Protein AF-0000000080868405 (afdb_homodimer)

Structure (mmCIF, N/CA/C/O backbone):
data_AF-0000000080868405-model_v1
#
loop_
_entity.id
_entity.type
_entity.pdbx_description
1 polymer 'CehA/McbA family metallohydrolase'
#
loop_
_atom_site.group_PDB
_atom_site.id
_atom_site.type_symbol
_atom_site.label_atom_id
_atom_site.label_alt_id
_atom_site.label_comp_id
_atom_site.label_asym_id
_atom_site.label_entity_id
_atom_site.label_seq_id
_atom_site.pdbx_PDB_ins_code
_atom_site.Cartn_x
_atom_site.Cartn_y
_atom_site.Cartn_z
_atom_site.occupancy
_atom_site.B_iso_or_equiv
_atom_site.auth_seq_id
_atom_site.auth_comp_id
_atom_site.auth_asym_id
_atom_site.auth_atom_id
_atom_site.pdbx_PDB_model_num
ATOM 1 N N . MET A 1 1 ? -60.688 90.5 -8.789 1 19.88 1 MET A N 1
ATOM 2 C CA . MET A 1 1 ? -59.844 91.188 -7.82 1 19.88 1 MET A CA 1
ATOM 3 C C . MET A 1 1 ? -59.438 90.188 -6.699 1 19.88 1 MET A C 1
ATOM 5 O O . MET A 1 1 ? -58.531 90.5 -5.922 1 19.88 1 MET A O 1
ATOM 9 N N . THR A 1 2 ? -60.312 89.25 -6.379 1 15.91 2 THR A N 1
ATOM 10 C CA . THR A 1 2 ? -60.531 88.812 -5.004 1 15.91 2 THR A CA 1
ATOM 11 C C . THR A 1 2 ? -59.312 88.125 -4.434 1 15.91 2 THR A C 1
ATOM 13 O O . THR A 1 2 ? -58.844 88.438 -3.346 1 15.91 2 THR A O 1
ATOM 16 N N . LYS A 1 3 ? -59.625 86.812 -4.316 1 20.58 3 LYS A N 1
ATOM 17 C CA . LYS A 1 3 ? -59.625 86.125 -3.02 1 20.58 3 LYS A CA 1
ATOM 18 C C . LYS A 1 3 ? -58.188 85.688 -2.633 1 20.58 3 LYS A C 1
ATOM 20 O O . LYS A 1 3 ? -58 84.75 -1.882 1 20.58 3 LYS A O 1
ATOM 25 N N . ARG A 1 4 ? -57.125 86.312 -3.338 1 18.97 4 ARG A N 1
ATOM 26 C CA . ARG A 1 4 ? -55.875 85.562 -3.484 1 18.97 4 ARG A CA 1
ATOM 27 C C . ARG A 1 4 ? -55.125 85.5 -2.162 1 18.97 4 ARG A C 1
ATOM 29 O O . ARG A 1 4 ? -54.344 86.375 -1.849 1 18.97 4 ARG A O 1
ATOM 36 N N . LEU A 1 5 ? -55.938 85.188 -1.021 1 21.73 5 LEU A N 1
ATOM 37 C CA . LEU A 1 5 ? -55.344 85.312 0.305 1 21.73 5 LEU A CA 1
ATOM 38 C C . LEU A 1 5 ? -54.125 84.375 0.433 1 21.73 5 LEU A C 1
ATOM 40 O O . LEU A 1 5 ? -54.219 83.188 0.125 1 21.73 5 LEU A O 1
ATOM 44 N N . GLU A 1 6 ? -52.938 84.875 0.392 1 20.7 6 GLU A N 1
ATOM 45 C CA . GLU A 1 6 ? -51.562 84.438 0.454 1 20.7 6 GLU A CA 1
ATOM 46 C C . GLU A 1 6 ? -51.312 83.625 1.739 1 20.7 6 GLU A C 1
ATOM 48 O O . GLU A 1 6 ? -51.594 84.125 2.836 1 20.7 6 GLU A O 1
ATOM 53 N N . ARG A 1 7 ? -51.438 82.188 1.65 1 25.42 7 ARG A N 1
ATOM 54 C CA . ARG A 1 7 ? -51.219 81.188 2.65 1 25.42 7 ARG A CA 1
ATOM 55 C C . ARG A 1 7 ? -49.844 81.375 3.32 1 25.42 7 ARG A C 1
ATOM 57 O O . ARG A 1 7 ? -48.812 81.375 2.646 1 25.42 7 ARG A O 1
ATOM 64 N N . LEU A 1 8 ? -49.75 82.25 4.312 1 23.91 8 LEU A N 1
ATOM 65 C CA . LEU A 1 8 ? -48.562 82.375 5.145 1 23.91 8 LEU A CA 1
ATOM 66 C C . LEU A 1 8 ? -48.156 81 5.676 1 23.91 8 LEU A C 1
ATOM 68 O O . LEU A 1 8 ? -48.938 80.312 6.324 1 23.91 8 LEU A O 1
ATOM 72 N N . LEU A 1 9 ? -47.25 80.25 4.965 1 22.64 9 LEU A N 1
ATOM 73 C CA . LEU A 1 9 ? -46.594 79 5.203 1 22.64 9 LEU A CA 1
ATOM 74 C C . LEU A 1 9 ? -45.812 79 6.508 1 22.64 9 LEU A C 1
ATOM 76 O O . LEU A 1 9 ? -44.812 79.75 6.625 1 22.64 9 LEU A O 1
ATOM 80 N N . LEU A 1 10 ? -46.438 79.188 7.711 1 22.33 10 LEU A N 1
ATOM 81 C CA . LEU A 1 10 ? -45.688 79.125 8.961 1 22.33 10 LEU A CA 1
ATOM 82 C C . LEU A 1 10 ? -44.969 77.812 9.094 1 22.33 10 LEU A C 1
ATOM 84 O O . LEU A 1 10 ? -45.594 76.75 9.102 1 22.33 10 LEU A O 1
ATOM 88 N N . ALA A 1 11 ? -43.656 77.625 8.617 1 24.23 11 ALA A N 1
ATOM 89 C CA . ALA A 1 11 ? -42.688 76.5 8.719 1 24.23 11 ALA A CA 1
ATOM 90 C C . ALA A 1 11 ? -42.406 76.188 10.172 1 24.23 11 ALA A C 1
ATOM 92 O O . ALA A 1 11 ? -41.875 77 10.906 1 24.23 11 ALA A O 1
ATOM 93 N N . GLY A 1 12 ? -43.312 75.625 10.945 1 22.95 12 GLY A N 1
ATOM 94 C CA . GLY A 1 12 ? -43.031 75.125 12.297 1 22.95 12 GLY A CA 1
ATOM 95 C C . GLY A 1 12 ? -41.781 74.312 12.398 1 22.95 12 GLY A C 1
ATOM 96 O O . GLY A 1 12 ? -41.562 73.375 11.617 1 22.95 12 GLY A O 1
ATOM 97 N N . LEU A 1 13 ? -40.594 74.875 12.812 1 23.67 13 LEU A N 1
ATOM 98 C CA . LEU A 1 13 ? -39.312 74.25 13.133 1 23.67 13 LEU A CA 1
ATOM 99 C C . LEU A 1 13 ? -39.438 73.188 14.18 1 23.67 13 LEU A C 1
ATOM 101 O O . LEU A 1 13 ? -39.812 73.438 15.328 1 23.67 13 LEU A O 1
ATOM 105 N N . LEU A 1 14 ? -40.031 72.062 13.859 1 24.55 14 LEU A N 1
ATOM 106 C CA . LEU A 1 14 ? -40.031 70.938 14.812 1 24.55 14 LEU A CA 1
ATOM 107 C C . LEU A 1 14 ? -38.625 70.562 15.266 1 24.55 14 LEU A C 1
ATOM 109 O O . LEU A 1 14 ? -37.75 70.25 14.438 1 24.55 14 LEU A O 1
ATOM 113 N N . ALA A 1 15 ? -38.062 71.188 16.344 1 28.94 15 ALA A N 1
ATOM 114 C CA . ALA A 1 15 ? -36.844 70.812 17.094 1 28.94 15 ALA A CA 1
ATOM 115 C C . ALA A 1 15 ? -36.844 69.312 17.438 1 28.94 15 ALA A C 1
ATOM 117 O O . ALA A 1 15 ? -37.688 68.812 18.203 1 28.94 15 ALA A O 1
ATOM 118 N N . GLY A 1 16 ? -36.594 68.438 16.5 1 27.28 16 GLY A N 1
ATOM 119 C CA . GLY A 1 16 ? -36.375 67.062 16.781 1 27.28 16 GLY A CA 1
ATOM 120 C C . GLY A 1 16 ? -35.469 66.812 17.969 1 27.28 16 GLY A C 1
ATOM 121 O O . GLY A 1 16 ? -34.312 67.25 17.969 1 27.28 16 GLY A O 1
ATOM 122 N N . ALA A 1 17 ? -36 66.812 19.234 1 32.34 17 ALA A N 1
ATOM 123 C CA . ALA A 1 17 ? -35.281 66.375 20.438 1 32.34 17 ALA A CA 1
ATOM 124 C C . ALA A 1 17 ? -34.469 65.125 20.156 1 32.34 17 ALA A C 1
ATOM 126 O O . ALA A 1 17 ? -35.031 64.062 19.734 1 32.34 17 ALA A O 1
ATOM 127 N N . SER A 1 18 ? -33.281 65.25 19.828 1 30.64 18 SER A N 1
ATOM 128 C CA . SER A 1 18 ? -32.312 64.188 19.812 1 30.64 18 SER A CA 1
ATOM 129 C C . SER A 1 18 ? -32.438 63.344 21.062 1 30.64 18 SER A C 1
ATOM 131 O O . SER A 1 18 ? -32.25 63.844 22.188 1 30.64 18 SER A O 1
ATOM 133 N N . ALA A 1 19 ? -33.375 62.406 21.234 1 38.78 19 ALA A N 1
ATOM 134 C CA . ALA A 1 19 ? -33.312 61.375 22.266 1 38.78 19 ALA A CA 1
ATOM 135 C C . ALA A 1 19 ? -31.875 61.031 22.609 1 38.78 19 ALA A C 1
ATOM 137 O O . ALA A 1 19 ? -31.141 60.5 21.766 1 38.78 19 ALA A O 1
ATOM 138 N N . ALA A 1 20 ? -31.25 61.625 23.516 1 40.72 20 ALA A N 1
ATOM 139 C CA . ALA A 1 20 ? -30.016 61.125 24.094 1 40.72 20 ALA A CA 1
ATOM 140 C C . ALA A 1 20 ? -30.109 59.625 24.359 1 40.72 20 ALA A C 1
ATOM 142 O O . ALA A 1 20 ? -30.844 59.188 25.25 1 40.72 20 ALA A O 1
ATOM 143 N N . SER A 1 21 ? -30.172 58.688 23.438 1 46.09 21 SER A N 1
ATOM 144 C CA . SER A 1 21 ? -30.078 57.219 23.594 1 46.09 21 SER A CA 1
ATOM 145 C C . SER A 1 21 ? -29.203 56.875 24.781 1 46.09 21 SER A C 1
ATOM 147 O O . SER A 1 21 ? -28 57.188 24.797 1 46.09 21 SER A O 1
ATOM 149 N N . HIS A 1 22 ? -29.688 56.875 26.047 1 55.56 22 HIS A N 1
ATOM 150 C CA . HIS A 1 22 ? -29 56.531 27.266 1 55.56 22 HIS A CA 1
ATOM 151 C C . HIS A 1 22 ? -28.188 55.25 27.094 1 55.56 22 HIS A C 1
ATOM 153 O O . HIS A 1 22 ? -28.703 54.219 26.625 1 55.56 22 HIS A O 1
ATOM 159 N N . ALA A 1 23 ? -26.859 55.312 27.141 1 74.38 23 ALA A N 1
ATOM 160 C CA . ALA A 1 23 ? -25.922 54.156 27.156 1 74.38 23 ALA A CA 1
ATOM 161 C C . ALA A 1 23 ? -26.234 53.219 28.297 1 74.38 23 ALA A C 1
ATOM 163 O O . ALA A 1 23 ? -26.438 53.656 29.438 1 74.38 23 ALA A O 1
ATOM 164 N N . GLU A 1 24 ? -26.625 52.062 27.984 1 89.5 24 GLU A N 1
ATOM 165 C CA . GLU A 1 24 ? -26.859 51.031 28.984 1 89.5 24 GLU A CA 1
ATOM 166 C C . GLU A 1 24 ? -26.016 49.781 28.719 1 89.5 24 GLU A C 1
ATOM 168 O O . GLU A 1 24 ? -25.578 49.562 27.594 1 89.5 24 GLU A O 1
ATOM 173 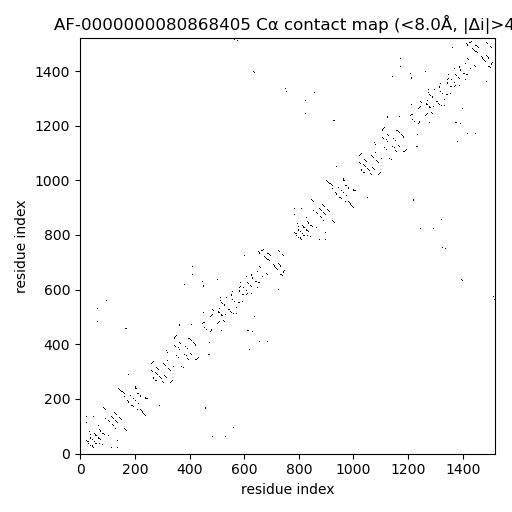N N . VAL A 1 25 ? -25.562 49.188 29.812 1 96.19 25 VAL A N 1
ATOM 174 C CA . VAL A 1 25 ? -24.922 47.875 29.703 1 96.19 25 VAL A CA 1
ATOM 175 C C . VAL A 1 25 ? -25.922 46.781 30.125 1 96.19 25 VAL A C 1
ATOM 177 O O . VAL A 1 25 ? -26.797 47.031 30.953 1 96.19 25 VAL A O 1
ATOM 180 N N . SER A 1 26 ? -25.906 45.688 29.438 1 96.44 26 SER A N 1
ATOM 181 C CA . SER A 1 26 ? -26.812 44.594 29.734 1 96.44 26 SER A CA 1
ATOM 182 C C . SER A 1 26 ? -26.062 43.281 29.844 1 96.44 26 SER A C 1
ATOM 184 O O . SER A 1 26 ? -24.953 43.156 29.328 1 96.44 26 SER A O 1
ATOM 186 N N . ILE A 1 27 ? -26.578 42.344 30.547 1 97.75 27 ILE A N 1
ATOM 187 C CA . ILE A 1 27 ? -26.078 41 30.656 1 97.75 27 ILE A CA 1
ATOM 188 C C . ILE A 1 27 ? -27.203 40 30.344 1 97.75 27 ILE A C 1
ATOM 190 O O . ILE A 1 27 ? -28.344 40.188 30.812 1 97.75 27 ILE A O 1
ATOM 194 N N . THR A 1 28 ? -26.969 39.062 29.469 1 97.31 28 THR A N 1
ATOM 195 C CA . THR A 1 28 ? -27.922 38.031 29.109 1 97.31 28 THR A CA 1
ATOM 196 C C . THR A 1 28 ? -27.328 36.625 29.312 1 97.31 28 THR A C 1
ATOM 198 O O . THR A 1 28 ? -26.156 36.406 29.062 1 97.31 28 THR A O 1
ATOM 201 N N . ARG A 1 29 ? -28.156 35.688 29.766 1 97 29 ARG A N 1
ATOM 202 C CA . ARG A 1 29 ? -27.781 34.281 29.922 1 97 29 ARG A CA 1
ATOM 203 C C . ARG A 1 29 ? -28.344 33.438 28.781 1 97 29 ARG A C 1
ATOM 205 O O . ARG A 1 29 ? -29.516 33.594 28.422 1 97 29 ARG A O 1
ATOM 212 N N . GLY A 1 30 ? -27.5 32.625 28.172 1 96.75 30 GLY A N 1
ATOM 213 C CA . GLY A 1 30 ? -27.859 31.781 27.031 1 96.75 30 GLY A CA 1
ATOM 214 C C . GLY A 1 30 ? -26.844 31.828 25.906 1 96.75 30 GLY A C 1
ATOM 215 O O . GLY A 1 30 ? -25.75 32.375 26.094 1 96.75 30 GLY A O 1
ATOM 216 N N . ALA A 1 31 ? -27.234 31.203 24.812 1 96.94 31 ALA A N 1
ATOM 217 C CA . ALA A 1 31 ? -26.375 31.25 23.641 1 96.94 31 ALA A CA 1
ATOM 218 C C . ALA A 1 31 ? -26.078 32.688 23.234 1 96.94 31 ALA A C 1
ATOM 220 O O . ALA A 1 31 ? -26.969 33.562 23.281 1 96.94 31 ALA A O 1
ATOM 221 N N . THR A 1 32 ? -24.875 32.969 22.984 1 97.5 32 THR A N 1
ATOM 222 C CA . THR A 1 32 ? -24.438 34.312 22.688 1 97.5 32 THR A CA 1
ATOM 223 C C . THR A 1 32 ? -25.203 34.875 21.5 1 97.5 32 THR A C 1
ATOM 225 O O . THR A 1 32 ? -25.562 34.156 20.578 1 97.5 32 THR A O 1
ATOM 228 N N . VAL A 1 33 ? -25.438 36.125 21.516 1 96.25 33 VAL A N 1
ATOM 229 C CA . VAL A 1 33 ? -26.109 36.812 20.422 1 96.25 33 VAL A CA 1
ATOM 230 C C . VAL A 1 33 ? -25.062 37.344 19.438 1 96.25 33 VAL A C 1
ATOM 232 O O . VAL A 1 33 ? -25.422 37.875 18.375 1 96.25 33 VAL A O 1
ATOM 235 N N . ILE A 1 34 ? -23.859 37.25 19.828 1 97.19 34 ILE A N 1
ATOM 236 C CA . ILE A 1 34 ? -22.797 37.688 18.922 1 97.19 34 ILE A CA 1
ATOM 237 C C . ILE A 1 34 ? -22.719 36.75 17.719 1 97.19 34 ILE A C 1
ATOM 239 O O . ILE A 1 34 ? -22.531 35.531 17.891 1 97.19 34 ILE A O 1
ATOM 243 N N . PRO A 1 35 ? -22.906 37.312 16.531 1 95.44 35 PRO A N 1
ATOM 244 C CA . PRO A 1 35 ? -22.844 36.438 15.359 1 95.44 35 PRO A CA 1
ATOM 245 C C . PRO A 1 35 ? -21.5 35.688 15.242 1 95.44 35 PRO A C 1
ATOM 247 O O . PRO A 1 35 ? -20.453 36.281 15.484 1 95.44 35 PRO A O 1
ATOM 250 N N . ASP A 1 36 ? -21.578 34.344 14.992 1 90 36 ASP A N 1
ATOM 251 C CA . ASP A 1 36 ? -20.438 33.469 14.805 1 90 36 ASP A CA 1
ATOM 252 C C . ASP A 1 36 ? -19.703 33.219 16.125 1 90 36 ASP A C 1
ATOM 254 O O . ASP A 1 36 ? -18.5 32.938 16.125 1 90 36 ASP A O 1
ATOM 258 N N . GLY A 1 37 ? -20.344 33.5 17.219 1 93.12 37 GLY A N 1
ATOM 259 C CA . GLY A 1 37 ? -19.734 33.281 18.531 1 93.12 37 GLY A CA 1
ATOM 260 C C . GLY A 1 37 ? -19.719 31.828 18.953 1 93.12 37 GLY A C 1
ATOM 261 O O . GLY A 1 37 ? -20.531 31.031 18.5 1 93.12 37 GLY A O 1
ATOM 262 N N . GLU A 1 38 ? -18.844 31.453 19.875 1 91.5 38 GLU A N 1
ATOM 263 C CA . GLU A 1 38 ? -18.625 30.078 20.312 1 91.5 38 GLU A CA 1
ATOM 264 C C . GLU A 1 38 ? -19.422 29.766 21.578 1 91.5 38 GLU A C 1
ATOM 266 O O . GLU A 1 38 ? -19.656 28.609 21.906 1 91.5 38 GLU A O 1
ATOM 271 N N . ALA A 1 39 ? -19.812 30.781 22.328 1 95.88 39 ALA A N 1
ATOM 272 C CA . ALA A 1 39 ? -20.547 30.594 23.578 1 95.88 39 ALA A CA 1
ATOM 273 C C . ALA A 1 39 ? -22.016 30.25 23.297 1 95.88 39 ALA A C 1
ATOM 275 O O . ALA A 1 39 ? -22.891 31.109 23.375 1 95.88 39 ALA A O 1
ATOM 276 N N . GLN A 1 40 ? -22.328 28.984 23.172 1 94.56 40 GLN A N 1
ATOM 277 C CA . GLN A 1 40 ? -23.641 28.594 22.656 1 94.56 40 GLN A CA 1
ATOM 278 C C . GLN A 1 40 ? -24.453 27.859 23.719 1 94.56 40 GLN A C 1
ATOM 280 O O . GLN A 1 40 ? -25.609 27.484 23.484 1 94.56 40 GLN A O 1
ATOM 285 N N . ALA A 1 41 ? -23.875 27.672 24.812 1 95.56 41 ALA A N 1
ATOM 286 C CA . ALA A 1 41 ? -24.562 26.906 25.844 1 95.56 41 ALA A CA 1
ATOM 287 C C . ALA A 1 41 ? -25.594 27.75 26.578 1 95.56 41 ALA A C 1
ATOM 289 O O . ALA A 1 41 ? -25.531 28.984 26.547 1 95.56 41 ALA A O 1
ATOM 290 N N . SER A 1 42 ? -26.531 27.094 27.297 1 96.56 42 SER A N 1
ATOM 291 C CA . SER A 1 42 ? -27.672 27.75 27.938 1 96.56 42 SER A CA 1
ATOM 292 C C . SER A 1 42 ? -27.219 28.594 29.125 1 96.56 42 SER A C 1
ATOM 294 O O . SER A 1 42 ? -27.891 29.547 29.5 1 96.56 42 SER A O 1
ATOM 296 N N . GLU A 1 43 ? -26 28.344 29.656 1 96.38 43 GLU A N 1
ATOM 297 C CA . GLU A 1 43 ? -25.562 29.062 30.844 1 96.38 43 GLU A CA 1
ATOM 298 C C . GLU A 1 43 ? -24.484 30.078 30.5 1 96.38 43 GLU A C 1
ATOM 300 O O . GLU A 1 43 ? -23.969 30.766 31.391 1 96.38 43 GLU A O 1
ATOM 305 N N . ASP A 1 44 ? -24.156 30.203 29.281 1 97.94 44 ASP A N 1
ATOM 306 C CA . ASP A 1 44 ? -23.172 31.188 28.891 1 97.94 44 ASP A CA 1
ATOM 307 C C . ASP A 1 44 ? -23.688 32.625 29.094 1 97.94 44 ASP A C 1
ATOM 309 O O . ASP A 1 44 ? -24.891 32.812 29.234 1 97.94 44 ASP A O 1
ATOM 313 N N . LEU A 1 45 ? -22.781 33.562 29.234 1 98.38 45 LEU A N 1
ATOM 314 C CA . LEU A 1 45 ? -23.141 34.938 29.516 1 98.38 45 LEU A CA 1
ATOM 315 C C . LEU A 1 45 ? -22.656 35.875 28.406 1 98.38 45 LEU A C 1
ATOM 317 O O . LEU A 1 45 ? -21.547 35.688 27.891 1 98.38 45 LEU A O 1
ATOM 321 N N . THR A 1 46 ? -23.516 36.75 28 1 98.56 46 THR A N 1
ATOM 322 C CA . THR A 1 46 ? -23.141 37.812 27.078 1 98.56 46 THR A CA 1
ATOM 323 C C . THR A 1 46 ? -23.375 39.188 27.703 1 98.56 46 THR A C 1
ATOM 325 O O . THR A 1 46 ? -24.469 39.469 28.188 1 98.56 46 THR A O 1
ATOM 328 N N . ILE A 1 47 ? -22.375 40.031 27.797 1 98.56 47 ILE A N 1
ATOM 329 C CA . ILE A 1 47 ? -22.438 41.375 28.281 1 98.56 47 ILE A CA 1
ATOM 330 C C . ILE A 1 47 ? -22.219 42.375 27.141 1 98.56 47 ILE A C 1
ATOM 332 O O . ILE A 1 47 ? -21.344 42.156 26.297 1 98.56 47 ILE A O 1
ATOM 336 N N . ALA A 1 48 ? -23.094 43.406 27.047 1 98.25 48 ALA A N 1
ATOM 337 C CA . ALA A 1 48 ? -22.984 44.312 25.906 1 98.25 48 ALA A CA 1
ATOM 338 C C . ALA A 1 48 ? -23.359 45.75 26.312 1 98.25 48 ALA A C 1
ATOM 340 O O . ALA A 1 48 ? -24.172 45.938 27.219 1 98.25 48 ALA A O 1
ATOM 341 N N . ASN A 1 49 ? -22.766 46.688 25.75 1 97.69 49 ASN A N 1
ATOM 342 C CA . ASN A 1 49 ? -23.188 48.094 25.75 1 97.69 49 ASN A CA 1
ATOM 343 C C . ASN A 1 49 ? -23.219 48.656 24.344 1 97.69 49 ASN A C 1
ATOM 345 O O . ASN A 1 49 ? -23.344 47.906 23.359 1 97.69 49 ASN A O 1
ATOM 349 N N . GLU A 1 50 ? -23.172 49.906 24.141 1 96.38 50 GLU A N 1
ATOM 350 C CA . GLU A 1 50 ? -23.344 50.531 22.828 1 96.38 50 GLU A CA 1
ATOM 351 C C . GLU A 1 50 ? -22.047 50.5 22.031 1 96.38 50 GLU A C 1
ATOM 353 O O . GLU A 1 50 ? -22.031 50.844 20.844 1 96.38 50 GLU A O 1
ATOM 358 N N . ARG A 1 51 ? -20.984 49.969 22.625 1 97.69 51 ARG A N 1
ATOM 359 C CA . ARG A 1 51 ? -19.688 50.031 21.969 1 97.69 51 ARG A CA 1
ATOM 360 C C . ARG A 1 51 ? -19.156 48.625 21.672 1 97.69 51 ARG A C 1
ATOM 362 O O . ARG A 1 51 ? -18.453 48.406 20.688 1 97.69 51 ARG A O 1
ATOM 369 N N . LEU A 1 52 ? -19.438 47.719 22.609 1 98.31 52 LEU A N 1
ATOM 370 C CA . LEU A 1 52 ? -18.891 46.375 22.453 1 98.31 52 LEU A CA 1
ATOM 371 C C . LEU A 1 52 ? -19.781 45.344 23.125 1 98.31 52 LEU A C 1
ATOM 373 O O . LEU A 1 52 ? -20.703 45.688 23.875 1 98.31 52 LEU A O 1
ATOM 377 N N . ALA A 1 53 ? -19.594 44.094 22.719 1 98.5 53 ALA A N 1
ATOM 378 C CA . ALA A 1 53 ? -20.203 42.906 23.344 1 98.5 53 ALA A CA 1
ATOM 379 C C . ALA A 1 53 ? -19.188 41.812 23.516 1 98.5 53 ALA A C 1
ATOM 381 O O . ALA A 1 53 ? -18.312 41.594 22.672 1 98.5 53 ALA A O 1
ATOM 382 N N . PHE A 1 54 ? -19.219 41.094 24.641 1 98.62 54 PHE A N 1
ATOM 383 C CA . PHE A 1 54 ? -18.375 39.938 24.828 1 98.62 54 PHE A CA 1
ATOM 384 C C . PHE A 1 54 ? -19.125 38.812 25.547 1 98.62 54 PHE A C 1
ATOM 386 O O . PHE A 1 54 ? -20.141 39.062 26.203 1 98.62 54 PHE A O 1
ATOM 393 N N . SER A 1 55 ? -18.688 37.594 25.281 1 98.56 55 SER A N 1
ATOM 394 C CA . SER A 1 55 ? -19.344 36.438 25.922 1 98.56 55 SER A CA 1
ATOM 395 C C . SER A 1 55 ? -18.344 35.625 26.719 1 98.56 55 SER A C 1
ATOM 397 O O . SER A 1 55 ? -17.188 35.5 26.344 1 98.56 55 SER A O 1
ATOM 399 N N . LEU A 1 56 ? -18.828 35.062 27.812 1 97.88 56 LEU A N 1
ATOM 400 C CA . LEU A 1 56 ? -18.109 34.125 28.672 1 97.88 56 LEU A CA 1
ATOM 401 C C . LEU A 1 56 ? -18.656 32.719 28.5 1 97.88 56 LEU A C 1
ATOM 403 O O . LEU A 1 56 ? -19.859 32.5 28.672 1 97.88 56 LEU A O 1
ATOM 407 N N . ALA A 1 57 ? -17.75 31.797 28.156 1 96.38 57 ALA A N 1
ATOM 408 C CA . ALA A 1 57 ? -18.125 30.406 27.969 1 96.38 57 ALA A CA 1
ATOM 409 C C . ALA A 1 57 ? -18.234 29.672 29.297 1 96.38 57 ALA A C 1
ATOM 411 O O . ALA A 1 57 ? -17.328 28.922 29.672 1 96.38 57 ALA A O 1
ATOM 412 N N . VAL A 1 58 ? -19.344 29.828 29.906 1 96 58 VAL A N 1
ATOM 413 C CA . VAL A 1 58 ? -19.562 29.203 31.203 1 96 58 VAL A CA 1
ATOM 414 C C . VAL A 1 58 ? -19.703 27.688 31.047 1 96 58 VAL A C 1
ATOM 416 O O . VAL A 1 58 ? -19.109 26.922 31.812 1 96 58 VAL A O 1
ATOM 419 N N . GLU A 1 59 ? -20.453 27.266 30 1 93.44 59 GLU A N 1
ATOM 420 C CA . GLU A 1 59 ? -20.625 25.828 29.766 1 93.44 59 GLU A CA 1
ATOM 421 C C . GLU A 1 59 ? -20.109 25.422 28.406 1 93.44 59 GLU A C 1
ATOM 423 O O . GLU A 1 59 ? -19.766 24.25 28.188 1 93.44 59 GLU A O 1
ATOM 428 N N . SER A 1 60 ? -20.062 26.344 27.5 1 92.88 60 SER A N 1
ATOM 429 C CA . SER A 1 60 ? -19.469 26.031 26.203 1 92.88 60 SER A CA 1
ATOM 430 C C . SER A 1 60 ? -17.984 25.703 26.328 1 92.88 60 SER A C 1
ATOM 432 O O . SER A 1 60 ? -17.312 26.234 27.219 1 92.88 60 SER A O 1
ATOM 434 N N . ALA A 1 61 ? -17.516 24.781 25.484 1 87.75 61 ALA A N 1
ATOM 435 C CA . ALA A 1 61 ? -16.094 24.438 25.484 1 87.75 61 ALA A CA 1
ATOM 436 C C . ALA A 1 61 ? -15.273 25.484 24.734 1 87.75 61 ALA A C 1
ATOM 438 O O . ALA A 1 61 ? -15.492 25.719 23.547 1 87.75 61 ALA A O 1
ATOM 439 N N . PRO A 1 62 ? -14.359 26.141 25.453 1 89.38 62 PRO A N 1
ATOM 440 C CA . PRO A 1 62 ? -13.453 27.047 24.734 1 89.38 62 PRO A CA 1
ATOM 441 C C . PRO A 1 62 ? -12.484 26.312 23.812 1 89.38 62 PRO A C 1
ATOM 443 O O . PRO A 1 62 ? -12.273 25.109 23.969 1 89.38 62 PRO A O 1
ATOM 446 N N . PRO A 1 63 ? -11.93 27.016 22.922 1 87.31 63 PRO A N 1
ATOM 447 C CA . PRO A 1 63 ? -10.93 26.391 22.062 1 87.31 63 PRO A CA 1
ATOM 448 C C . PRO A 1 63 ? -9.664 25.984 22.812 1 87.31 63 PRO A C 1
ATOM 450 O O . PRO A 1 63 ? -9.383 26.516 23.891 1 87.31 63 PRO A O 1
ATOM 453 N N . TRP A 1 64 ? -8.875 24.969 22.266 1 84.62 64 TRP A N 1
ATOM 454 C CA . TRP A 1 64 ? -7.555 24.516 22.703 1 84.62 64 TRP A CA 1
ATOM 455 C C . TRP A 1 64 ? -7.617 23.969 24.125 1 84.62 64 TRP A C 1
ATOM 457 O O . TRP A 1 64 ? -6.633 24.031 24.875 1 84.62 64 TRP A O 1
ATOM 467 N N . GLY A 1 65 ? -8.812 23.703 24.562 1 78.06 65 GLY A N 1
ATOM 468 C CA . GLY A 1 65 ? -8.969 23.078 25.859 1 78.06 65 GLY A CA 1
ATOM 469 C C . GLY A 1 65 ? -8.797 24.062 27.016 1 78.06 65 GLY A C 1
ATOM 470 O O . GLY A 1 65 ? -8.594 23.641 28.156 1 78.06 65 GLY A O 1
ATOM 471 N N . VAL A 1 66 ? -8.805 25.328 26.734 1 85.25 66 VAL A N 1
ATOM 472 C CA . VAL A 1 66 ? -8.797 26.297 27.828 1 85.25 66 VAL A CA 1
ATOM 473 C C . VAL A 1 66 ? -10.039 26.094 28.703 1 85.25 66 VAL A C 1
ATOM 475 O O . VAL A 1 66 ? -11.07 25.625 28.219 1 85.25 66 VAL A O 1
ATOM 478 N N . PRO A 1 67 ? -9.914 26.438 29.984 1 87.12 67 PRO A N 1
ATOM 479 C CA . PRO A 1 67 ? -11 26.109 30.906 1 87.12 67 PRO A CA 1
ATOM 480 C C . PRO A 1 67 ? -12.289 26.875 30.594 1 87.12 67 PRO A C 1
ATOM 482 O O . PRO A 1 67 ? -12.234 28 30.109 1 87.12 67 PRO A O 1
ATOM 485 N N . ARG A 1 68 ? -13.367 26.266 30.938 1 91.38 68 ARG A N 1
ATOM 486 C CA . ARG A 1 68 ? -14.656 26.953 30.859 1 91.38 68 ARG A CA 1
ATOM 487 C C . ARG A 1 68 ? -14.68 28.188 31.75 1 91.38 68 ARG A C 1
ATOM 489 O O . ARG A 1 68 ? -13.945 28.266 32.75 1 91.38 68 ARG A O 1
ATOM 496 N N . GLY A 1 69 ? -15.508 29.125 31.391 1 93.31 69 GLY A N 1
ATOM 497 C CA . GLY A 1 69 ? -15.523 30.422 32.031 1 93.31 69 GLY A CA 1
ATOM 498 C C . GLY A 1 69 ? -14.688 31.469 31.328 1 93.31 69 GLY A C 1
ATOM 499 O O . GLY A 1 69 ? -14.672 32.625 31.719 1 93.31 69 GLY A O 1
ATOM 500 N N . THR A 1 70 ? -14.086 31.094 30.297 1 93.5 70 THR A N 1
ATOM 501 C CA . THR A 1 70 ? -13.18 31.922 29.5 1 93.5 70 THR A CA 1
ATOM 502 C C . THR A 1 70 ? -13.953 32.844 28.562 1 93.5 70 THR A C 1
ATOM 504 O O . THR A 1 70 ? -15 32.438 28.031 1 93.5 70 THR A O 1
ATOM 507 N N . LEU A 1 71 ? -13.422 34.062 28.359 1 97.31 71 LEU A N 1
ATOM 508 C CA . LEU A 1 71 ? -13.953 34.969 27.344 1 97.31 71 LEU A CA 1
ATOM 509 C C . LEU A 1 71 ? -13.641 34.438 25.938 1 97.31 71 LEU A C 1
ATOM 511 O O . LEU A 1 71 ? -12.477 34.375 25.547 1 97.31 71 LEU A O 1
ATOM 515 N N . VAL A 1 72 ? -14.734 34.156 25.156 1 96.31 72 VAL A N 1
ATOM 516 C CA . VAL A 1 72 ? -14.469 33.438 23.906 1 96.31 72 VAL A CA 1
ATOM 517 C C . VAL A 1 72 ? -15.031 34.25 22.734 1 96.31 72 VAL A C 1
ATOM 519 O O . VAL A 1 72 ? -14.711 33.969 21.578 1 96.31 72 VAL A O 1
ATOM 522 N N . ASP A 1 73 ? -15.891 35.25 23.078 1 97.56 73 ASP A N 1
ATOM 523 C CA . ASP A 1 73 ? -16.453 36.094 22.031 1 97.56 73 ASP A CA 1
ATOM 524 C C . ASP A 1 73 ? -16.219 37.562 22.359 1 97.56 73 ASP A C 1
ATOM 526 O O . ASP A 1 73 ? -16.328 38 23.516 1 97.56 73 ASP A O 1
ATOM 530 N N . LEU A 1 74 ? -15.883 38.312 21.375 1 98.06 74 LEU A N 1
ATOM 531 C CA . LEU A 1 74 ? -15.695 39.781 21.469 1 98.06 74 LEU A CA 1
ATOM 532 C C . LEU A 1 74 ? -16.031 40.438 20.141 1 98.06 74 LEU A C 1
ATOM 534 O O . LEU A 1 74 ? -15.547 40.031 19.078 1 98.06 74 LEU A O 1
ATOM 538 N N . ALA A 1 75 ? -16.891 41.438 20.219 1 98 75 ALA A N 1
ATOM 539 C CA . ALA A 1 75 ? -17.359 42.125 19 1 98 75 ALA A CA 1
ATOM 540 C C . ALA A 1 75 ? -17.562 43.594 19.25 1 98 75 ALA A C 1
ATOM 542 O O . ALA A 1 75 ? -17.922 44.031 20.344 1 98 75 ALA A O 1
ATOM 543 N N . ALA A 1 76 ? -17.344 44.375 18.219 1 97.81 76 ALA A N 1
ATOM 544 C CA . ALA A 1 76 ? -17.734 45.781 18.234 1 97.81 76 ALA A CA 1
ATOM 545 C C . ALA A 1 76 ? -19.234 45.938 17.984 1 97.81 76 ALA A C 1
ATOM 547 O O . ALA A 1 76 ? -19.859 45.062 17.375 1 97.81 76 ALA A O 1
ATOM 548 N N . VAL A 1 77 ? -19.734 46.969 18.578 1 96.81 77 VAL A N 1
ATOM 549 C CA . VAL A 1 77 ? -21.094 47.375 18.219 1 96.81 77 VAL A CA 1
ATOM 550 C C . VAL A 1 77 ? -21.062 48.562 17.281 1 96.81 77 VAL A C 1
ATOM 552 O O . VAL A 1 77 ? -20.5 49.625 17.625 1 96.81 77 VAL A O 1
ATOM 555 N N . LYS A 1 78 ? -21.562 48.344 16.172 1 95.06 78 LYS A N 1
ATOM 556 C CA . LYS A 1 78 ? -21.578 49.375 15.133 1 95.06 78 LYS A CA 1
ATOM 557 C C . LYS A 1 78 ? -23 49.812 14.82 1 95.06 78 LYS A C 1
ATOM 559 O O . LYS A 1 78 ? -23.812 49 14.367 1 95.06 78 LYS A O 1
ATOM 564 N N . GLU A 1 79 ? -23.359 51.062 14.984 1 92.19 79 GLU A N 1
ATOM 565 C CA . GLU A 1 79 ? -24.672 51.625 14.719 1 92.19 79 GLU A CA 1
ATOM 566 C C . GLU A 1 79 ? -25.766 50.812 15.406 1 92.19 79 GLU A C 1
ATOM 568 O O . GLU A 1 79 ? -26.781 50.5 14.789 1 92.19 79 GLU A O 1
ATOM 573 N N . GLY A 1 80 ? -25.469 50.344 16.516 1 91.56 80 GLY A N 1
ATOM 574 C CA . GLY A 1 80 ? -26.453 49.656 17.344 1 91.56 80 GLY A CA 1
ATOM 575 C C . GLY A 1 80 ? -26.516 48.156 17.078 1 91.56 80 GLY A C 1
ATOM 576 O O . GLY A 1 80 ? -27.234 47.438 17.766 1 91.56 80 GLY A O 1
ATOM 577 N N . GLU A 1 81 ? -25.766 47.781 16.141 1 95.94 81 GLU A N 1
ATOM 578 C CA . GLU A 1 81 ? -25.766 46.375 15.812 1 95.94 81 GLU A CA 1
ATOM 579 C C . GLU A 1 81 ? -24.453 45.719 16.234 1 95.94 81 GLU A C 1
ATOM 581 O O . GLU A 1 81 ? -23.375 46.25 16 1 95.94 81 GLU A O 1
ATOM 586 N N . ILE A 1 82 ? -24.562 44.531 16.859 1 97.19 82 ILE A N 1
ATOM 587 C CA . ILE A 1 82 ? -23.391 43.75 17.266 1 97.19 82 ILE A CA 1
ATOM 588 C C . ILE A 1 82 ? -22.734 43.125 16.031 1 97.19 82 ILE A C 1
ATOM 590 O O . ILE A 1 82 ? -23.391 42.406 15.273 1 97.19 82 ILE A O 1
ATOM 594 N N . ASP A 1 83 ? -21.516 43.375 15.805 1 96.94 83 ASP A N 1
ATOM 595 C CA . ASP A 1 83 ? -20.734 42.844 14.695 1 96.94 83 ASP A CA 1
ATOM 596 C C . ASP A 1 83 ? -20.344 41.375 14.945 1 96.94 83 ASP A C 1
ATOM 598 O O . ASP A 1 83 ? -20.766 40.781 15.938 1 96.94 83 ASP A O 1
ATOM 602 N N . LEU A 1 84 ? -19.578 40.781 14.07 1 95.25 84 LEU A N 1
ATOM 603 C CA . LEU A 1 84 ? -19.125 39.406 14.164 1 95.25 84 LEU A CA 1
ATOM 604 C C . LEU A 1 84 ? -18.141 39.219 15.312 1 95.25 84 LEU A C 1
ATOM 606 O O . LEU A 1 84 ? -17.422 40.156 15.664 1 95.25 84 LEU A O 1
ATOM 610 N N . ASP A 1 85 ? -18.109 38.062 15.898 1 95.75 85 ASP A N 1
ATOM 611 C CA . ASP A 1 85 ? -17.031 37.688 16.797 1 95.75 85 ASP A CA 1
ATOM 612 C C . ASP A 1 85 ? -15.688 37.688 16.078 1 95.75 85 ASP A C 1
ATOM 614 O O . ASP A 1 85 ? -15.594 37.219 14.945 1 95.75 85 ASP A O 1
ATOM 618 N N . ARG A 1 86 ? -14.664 38.219 16.75 1 95.56 86 ARG A N 1
ATOM 619 C CA . ARG A 1 86 ? -13.367 38.344 16.078 1 95.56 86 ARG A CA 1
ATOM 620 C C . ARG A 1 86 ? -12.273 37.656 16.891 1 95.56 86 ARG A C 1
ATOM 622 O O . ARG A 1 86 ? -11.094 37.781 16.578 1 95.56 86 ARG A O 1
ATOM 629 N N . ILE A 1 87 ? -12.656 36.875 17.938 1 95.31 87 ILE A N 1
ATOM 630 C CA . ILE A 1 87 ? -11.602 36.25 18.734 1 95.31 87 ILE A CA 1
ATOM 631 C C . ILE A 1 87 ? -11.906 34.781 18.938 1 95.31 87 ILE A C 1
ATOM 633 O O . ILE A 1 87 ? -13.062 34.344 18.828 1 95.31 87 ILE A O 1
ATOM 637 N N . ALA A 1 88 ? -10.812 34.062 19.156 1 92.94 88 ALA A N 1
ATOM 638 C CA . ALA A 1 88 ? -10.945 32.688 19.688 1 92.94 88 ALA A CA 1
ATOM 639 C C . ALA A 1 88 ? -11.148 32.719 21.203 1 92.94 88 ALA A C 1
ATOM 641 O O . ALA A 1 88 ? -12.039 32.062 21.719 1 92.94 88 ALA A O 1
ATOM 642 N N . PHE A 1 89 ? -10.297 33.5 21.797 1 93.06 89 PHE A N 1
ATOM 643 C CA . PHE A 1 89 ? -10.492 33.812 23.203 1 93.06 89 PHE A CA 1
ATOM 644 C C . PHE A 1 89 ? -9.586 34.938 23.656 1 93.06 89 PHE A C 1
ATOM 646 O O . PHE A 1 89 ? -8.617 35.281 22.984 1 93.06 89 PHE A O 1
ATOM 653 N N . ALA A 1 90 ? -9.891 35.531 24.672 1 96.19 90 ALA A N 1
ATOM 654 C CA . ALA A 1 90 ? -9.109 36.562 25.359 1 96.19 90 ALA A CA 1
ATOM 655 C C . ALA A 1 90 ? -9.305 36.469 26.859 1 96.19 90 ALA A C 1
ATOM 657 O O . ALA A 1 90 ? -10.359 36.844 27.391 1 96.19 90 ALA A O 1
ATOM 658 N N . ASP A 1 91 ? -8.273 35.906 27.516 1 94.94 91 ASP A N 1
ATOM 659 C CA . ASP A 1 91 ? -8.422 35.719 28.953 1 94.94 91 ASP A CA 1
ATOM 660 C C . ASP A 1 91 ? -7.066 35.5 29.609 1 94.94 91 ASP A C 1
ATOM 662 O O . ASP A 1 91 ? -6.023 35.625 28.969 1 94.94 91 ASP A O 1
ATOM 666 N N . PHE A 1 92 ? -7.145 35.281 30.969 1 95.69 92 PHE A N 1
ATOM 667 C CA . PHE A 1 92 ? -5.953 35.125 31.797 1 95.69 92 PHE A CA 1
ATOM 668 C C . PHE A 1 92 ? -5.457 33.688 31.766 1 95.69 92 PHE A C 1
ATOM 670 O O . PHE A 1 92 ? -6.254 32.75 31.828 1 95.69 92 PHE A O 1
ATOM 677 N N . ILE A 1 93 ? -4.18 33.5 31.594 1 92.69 93 ILE A N 1
ATOM 678 C CA . ILE A 1 93 ? -3.521 32.219 31.672 1 92.69 93 ILE A CA 1
ATOM 679 C C . ILE A 1 93 ? -2.549 32.219 32.844 1 92.69 93 ILE A C 1
ATOM 681 O O . ILE A 1 93 ? -1.664 33.062 32.938 1 92.69 93 ILE A O 1
ATOM 685 N N . PRO A 1 94 ? -2.727 31.234 33.719 1 92.62 94 PRO A N 1
ATOM 686 C CA . PRO A 1 94 ? -1.917 31.266 34.938 1 92.62 94 PRO A CA 1
ATOM 687 C C . PRO A 1 94 ? -0.456 30.906 34.688 1 92.62 94 PRO A C 1
ATOM 689 O O . PRO A 1 94 ? 0.426 31.312 35.438 1 92.62 94 PRO A O 1
ATOM 692 N N . ASN A 1 95 ? -0.222 30.078 33.688 1 89.19 95 ASN A N 1
ATOM 693 C CA . ASN A 1 95 ? 1.152 29.688 33.406 1 89.19 95 ASN A CA 1
ATOM 694 C C . ASN A 1 95 ? 1.312 29.219 31.953 1 89.19 95 ASN A C 1
ATOM 696 O O . ASN A 1 95 ? 1.122 28.047 31.641 1 89.19 95 ASN A O 1
ATOM 700 N N . ASN A 1 96 ? 1.942 29.984 31.156 1 79.31 96 ASN A N 1
ATOM 701 C CA . ASN A 1 96 ? 2.363 29.734 29.781 1 79.31 96 ASN A CA 1
ATOM 702 C C . ASN A 1 96 ? 1.482 28.688 29.109 1 79.31 96 ASN A C 1
ATOM 704 O O . ASN A 1 96 ? 1.979 27.656 28.625 1 79.31 96 ASN A O 1
ATOM 708 N N . TRP A 1 97 ? 0.308 28.75 28.875 1 68.62 97 TRP A N 1
ATOM 709 C CA . TRP A 1 97 ? -0.711 27.984 28.156 1 68.62 97 TRP A CA 1
ATOM 710 C C . TRP A 1 97 ? -1.128 26.766 28.969 1 68.62 97 TRP A C 1
ATOM 712 O O . TRP A 1 97 ? -1.724 25.828 28.422 1 68.62 97 TRP A O 1
ATOM 722 N N . SER A 1 98 ? -0.685 26.625 30.078 1 66.44 98 SER A N 1
ATOM 723 C CA . SER A 1 98 ? -1.155 25.562 30.953 1 66.44 98 SER A CA 1
ATOM 724 C C . SER A 1 98 ? -2.201 26.094 31.938 1 66.44 98 SER A C 1
ATOM 726 O O . SER A 1 98 ? -1.902 26.938 32.781 1 66.44 98 SER A O 1
ATOM 728 N N . ALA A 1 99 ? -3.336 25.672 31.641 1 66.69 99 ALA A N 1
ATOM 729 C CA . ALA A 1 99 ? -4.414 26.016 32.562 1 66.69 99 ALA A CA 1
ATOM 730 C C . ALA A 1 99 ? -5.02 24.766 33.188 1 66.69 99 ALA A C 1
ATOM 732 O O . ALA A 1 99 ? -6.145 24.812 33.688 1 66.69 99 ALA A O 1
ATOM 733 N N . TRP A 1 100 ? -4.223 23.703 33.125 1 70.75 100 TRP A N 1
ATOM 734 C CA . TRP A 1 100 ? -4.695 22.438 33.656 1 70.75 100 TRP A CA 1
ATOM 735 C C . TRP A 1 100 ? -3.783 21.938 34.781 1 70.75 100 TRP A C 1
ATOM 737 O O . TRP A 1 100 ? -2.604 22.297 34.812 1 70.75 100 TRP A O 1
ATOM 747 N N . PRO A 1 101 ? -4.504 21.203 35.625 1 73.38 101 PRO A N 1
ATOM 748 C CA . PRO A 1 101 ? -5.852 20.625 35.75 1 73.38 101 PRO A CA 1
ATOM 749 C C . PRO A 1 101 ? -6.879 21.641 36.219 1 73.38 101 PRO A C 1
ATOM 751 O O . PRO A 1 101 ? -6.566 22.484 37.062 1 73.38 101 PRO A O 1
ATOM 754 N N . ASN A 1 102 ? -7.996 21.625 35.656 1 81.62 102 ASN A N 1
ATOM 755 C CA . ASN A 1 102 ? -9.156 22.422 36.031 1 81.62 102 ASN A CA 1
ATOM 756 C C . ASN A 1 102 ? -10.398 21.547 36.219 1 81.62 102 ASN A C 1
ATOM 758 O O . ASN A 1 102 ? -10.797 20.828 35.312 1 81.62 102 ASN A O 1
ATOM 762 N N . ASP A 1 103 ? -10.898 21.469 37.469 1 77.88 103 ASP A N 1
ATOM 763 C CA . ASP A 1 103 ? -12.016 20.562 37.719 1 77.88 103 ASP A CA 1
ATOM 764 C C . ASP A 1 103 ? -13.32 21.328 37.875 1 77.88 103 ASP A C 1
ATOM 766 O O . ASP A 1 103 ? -14.391 20.719 38 1 77.88 103 ASP A O 1
ATOM 770 N N . GLY A 1 104 ? -13.234 22.656 37.906 1 83.75 104 GLY A N 1
ATOM 771 C CA . GLY A 1 104 ? -14.5 23.344 38.062 1 83.75 104 GLY A CA 1
ATOM 772 C C . GLY A 1 104 ? -14.359 24.859 38.031 1 83.75 104 GLY A C 1
ATOM 773 O O . GLY A 1 104 ? -13.258 25.375 37.844 1 83.75 104 GLY A O 1
ATOM 774 N N . LYS A 1 105 ? -15.547 25.562 38.094 1 90 105 LYS A N 1
ATOM 775 C CA . LYS A 1 105 ? -15.609 27.031 38.094 1 90 105 LYS A CA 1
ATOM 776 C C . LYS A 1 105 ? -16.781 27.516 38.906 1 90 105 LYS A C 1
ATOM 778 O O . LYS A 1 105 ? -17.766 26.797 39.094 1 90 105 LYS A O 1
ATOM 783 N N . GLU A 1 106 ? -16.625 28.656 39.5 1 95.5 106 GLU A N 1
ATOM 784 C CA . GLU A 1 106 ? -17.703 29.422 40.125 1 95.5 106 GLU A CA 1
ATOM 785 C C . GLU A 1 106 ? -17.938 30.734 39.406 1 95.5 106 GLU A C 1
ATOM 787 O O . GLU A 1 106 ? -17 31.469 39.062 1 95.5 106 GLU A O 1
ATOM 792 N N . VAL A 1 107 ? -19.203 31.016 39.094 1 97.44 107 VAL A N 1
ATOM 793 C CA . VAL A 1 107 ? -19.578 32.219 38.375 1 97.44 107 VAL A CA 1
ATOM 794 C C . VAL A 1 107 ? -20.5 33.094 39.219 1 97.44 107 VAL A C 1
ATOM 796 O O . VAL A 1 107 ? -21.5 32.594 39.75 1 97.44 107 VAL A O 1
ATOM 799 N N . GLU A 1 108 ? -20.109 34.344 39.375 1 97.62 108 GLU A N 1
ATOM 800 C CA . GLU A 1 108 ? -20.906 35.281 40.156 1 97.62 108 GLU A CA 1
ATOM 801 C C . GLU A 1 108 ? -21.141 36.562 39.375 1 97.62 108 GLU A C 1
ATOM 803 O O . GLU A 1 108 ? -20.203 37.188 38.906 1 97.62 108 GLU A O 1
ATOM 808 N N . ILE A 1 109 ? -22.406 37 39.25 1 97.88 109 ILE A N 1
ATOM 809 C CA . ILE A 1 109 ? -22.719 38.344 38.75 1 97.88 109 ILE A CA 1
ATOM 810 C C . ILE A 1 109 ? -22.734 39.344 39.906 1 97.88 109 ILE A C 1
ATOM 812 O O . ILE A 1 109 ? -23.703 39.406 40.656 1 97.88 109 ILE A O 1
ATOM 816 N N . VAL A 1 110 ? -21.766 40.031 40.031 1 98.12 110 VAL A N 1
ATOM 817 C CA . VAL A 1 110 ? -21.531 40.906 41.188 1 98.12 110 VAL A CA 1
ATOM 818 C C . VAL A 1 110 ? -22.391 42.156 41.062 1 98.12 110 VAL A C 1
ATOM 820 O O . VAL A 1 110 ? -22.906 42.656 42.062 1 98.12 110 VAL A O 1
ATOM 823 N N . GLU A 1 111 ? -22.484 42.719 39.812 1 97.38 111 GLU A N 1
ATOM 824 C CA . GLU A 1 111 ? -23.266 43.906 39.531 1 97.38 111 GLU A CA 1
ATOM 825 C C . GLU A 1 111 ? -24 43.781 38.188 1 97.38 111 GLU A C 1
ATOM 827 O O . GLU A 1 111 ? -23.438 43.281 37.219 1 97.38 111 GLU A O 1
ATOM 832 N N . ASP A 1 112 ? -25.25 44.156 38.188 1 96.62 112 ASP A N 1
ATOM 833 C CA . ASP A 1 112 ? -26.094 44.188 37 1 96.62 112 ASP A CA 1
ATOM 834 C C . ASP A 1 112 ? -27 45.438 37.031 1 96.62 112 ASP A C 1
ATOM 836 O O . ASP A 1 112 ? -28.109 45.406 37.562 1 96.62 112 ASP A O 1
ATOM 840 N N . SER A 1 113 ? -26.422 46.438 36.531 1 96.56 113 SER A N 1
ATOM 841 C CA . SER A 1 113 ? -27.156 47.688 36.406 1 96.56 113 SER A CA 1
ATOM 842 C C . SER A 1 113 ? -27.031 48.281 35 1 96.56 113 SER A C 1
ATOM 844 O O . SER A 1 113 ? -26.234 47.781 34.188 1 96.56 113 SER A O 1
ATOM 846 N N . ALA A 1 114 ? -27.75 49.281 34.781 1 95.56 114 ALA A N 1
ATOM 847 C CA . ALA A 1 114 ? -27.703 49.938 33.469 1 95.56 114 ALA A CA 1
ATOM 848 C C . ALA A 1 114 ? -26.375 50.688 33.281 1 95.56 114 ALA A C 1
ATOM 850 O O . ALA A 1 114 ? -25.953 50.938 32.156 1 95.56 114 ALA A O 1
ATOM 851 N N . GLU A 1 115 ? -25.719 50.938 34.406 1 96.69 115 GLU A N 1
ATOM 852 C CA . GLU A 1 115 ? -24.484 51.719 34.344 1 96.69 115 GLU A CA 1
ATOM 853 C C . GLU A 1 115 ? -23.266 50.812 34.219 1 96.69 115 GLU A C 1
ATOM 855 O O . GLU A 1 115 ? -22.25 51.188 33.656 1 96.69 115 GLU A O 1
ATOM 860 N N . ARG A 1 116 ? -23.422 49.625 34.875 1 97.94 116 ARG A N 1
ATOM 861 C CA . ARG A 1 116 ? -22.25 48.781 34.906 1 97.94 116 ARG A CA 1
ATOM 862 C C . ARG A 1 116 ? -22.641 47.312 35.156 1 97.94 116 ARG A C 1
ATOM 864 O O . ARG A 1 116 ? -23.578 47.031 35.906 1 97.94 116 ARG A O 1
ATOM 871 N N . VAL A 1 117 ? -21.969 46.438 34.469 1 98.31 117 VAL A N 1
ATOM 872 C CA . VAL A 1 117 ? -22.062 45.031 34.75 1 98.31 117 VAL A CA 1
ATOM 873 C C . VAL A 1 117 ? -20.703 44.5 35.188 1 98.31 117 VAL A C 1
ATOM 875 O O . VAL A 1 117 ? -19.672 44.812 34.594 1 98.31 117 VAL A O 1
ATOM 878 N N . VAL A 1 118 ? -20.672 43.75 36.281 1 98.56 118 VAL A N 1
ATOM 879 C CA . VAL A 1 118 ? -19.469 43.125 36.812 1 98.56 118 VAL A CA 1
ATOM 880 C C . VAL A 1 118 ? -19.719 41.625 37 1 98.56 118 VAL A C 1
ATOM 882 O O . VAL A 1 118 ? -20.688 41.219 37.688 1 98.56 118 VAL A O 1
ATOM 885 N N . VAL A 1 119 ? -18.922 40.781 36.344 1 98.56 119 VAL A N 1
ATOM 886 C CA . VAL A 1 119 ? -18.984 39.344 36.5 1 98.56 119 VAL A CA 1
ATOM 887 C C . VAL A 1 119 ? -17.656 38.844 37.062 1 98.56 119 VAL A C 1
ATOM 889 O O . VAL A 1 119 ? -16.594 39.281 36.656 1 98.56 119 VAL A O 1
ATOM 892 N N . ARG A 1 120 ? -17.688 37.938 38.031 1 98.5 120 ARG A N 1
ATOM 893 C CA . ARG A 1 120 ? -16.516 37.312 38.625 1 98.5 120 ARG A CA 1
ATOM 894 C C . ARG A 1 120 ? -16.547 35.781 38.406 1 98.5 120 ARG A C 1
ATOM 896 O O . ARG A 1 120 ? -17.562 35.156 38.688 1 98.5 120 ARG A O 1
ATOM 903 N N . ILE A 1 121 ? -15.477 35.281 37.906 1 97.69 121 ILE A N 1
ATOM 904 C CA . ILE A 1 121 ? -15.344 33.844 37.688 1 97.69 121 ILE A CA 1
ATOM 905 C C . ILE A 1 121 ? -14.117 33.312 38.438 1 97.69 121 ILE A C 1
ATOM 907 O O . ILE A 1 121 ? -13.016 33.844 38.281 1 97.69 121 ILE A O 1
ATOM 911 N N . ARG A 1 122 ? -14.289 32.312 39.25 1 96.56 122 ARG A N 1
ATOM 912 C CA . ARG A 1 122 ? -13.219 31.656 40 1 96.56 122 ARG A CA 1
ATOM 913 C C . ARG A 1 122 ? -13.016 30.234 39.5 1 96.56 122 ARG A C 1
ATOM 915 O O . ARG A 1 122 ? -13.969 29.453 39.406 1 96.56 122 ARG A O 1
ATOM 922 N N . ARG A 1 123 ? -11.812 29.906 39.094 1 93.88 123 ARG A N 1
ATOM 923 C CA . ARG A 1 123 ? -11.422 28.594 38.594 1 93.88 123 ARG A CA 1
ATOM 924 C C . ARG A 1 123 ? -10.164 28.094 39.312 1 93.88 123 ARG A C 1
ATOM 926 O O . ARG A 1 123 ? -9.328 28.891 39.719 1 93.88 123 ARG A O 1
ATOM 933 N N . ASN A 1 124 ? -10.047 26.797 39.438 1 91.31 124 ASN A N 1
ATOM 934 C CA . ASN A 1 124 ? -8.805 26.266 39.969 1 91.31 124 ASN A CA 1
ATOM 935 C C . ASN A 1 124 ? -7.785 25.984 38.875 1 91.31 124 ASN A C 1
ATOM 937 O O . ASN A 1 124 ? -8.156 25.672 37.75 1 91.31 124 ASN A O 1
ATOM 941 N N . TRP A 1 125 ? -6.578 26.094 39.156 1 89.88 125 TRP A N 1
ATOM 942 C CA . TRP A 1 125 ? -5.422 25.578 38.438 1 89.88 125 TRP A CA 1
ATOM 943 C C . TRP A 1 125 ? -4.551 24.719 39.344 1 89.88 125 TRP A C 1
ATOM 945 O O . TRP A 1 125 ? -3.67 25.234 40.031 1 89.88 125 TRP A O 1
ATOM 955 N N . GLY A 1 126 ? -4.922 23.438 39.312 1 87.06 126 GLY A N 1
ATOM 956 C CA . GLY A 1 126 ? -4.371 22.609 40.375 1 87.06 126 GLY A CA 1
ATOM 957 C C . GLY A 1 126 ? -4.824 23.031 41.75 1 87.06 126 GLY A C 1
ATOM 958 O O . GLY A 1 126 ? -6.023 23.078 42.031 1 87.06 126 GLY A O 1
ATOM 959 N N . GLU A 1 127 ? -3.787 23.359 42.562 1 90.75 127 GLU A N 1
ATOM 960 C CA . GLU A 1 127 ? -4.098 23.766 43.938 1 90.75 127 GLU A CA 1
ATOM 961 C C . GLU A 1 127 ? -4.156 25.297 44.031 1 90.75 127 GLU A C 1
ATOM 963 O O . GLU A 1 127 ? -4.352 25.828 45.125 1 90.75 127 GLU A O 1
ATOM 968 N N . ALA A 1 128 ? -4.055 25.969 42.906 1 94.19 128 ALA A N 1
ATOM 969 C CA . ALA A 1 128 ? -4.137 27.438 42.875 1 94.19 128 ALA A CA 1
ATOM 970 C C . ALA A 1 128 ? -5.523 27.891 42.438 1 94.19 128 ALA A C 1
ATOM 972 O O . ALA A 1 128 ? -6.273 27.141 41.812 1 94.19 128 ALA A O 1
ATOM 973 N N . TRP A 1 129 ? -5.809 29.125 42.812 1 95.56 129 TRP A N 1
ATOM 974 C CA . TRP A 1 129 ? -7.086 29.703 42.406 1 95.56 129 TRP A CA 1
ATOM 975 C C . TRP A 1 129 ? -6.875 30.906 41.5 1 95.56 129 TRP A C 1
ATOM 977 O O . TRP A 1 129 ? -6.035 31.766 41.781 1 95.56 129 TRP A O 1
ATOM 987 N N . VAL A 1 130 ? -7.59 30.906 40.406 1 96.44 130 VAL A N 1
ATOM 988 C CA . VAL A 1 130 ? -7.621 32.031 39.5 1 96.44 130 VAL A CA 1
ATOM 989 C C . VAL A 1 130 ? -8.992 32.719 39.531 1 96.44 130 VAL A C 1
ATOM 991 O O . VAL A 1 130 ? -9.992 32.125 39.125 1 96.44 130 VAL A O 1
ATOM 994 N N . THR A 1 131 ? -9.039 33.906 40.031 1 97.75 131 THR A N 1
ATOM 995 C CA . THR A 1 131 ? -10.289 34.656 40.094 1 97.75 131 THR A CA 1
ATOM 996 C C . THR A 1 131 ? -10.227 35.875 39.219 1 97.75 131 THR A C 1
ATOM 998 O O . THR A 1 131 ? -9.484 36.844 39.5 1 97.75 131 THR A O 1
ATOM 1001 N N . THR A 1 132 ? -10.992 35.906 38.188 1 98 132 THR A N 1
ATOM 1002 C CA . THR A 1 132 ? -11.016 37.031 37.25 1 98 132 THR A CA 1
ATOM 1003 C C . THR A 1 132 ? -12.32 37.812 37.375 1 98 132 THR A C 1
ATOM 1005 O O . THR A 1 132 ? -13.406 37.219 37.375 1 98 132 THR A O 1
ATOM 1008 N N . THR A 1 133 ? -12.211 39.094 37.406 1 98.56 133 THR A N 1
ATOM 1009 C CA . THR A 1 133 ? -13.352 40 37.406 1 98.56 133 THR A CA 1
ATOM 1010 C C . THR A 1 133 ? -13.406 40.781 36.094 1 98.56 133 THR A C 1
ATOM 1012 O O . THR A 1 133 ? -12.43 41.406 35.719 1 98.56 133 THR A O 1
ATOM 1015 N N . TYR A 1 134 ? -14.547 40.688 35.438 1 98.69 134 TYR A N 1
ATOM 1016 C CA . TYR A 1 134 ? -14.828 41.406 34.188 1 98.69 134 TYR A CA 1
ATOM 1017 C C . TYR A 1 134 ? -15.797 42.562 34.469 1 98.69 134 TYR A C 1
ATOM 1019 O O . TYR A 1 134 ? -16.891 42.344 35 1 98.69 134 TYR A O 1
ATOM 1027 N N . SER A 1 135 ? -15.398 43.75 34.062 1 98.69 135 SER A N 1
ATOM 1028 C CA . SER A 1 135 ? -16.266 44.906 34.281 1 98.69 135 SER A CA 1
ATOM 1029 C C . SER A 1 135 ? -16.469 45.688 33 1 98.69 135 SER A C 1
ATOM 1031 O O . SER A 1 135 ? -15.508 46 32.281 1 98.69 135 SER A O 1
ATOM 1033 N N . LEU A 1 136 ? -17.703 46 32.719 1 98.62 136 LEU A N 1
ATOM 1034 C CA . LEU A 1 136 ? -18.062 46.844 31.562 1 98.62 136 LEU A CA 1
ATOM 1035 C C . LEU A 1 136 ? -19.031 47.938 31.984 1 98.62 136 LEU A C 1
ATOM 1037 O O . LEU A 1 136 ? -20.062 47.688 32.594 1 98.62 136 LEU A O 1
ATOM 1041 N N . GLU A 1 137 ? -18.688 49.125 31.609 1 98.12 137 GLU A N 1
ATOM 1042 C CA . GLU A 1 137 ? -19.531 50.281 31.922 1 98.12 137 GLU A CA 1
ATOM 1043 C C . GLU A 1 137 ? -20.312 50.719 30.688 1 98.12 137 GLU A C 1
ATOM 1045 O O . GLU A 1 137 ? -19.906 50.469 29.562 1 98.12 137 GLU A O 1
ATOM 1050 N N . ALA A 1 138 ? -21.406 51.438 31.016 1 97 138 ALA A N 1
ATOM 1051 C CA . ALA A 1 138 ? -22.172 52.031 29.938 1 97 138 ALA A CA 1
ATOM 1052 C C . ALA A 1 138 ? -21.312 53.062 29.188 1 97 138 ALA A C 1
ATOM 1054 O O . ALA A 1 138 ? -20.609 53.875 29.812 1 97 138 ALA A O 1
ATOM 1055 N N . GLY A 1 139 ? -21.281 52.875 27.922 1 95.38 139 GLY A N 1
ATOM 1056 C CA . GLY A 1 139 ? -20.594 53.812 27.062 1 95.38 139 GLY A CA 1
ATOM 1057 C C . GLY A 1 139 ? -19.109 53.531 26.922 1 95.38 139 GLY A C 1
ATOM 1058 O O . GLY A 1 139 ? -18.422 54.156 26.109 1 95.38 139 GLY A O 1
ATOM 1059 N N . SER A 1 140 ? -18.641 52.625 27.703 1 97.19 140 SER A N 1
ATOM 1060 C CA . SER A 1 140 ? -17.219 52.344 27.656 1 97.19 140 SER A CA 1
ATOM 1061 C C . SER A 1 140 ? -16.844 51.5 26.453 1 97.19 140 SER A C 1
ATOM 1063 O O . SER A 1 140 ? -17.594 50.594 26.062 1 97.19 140 SER A O 1
ATOM 1065 N N . ASP A 1 141 ? -15.703 51.75 25.891 1 98.06 141 ASP A N 1
ATOM 1066 C CA . ASP A 1 141 ? -15.234 50.938 24.766 1 98.06 141 ASP A CA 1
ATOM 1067 C C . ASP A 1 141 ? -14.242 49.875 25.219 1 98.06 141 ASP A C 1
ATOM 1069 O O . ASP A 1 141 ? -13.477 49.344 24.422 1 98.06 141 ASP A O 1
ATOM 1073 N N . ARG A 1 142 ? -14.172 49.594 26.469 1 98.5 142 ARG A N 1
ATOM 1074 C CA . ARG A 1 142 ? -13.18 48.656 26.953 1 98.5 142 ARG A CA 1
ATOM 1075 C C . ARG A 1 142 ? -13.711 47.875 28.156 1 98.5 142 ARG A C 1
ATOM 1077 O O . ARG A 1 142 ? -14.531 48.375 28.922 1 98.5 142 ARG A O 1
ATOM 1084 N N . ILE A 1 143 ? -13.258 46.688 28.281 1 98.62 143 ILE A N 1
ATOM 1085 C CA . ILE A 1 143 ? -13.5 45.812 29.422 1 98.62 143 ILE A CA 1
ATOM 1086 C C . ILE A 1 143 ? -12.344 45.906 30.422 1 98.62 143 ILE A C 1
ATOM 1088 O O . ILE A 1 143 ? -11.18 45.75 30.047 1 98.62 143 ILE A O 1
ATOM 1092 N N . GLN A 1 144 ? -12.703 46.219 31.625 1 98.38 144 GLN A N 1
ATOM 1093 C CA . GLN A 1 144 ? -11.672 46.156 32.656 1 98.38 144 GLN A CA 1
ATOM 1094 C C . GLN A 1 144 ? -11.516 44.719 33.188 1 98.38 144 GLN A C 1
ATOM 1096 O O . GLN A 1 144 ? -12.5 44.094 33.531 1 98.38 144 GLN A O 1
ATOM 1101 N N . LEU A 1 145 ? -10.281 44.312 33.25 1 98.5 145 LEU A N 1
ATOM 1102 C CA . LEU A 1 145 ? -9.945 42.969 33.719 1 98.5 145 LEU A CA 1
ATOM 1103 C C . LEU A 1 145 ? -9.109 43.031 35 1 98.5 145 LEU A C 1
ATOM 1105 O O . LEU A 1 145 ? -8.172 43.844 35.094 1 98.5 145 LEU A O 1
ATOM 1109 N N . ASN A 1 146 ? -9.539 42.281 35.938 1 98.44 146 ASN A N 1
ATOM 1110 C CA . ASN A 1 146 ? -8.781 42.125 37.188 1 98.44 146 ASN A CA 1
ATOM 1111 C C . ASN A 1 146 ? -8.711 40.656 37.594 1 98.44 146 ASN A C 1
ATOM 1113 O O . ASN A 1 146 ? -9.742 40.031 37.844 1 98.44 146 ASN A O 1
ATOM 1117 N N . THR A 1 147 ? -7.512 40.094 37.688 1 98.38 147 THR A N 1
ATOM 1118 C CA . THR A 1 147 ? -7.367 38.688 38.062 1 98.38 147 THR A CA 1
ATOM 1119 C C . THR A 1 147 ? -6.488 38.531 39.312 1 98.38 147 THR A C 1
ATOM 1121 O O . THR A 1 147 ? -5.406 39.125 39.375 1 98.38 147 THR A O 1
ATOM 1124 N N . GLU A 1 148 ? -6.973 37.812 40.25 1 98.25 148 GLU A N 1
ATOM 1125 C CA . GLU A 1 148 ? -6.168 37.406 41.406 1 98.25 148 GLU A CA 1
ATOM 1126 C C . GLU A 1 148 ? -5.75 35.938 41.281 1 98.25 148 GLU A C 1
ATOM 1128 O O . GLU A 1 148 ? -6.598 35.062 41.125 1 98.25 148 GLU A O 1
ATOM 1133 N N . LEU A 1 149 ? -4.477 35.688 41.25 1 97.81 149 LEU A N 1
ATOM 1134 C CA . LEU A 1 149 ? -3.912 34.344 41.281 1 97.81 149 LEU A CA 1
ATOM 1135 C C . LEU A 1 149 ? -3.373 34 42.656 1 97.81 149 LEU A C 1
ATOM 1137 O O . LEU A 1 149 ? -2.459 34.656 43.156 1 97.81 149 LEU A O 1
ATOM 1141 N N . GLU A 1 150 ? -3.986 33 43.25 1 97.69 150 GLU A N 1
ATOM 1142 C CA . GLU A 1 150 ? -3.641 32.594 44.625 1 97.69 150 GLU A CA 1
ATOM 1143 C C . GLU A 1 150 ? -3.078 31.188 44.656 1 97.69 150 GLU A C 1
ATOM 1145 O O . GLU A 1 150 ? -3.697 30.25 44.156 1 97.69 150 GLU A O 1
ATOM 1150 N N . ASN A 1 151 ? -1.876 31.062 45.312 1 97.5 151 ASN A N 1
ATOM 1151 C CA . ASN A 1 151 ? -1.346 29.734 45.562 1 97.5 151 ASN A CA 1
ATOM 1152 C C . ASN A 1 151 ? -1.913 29.156 46.875 1 97.5 151 ASN A C 1
ATOM 1154 O O . ASN A 1 151 ? -1.406 29.422 47.938 1 97.5 151 ASN A O 1
ATOM 1158 N N . ALA A 1 152 ? -2.869 28.328 46.719 1 95.94 152 ALA A N 1
ATOM 1159 C CA . ALA A 1 152 ? -3.482 27.703 47.875 1 95.94 152 ALA A CA 1
ATOM 1160 C C . ALA A 1 152 ? -2.855 26.344 48.188 1 95.94 152 ALA A C 1
ATOM 1162 O O . ALA A 1 152 ? -3.283 25.641 49.094 1 95.94 152 ALA A O 1
ATOM 1163 N N . GLY A 1 153 ? -1.909 25.969 47.406 1 94.62 153 GLY A N 1
ATOM 1164 C CA . GLY A 1 153 ? -1.237 24.688 47.562 1 94.62 153 GLY A CA 1
ATOM 1165 C C . GLY A 1 153 ? -0.094 24.75 48.562 1 94.62 153 GLY A C 1
ATOM 1166 O O . GLY A 1 153 ? 0.226 25.812 49.094 1 94.62 153 GLY A O 1
ATOM 1167 N N . GLU A 1 154 ? 0.57 23.531 48.812 1 95.12 154 GLU A N 1
ATOM 1168 C CA . GLU A 1 154 ? 1.652 23.422 49.781 1 95.12 154 GLU A CA 1
ATOM 1169 C C . GLU A 1 154 ? 3.01 23.672 49.125 1 95.12 154 GLU A C 1
ATOM 1171 O O . GLU A 1 154 ? 3.98 24.016 49.812 1 95.12 154 GLU A O 1
ATOM 1176 N N . ALA A 1 155 ? 3.1 23.609 47.844 1 94.12 155 ALA A N 1
ATOM 1177 C CA . ALA A 1 155 ? 4.352 23.812 47.125 1 94.12 155 ALA A CA 1
ATOM 1178 C C . ALA A 1 155 ? 4.414 25.203 46.5 1 94.12 155 ALA A C 1
ATOM 1180 O O . ALA A 1 155 ? 3.391 25.75 46.094 1 94.12 155 ALA A O 1
ATOM 1181 N N . PRO A 1 156 ? 5.605 25.766 46.438 1 95.88 156 PRO A N 1
ATOM 1182 C CA . PRO A 1 156 ? 5.723 27.047 45.75 1 95.88 156 PRO A CA 1
ATOM 1183 C C . PRO A 1 156 ? 5.547 26.906 44.219 1 95.88 156 PRO A C 1
ATOM 1185 O O . PRO A 1 156 ? 5.891 25.859 43.656 1 95.88 156 PRO A O 1
ATOM 1188 N N . LEU A 1 157 ? 4.914 27.938 43.625 1 93.94 157 LEU A N 1
ATOM 1189 C CA . LEU A 1 157 ? 4.926 28.094 42.188 1 93.94 157 LEU A CA 1
ATOM 1190 C C . LEU A 1 157 ? 6.117 28.938 41.719 1 93.94 157 LEU A C 1
ATOM 1192 O O . LEU A 1 157 ? 6.211 30.109 42.094 1 93.94 157 LEU A O 1
ATOM 1196 N N . GLU A 1 158 ? 7.027 28.281 41.062 1 93.88 158 GLU A N 1
ATOM 1197 C CA . GLU A 1 158 ? 8.281 28.953 40.75 1 93.88 158 GLU A CA 1
ATOM 1198 C C . GLU A 1 158 ? 8.352 29.297 39.281 1 93.88 158 GLU A C 1
ATOM 1200 O O . GLU A 1 158 ? 8.062 28.453 38.406 1 93.88 158 GLU A O 1
ATOM 1205 N N . ALA A 1 159 ? 8.719 30.531 39.031 1 93.44 159 ALA A N 1
ATOM 1206 C CA . ALA A 1 159 ? 9.008 31.031 37.688 1 93.44 159 ALA A CA 1
ATOM 1207 C C . ALA A 1 159 ? 7.84 30.781 36.75 1 93.44 159 ALA A C 1
ATOM 1209 O O . ALA A 1 159 ? 8.039 30.359 35.594 1 93.44 159 ALA A O 1
ATOM 1210 N N . ILE A 1 160 ? 6.613 31.016 37.25 1 93.19 160 ILE A N 1
ATOM 1211 C CA . ILE A 1 160 ? 5.441 30.859 36.406 1 93.19 160 ILE A CA 1
ATOM 1212 C C . ILE A 1 160 ? 5.238 32.094 35.562 1 93.19 160 ILE A C 1
ATOM 1214 O O . ILE A 1 160 ? 5.637 33.188 35.938 1 93.19 160 ILE A O 1
ATOM 1218 N N . ARG A 1 161 ? 4.691 31.969 34.375 1 94.19 161 ARG A N 1
ATOM 1219 C CA . ARG A 1 161 ? 4.375 33.062 33.469 1 94.19 161 ARG A CA 1
ATOM 1220 C C . ARG A 1 161 ? 2.869 33.281 33.375 1 94.19 161 ARG A C 1
ATOM 1222 O O . ARG A 1 161 ? 2.178 32.531 32.688 1 94.19 161 ARG A O 1
ATOM 1229 N N . SER A 1 162 ? 2.457 34.312 34.031 1 95.88 162 SER A N 1
ATOM 1230 C CA . SER A 1 162 ? 1.023 34.594 34.125 1 95.88 162 SER A CA 1
ATOM 1231 C C . SER A 1 162 ? 0.641 35.875 33.438 1 95.88 162 SER A C 1
ATOM 1233 O O . SER A 1 162 ? 1.395 36.875 33.469 1 95.88 162 SER A O 1
ATOM 1235 N N . GLY A 1 163 ? -0.52 35.875 32.844 1 96.62 163 GLY A N 1
ATOM 1236 C CA . GLY A 1 163 ? -1.01 37.125 32.281 1 96.62 163 GLY A CA 1
ATOM 1237 C C . GLY A 1 163 ? -2.164 36.906 31.328 1 96.62 163 GLY A C 1
ATOM 1238 O O . GLY A 1 163 ? -2.643 35.812 31.141 1 96.62 163 GLY A O 1
ATOM 1239 N N . TYR A 1 164 ? -2.625 38.062 30.797 1 96.94 164 TYR A N 1
ATOM 1240 C CA . TYR A 1 164 ? -3.734 38.062 29.844 1 96.94 164 TYR A CA 1
ATOM 1241 C C . TYR A 1 164 ? -3.244 37.75 28.438 1 96.94 164 TYR A C 1
ATOM 1243 O O . TYR A 1 164 ? -2.082 38 28.109 1 96.94 164 TYR A O 1
ATOM 1251 N N . THR A 1 165 ? -4.121 37.156 27.703 1 95.44 165 THR A N 1
ATOM 1252 C CA . THR A 1 165 ? -3.859 36.812 26.328 1 95.44 165 THR A CA 1
ATOM 1253 C C . THR A 1 165 ? -4.977 37.312 25.406 1 95.44 165 THR A C 1
ATOM 1255 O O . THR A 1 165 ? -6.098 37.531 25.875 1 95.44 165 THR A O 1
ATOM 1258 N N . LEU A 1 166 ? -4.664 37.562 24.188 1 96 166 LEU A N 1
ATOM 1259 C CA . LEU A 1 166 ? -5.621 37.906 23.141 1 96 166 LEU A CA 1
ATOM 1260 C C . LEU A 1 166 ? -5.34 37.156 21.859 1 96 166 LEU A C 1
ATOM 1262 O O . LEU A 1 166 ? -4.34 37.406 21.172 1 96 166 LEU A O 1
ATOM 1266 N N . TRP A 1 167 ? -6.262 36.281 21.578 1 93.56 167 TRP A N 1
ATOM 1267 C CA . TRP A 1 167 ? -6.125 35.438 20.391 1 93.56 167 TRP A CA 1
ATOM 1268 C C . TRP A 1 167 ? -7.285 35.688 19.422 1 93.56 167 TRP A C 1
ATOM 1270 O O . TRP A 1 167 ? -8.375 35.125 19.609 1 93.56 167 TRP A O 1
ATOM 1280 N N . PRO A 1 168 ? -7.059 36.469 18.406 1 93.06 168 PRO A N 1
ATOM 1281 C CA . PRO A 1 168 ? -8.109 36.656 17.422 1 93.06 168 PRO A CA 1
ATOM 1282 C C . PRO A 1 168 ? -8.383 35.438 16.578 1 93.06 168 PRO A C 1
ATOM 1284 O O . PRO A 1 168 ? -7.531 34.531 16.484 1 93.06 168 PRO A O 1
ATOM 1287 N N . ASP A 1 169 ? -9.609 35.312 16.062 1 88.69 169 ASP A N 1
ATOM 1288 C CA . ASP A 1 169 ? -9.906 34.188 15.164 1 88.69 169 ASP A CA 1
ATOM 1289 C C . ASP A 1 169 ? -9.898 34.656 13.703 1 88.69 169 ASP A C 1
ATOM 1291 O O . ASP A 1 169 ? -10.219 33.875 12.805 1 88.69 169 ASP A O 1
ATOM 1295 N N . THR A 1 170 ? -9.586 35.906 13.508 1 85.25 170 THR A N 1
ATOM 1296 C CA . THR A 1 170 ? -9.391 36.531 12.195 1 85.25 170 THR A CA 1
ATOM 1297 C C . THR A 1 170 ? -8.555 37.781 12.305 1 85.25 170 THR A C 1
ATOM 1299 O O . THR A 1 170 ? -8.203 38.219 13.406 1 85.25 170 THR A O 1
ATOM 1302 N N . GLY A 1 171 ? -8.133 38.25 11.18 1 88.56 171 GLY A N 1
ATOM 1303 C CA . GLY A 1 171 ? -7.426 39.5 11.141 1 88.56 171 GLY A CA 1
ATOM 1304 C C . GLY A 1 171 ? -5.926 39.344 11.312 1 88.56 171 GLY A C 1
ATOM 1305 O O . GLY A 1 171 ? -5.352 38.344 10.93 1 88.56 171 GLY A O 1
ATOM 1306 N N . PHE A 1 172 ? -5.312 40.531 11.773 1 89.88 172 PHE A N 1
ATOM 1307 C CA . PHE A 1 172 ? -3.859 40.625 11.844 1 89.88 172 PHE A CA 1
ATOM 1308 C C . PHE A 1 172 ? -3.418 41.031 13.242 1 89.88 172 PHE A C 1
ATOM 1310 O O . PHE A 1 172 ? -4.25 41.344 14.102 1 89.88 172 PHE A O 1
ATOM 1317 N N . LEU A 1 173 ? -2.127 40.906 13.461 1 91.12 173 LEU A N 1
ATOM 1318 C CA . LEU A 1 173 ? -1.561 41.281 14.75 1 91.12 173 LEU A CA 1
ATOM 1319 C C . LEU A 1 173 ? -0.587 42.438 14.609 1 91.12 173 LEU A C 1
ATOM 1321 O O . LEU A 1 173 ? 0.148 42.531 13.625 1 91.12 173 LEU A O 1
ATOM 1325 N N . PHE A 1 174 ? -0.662 43.312 15.453 1 93.25 174 PHE A N 1
ATOM 1326 C CA . PHE A 1 174 ? 0.332 44.344 15.68 1 93.25 174 PHE A CA 1
ATOM 1327 C C . PHE A 1 174 ? 0.941 44.219 17.062 1 93.25 174 PHE A C 1
ATOM 1329 O O . PHE A 1 174 ? 0.347 44.656 18.062 1 93.25 174 PHE A O 1
ATOM 1336 N N . GLY A 1 175 ? 2.1 43.625 17.109 1 92.5 175 GLY A N 1
ATOM 1337 C CA . GLY A 1 175 ? 2.752 43.344 18.391 1 92.5 175 GLY A CA 1
ATOM 1338 C C . GLY A 1 175 ? 3.096 44.594 19.172 1 92.5 175 GLY A C 1
ATOM 1339 O O . GLY A 1 175 ? 2.871 45.719 18.703 1 92.5 175 GLY A O 1
ATOM 1340 N N . VAL A 1 176 ? 3.707 44.375 20.312 1 95 176 VAL A N 1
ATOM 1341 C CA . VAL A 1 176 ? 4.082 45.469 21.188 1 95 176 VAL A CA 1
ATOM 1342 C C . VAL A 1 176 ? 5.156 46.344 20.516 1 95 176 VAL A C 1
ATOM 1344 O O . VAL A 1 176 ? 6.242 45.844 20.203 1 95 176 VAL A O 1
ATOM 1347 N N . PRO A 1 177 ? 4.797 47.594 20.297 1 94.44 177 PRO A N 1
ATOM 1348 C CA . PRO A 1 177 ? 5.805 48.438 19.672 1 94.44 177 PRO A CA 1
ATOM 1349 C C . PRO A 1 177 ? 7.141 48.406 20.406 1 94.44 177 PRO A C 1
ATOM 1351 O O . PRO A 1 177 ? 7.176 48.5 21.641 1 94.44 177 PRO A O 1
ATOM 1354 N N . GLY A 1 178 ? 8.188 48.281 19.594 1 92.88 178 GLY A N 1
ATOM 1355 C CA . GLY A 1 178 ? 9.523 48.25 20.172 1 92.88 178 GLY A CA 1
ATOM 1356 C C . GLY A 1 178 ? 10.086 46.844 20.281 1 92.88 178 GLY A C 1
ATOM 1357 O O . GLY A 1 178 ? 11.297 46.688 20.406 1 92.88 178 GLY A O 1
ATOM 1358 N N . LEU A 1 179 ? 9.188 45.875 20.25 1 91.69 179 LEU A N 1
ATOM 1359 C CA . LEU A 1 179 ? 9.641 44.5 20.469 1 91.69 179 LEU A CA 1
ATOM 1360 C C . LEU A 1 179 ? 9.75 43.75 19.141 1 91.69 179 LEU A C 1
ATOM 1362 O O . LEU A 1 179 ? 10.18 42.594 19.109 1 91.69 179 LEU A O 1
ATOM 1366 N N . GLY A 1 180 ? 9.445 44.312 18.141 1 78.38 180 GLY A N 1
ATOM 1367 C CA . GLY A 1 180 ? 9.57 43.719 16.828 1 78.38 180 GLY A CA 1
ATOM 1368 C C . GLY A 1 180 ? 8.695 42.469 16.656 1 78.38 180 GLY A C 1
ATOM 1369 O O . GLY A 1 180 ? 7.586 42.438 17.188 1 78.38 180 GLY A O 1
ATOM 1370 N N . ASP A 1 181 ? 9.188 41.531 15.867 1 72.25 181 ASP A N 1
ATOM 1371 C CA . ASP A 1 181 ? 8.414 40.344 15.531 1 72.25 181 ASP A CA 1
ATOM 1372 C C . ASP A 1 181 ? 8.883 39.125 16.328 1 72.25 181 ASP A C 1
ATOM 1374 O O . ASP A 1 181 ? 8.719 37.969 15.898 1 72.25 181 ASP A O 1
ATOM 1378 N N . ALA A 1 182 ? 9.391 39.406 17.453 1 76.81 182 ALA A N 1
ATOM 1379 C CA . ALA A 1 182 ? 9.898 38.312 18.25 1 76.81 182 ALA A CA 1
ATOM 1380 C C . ALA A 1 182 ? 8.758 37.406 18.75 1 76.81 182 ALA A C 1
ATOM 1382 O O . ALA A 1 182 ? 7.73 37.906 19.219 1 76.81 182 ALA A O 1
ATOM 1383 N N . LYS A 1 183 ? 8.82 36.125 18.609 1 75.75 183 LYS A N 1
ATOM 1384 C CA . LYS A 1 183 ? 7.828 35.188 19.109 1 75.75 183 LYS A CA 1
ATOM 1385 C C . LYS A 1 183 ? 7.785 35.188 20.641 1 75.75 183 LYS A C 1
ATOM 1387 O O . LYS A 1 183 ? 6.723 35 21.234 1 75.75 183 LYS A O 1
ATOM 1392 N N . GLU A 1 184 ? 9.039 35.375 21.25 1 86 184 GLU A N 1
ATOM 1393 C CA . GLU A 1 184 ? 9.203 35.5 22.688 1 86 184 GLU A CA 1
ATOM 1394 C C . GLU A 1 184 ? 10.344 36.438 23.031 1 86 184 GLU A C 1
ATOM 1396 O O . GLU A 1 184 ? 11.43 36.375 22.453 1 86 184 GLU A O 1
ATOM 1401 N N . THR A 1 185 ? 10.031 37.406 23.875 1 90.5 185 THR A N 1
ATOM 1402 C CA . THR A 1 185 ? 11.078 38.312 24.297 1 90.5 185 THR A CA 1
ATOM 1403 C C . THR A 1 185 ? 10.68 39.031 25.578 1 90.5 185 THR A C 1
ATOM 1405 O O . THR A 1 185 ? 9.516 39 25.984 1 90.5 185 THR A O 1
ATOM 1408 N N . VAL A 1 186 ? 11.641 39.594 26.203 1 93 186 VAL A N 1
ATOM 1409 C CA . VAL A 1 186 ? 11.391 40.375 27.391 1 93 186 VAL A CA 1
ATOM 1410 C C . VAL A 1 186 ? 11.031 41.812 27 1 93 186 VAL A C 1
ATOM 1412 O O . VAL A 1 186 ? 11.352 42.25 25.891 1 93 186 VAL A O 1
ATOM 1415 N N . ALA A 1 187 ? 10.445 42.562 27.906 1 91.81 187 ALA A N 1
ATOM 1416 C CA . ALA A 1 187 ? 9.797 43.844 27.594 1 91.81 187 ALA A CA 1
ATOM 1417 C C . ALA A 1 187 ? 10.758 45 27.766 1 91.81 187 ALA A C 1
ATOM 1419 O O . ALA A 1 187 ? 10.328 46.156 27.875 1 91.81 187 ALA A O 1
ATOM 1420 N N . VAL A 1 188 ? 11.984 44.844 27.703 1 91.31 188 VAL A N 1
ATOM 1421 C CA . VAL A 1 188 ? 12.945 45.906 28.016 1 91.31 188 VAL A CA 1
ATOM 1422 C C . VAL A 1 188 ? 12.852 47 26.969 1 91.31 188 VAL A C 1
ATOM 1424 O O . VAL A 1 188 ? 12.953 48.188 27.312 1 91.31 188 VAL A O 1
ATOM 1427 N N . ASP A 1 189 ? 12.562 46.719 25.797 1 92.38 189 ASP A N 1
ATOM 1428 C CA . ASP A 1 189 ? 12.547 47.719 24.719 1 92.38 189 ASP A CA 1
ATOM 1429 C C . ASP A 1 189 ? 11.125 48.094 24.344 1 92.38 189 ASP A C 1
ATOM 1431 O O . ASP A 1 189 ? 10.898 48.75 23.312 1 92.38 189 ASP A O 1
ATOM 1435 N N . ALA A 1 190 ? 10.203 47.719 25.156 1 95.06 190 ALA A N 1
ATOM 1436 C CA . ALA A 1 190 ? 8.805 48 24.844 1 95.06 190 ALA A CA 1
ATOM 1437 C C . ALA A 1 190 ? 8.523 49.5 24.938 1 95.06 190 ALA A C 1
ATOM 1439 O O . ALA A 1 190 ? 8.945 50.156 25.906 1 95.06 190 ALA A O 1
ATOM 1440 N N . LEU A 1 191 ? 7.801 50.031 23.953 1 95.12 191 LEU A N 1
ATOM 1441 C CA . LEU A 1 191 ? 7.418 51.438 23.953 1 95.12 191 LEU A CA 1
ATOM 1442 C C . LEU A 1 191 ? 6.051 51.625 24.594 1 95.12 191 LEU A C 1
ATOM 1444 O O . LEU A 1 191 ? 5.691 52.75 24.969 1 95.12 191 LEU A O 1
ATOM 1448 N N . THR A 1 192 ? 5.332 50.562 24.578 1 94.94 192 THR A N 1
ATOM 1449 C CA . THR A 1 192 ? 3.979 50.594 25.125 1 94.94 192 THR A CA 1
ATOM 1450 C C . THR A 1 192 ? 3.678 49.281 25.875 1 94.94 192 THR A C 1
ATOM 1452 O O . THR A 1 192 ? 4.492 48.375 25.891 1 94.94 192 THR A O 1
ATOM 1455 N N . ASP A 1 193 ? 2.57 49.219 26.531 1 96.5 193 ASP A N 1
ATOM 1456 C CA . ASP A 1 193 ? 2.145 48 27.234 1 96.5 193 ASP A CA 1
ATOM 1457 C C . ASP A 1 193 ? 0.92 47.375 26.562 1 96.5 193 ASP A C 1
ATOM 1459 O O . ASP A 1 193 ? 0.052 46.844 27.25 1 96.5 193 ASP A O 1
ATOM 1463 N N . ARG A 1 194 ? 0.828 47.594 25.234 1 95.81 194 ARG A N 1
ATOM 1464 C CA . ARG A 1 194 ? -0.348 47.062 24.547 1 95.81 194 ARG A CA 1
ATOM 1465 C C . ARG A 1 194 ? 0.052 46.156 23.391 1 95.81 194 ARG A C 1
ATOM 1467 O O . ARG A 1 194 ? 1.128 46.312 22.797 1 95.81 194 ARG A O 1
ATOM 1474 N N . MET A 1 195 ? -0.747 45.219 23.109 1 95.31 195 MET A N 1
ATOM 1475 C CA . MET A 1 195 ? -0.768 44.5 21.859 1 95.31 195 MET A CA 1
ATOM 1476 C C . MET A 1 195 ? -2.115 44.656 21.156 1 95.31 195 MET A C 1
ATOM 1478 O O . MET A 1 195 ? -3.135 44.875 21.812 1 95.31 195 MET A O 1
ATOM 1482 N N . VAL A 1 196 ? -2.121 44.562 19.766 1 96 196 VAL A N 1
ATOM 1483 C CA . VAL A 1 196 ? -3.338 44.906 19.031 1 96 196 VAL A CA 1
ATOM 1484 C C . VAL A 1 196 ? -3.639 43.812 18.016 1 96 196 VAL A C 1
ATOM 1486 O O . VAL A 1 196 ? -2.736 43.312 17.328 1 96 196 VAL A O 1
ATOM 1489 N N . ALA A 1 197 ? -4.824 43.312 18.047 1 95.5 197 ALA A N 1
ATOM 1490 C CA . ALA A 1 197 ? -5.41 42.562 16.938 1 95.5 197 ALA A CA 1
ATOM 1491 C C . ALA A 1 197 ? -6.297 43.469 16.078 1 95.5 197 ALA A C 1
ATOM 1493 O O . ALA A 1 197 ? -7.016 44.312 16.609 1 95.5 197 ALA A O 1
ATOM 1494 N N . TYR A 1 198 ? -6.168 43.312 14.703 1 95.69 198 TYR A N 1
ATOM 1495 C CA . TYR A 1 198 ? -6.883 44.344 13.93 1 95.69 198 TYR A CA 1
ATOM 1496 C C . TYR A 1 198 ? -7.242 43.812 12.547 1 95.69 198 TYR A C 1
ATOM 1498 O O . TYR A 1 198 ? -6.75 42.75 12.125 1 95.69 198 TYR A O 1
ATOM 1506 N N . ASP A 1 199 ? -8.102 44.469 11.953 1 94.44 199 ASP A N 1
ATOM 1507 C CA . ASP A 1 199 ? -8.383 44.5 10.523 1 94.44 199 ASP A CA 1
ATOM 1508 C C . ASP A 1 199 ? -8.852 45.906 10.078 1 94.44 199 ASP A C 1
ATOM 1510 O O . ASP A 1 199 ? -8.781 46.844 10.852 1 94.44 199 ASP A O 1
ATOM 1514 N N . ARG A 1 200 ? -9.203 45.969 8.812 1 94.69 200 ARG A N 1
ATOM 1515 C CA . ARG A 1 200 ? -9.562 47.281 8.266 1 94.69 200 ARG A CA 1
ATOM 1516 C C . ARG A 1 200 ? -10.742 47.875 9.016 1 94.69 200 ARG A C 1
ATOM 1518 O O . ARG A 1 200 ? -10.844 49.094 9.156 1 94.69 200 ARG A O 1
ATOM 1525 N N . ASP A 1 201 ? -11.578 47 9.594 1 95.44 201 ASP A N 1
ATOM 1526 C CA . ASP A 1 201 ? -12.836 47.531 10.125 1 95.44 201 ASP A CA 1
ATOM 1527 C C . ASP A 1 201 ? -12.93 47.312 11.633 1 95.44 201 ASP A C 1
ATOM 1529 O O . ASP A 1 201 ? -13.992 47.5 12.227 1 95.44 201 ASP A O 1
ATOM 1533 N N . TRP A 1 202 ? -11.93 46.875 12.266 1 96.75 202 TRP A N 1
ATOM 1534 C CA . TRP A 1 202 ? -11.969 46.75 13.719 1 96.75 202 TRP A CA 1
ATOM 1535 C C . TRP A 1 202 ? -10.555 46.719 14.297 1 96.75 202 TRP A C 1
ATOM 1537 O O . TRP A 1 202 ? -9.602 46.375 13.602 1 96.75 202 TRP A O 1
ATOM 1547 N N . VAL A 1 203 ? -10.406 47.094 15.578 1 97.81 203 VAL A N 1
ATOM 1548 C CA . VAL A 1 203 ? -9.195 46.938 16.391 1 97.81 203 VAL A CA 1
ATOM 1549 C C . VAL A 1 203 ? -9.57 46.438 17.781 1 97.81 203 VAL A C 1
ATOM 1551 O O . VAL A 1 203 ? -10.484 46.969 18.406 1 97.81 203 VAL A O 1
ATOM 1554 N N . PHE A 1 204 ? -8.93 45.406 18.25 1 98.38 204 PHE A N 1
ATOM 1555 C CA . PHE A 1 204 ? -8.953 45 19.641 1 98.38 204 PHE A CA 1
ATOM 1556 C C . PHE A 1 204 ? -7.57 45.125 20.281 1 98.38 204 PHE A C 1
ATOM 1558 O O . PHE A 1 204 ? -6.598 44.562 19.797 1 98.38 204 PHE A O 1
ATOM 1565 N N . ALA A 1 205 ? -7.48 45.875 21.328 1 98.31 205 ALA A N 1
ATOM 1566 C CA . ALA A 1 205 ? -6.207 46.094 22.016 1 98.31 205 ALA A CA 1
ATOM 1567 C C . ALA A 1 205 ? -6.215 45.5 23.406 1 98.31 205 ALA A C 1
ATOM 1569 O O . ALA A 1 205 ? -7.191 45.625 24.141 1 98.31 205 ALA A O 1
ATOM 1570 N N . LEU A 1 206 ? -5.23 44.75 23.75 1 98.5 206 LEU A N 1
ATOM 1571 C CA . LEU A 1 206 ? -4.977 44.312 25.109 1 98.5 206 LEU A CA 1
ATOM 1572 C C . LEU A 1 206 ? -3.926 45.188 25.781 1 98.5 206 LEU A C 1
ATOM 1574 O O . LEU A 1 206 ? -2.779 45.25 25.328 1 98.5 206 LEU A O 1
ATOM 1578 N N . HIS A 1 207 ? -4.375 45.906 26.828 1 98.25 207 HIS A N 1
ATOM 1579 C CA . HIS A 1 207 ? -3.469 46.719 27.641 1 98.25 207 HIS A CA 1
ATOM 1580 C C . HIS A 1 207 ? -3.041 45.938 28.891 1 98.25 207 HIS A C 1
ATOM 1582 O O . HIS A 1 207 ? -3.881 45.562 29.703 1 98.25 207 HIS A O 1
ATOM 1588 N N . ALA A 1 208 ? -1.802 45.656 29.047 1 98.12 208 ALA A N 1
ATOM 1589 C CA . ALA A 1 208 ? -1.278 44.875 30.141 1 98.12 208 ALA A CA 1
ATOM 1590 C C . ALA A 1 208 ? -0.084 45.531 30.797 1 98.12 208 ALA A C 1
ATOM 1592 O O . ALA A 1 208 ? 1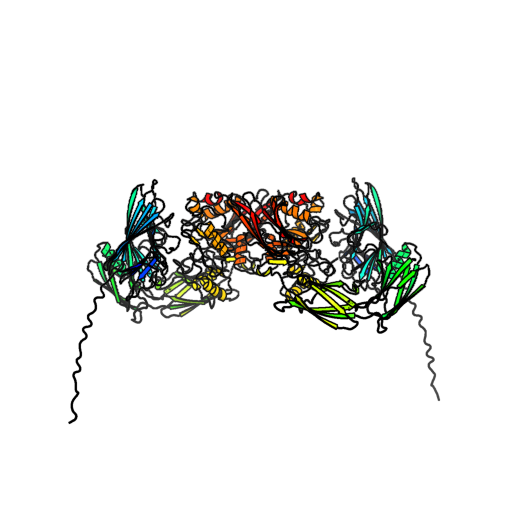.067 45.219 30.516 1 98.12 208 ALA A O 1
ATOM 1593 N N . PRO A 1 209 ? -0.304 46.375 31.766 1 96.88 209 PRO A N 1
ATOM 1594 C CA . PRO A 1 209 ? 0.792 47.156 32.344 1 96.88 209 PRO A CA 1
ATOM 1595 C C . PRO A 1 209 ? 1.737 46.312 33.188 1 96.88 209 PRO A C 1
ATOM 1597 O O . PRO A 1 209 ? 2.873 46.719 33.469 1 96.88 209 PRO A O 1
ATOM 1600 N N . TYR A 1 210 ? 1.349 45.125 33.531 1 96.81 210 TYR A N 1
ATOM 1601 C CA . TYR A 1 210 ? 2.131 44.25 34.406 1 96.81 210 TYR A CA 1
ATOM 1602 C C . TYR A 1 210 ? 3.221 43.531 33.625 1 96.81 210 TYR A C 1
ATOM 1604 O O . TYR A 1 210 ? 4.164 43 34.219 1 96.81 210 TYR A O 1
ATOM 1612 N N . PHE A 1 211 ? 3.133 43.406 32.281 1 96.81 211 PHE A N 1
ATOM 1613 C CA . PHE A 1 211 ? 3.869 42.406 31.516 1 96.81 211 PHE A CA 1
ATOM 1614 C C . PHE A 1 211 ? 5.363 42.688 31.531 1 96.81 211 PHE A C 1
ATOM 1616 O O . PHE A 1 211 ? 5.77 43.875 31.547 1 96.81 211 PHE A O 1
ATOM 1623 N N . ASP A 1 212 ? 6.152 41.719 31.641 1 96.88 212 ASP A N 1
ATOM 1624 C CA . ASP A 1 212 ? 7.594 41.906 31.516 1 96.88 212 ASP A CA 1
ATOM 1625 C C . ASP A 1 212 ? 8.156 41.094 30.359 1 96.88 212 ASP A C 1
ATOM 1627 O O . ASP A 1 212 ? 9.359 41.125 30.078 1 96.88 212 ASP A O 1
ATOM 1631 N N . ARG A 1 213 ? 7.227 40.344 29.672 1 95.62 213 ARG A N 1
ATOM 1632 C CA . ARG A 1 213 ? 7.605 39.562 28.5 1 95.62 213 ARG A CA 1
ATOM 1633 C C . ARG A 1 213 ? 6.391 39.25 27.641 1 95.62 213 ARG A C 1
ATOM 1635 O O . ARG A 1 213 ? 5.25 39.375 28.094 1 95.62 213 ARG A O 1
ATOM 1642 N N . VAL A 1 214 ? 6.707 38.906 26.438 1 93.75 214 VAL A N 1
ATOM 1643 C CA . VAL A 1 214 ? 5.633 38.531 25.531 1 93.75 214 VAL A CA 1
ATOM 1644 C C . VAL A 1 214 ? 5.938 37.156 24.922 1 93.75 214 VAL A C 1
ATOM 1646 O O . VAL A 1 214 ? 7.105 36.781 24.812 1 93.75 214 VAL A O 1
ATOM 1649 N N . ASN A 1 215 ? 4.914 36.438 24.734 1 89.31 215 ASN A N 1
ATOM 1650 C CA . ASN A 1 215 ? 4.957 35.219 23.906 1 89.31 215 ASN A CA 1
ATOM 1651 C C . ASN A 1 215 ? 4.016 35.344 22.703 1 89.31 215 ASN A C 1
ATOM 1653 O O . ASN A 1 215 ? 3.064 36.125 22.734 1 89.31 215 ASN A O 1
ATOM 1657 N N . TYR A 1 216 ? 4.297 34.656 21.594 1 83.5 216 TYR A N 1
ATOM 1658 C CA . TYR A 1 216 ? 3.475 34.562 20.391 1 83.5 216 TYR A CA 1
ATOM 1659 C C . TYR A 1 216 ? 3.195 35.938 19.812 1 83.5 216 TYR A C 1
ATOM 1661 O O . TYR A 1 216 ? 2.039 36.312 19.594 1 83.5 216 TYR A O 1
ATOM 1669 N N . GLU A 1 217 ? 4.191 36.688 19.672 1 81.19 217 GLU A N 1
ATOM 1670 C CA . GLU A 1 217 ? 4.16 38 19.031 1 81.19 217 GLU A CA 1
ATOM 1671 C C . GLU A 1 217 ? 3.283 38.969 19.812 1 81.19 217 GLU A C 1
ATOM 1673 O O . GLU A 1 217 ? 2.551 39.781 19.234 1 81.19 217 GLU A O 1
ATOM 1678 N N . GLY A 1 218 ? 3.227 38.688 21.078 1 86.94 218 GLY A N 1
ATOM 1679 C CA . GLY A 1 218 ? 2.518 39.625 21.938 1 86.94 218 GLY A CA 1
ATOM 1680 C C . GLY A 1 218 ? 1.103 39.188 22.266 1 86.94 218 GLY A C 1
ATOM 1681 O O . GLY A 1 218 ? 0.425 39.781 23.094 1 86.94 218 GLY A O 1
ATOM 1682 N N . GLN A 1 219 ? 0.659 38.094 21.672 1 90.94 219 GLN A N 1
ATOM 1683 C CA . GLN A 1 219 ? -0.682 37.594 21.984 1 90.94 219 GLN A CA 1
ATOM 1684 C C . GLN A 1 219 ? -0.799 37.219 23.453 1 90.94 219 GLN A C 1
ATOM 1686 O O . GLN A 1 219 ? -1.89 37.25 24.016 1 90.94 219 GLN A O 1
ATOM 1691 N N . ASP A 1 220 ? 0.353 36.844 23.953 1 92.62 220 ASP A N 1
ATOM 1692 C CA . ASP A 1 220 ? 0.452 36.562 25.391 1 92.62 220 ASP A CA 1
ATOM 1693 C C . ASP A 1 220 ? 1.329 37.594 26.094 1 92.62 220 ASP A C 1
ATOM 1695 O O . ASP A 1 220 ? 2.531 37.656 25.844 1 92.62 220 ASP A O 1
ATOM 1699 N N . MET A 1 221 ? 0.737 38.281 26.906 1 96.25 221 MET A N 1
ATOM 1700 C CA . MET A 1 221 ? 1.466 39.281 27.703 1 96.25 221 MET A CA 1
ATOM 1701 C C . MET A 1 221 ? 1.643 38.812 29.141 1 96.25 221 MET A C 1
ATOM 1703 O O . MET A 1 221 ? 0.72 38.906 29.953 1 96.25 221 MET A O 1
ATOM 1707 N N . TYR A 1 222 ? 2.922 38.375 29.469 1 96.12 222 TYR A N 1
ATOM 1708 C CA . TYR A 1 222 ? 3.119 37.656 30.719 1 96.12 222 TYR A CA 1
ATOM 1709 C C . TYR A 1 222 ? 4.008 38.438 31.672 1 96.12 222 TYR A C 1
ATOM 1711 O O . TYR A 1 222 ? 4.754 39.312 31.25 1 96.12 222 TYR A O 1
ATOM 1719 N N . LEU A 1 223 ? 3.797 38.125 32.906 1 97.25 223 LEU A N 1
ATOM 1720 C CA . LEU A 1 223 ? 4.746 38.375 34 1 97.25 223 LEU A CA 1
ATOM 1721 C C . LEU A 1 223 ? 5.34 37.062 34.531 1 97.25 223 LEU A C 1
ATOM 1723 O O . LEU A 1 223 ? 4.602 36.156 34.875 1 97.25 223 LEU A O 1
ATOM 1727 N N . GLU A 1 224 ? 6.664 36.969 34.469 1 96.62 224 GLU A N 1
ATOM 1728 C CA . GLU A 1 224 ? 7.293 35.812 35.156 1 96.62 224 GLU A CA 1
ATOM 1729 C C . GLU A 1 224 ? 7.465 36.094 36.656 1 96.62 224 GLU A C 1
ATOM 1731 O O . GLU A 1 224 ? 8.016 37.125 37.031 1 96.62 224 GLU A O 1
ATOM 1736 N N . HIS A 1 225 ? 6.973 35.219 37.5 1 96.81 225 HIS A N 1
ATOM 1737 C CA . HIS A 1 225 ? 6.988 35.5 38.938 1 96.81 225 HIS A CA 1
ATOM 1738 C C . HIS A 1 225 ? 6.855 34.188 39.719 1 96.81 225 HIS A C 1
ATOM 1740 O O . HIS A 1 225 ? 6.648 33.125 39.156 1 96.81 225 HIS A O 1
ATOM 1746 N N . ASP A 1 226 ? 7.051 34.344 41.031 1 97.19 226 ASP A N 1
ATOM 1747 C CA . ASP A 1 226 ? 6.891 33.281 42 1 97.19 226 ASP A CA 1
ATOM 1748 C C . ASP A 1 226 ? 5.746 33.562 42.969 1 97.19 226 ASP A C 1
ATOM 1750 O O . ASP A 1 226 ? 5.422 34.719 43.219 1 97.19 226 ASP A O 1
ATOM 1754 N N . LEU A 1 227 ? 5.121 32.5 43.375 1 97.38 227 LEU A N 1
ATOM 1755 C CA . LEU A 1 227 ? 4.125 32.594 44.438 1 97.38 227 LEU A CA 1
ATOM 1756 C C . LEU A 1 227 ? 4.387 31.531 45.5 1 97.38 227 LEU A C 1
ATOM 1758 O O . LEU A 1 227 ? 4.293 30.328 45.25 1 97.38 227 LEU A O 1
ATOM 1762 N N . ALA A 1 228 ? 4.738 32.031 46.75 1 97.12 228 ALA A N 1
ATOM 1763 C CA . ALA A 1 228 ? 4.855 31.109 47.875 1 97.12 228 ALA A CA 1
ATOM 1764 C C . ALA A 1 228 ? 3.488 30.578 48.281 1 97.12 228 ALA A C 1
ATOM 1766 O O . ALA A 1 228 ? 2.455 31.156 47.938 1 97.12 228 ALA A O 1
ATOM 1767 N N . PRO A 1 229 ? 3.549 29.469 49.094 1 96.81 229 PRO A N 1
ATOM 1768 C CA . PRO A 1 229 ? 2.268 28.984 49.594 1 96.81 229 PRO A CA 1
ATOM 1769 C C . PRO A 1 229 ? 1.5 30.047 50.375 1 96.81 229 PRO A C 1
ATOM 1771 O O . PRO A 1 229 ? 2.064 30.703 51.25 1 96.81 229 PRO A O 1
ATOM 1774 N N . GLY A 1 230 ? 0.287 30.281 49.969 1 96.75 230 GLY A N 1
ATOM 1775 C CA . GLY A 1 230 ? -0.564 31.25 50.625 1 96.75 230 GLY A CA 1
ATOM 1776 C C . GLY A 1 230 ? -0.476 32.656 50.062 1 96.75 230 GLY A C 1
ATOM 1777 O O . GLY A 1 230 ? -1.291 33.5 50.375 1 96.75 230 GLY A O 1
ATOM 1778 N N . GLU A 1 231 ? 0.399 32.844 49.188 1 97.62 231 GLU A N 1
ATOM 1779 C CA . GLU A 1 231 ? 0.589 34.156 48.562 1 97.62 231 GLU A CA 1
ATOM 1780 C C . GLU A 1 231 ? -0.326 34.344 47.375 1 97.62 231 GLU A C 1
ATOM 1782 O O . GLU A 1 231 ? -0.746 33.375 46.75 1 97.62 231 GLU A O 1
ATOM 1787 N N . SER A 1 232 ? -0.648 35.625 47.031 1 97.94 232 SER A N 1
ATOM 1788 C CA . SER A 1 232 ? -1.45 35.938 45.875 1 97.94 232 SER A CA 1
ATOM 1789 C C . SER A 1 232 ? -0.871 37.156 45.125 1 97.94 232 SER A C 1
ATOM 1791 O O . SER A 1 232 ? -0.06 37.906 45.688 1 97.94 232 SER A O 1
ATOM 1793 N N . ARG A 1 233 ? -1.172 37.281 43.906 1 97.94 233 ARG A N 1
ATOM 1794 C CA . ARG A 1 233 ? -0.821 38.406 43.062 1 97.94 233 ARG A CA 1
ATOM 1795 C C . ARG A 1 233 ? -1.998 38.844 42.219 1 97.94 233 ARG A C 1
ATOM 1797 O O . ARG A 1 233 ? -2.744 38 41.719 1 97.94 233 ARG A O 1
ATOM 1804 N N . THR A 1 234 ? -2.1 40.125 42.031 1 98.19 234 THR A N 1
ATOM 1805 C CA . THR A 1 234 ? -3.191 40.656 41.219 1 98.19 234 THR A CA 1
ATOM 1806 C C . THR A 1 234 ? -2.664 41.219 39.906 1 98.19 234 THR A C 1
ATOM 1808 O O . THR A 1 234 ? -1.612 41.875 39.875 1 98.19 234 THR A O 1
ATOM 1811 N N . PHE A 1 235 ? -3.371 41 38.875 1 98.5 235 PHE A N 1
ATOM 1812 C CA . PHE A 1 235 ? -3.096 41.5 37.531 1 98.5 235 PHE A CA 1
ATOM 1813 C C . PHE A 1 235 ? -4.246 42.344 37.031 1 98.5 235 PHE A C 1
ATOM 1815 O O . PHE A 1 235 ? -5.41 41.938 37.094 1 98.5 235 PHE A O 1
ATOM 1822 N N . GLU A 1 236 ? -3.92 43.531 36.594 1 97.88 236 GLU A N 1
ATOM 1823 C CA . GLU A 1 236 ? -4.918 44.406 35.969 1 97.88 236 GLU A CA 1
ATOM 1824 C C . GLU A 1 236 ? -4.637 44.625 34.5 1 97.88 236 GLU A C 1
ATOM 1826 O O . GLU A 1 236 ? -3.48 44.75 34.094 1 97.88 236 GLU A O 1
ATOM 1831 N N . GLY A 1 237 ? -5.668 44.688 33.688 1 98.06 237 GLY A N 1
ATOM 1832 C CA . GLY A 1 237 ? -5.57 44.938 32.281 1 98.06 237 GLY A CA 1
ATOM 1833 C C . GLY A 1 237 ? -6.879 45.406 31.672 1 98.06 237 GLY A C 1
ATOM 1834 O O . GLY A 1 237 ? -7.871 45.594 32.375 1 98.06 237 GLY A O 1
ATOM 1835 N N . TRP A 1 238 ? -6.863 45.688 30.375 1 98.5 238 TRP A N 1
ATOM 1836 C CA . TRP A 1 238 ? -8.047 46.156 29.641 1 98.5 238 TRP A CA 1
ATOM 1837 C C . TRP A 1 238 ? -8.102 45.531 28.25 1 98.5 238 TRP A C 1
ATOM 1839 O O . TRP A 1 238 ? -7.066 45.375 27.594 1 98.5 238 TRP A O 1
ATOM 1849 N N . LEU A 1 239 ? -9.266 45.156 27.859 1 98.56 239 LEU A N 1
ATOM 1850 C CA . LEU A 1 239 ? -9.555 44.844 26.453 1 98.56 239 LEU A CA 1
ATOM 1851 C C . LEU A 1 239 ? -10.367 45.969 25.812 1 98.56 239 LEU A C 1
ATOM 1853 O O . LEU A 1 239 ? -11.531 46.188 26.156 1 98.56 239 LEU A O 1
ATOM 1857 N N . GLN A 1 240 ? -9.742 46.625 24.859 1 98.69 240 GLN A N 1
ATOM 1858 C CA . GLN A 1 240 ? -10.383 47.781 24.203 1 98.69 240 GLN A CA 1
ATOM 1859 C C . GLN A 1 240 ? -10.875 47.375 22.812 1 98.69 240 GLN A C 1
ATOM 1861 O O . GLN A 1 240 ? -10.18 46.656 22.078 1 98.69 240 GLN A O 1
ATOM 1866 N N . VAL A 1 241 ? -12.031 47.875 22.438 1 98.56 241 VAL A N 1
ATOM 1867 C CA . VAL A 1 241 ? -12.641 47.562 21.156 1 98.56 241 VAL A CA 1
ATOM 1868 C C . VAL A 1 241 ? -12.891 48.844 20.375 1 98.56 241 VAL A C 1
ATOM 1870 O O . VAL A 1 241 ? -13.539 49.781 20.859 1 98.56 241 VAL A O 1
ATOM 1873 N N . VAL A 1 242 ? -12.305 48.906 19.188 1 97.88 242 VAL A N 1
ATOM 1874 C CA . VAL A 1 242 ? -12.492 50.031 18.25 1 97.88 242 VAL A CA 1
ATOM 1875 C C . VAL A 1 242 ? -13.164 49.531 16.984 1 97.88 242 VAL A C 1
ATOM 1877 O O . VAL A 1 242 ? -12.695 48.562 16.359 1 97.88 242 VAL A O 1
ATOM 1880 N N . PRO A 1 243 ? -14.266 50.125 16.547 1 96.88 243 PRO A N 1
ATOM 1881 C CA . PRO A 1 243 ? -15.062 49.594 15.43 1 96.88 243 PRO A CA 1
ATOM 1882 C C . PRO A 1 243 ? -14.477 49.938 14.062 1 96.88 243 PRO A C 1
ATOM 1884 O O . PRO A 1 243 ? -15.156 49.812 13.047 1 96.88 243 PRO A O 1
ATOM 1887 N N . GLU A 1 244 ? -13.312 50.469 14.031 1 95.44 244 GLU A N 1
ATOM 1888 C CA . GLU A 1 244 ? -12.531 50.719 12.828 1 95.44 244 GLU A CA 1
ATOM 1889 C C . GLU A 1 244 ? -11.07 50.312 13.008 1 95.44 244 GLU A C 1
ATOM 1891 O O . GLU A 1 244 ? -10.594 50.188 14.141 1 95.44 244 GLU A O 1
ATOM 1896 N N . GLY A 1 245 ? -10.445 50.156 11.852 1 96.62 245 GLY A N 1
ATOM 1897 C CA . GLY A 1 245 ? -9.039 49.812 11.914 1 96.62 245 GLY A CA 1
ATOM 1898 C C . GLY A 1 245 ? -8.133 50.969 12.25 1 96.62 245 GLY A C 1
ATOM 1899 O O . GLY A 1 245 ? -7.098 51.156 11.609 1 96.62 245 GLY A O 1
ATOM 1900 N N . ASP A 1 246 ? -8.484 51.75 13.195 1 97.31 246 ASP A N 1
ATOM 1901 C CA . ASP A 1 246 ? -7.777 52.969 13.594 1 97.31 246 ASP A CA 1
ATOM 1902 C C . ASP A 1 246 ? -7.184 52.812 14.992 1 97.31 246 ASP A C 1
ATOM 1904 O O . ASP A 1 246 ? -7.867 52.375 15.922 1 97.31 246 ASP A O 1
ATOM 1908 N N . LEU A 1 247 ? -5.902 53.188 15.164 1 98.25 247 LEU A N 1
ATOM 1909 C CA . LEU A 1 247 ? -5.246 53.031 16.453 1 98.25 247 LEU A CA 1
ATOM 1910 C C . LEU A 1 247 ? -5.305 54.312 17.266 1 98.25 247 LEU A C 1
ATOM 1912 O O . LEU A 1 247 ? -4.914 54.344 18.438 1 98.25 247 LEU A O 1
ATOM 1916 N N . ALA A 1 248 ? -5.855 55.344 16.719 1 97.94 248 ALA A N 1
ATOM 1917 C CA . ALA A 1 248 ? -5.891 56.625 17.406 1 97.94 248 ALA A CA 1
ATOM 1918 C C . ALA A 1 248 ? -6.582 56.531 18.766 1 97.94 248 ALA A C 1
ATOM 1920 O O . ALA A 1 248 ? -6.062 57 19.766 1 97.94 248 ALA A O 1
ATOM 1921 N N . PRO A 1 249 ? -7.766 55.812 18.781 1 97.94 249 PRO A N 1
ATOM 1922 C CA . PRO A 1 249 ? -8.406 55.688 20.094 1 97.94 249 PRO A CA 1
ATOM 1923 C C . PRO A 1 249 ? -7.562 54.875 21.078 1 97.94 249 PRO A C 1
ATOM 1925 O O . PRO A 1 249 ? -7.633 55.094 22.281 1 97.94 249 PRO A O 1
ATOM 1928 N N . VAL A 1 250 ? -6.809 53.906 20.594 1 98.5 250 VAL A N 1
ATOM 1929 C CA . VAL A 1 250 ? -5.98 53.062 21.438 1 98.5 250 VAL A CA 1
ATOM 1930 C C . VAL A 1 250 ? -4.867 53.875 22.078 1 98.5 250 VAL A C 1
ATOM 1932 O O . VAL A 1 250 ? -4.617 53.781 23.281 1 98.5 250 VAL A O 1
ATOM 1935 N N . VAL A 1 251 ? -4.262 54.719 21.312 1 98.19 251 VAL A N 1
ATOM 1936 C CA . VAL A 1 251 ? -3.174 55.562 21.781 1 98.19 251 VAL A CA 1
ATOM 1937 C C . VAL A 1 251 ? -3.717 56.625 22.766 1 98.19 251 VAL A C 1
ATOM 1939 O O . VAL A 1 251 ? -3.074 56.906 23.766 1 98.19 251 VAL A O 1
ATOM 1942 N N . ALA A 1 252 ? -4.82 57.156 22.484 1 97.38 252 ALA A N 1
ATOM 1943 C CA . ALA A 1 252 ? -5.445 58.125 23.359 1 97.38 252 ALA A CA 1
ATOM 1944 C C . ALA A 1 252 ? -5.711 57.531 24.75 1 97.38 252 ALA A C 1
ATOM 1946 O O . ALA A 1 252 ? -5.457 58.156 25.766 1 97.38 252 ALA A O 1
ATOM 1947 N N . PHE A 1 253 ? -6.246 56.344 24.781 1 97.06 253 PHE A N 1
ATOM 1948 C CA . PHE A 1 253 ? -6.527 55.719 26.062 1 97.06 253 PHE A CA 1
ATOM 1949 C C . PHE A 1 253 ? -5.238 55.406 26.812 1 97.06 253 PHE A C 1
ATOM 1951 O O . PHE A 1 253 ? -5.176 55.562 28.031 1 97.06 253 PHE A O 1
ATOM 1958 N N . GLU A 1 254 ? -4.289 54.969 26.125 1 96.62 254 GLU A N 1
ATOM 1959 C CA . GLU A 1 254 ? -2.992 54.688 26.734 1 96.62 254 GLU A CA 1
ATOM 1960 C C . GLU A 1 254 ? -2.424 55.938 27.406 1 96.62 254 GLU A C 1
ATOM 1962 O O . GLU A 1 254 ? -1.952 55.875 28.547 1 96.62 254 GLU A O 1
ATOM 1967 N N . ALA A 1 255 ? -2.463 57.031 26.703 1 96.31 255 ALA A N 1
ATOM 1968 C CA . ALA A 1 255 ? -1.974 58.281 27.25 1 96.31 255 ALA A CA 1
ATOM 1969 C C . ALA A 1 255 ? -2.77 58.688 28.5 1 96.31 255 ALA A C 1
ATOM 1971 O O . ALA A 1 255 ? -2.199 59.156 29.484 1 96.31 255 ALA A O 1
ATOM 1972 N N . GLU A 1 256 ? -4.02 58.5 28.391 1 96.44 256 GLU A N 1
ATOM 1973 C CA . GLU A 1 256 ? -4.895 58.812 29.516 1 96.44 256 GLU A CA 1
ATOM 1974 C C . GLU A 1 256 ? -4.551 57.938 30.734 1 96.44 256 GLU A C 1
ATOM 1976 O O . GLU A 1 256 ? -4.414 58.438 31.844 1 96.44 256 GLU A O 1
ATOM 1981 N N . ARG A 1 257 ? -4.434 56.688 30.516 1 96.06 257 ARG A N 1
ATOM 1982 C CA . ARG A 1 257 ? -4.145 55.75 31.578 1 96.06 257 ARG A CA 1
ATOM 1983 C C . ARG A 1 257 ? -2.807 56.062 32.25 1 96.06 257 ARG A C 1
ATOM 1985 O O . ARG A 1 257 ? -2.656 55.906 33.469 1 96.06 257 ARG A O 1
ATOM 1992 N N . HIS A 1 258 ? -1.899 56.625 31.438 1 95.19 258 HIS A N 1
ATOM 1993 C CA . HIS A 1 258 ? -0.562 56.906 31.938 1 95.19 258 HIS A CA 1
ATOM 1994 C C . HIS A 1 258 ? -0.488 58.344 32.5 1 95.19 258 HIS A C 1
ATOM 1996 O O . HIS A 1 258 ? 0.501 58.688 33.125 1 95.19 258 HIS A O 1
ATOM 2002 N N . GLY A 1 259 ? -1.412 59.031 32.25 1 94.62 259 GLY A N 1
ATOM 2003 C CA . GLY A 1 259 ? -1.399 60.438 32.656 1 94.62 259 GLY A CA 1
ATOM 2004 C C . GLY A 1 259 ? -0.405 61.281 31.875 1 94.62 259 GLY A C 1
ATOM 2005 O O . GLY A 1 259 ? 0.185 62.219 32.438 1 94.62 259 GLY A O 1
ATOM 2006 N N . GLU A 1 260 ? -0.303 61 30.672 1 95.31 260 GLU A N 1
ATOM 2007 C CA . GLU A 1 260 ? 0.655 61.719 29.828 1 95.31 260 GLU A CA 1
ATOM 2008 C C . GLU A 1 260 ? -0.01 62.875 29.094 1 95.31 260 GLU A C 1
ATOM 2010 O O . GLU A 1 260 ? -1.132 62.75 28.594 1 95.31 260 GLU A O 1
ATOM 2015 N N . PRO A 1 261 ? 0.734 63.969 29 1 96.81 261 PRO A N 1
ATOM 2016 C CA . PRO A 1 261 ? 0.2 65.062 28.156 1 96.81 261 PRO A CA 1
ATOM 2017 C C . PRO A 1 261 ? 0.247 64.688 26.672 1 96.81 261 PRO A C 1
ATOM 2019 O O . PRO A 1 261 ? 1.128 63.938 26.234 1 96.81 261 PRO A O 1
ATOM 2022 N N . VAL A 1 262 ? -0.731 65.312 25.984 1 97.81 262 VAL A N 1
ATOM 2023 C CA . VAL A 1 262 ? -0.829 64.938 24.562 1 97.81 262 VAL A CA 1
ATOM 2024 C C . VAL A 1 262 ? -0.832 66.188 23.703 1 97.81 262 VAL A C 1
ATOM 2026 O O . VAL A 1 262 ? -1.032 67.312 24.219 1 97.81 262 VAL A O 1
ATOM 2029 N N . GLY A 1 263 ? -0.48 66 22.469 1 97.75 263 GLY A N 1
ATOM 2030 C CA . GLY A 1 263 ? -0.669 66.938 21.375 1 97.75 263 GLY A CA 1
ATOM 2031 C C . GLY A 1 263 ? -1.46 66.375 20.219 1 97.75 263 GLY A C 1
ATOM 2032 O O . GLY A 1 263 ? -1.672 65.125 20.156 1 97.75 263 GLY A O 1
ATOM 2033 N N . GLN A 1 264 ? -1.936 67.312 19.344 1 97.25 264 GLN A N 1
ATOM 2034 C CA . GLN A 1 264 ? -2.787 66.875 18.234 1 97.25 264 GLN A CA 1
ATOM 2035 C C . GLN A 1 264 ? -2.064 67 16.906 1 97.25 264 GLN A C 1
ATOM 2037 O O . GLN A 1 264 ? -1.375 68 16.656 1 97.25 264 GLN A O 1
ATOM 2042 N N . ILE A 1 265 ? -2.135 66 16.156 1 97.12 265 ILE A N 1
ATOM 2043 C CA . ILE A 1 265 ? -1.733 66.125 14.75 1 97.12 265 ILE A CA 1
ATOM 2044 C C . ILE A 1 265 ? -2.955 65.938 13.852 1 97.12 265 ILE A C 1
ATOM 2046 O O . ILE A 1 265 ? -3.852 65.125 14.156 1 97.12 265 ILE A O 1
ATOM 2050 N N . ALA A 1 266 ? -3.074 66.688 12.82 1 97.19 266 ALA A N 1
ATOM 2051 C CA . ALA A 1 266 ? -4.16 66.625 11.852 1 97.19 266 ALA A CA 1
ATOM 2052 C C . ALA A 1 266 ? -3.684 67 10.453 1 97.19 266 ALA A C 1
ATOM 2054 O O . ALA A 1 266 ? -2.65 67.688 10.312 1 97.19 266 ALA A O 1
ATOM 2055 N N . GLY A 1 267 ? -4.367 66.562 9.438 1 97.12 267 GLY A N 1
ATOM 2056 C CA . GLY A 1 267 ? -3.973 66.938 8.094 1 97.12 267 GLY A CA 1
ATOM 2057 C C . GLY A 1 267 ? -4.73 66.188 7.012 1 97.12 267 GLY A C 1
ATOM 2058 O O . GLY A 1 267 ? -5.852 65.75 7.238 1 97.12 267 GLY A O 1
ATOM 2059 N N . THR A 1 268 ? -4.156 66.312 5.797 1 97 268 THR A N 1
ATOM 2060 C CA . THR A 1 268 ? -4.785 65.688 4.621 1 97 268 THR A CA 1
ATOM 2061 C C . THR A 1 268 ? -3.836 64.688 3.932 1 97 268 THR A C 1
ATOM 2063 O O . THR A 1 268 ? -2.619 64.812 4.113 1 97 268 THR A O 1
ATOM 2066 N N . LEU A 1 269 ? -4.414 63.812 3.268 1 96.31 269 LEU A N 1
ATOM 2067 C CA . LEU A 1 269 ? -3.721 62.812 2.482 1 96.31 269 LEU A CA 1
ATOM 2068 C C . LEU A 1 269 ? -4.348 62.656 1.099 1 96.31 269 LEU A C 1
ATOM 2070 O O . LEU A 1 269 ? -5.547 62.406 0.981 1 96.31 269 LEU A O 1
ATOM 2074 N N . ARG A 1 270 ? -3.598 62.906 0.036 1 96.06 270 ARG A N 1
ATOM 2075 C CA . ARG A 1 270 ? -4.086 62.812 -1.336 1 96.06 270 ARG A CA 1
ATOM 2076 C C . ARG A 1 270 ? -3.111 62.031 -2.213 1 96.06 270 ARG A C 1
ATOM 2078 O O . ARG A 1 270 ? -1.896 62.125 -2.025 1 96.06 270 ARG A O 1
ATOM 2085 N N . ASN A 1 271 ? -3.658 61.406 -3.193 1 94.19 271 ASN A N 1
ATOM 2086 C CA . ASN A 1 271 ? -2.811 60.75 -4.18 1 94.19 271 ASN A CA 1
ATOM 2087 C C . ASN A 1 271 ? -2.385 61.688 -5.289 1 94.19 271 ASN A C 1
ATOM 2089 O O . ASN A 1 271 ? -2.623 62.906 -5.199 1 94.19 271 ASN A O 1
ATOM 2093 N N . ASP A 1 272 ? -1.636 61.188 -6.312 1 90.31 272 ASP A N 1
ATOM 2094 C CA . ASP A 1 272 ? -1.101 62.031 -7.395 1 90.31 272 ASP A CA 1
ATOM 2095 C C . ASP A 1 272 ? -2.225 62.625 -8.234 1 90.31 272 ASP A C 1
ATOM 2097 O O . ASP A 1 272 ? -2.037 63.656 -8.891 1 90.31 272 ASP A O 1
ATOM 2101 N N . GLY A 1 273 ? -3.42 62.125 -8.203 1 90.69 273 GLY A N 1
ATOM 2102 C CA . GLY A 1 273 ? -4.582 62.656 -8.891 1 90.69 273 GLY A CA 1
ATOM 2103 C C . GLY A 1 273 ? -5.375 63.656 -8.055 1 90.69 273 GLY A C 1
ATOM 2104 O O . GLY A 1 273 ? -6.395 64.188 -8.508 1 90.69 273 GLY A O 1
ATOM 2105 N N . GLY A 1 274 ? -4.945 63.75 -6.801 1 92.5 274 GLY A N 1
ATOM 2106 C CA . GLY A 1 274 ? -5.617 64.688 -5.906 1 92.5 274 GLY A CA 1
ATOM 2107 C C . GLY A 1 274 ? -6.773 64.062 -5.152 1 92.5 274 GLY A C 1
ATOM 2108 O O . GLY A 1 274 ? -7.512 64.75 -4.445 1 92.5 274 GLY A O 1
ATOM 2109 N N . GLU A 1 275 ? -6.914 62.844 -5.309 1 94.5 275 GLU A N 1
ATOM 2110 C CA . GLU A 1 275 ? -7.996 62.125 -4.641 1 94.5 275 GLU A CA 1
ATOM 2111 C C . GLU A 1 275 ? -7.512 61.469 -3.357 1 94.5 275 GLU A C 1
ATOM 2113 O O . GLU A 1 275 ? -6.305 61.281 -3.164 1 94.5 275 GLU A O 1
ATOM 2118 N N . ALA A 1 276 ? -8.43 61.094 -2.486 1 95.12 276 ALA A N 1
ATOM 2119 C CA . ALA A 1 276 ? -8.094 60.281 -1.306 1 95.12 276 ALA A CA 1
ATOM 2120 C C . ALA A 1 276 ? -7.785 58.844 -1.688 1 95.12 276 ALA A C 1
ATOM 2122 O O . ALA A 1 276 ? -8.594 58.188 -2.34 1 95.12 276 ALA A O 1
ATOM 2123 N N . PRO A 1 277 ? -6.598 58.438 -1.389 1 93.69 277 PRO A N 1
ATOM 2124 C CA . PRO A 1 277 ? -6.301 57.031 -1.705 1 93.69 277 PRO A CA 1
ATOM 2125 C C . PRO A 1 277 ? -7.176 56.062 -0.925 1 93.69 277 PRO A C 1
ATOM 2127 O O . PRO A 1 277 ? -7.543 56.312 0.22 1 93.69 277 PRO A O 1
ATOM 2130 N N . GLN A 1 278 ? -7.473 54.906 -1.646 1 91.88 278 GLN A N 1
ATOM 2131 C CA . GLN A 1 278 ? -8.211 53.875 -0.952 1 91.88 278 GLN A CA 1
ATOM 2132 C C . GLN A 1 278 ? -7.441 53.375 0.273 1 91.88 278 GLN A C 1
ATOM 2134 O O . GLN A 1 278 ? -6.254 53.062 0.184 1 91.88 278 GLN A O 1
ATOM 2139 N N . ASP A 1 279 ? -8.117 53.375 1.482 1 94.56 279 ASP A N 1
ATOM 2140 C CA . ASP A 1 279 ? -7.57 52.906 2.76 1 94.56 279 ASP A CA 1
ATOM 2141 C C . ASP A 1 279 ? -6.324 53.719 3.141 1 94.56 279 ASP A C 1
ATOM 2143 O O . ASP A 1 279 ? -5.355 53.156 3.648 1 94.56 279 ASP A O 1
ATOM 2147 N N . GLY A 1 280 ? -6.355 54.906 2.83 1 95.38 280 GLY A N 1
ATOM 2148 C CA . GLY A 1 280 ? -5.262 55.781 3.217 1 95.38 280 GLY A CA 1
ATOM 2149 C C . GLY A 1 280 ? -5.086 55.906 4.719 1 95.38 280 GLY A C 1
ATOM 2150 O O . GLY A 1 280 ? -6.07 55.938 5.461 1 95.38 280 GLY A O 1
ATOM 2151 N N . LEU A 1 281 ? -3.822 55.906 5.121 1 97.19 281 LEU A N 1
ATOM 2152 C CA . LEU A 1 281 ? -3.537 56.062 6.543 1 97.19 281 LEU A CA 1
ATOM 2153 C C . LEU A 1 281 ? -2.189 56.75 6.75 1 97.19 281 LEU A C 1
ATOM 2155 O O . LEU A 1 281 ? -1.413 56.906 5.805 1 97.19 281 LEU A O 1
ATOM 2159 N N . VAL A 1 282 ? -1.984 57.25 7.934 1 97.88 282 VAL A N 1
ATOM 2160 C CA . VAL A 1 282 ? -0.725 57.844 8.344 1 97.88 282 VAL A CA 1
ATOM 2161 C C . VAL A 1 282 ? -0.05 56.969 9.406 1 97.88 282 VAL A C 1
ATOM 2163 O O . VAL A 1 282 ? -0.629 56.719 10.461 1 97.88 282 VAL A O 1
ATOM 2166 N N . MET A 1 283 ? 1.131 56.562 9.039 1 97.75 283 MET A N 1
ATOM 2167 C CA . MET A 1 283 ? 1.934 55.75 9.953 1 97.75 283 MET A CA 1
ATOM 2168 C C . MET A 1 283 ? 2.719 56.656 10.906 1 97.75 283 MET A C 1
ATOM 2170 O O . MET A 1 283 ? 3.24 57.688 10.508 1 97.75 283 MET A O 1
ATOM 2174 N N . ILE A 1 284 ? 2.723 56.25 12.18 1 98.19 284 ILE A N 1
ATOM 2175 C CA . ILE A 1 284 ? 3.506 56.906 13.211 1 98.19 284 ILE A CA 1
ATOM 2176 C C . ILE A 1 284 ? 4.613 56 13.703 1 98.19 284 ILE A C 1
ATOM 2178 O O . ILE A 1 284 ? 4.352 54.844 14.094 1 98.19 284 ILE A O 1
ATOM 2182 N N . GLU A 1 285 ? 5.805 56.5 13.688 1 97.38 285 GLU A N 1
ATOM 2183 C CA . GLU A 1 285 ? 6.949 55.75 14.203 1 97.38 285 GLU A CA 1
ATOM 2184 C C . GLU A 1 285 ? 7.59 56.438 15.391 1 97.38 285 GLU A C 1
ATOM 2186 O O . GLU A 1 285 ? 7.594 57.688 15.453 1 97.38 285 G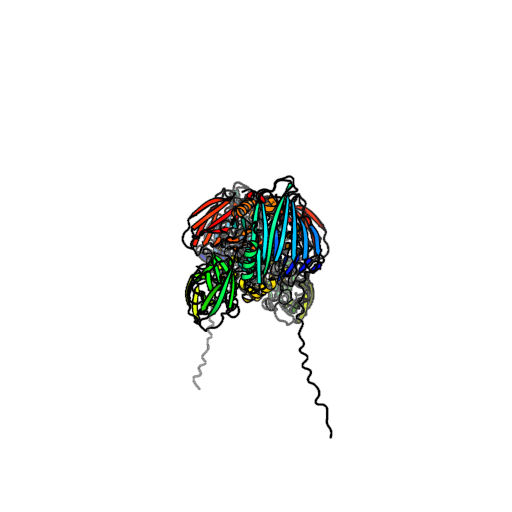LU A O 1
ATOM 2191 N N . GLN A 1 286 ? 7.98 55.719 16.297 1 97.06 286 GLN A N 1
ATOM 2192 C CA . GLN A 1 286 ? 8.727 56.219 17.453 1 97.06 286 GLN A CA 1
ATOM 2193 C C . GLN A 1 286 ? 10.016 55.406 17.656 1 97.06 286 GLN A C 1
ATOM 2195 O O . GLN A 1 286 ? 10 54.188 17.688 1 97.06 286 GLN A O 1
ATOM 2200 N N . ASP A 1 287 ? 11.156 56.125 17.812 1 94.56 287 ASP A N 1
ATOM 2201 C CA . ASP A 1 287 ? 12.477 55.531 18 1 94.56 287 ASP A CA 1
ATOM 2202 C C . ASP A 1 287 ? 12.781 54.531 16.891 1 94.56 287 ASP A C 1
ATOM 2204 O O . ASP A 1 287 ? 13.32 53.438 17.156 1 94.56 287 ASP A O 1
ATOM 2208 N N . GLY A 1 288 ? 12.266 54.812 15.766 1 92.38 288 GLY A N 1
ATOM 2209 C CA . GLY A 1 288 ? 12.562 54 14.602 1 92.38 288 GLY A CA 1
ATOM 2210 C C . GLY A 1 288 ? 11.672 52.781 14.469 1 92.38 288 GLY A C 1
ATOM 2211 O O . GLY A 1 288 ? 11.859 51.969 13.57 1 92.38 288 GLY A O 1
ATOM 2212 N N . HIS A 1 289 ? 10.68 52.625 15.344 1 94.94 289 HIS A N 1
ATOM 2213 C CA . HIS A 1 289 ? 9.766 51.5 15.32 1 94.94 289 HIS A CA 1
ATOM 2214 C C . HIS A 1 289 ? 8.336 51.938 15.016 1 94.94 289 HIS A C 1
ATOM 2216 O O . HIS A 1 289 ? 7.914 53.031 15.438 1 94.94 289 HIS A O 1
ATOM 2222 N N . PRO A 1 290 ? 7.633 51.062 14.227 1 95.25 290 PRO A N 1
ATOM 2223 C CA . PRO A 1 290 ? 6.207 51.375 14.109 1 95.25 290 PRO A CA 1
ATOM 2224 C C . PRO A 1 290 ? 5.516 51.5 15.469 1 95.25 290 PRO A C 1
ATOM 2226 O O . PRO A 1 290 ? 5.672 50.625 16.312 1 95.25 290 PRO A O 1
ATOM 2229 N N . TYR A 1 291 ? 4.836 52.531 15.664 1 97.25 291 TYR A N 1
ATOM 2230 C CA . TYR A 1 291 ? 4.199 52.844 16.938 1 97.25 291 TYR A CA 1
ATOM 2231 C C . TYR A 1 291 ? 2.686 52.719 16.844 1 97.25 291 TYR A C 1
ATOM 2233 O O . TYR A 1 291 ? 2.047 52.125 17.703 1 97.25 291 TYR A O 1
ATOM 2241 N N . ALA A 1 292 ? 2.145 53.344 15.836 1 97.88 292 ALA A N 1
ATOM 2242 C CA . ALA A 1 292 ? 0.708 53.312 15.57 1 97.88 292 ALA A CA 1
ATOM 2243 C C . ALA A 1 292 ? 0.402 53.875 14.18 1 97.88 292 ALA A C 1
ATOM 2245 O O . ALA A 1 292 ? 1.315 54.25 13.438 1 97.88 292 ALA A O 1
ATOM 2246 N N . TRP A 1 293 ? -0.847 53.812 13.812 1 98.12 293 TRP A N 1
ATOM 2247 C CA . TRP A 1 293 ? -1.323 54.5 12.625 1 98.12 293 TRP A CA 1
ATOM 2248 C C . TRP A 1 293 ? -2.713 55.094 12.852 1 98.12 293 TRP A C 1
ATOM 2250 O O . TRP A 1 293 ? -3.381 54.75 13.828 1 98.12 293 TRP A O 1
ATOM 2260 N N . THR A 1 294 ? -3.109 56 12.086 1 98.06 294 THR A N 1
ATOM 2261 C CA . THR A 1 294 ? -4.48 56.5 12.039 1 98.06 294 THR A CA 1
ATOM 2262 C C . THR A 1 294 ? -5.012 56.5 10.609 1 98.06 294 THR A C 1
ATOM 2264 O O . THR A 1 294 ? -4.254 56.719 9.664 1 98.06 294 THR A O 1
ATOM 2267 N N . LEU A 1 295 ? -6.262 56.25 10.484 1 97.38 295 LEU A N 1
ATOM 2268 C CA . LEU A 1 295 ? -6.887 56.219 9.164 1 97.38 295 LEU A CA 1
ATOM 2269 C C . LEU A 1 295 ? -7.145 57.625 8.641 1 97.38 295 LEU A C 1
ATOM 2271 O O . LEU A 1 295 ? -7.438 58.531 9.422 1 97.38 295 LEU A O 1
ATOM 2275 N N . ALA A 1 296 ? -6.977 57.75 7.367 1 96.06 296 ALA A N 1
ATOM 2276 C CA . ALA A 1 296 ? -7.328 59 6.695 1 96.06 296 ALA A CA 1
ATOM 2277 C C . ALA A 1 296 ? -8.578 58.812 5.836 1 96.06 296 ALA A C 1
ATOM 2279 O O . ALA A 1 296 ? -8.508 58.906 4.605 1 96.06 296 ALA A O 1
ATOM 2280 N N . GLU A 1 297 ? -9.617 58.656 6.516 1 91.06 297 GLU A N 1
ATOM 2281 C CA . GLU A 1 297 ? -10.875 58.5 5.785 1 91.06 297 GLU A CA 1
ATOM 2282 C C . GLU A 1 297 ? -11.227 59.781 5.016 1 91.06 297 GLU A C 1
ATOM 2284 O O . GLU A 1 297 ? -11.25 60.875 5.582 1 91.06 297 GLU A O 1
ATOM 2289 N N . GLY A 1 298 ? -11.562 59.656 3.785 1 92.25 298 GLY A N 1
ATOM 2290 C CA . GLY A 1 298 ? -11.859 60.812 2.947 1 92.25 298 GLY A CA 1
ATOM 2291 C C . GLY A 1 298 ? -10.664 61.719 2.752 1 92.25 298 GLY A C 1
ATOM 2292 O O . GLY A 1 298 ? -10.812 62.844 2.262 1 92.25 298 GLY A O 1
ATOM 2293 N N . GLY A 1 299 ? -9.57 61.312 3.18 1 95.5 299 GLY A N 1
ATOM 2294 C CA . GLY A 1 299 ? -8.336 62.062 2.955 1 95.5 299 GLY A CA 1
ATOM 2295 C C . GLY A 1 299 ? -7.957 62.938 4.121 1 95.5 299 GLY A C 1
ATOM 2296 O O . GLY A 1 299 ? -6.996 63.719 4.035 1 95.5 299 GLY A O 1
ATOM 2297 N N . THR A 1 300 ? -8.703 62.938 5.148 1 97.06 300 THR A N 1
ATOM 2298 C CA . THR A 1 300 ? -8.375 63.719 6.336 1 97.06 300 THR A CA 1
ATOM 2299 C C . THR A 1 300 ? -8.094 62.812 7.527 1 97.06 300 THR A C 1
ATOM 2301 O O . THR A 1 300 ? -8.672 61.719 7.629 1 97.06 300 THR A O 1
ATOM 2304 N N . PHE A 1 301 ? -7.211 63.188 8.352 1 97.56 301 PHE A N 1
ATOM 2305 C CA . PHE A 1 301 ? -6.883 62.406 9.531 1 97.56 301 PHE A CA 1
ATOM 2306 C C . PHE A 1 301 ? -6.637 63.312 10.734 1 97.56 301 PHE A C 1
ATOM 2308 O O . PHE A 1 301 ? -6.363 64.5 10.578 1 97.56 301 PHE A O 1
ATOM 2315 N N . GLU A 1 302 ? -6.816 62.781 11.883 1 96.75 302 GLU A N 1
ATOM 2316 C CA . GLU A 1 302 ? -6.504 63.406 13.164 1 96.75 302 GLU A CA 1
ATOM 2317 C C . GLU A 1 302 ? -6.105 62.344 14.195 1 96.75 302 GLU A C 1
ATOM 2319 O O . GLU A 1 302 ? -6.641 61.25 14.203 1 96.75 302 GLU A O 1
ATOM 2324 N N . MET A 1 303 ? -5.145 62.719 15.07 1 97.44 303 MET A N 1
ATOM 2325 C CA . MET A 1 303 ? -4.691 61.781 16.109 1 97.44 303 MET A CA 1
ATOM 2326 C C . MET A 1 303 ? -4.023 62.531 17.25 1 97.44 303 MET A C 1
ATOM 2328 O O . MET A 1 303 ? -3.283 63.5 17.016 1 97.44 303 MET A O 1
ATOM 2332 N N . SER A 1 304 ? -4.383 62.156 18.438 1 97.62 304 SER A N 1
ATOM 2333 C CA . SER A 1 304 ? -3.684 62.625 19.625 1 97.62 304 SER A CA 1
ATOM 2334 C C . SER A 1 304 ? -2.496 61.719 19.969 1 97.62 304 SER A C 1
ATOM 2336 O O . SER A 1 304 ? -2.629 60.5 20 1 97.62 304 SER A O 1
ATOM 2338 N N . LEU A 1 305 ? -1.303 62.344 20.156 1 97.69 305 LEU A N 1
ATOM 2339 C CA . LEU A 1 305 ? -0.095 61.594 20.516 1 97.69 305 LEU A CA 1
ATOM 2340 C C . LEU A 1 305 ? 0.489 62.094 21.828 1 97.69 305 LEU A C 1
ATOM 2342 O O . LEU A 1 305 ? 0.454 63.312 22.109 1 97.69 305 LEU A O 1
ATOM 2346 N N . PRO A 1 306 ? 0.997 61.156 22.625 1 97.31 306 PRO A N 1
ATOM 2347 C CA . PRO A 1 306 ? 1.766 61.625 23.781 1 97.31 306 PRO A CA 1
ATOM 2348 C C . PRO A 1 306 ? 2.951 62.5 23.375 1 97.31 306 PRO A C 1
ATOM 2350 O O . PRO A 1 306 ? 3.473 62.375 22.266 1 97.31 306 PRO A O 1
ATOM 2353 N N . VAL A 1 307 ? 3.295 63.438 24.312 1 97.38 307 VAL A N 1
ATOM 2354 C CA . VAL A 1 307 ? 4.445 64.312 24.078 1 97.38 307 VAL A CA 1
ATOM 2355 C C . VAL A 1 307 ? 5.68 63.438 23.781 1 97.38 307 VAL A C 1
ATOM 2357 O O . VAL A 1 307 ? 5.941 62.469 24.469 1 97.38 307 VAL A O 1
ATOM 2360 N N . GLY A 1 308 ? 6.359 63.812 22.719 1 96.62 308 GLY A N 1
ATOM 2361 C CA . GLY A 1 308 ? 7.539 63.062 22.344 1 96.62 308 GLY A CA 1
ATOM 2362 C C . GLY A 1 308 ? 7.984 63.344 20.906 1 96.62 308 GLY A C 1
ATOM 2363 O O . GLY A 1 308 ? 7.469 64.25 20.25 1 96.62 308 GLY A O 1
ATOM 2364 N N . GLU A 1 309 ? 9.008 62.625 20.469 1 97.62 309 GLU A N 1
ATOM 2365 C CA . GLU A 1 309 ? 9.539 62.688 19.109 1 97.62 309 GLU A CA 1
ATOM 2366 C C . GLU A 1 309 ? 9.055 61.5 18.266 1 97.62 309 GLU A C 1
ATOM 2368 O O . GLU A 1 309 ? 9.117 60.375 18.703 1 97.62 309 GLU A O 1
ATOM 2373 N N . TYR A 1 310 ? 8.508 61.875 17.125 1 98.06 310 TYR A N 1
ATOM 2374 C CA . TYR A 1 310 ? 7.953 60.875 16.234 1 98.06 310 TYR A CA 1
ATOM 2375 C C . TYR A 1 310 ? 8.367 61.125 14.789 1 98.06 310 TYR A C 1
ATOM 2377 O O . TYR A 1 310 ? 8.969 62.156 14.492 1 98.06 310 TYR A O 1
ATOM 2385 N N . SER A 1 311 ? 8.227 60.156 14 1 97.81 311 SER A N 1
ATOM 2386 C CA . SER A 1 311 ? 8.227 60.281 12.547 1 97.81 311 SER A CA 1
ATOM 2387 C C . SER A 1 311 ? 6.914 59.781 11.953 1 97.81 311 SER A C 1
ATOM 2389 O O . SER A 1 311 ? 6.324 58.812 12.445 1 97.81 311 SER A O 1
ATOM 2391 N N . ALA A 1 312 ? 6.379 60.5 10.938 1 97.75 312 ALA A N 1
ATOM 2392 C CA . ALA A 1 312 ? 5.113 60.125 10.32 1 97.75 312 ALA A CA 1
ATOM 2393 C C . ALA A 1 312 ? 5.238 60.062 8.797 1 97.75 312 ALA A C 1
ATOM 2395 O O . ALA A 1 312 ? 5.984 60.844 8.203 1 97.75 312 ALA A O 1
ATOM 2396 N N . TYR A 1 313 ? 4.566 59.156 8.172 1 97.25 313 TYR A N 1
ATOM 2397 C CA . TYR A 1 313 ? 4.438 59.125 6.719 1 97.25 313 TYR A CA 1
ATOM 2398 C C . TYR A 1 313 ? 3.072 58.594 6.305 1 97.25 313 TYR A C 1
ATOM 2400 O O . TYR A 1 313 ? 2.416 57.906 7.078 1 97.25 313 TYR A O 1
ATOM 2408 N N . ALA A 1 314 ? 2.654 58.969 5.141 1 97.25 314 ALA A N 1
ATOM 2409 C CA . ALA A 1 314 ? 1.362 58.562 4.602 1 97.25 314 ALA A CA 1
ATOM 2410 C C . ALA A 1 314 ? 1.521 57.344 3.668 1 97.25 314 ALA A C 1
ATOM 2412 O O . ALA A 1 314 ? 2.553 57.219 3.008 1 97.25 314 ALA A O 1
ATOM 2413 N N . THR A 1 315 ? 0.573 56.531 3.609 1 95.75 315 THR A N 1
ATOM 2414 C CA . THR A 1 315 ? 0.512 55.406 2.707 1 95.75 315 THR A CA 1
ATOM 2415 C C . THR A 1 315 ? -0.937 55.031 2.408 1 95.75 315 THR A C 1
ATOM 2417 O O . THR A 1 315 ? -1.864 55.719 2.848 1 95.75 315 THR A O 1
ATOM 2420 N N . GLY A 1 316 ? -1.16 54 1.545 1 92.88 316 GLY A N 1
ATOM 2421 C CA . GLY A 1 316 ? -2.453 53.469 1.126 1 92.88 316 GLY A CA 1
ATOM 2422 C C . GLY A 1 316 ? -2.355 52.188 0.351 1 92.88 316 GLY A C 1
ATOM 2423 O O . GLY A 1 316 ? -1.255 51.719 0.046 1 92.88 316 GLY A O 1
ATOM 2424 N N . LEU A 1 317 ? -3.529 51.688 0.087 1 92.19 317 LEU A N 1
ATOM 2425 C CA . LEU A 1 317 ? -3.568 50.438 -0.64 1 92.19 317 LEU A CA 1
ATOM 2426 C C . LEU A 1 317 ? -2.859 50.562 -1.984 1 92.19 317 LEU A C 1
ATOM 2428 O O . LEU A 1 317 ? -3.309 51.281 -2.863 1 92.19 317 LEU A O 1
ATOM 2432 N N . GLY A 1 318 ? -1.763 49.844 -2.061 1 89.56 318 GLY A N 1
ATOM 2433 C CA . GLY A 1 318 ? -1.034 49.812 -3.316 1 89.56 318 GLY A CA 1
ATOM 2434 C C . GLY A 1 318 ? -0.267 51.062 -3.617 1 89.56 318 GLY A C 1
ATOM 2435 O O . GLY A 1 318 ? 0.314 51.219 -4.695 1 89.56 318 GLY A O 1
ATOM 2436 N N . HIS A 1 319 ? -0.256 52 -2.742 1 93.5 319 HIS A N 1
ATOM 2437 C CA . HIS A 1 319 ? 0.395 53.281 -2.998 1 93.5 319 HIS A CA 1
ATOM 2438 C C . HIS A 1 319 ? 1.804 53.312 -2.416 1 93.5 319 HIS A C 1
ATOM 2440 O O . HIS A 1 319 ? 2.088 52.625 -1.434 1 93.5 319 HIS A O 1
ATOM 2446 N N . ALA A 1 320 ? 2.648 54.094 -3.018 1 94.38 320 ALA A N 1
ATOM 2447 C CA . ALA A 1 320 ? 3.979 54.344 -2.463 1 94.38 320 ALA A CA 1
ATOM 2448 C C . ALA A 1 320 ? 3.895 55.156 -1.177 1 94.38 320 ALA A C 1
ATOM 2450 O O . ALA A 1 320 ? 3.059 56.062 -1.056 1 94.38 320 ALA A O 1
ATOM 2451 N N . ASN A 1 321 ? 4.711 54.844 -0.252 1 95.19 321 ASN A N 1
ATOM 2452 C CA . ASN A 1 321 ? 4.805 55.656 0.958 1 95.19 321 ASN A CA 1
ATOM 2453 C C . ASN A 1 321 ? 5.258 57.062 0.647 1 95.19 321 ASN A C 1
ATOM 2455 O O . ASN A 1 321 ? 6.094 57.281 -0.237 1 95.19 321 ASN A O 1
ATOM 2459 N N . SER A 1 322 ? 4.789 57.969 1.384 1 95.5 322 SER A N 1
ATOM 2460 C CA . SER A 1 322 ? 5.324 59.344 1.309 1 95.5 322 SER A CA 1
ATOM 2461 C C . SER A 1 322 ? 6.676 59.438 2.006 1 95.5 322 SER A C 1
ATOM 2463 O O . SER A 1 322 ? 7.074 58.531 2.732 1 95.5 322 SER A O 1
ATOM 2465 N N . GLU A 1 323 ? 7.363 60.562 1.728 1 94.62 323 GLU A N 1
ATOM 2466 C CA . GLU A 1 323 ? 8.555 60.844 2.525 1 94.62 323 GLU A CA 1
ATOM 2467 C C . GLU A 1 323 ? 8.195 61.062 3.992 1 94.62 323 GLU A C 1
ATOM 2469 O O . GLU A 1 323 ? 7.191 61.719 4.297 1 94.62 323 GLU A O 1
ATOM 2474 N N . PRO A 1 324 ? 8.953 60.5 4.887 1 96.5 324 PRO A N 1
ATOM 2475 C CA . PRO A 1 324 ? 8.656 60.719 6.305 1 96.5 324 PRO A CA 1
ATOM 2476 C C . PRO A 1 324 ? 8.852 62.156 6.75 1 96.5 324 PRO A C 1
ATOM 2478 O O . PRO A 1 324 ? 9.742 62.844 6.25 1 96.5 324 PRO A O 1
ATOM 2481 N N . VAL A 1 325 ? 8.055 62.531 7.73 1 97 325 VAL A N 1
ATOM 2482 C CA . VAL A 1 325 ? 8.141 63.875 8.344 1 97 325 VAL A CA 1
ATOM 2483 C C . VAL A 1 325 ? 8.445 63.719 9.828 1 97 325 VAL A C 1
ATOM 2485 O O . VAL A 1 325 ? 7.793 62.969 10.539 1 97 325 VAL A O 1
ATOM 2488 N N . ALA A 1 326 ? 9.43 64.438 10.281 1 96.56 326 ALA A N 1
ATOM 2489 C CA . ALA A 1 326 ? 9.727 64.5 11.711 1 96.56 326 ALA A CA 1
ATOM 2490 C C . ALA A 1 326 ? 8.68 65.312 12.477 1 96.56 326 ALA A C 1
ATOM 2492 O O . ALA A 1 326 ? 8.242 66.375 12.016 1 96.56 326 ALA A O 1
ATOM 2493 N N . LEU A 1 327 ? 8.273 64.75 13.57 1 95.56 327 LEU A N 1
ATOM 2494 C CA . LEU A 1 327 ? 7.238 65.312 14.398 1 95.56 327 LEU A CA 1
ATOM 2495 C C . LEU A 1 327 ? 7.711 65.5 15.836 1 95.56 327 LEU A C 1
ATOM 2497 O O . LEU A 1 327 ? 8.227 64.562 16.438 1 95.56 327 LEU A O 1
ATOM 2501 N N . THR A 1 328 ? 7.625 66.688 16.312 1 96.81 328 THR A N 1
ATOM 2502 C CA . THR A 1 328 ? 7.762 66.938 17.75 1 96.81 328 THR A CA 1
ATOM 2503 C C . THR A 1 328 ? 6.418 67.312 18.359 1 96.81 328 THR A C 1
ATOM 2505 O O . THR A 1 328 ? 5.891 68.375 18.094 1 96.81 328 THR A O 1
ATOM 2508 N N . VAL A 1 329 ? 5.922 66.438 19.172 1 97.62 329 VAL A N 1
ATOM 2509 C CA . VAL A 1 329 ? 4.621 66.688 19.781 1 97.62 329 VAL A CA 1
ATOM 2510 C C . VAL A 1 329 ? 4.812 67.312 21.172 1 97.62 329 VAL A C 1
ATOM 2512 O O . VAL A 1 329 ? 5.535 66.75 22 1 97.62 329 VAL A O 1
ATOM 2515 N N . THR A 1 330 ? 4.148 68.438 21.391 1 97.06 330 THR A N 1
ATOM 2516 C CA . THR A 1 330 ? 4.203 69.125 22.656 1 97.06 330 THR A CA 1
ATOM 2517 C C . THR A 1 330 ? 2.834 69.125 23.328 1 97.06 330 THR A C 1
ATOM 2519 O O . THR A 1 330 ? 1.811 68.938 22.672 1 97.06 330 THR A O 1
ATOM 2522 N N . ALA A 1 331 ? 2.891 69.375 24.609 1 97.06 331 ALA A N 1
ATOM 2523 C CA . ALA A 1 331 ? 1.647 69.375 25.375 1 97.06 331 ALA A CA 1
ATOM 2524 C C . ALA A 1 331 ? 0.677 70.438 24.875 1 97.06 331 ALA A C 1
ATOM 2526 O O . ALA A 1 331 ? 0.995 71.625 24.875 1 97.06 331 ALA A O 1
ATOM 2527 N N . GLY A 1 332 ? -0.411 70 24.406 1 95.94 332 GLY A N 1
ATOM 2528 C CA . GLY A 1 332 ? -1.443 70.938 23.922 1 95.94 332 GLY A CA 1
ATOM 2529 C C . GLY A 1 332 ? -1.148 71.5 22.547 1 95.94 332 GLY A C 1
ATOM 2530 O O . GLY A 1 332 ? -1.922 72.312 22.031 1 95.94 332 GLY A O 1
ATOM 2531 N N . GLY A 1 333 ? -0.092 71.062 22 1 96.38 333 GLY A N 1
ATOM 2532 C CA . GLY A 1 333 ? 0.294 71.562 20.688 1 96.38 333 GLY A CA 1
ATOM 2533 C C . GLY A 1 333 ? -0.541 70.938 19.562 1 96.38 333 GLY A C 1
ATOM 2534 O O . GLY A 1 333 ? -1.176 69.938 19.734 1 96.38 333 GLY A O 1
ATOM 2535 N N . GLU A 1 334 ? -0.622 71.75 18.484 1 96.12 334 GLU A N 1
ATOM 2536 C CA . GLU A 1 334 ? -1.285 71.312 17.266 1 96.12 334 GLU A CA 1
ATOM 2537 C C . GLU A 1 334 ? -0.346 71.375 16.062 1 96.12 334 GLU A C 1
ATOM 2539 O O . GLU A 1 334 ? 0.364 72.375 15.891 1 96.12 334 GLU A O 1
ATOM 2544 N N . GLN A 1 335 ? -0.274 70.312 15.359 1 95.75 335 GLN A N 1
ATOM 2545 C CA . GLN A 1 335 ? 0.529 70.25 14.141 1 95.75 335 GLN A CA 1
ATOM 2546 C C . GLN A 1 335 ? -0.298 69.812 12.953 1 95.75 335 GLN A C 1
ATOM 2548 O O . GLN A 1 335 ? -1.057 68.812 13.07 1 95.75 335 GLN A O 1
ATOM 2553 N N . THR A 1 336 ? -0.198 70.5 11.852 1 96.5 336 THR A N 1
ATOM 2554 C CA . THR A 1 336 ? -0.874 70.125 10.617 1 96.5 336 THR A CA 1
ATOM 2555 C C . THR A 1 336 ? 0.104 69.438 9.648 1 96.5 336 THR A C 1
ATOM 2557 O O . THR A 1 336 ? 1.17 70 9.367 1 96.5 336 THR A O 1
ATOM 2560 N N . LEU A 1 337 ? -0.218 68.25 9.188 1 96.25 337 LEU A N 1
ATOM 2561 C CA . LEU A 1 337 ? 0.571 67.5 8.203 1 96.25 337 LEU A CA 1
ATOM 2562 C C . LEU A 1 337 ? -0.215 67.312 6.91 1 96.25 337 LEU A C 1
ATOM 2564 O O . LEU A 1 337 ? -1.348 66.812 6.938 1 96.25 337 LEU A O 1
ATOM 2568 N N . ASP A 1 338 ? 0.331 67.75 5.809 1 94.75 338 ASP A N 1
ATOM 2569 C CA . ASP A 1 338 ? -0.299 67.5 4.508 1 94.75 338 ASP A CA 1
ATOM 2570 C C . ASP A 1 338 ? 0.573 66.625 3.613 1 94.75 338 ASP A C 1
ATOM 2572 O O . ASP A 1 338 ? 1.705 67 3.289 1 94.75 338 ASP A O 1
ATOM 2576 N N . PHE A 1 339 ? 0.045 65.5 3.293 1 96.81 339 PHE A N 1
ATOM 2577 C CA . PHE A 1 339 ? 0.703 64.562 2.389 1 96.81 339 PHE A CA 1
ATOM 2578 C C . PHE A 1 339 ? 0.022 64.562 1.025 1 96.81 339 PHE A C 1
ATOM 2580 O O . PHE A 1 339 ? -1.171 64.25 0.922 1 96.81 339 PHE A O 1
ATOM 2587 N N . ALA A 1 340 ? 0.682 64.875 -0.008 1 94 340 ALA A N 1
ATOM 2588 C CA . ALA A 1 340 ? 0.136 64.938 -1.362 1 94 340 ALA A CA 1
ATOM 2589 C C . ALA A 1 340 ? 1.015 64.125 -2.322 1 94 340 ALA A C 1
ATOM 2591 O O . ALA A 1 340 ? 2.176 63.844 -2.021 1 94 340 ALA A O 1
ATOM 2592 N N . GLY A 1 341 ? 0.394 63.688 -3.422 1 92.81 341 GLY A N 1
ATOM 2593 C CA . GLY A 1 341 ? 1.146 63.094 -4.527 1 92.81 341 GLY A CA 1
ATOM 2594 C C . GLY A 1 341 ? 1.491 61.656 -4.32 1 92.81 341 GLY A C 1
ATOM 2595 O O . GLY A 1 341 ? 2.463 61.125 -4.891 1 92.81 341 GLY A O 1
ATOM 2596 N N . LEU A 1 342 ? 0.796 60.969 -3.426 1 95.06 342 LEU A N 1
ATOM 2597 C CA . LEU A 1 342 ? 1.067 59.562 -3.268 1 95.06 342 LEU A CA 1
ATOM 2598 C C . LEU A 1 342 ? 0.871 58.812 -4.586 1 95.06 342 LEU A C 1
ATOM 2600 O O . LEU A 1 342 ? -0.215 58.844 -5.168 1 95.06 342 LEU A O 1
ATOM 2604 N N . LYS A 1 343 ? 1.895 58.125 -5.09 1 93.94 343 LYS A N 1
ATOM 2605 C CA . LYS A 1 343 ? 1.831 57.438 -6.375 1 93.94 343 LYS A CA 1
ATOM 2606 C C . LYS A 1 343 ? 1.051 56.125 -6.258 1 93.94 343 LYS A C 1
ATOM 2608 O O . LYS A 1 343 ? 1.252 55.344 -5.312 1 93.94 343 LYS A O 1
ATOM 2613 N N . GLY A 1 344 ? 0.196 55.812 -7.254 1 90.5 344 GLY A N 1
ATOM 2614 C CA . GLY A 1 344 ? -0.678 54.656 -7.262 1 90.5 344 GLY A CA 1
ATOM 2615 C C . GLY A 1 344 ? 0.026 53.375 -7.684 1 90.5 344 GLY A C 1
ATOM 2616 O O . GLY A 1 344 ? 1.213 53.406 -8.016 1 90.5 344 GLY A O 1
ATOM 2617 N N . PRO A 1 345 ? -0.769 52.344 -7.719 1 91.5 345 PRO A N 1
ATOM 2618 C CA . PRO A 1 345 ? -0.147 51.031 -7.934 1 91.5 345 PRO A CA 1
ATOM 2619 C C . PRO A 1 345 ? 0.24 50.781 -9.391 1 91.5 345 PRO A C 1
ATOM 2621 O O . PRO A 1 345 ? -0.308 51.438 -10.289 1 91.5 345 PRO A O 1
ATOM 2624 N N . GLY A 1 346 ? 1.229 49.875 -9.578 1 94 346 GLY A N 1
ATOM 2625 C CA . GLY A 1 346 ? 1.52 49.188 -10.82 1 94 346 GLY A CA 1
ATOM 2626 C C . GLY A 1 346 ? 1.111 47.719 -10.789 1 94 346 GLY A C 1
ATOM 2627 O O . GLY A 1 346 ? 0.852 47.156 -9.727 1 94 346 GLY A O 1
ATOM 2628 N N . THR A 1 347 ? 0.937 47.188 -12.047 1 96.31 347 THR A N 1
ATOM 2629 C CA . THR A 1 347 ? 0.491 45.781 -12.141 1 96.31 347 THR A CA 1
ATOM 2630 C C . THR A 1 347 ? 1.604 44.906 -12.695 1 96.31 347 THR A C 1
ATOM 2632 O O . THR A 1 347 ? 2.201 45.219 -13.727 1 96.31 347 THR A O 1
ATOM 2635 N N . LEU A 1 348 ? 1.925 43.844 -11.992 1 97.12 348 LEU A N 1
ATOM 2636 C CA . LEU A 1 348 ? 2.844 42.812 -12.461 1 97.12 348 LEU A CA 1
ATOM 2637 C C . LEU A 1 348 ? 2.096 41.531 -12.805 1 97.12 348 LEU A C 1
ATOM 2639 O O . LEU A 1 348 ? 1.397 40.969 -11.953 1 97.12 348 LEU A O 1
ATOM 2643 N N . ARG A 1 349 ? 2.164 41.094 -14.039 1 98.06 349 ARG A N 1
ATOM 2644 C CA . ARG A 1 349 ? 1.602 39.812 -14.492 1 98.06 349 ARG A CA 1
ATOM 2645 C C . ARG A 1 349 ? 2.697 38.781 -14.711 1 98.06 349 ARG A C 1
ATOM 2647 O O . ARG A 1 349 ? 3.707 39.062 -15.359 1 98.06 349 ARG A O 1
ATOM 2654 N N . LEU A 1 350 ? 2.479 37.594 -14.141 1 98.25 350 LEU A N 1
ATOM 2655 C CA . LEU A 1 350 ? 3.484 36.531 -14.227 1 98.25 350 LEU A CA 1
ATOM 2656 C C . LEU A 1 350 ? 2.902 35.281 -14.875 1 98.25 350 LEU A C 1
ATOM 2658 O O . LEU A 1 350 ? 1.744 34.938 -14.625 1 98.25 350 LEU A O 1
ATOM 2662 N N . ASP A 1 351 ? 3.654 34.656 -15.719 1 98.25 351 ASP A N 1
ATOM 2663 C CA . ASP A 1 351 ? 3.436 33.344 -16.281 1 98.25 351 ASP A CA 1
ATOM 2664 C C . ASP A 1 351 ? 4.59 32.406 -15.93 1 98.25 351 ASP A C 1
ATOM 2666 O O . ASP A 1 351 ? 5.699 32.562 -16.438 1 98.25 351 ASP A O 1
ATOM 2670 N N . VAL A 1 352 ? 4.344 31.453 -15.055 1 98.62 352 VAL A N 1
ATOM 2671 C CA . VAL A 1 352 ? 5.367 30.516 -14.586 1 98.62 352 VAL A CA 1
ATOM 2672 C C . VAL A 1 352 ? 5.191 29.172 -15.273 1 98.62 352 VAL A C 1
ATOM 2674 O O . VAL A 1 352 ? 4.117 28.562 -15.203 1 98.62 352 VAL A O 1
ATOM 2677 N N . ARG A 1 353 ? 6.289 28.672 -15.891 1 98.19 353 ARG A N 1
ATOM 2678 C CA . ARG A 1 353 ? 6.176 27.438 -16.672 1 98.19 353 ARG A CA 1
ATOM 2679 C C . ARG A 1 353 ? 7.402 26.547 -16.469 1 98.19 353 ARG A C 1
ATOM 2681 O O . ARG A 1 353 ? 8.469 27.031 -16.078 1 98.19 353 ARG A O 1
ATOM 2688 N N . ASP A 1 354 ? 7.191 25.297 -16.719 1 97.88 354 ASP A N 1
ATOM 2689 C CA . ASP A 1 354 ? 8.305 24.344 -16.75 1 97.88 354 ASP A CA 1
ATOM 2690 C C . ASP A 1 354 ? 9.203 24.625 -17.953 1 97.88 354 ASP A C 1
ATOM 2692 O O . ASP A 1 354 ? 8.719 24.797 -19.078 1 97.88 354 ASP A O 1
ATOM 2696 N N . ALA A 1 355 ? 10.438 24.562 -17.766 1 97.62 355 ALA A N 1
ATOM 2697 C CA . ALA A 1 355 ? 11.391 24.938 -18.812 1 97.62 355 ALA A CA 1
ATOM 2698 C C . ALA A 1 355 ? 11.391 23.922 -19.953 1 97.62 355 ALA A C 1
ATOM 2700 O O . ALA A 1 355 ? 11.578 24.297 -21.109 1 97.62 355 ALA A O 1
ATOM 2701 N N . LYS A 1 356 ? 11.203 22.672 -19.688 1 95.75 356 LYS A N 1
ATOM 2702 C CA . LYS A 1 356 ? 11.32 21.609 -20.672 1 95.75 356 LYS A CA 1
ATOM 2703 C C . LYS A 1 356 ? 9.984 21.375 -21.391 1 95.75 356 LYS A C 1
ATOM 2705 O O . LYS A 1 356 ? 9.938 21.281 -22.609 1 95.75 356 LYS A O 1
ATOM 2710 N N . THR A 1 357 ? 8.891 21.328 -20.641 1 95.62 357 THR A N 1
ATOM 2711 C CA . THR A 1 357 ? 7.617 20.891 -21.188 1 95.62 357 THR A CA 1
ATOM 2712 C C . THR A 1 357 ? 6.727 22.078 -21.531 1 95.62 357 THR A C 1
ATOM 2714 O O . THR A 1 357 ? 5.766 21.938 -22.297 1 95.62 357 THR A O 1
ATOM 2717 N N . GLY A 1 358 ? 6.953 23.203 -20.859 1 96.94 358 GLY A N 1
ATOM 2718 C CA . GLY A 1 358 ? 6.098 24.359 -21.031 1 96.94 358 GLY A CA 1
ATOM 2719 C C . GLY A 1 358 ? 4.832 24.297 -20.188 1 96.94 358 GLY A C 1
ATOM 2720 O O . GLY A 1 358 ? 4.027 25.234 -20.203 1 96.94 358 GLY A O 1
ATOM 2721 N N . ALA A 1 359 ? 4.719 23.266 -19.469 1 96.81 359 ALA A N 1
ATOM 2722 C CA . ALA A 1 359 ? 3.531 23.109 -18.625 1 96.81 359 ALA A CA 1
ATOM 2723 C C . ALA A 1 359 ? 3.512 24.156 -17.516 1 96.81 359 ALA A C 1
ATOM 2725 O O . ALA A 1 359 ? 4.559 24.5 -16.969 1 96.81 359 ALA A O 1
ATOM 2726 N N . PRO A 1 360 ? 2.311 24.719 -17.156 1 98.12 360 PRO A N 1
ATOM 2727 C CA . PRO A 1 360 ? 2.24 25.703 -16.062 1 98.12 360 PRO A CA 1
ATOM 2728 C C . PRO A 1 360 ? 2.756 25.141 -14.734 1 98.12 360 PRO A C 1
ATOM 2730 O O . PRO A 1 360 ? 2.562 23.953 -14.438 1 98.12 360 PRO A O 1
ATOM 2733 N N . ARG A 1 361 ? 3.414 26.031 -13.93 1 98.5 361 ARG A N 1
ATOM 2734 C CA . ARG A 1 361 ? 3.898 25.641 -12.609 1 98.5 361 ARG A CA 1
ATOM 2735 C C . ARG A 1 361 ? 3.338 26.578 -11.531 1 98.5 361 ARG A C 1
ATOM 2737 O O . ARG A 1 361 ? 3.309 27.797 -11.711 1 98.5 361 ARG A O 1
ATOM 2744 N N . ASP A 1 362 ? 2.838 26.016 -10.445 1 98.75 362 ASP A N 1
ATOM 2745 C CA . ASP A 1 362 ? 2.438 26.812 -9.281 1 98.75 362 ASP A CA 1
ATOM 2746 C C . ASP A 1 362 ? 3.654 27.406 -8.578 1 98.75 362 ASP A C 1
ATOM 2748 O O . ASP A 1 362 ? 4.707 26.766 -8.508 1 98.75 362 ASP A O 1
ATOM 2752 N N . ALA A 1 363 ? 3.457 28.594 -8.008 1 98.81 363 ALA A N 1
ATOM 2753 C CA . ALA A 1 363 ? 4.617 29.25 -7.398 1 98.81 363 ALA A CA 1
ATOM 2754 C C . ALA A 1 363 ? 4.199 30.172 -6.262 1 98.81 363 ALA A C 1
ATOM 2756 O O . ALA A 1 363 ? 3.109 30.75 -6.289 1 98.81 363 ALA A O 1
ATOM 2757 N N . ARG A 1 364 ? 5.02 30.234 -5.246 1 98.69 364 ARG A N 1
ATOM 2758 C CA . ARG A 1 364 ? 5.008 31.25 -4.199 1 98.69 364 ARG A CA 1
ATOM 2759 C C . ARG A 1 364 ? 5.883 32.438 -4.582 1 98.69 364 ARG A C 1
ATOM 2761 O O . ARG A 1 364 ? 7.027 32.25 -5.012 1 98.69 364 ARG A O 1
ATOM 2768 N N . LEU A 1 365 ? 5.363 33.594 -4.535 1 98.31 365 LEU A N 1
ATOM 2769 C CA . LEU A 1 365 ? 6.027 34.844 -4.906 1 98.31 365 LEU A CA 1
ATOM 2770 C C . LEU A 1 365 ? 6.188 35.75 -3.693 1 98.31 365 LEU A C 1
ATOM 2772 O O . LEU A 1 365 ? 5.199 36.25 -3.15 1 98.31 365 LEU A O 1
ATOM 2776 N N . ALA A 1 366 ? 7.387 35.969 -3.291 1 97.5 366 ALA A N 1
ATOM 2777 C CA . ALA A 1 366 ? 7.598 36.781 -2.084 1 97.5 366 ALA A CA 1
ATOM 2778 C C . ALA A 1 366 ? 8.484 37.969 -2.369 1 97.5 366 ALA A C 1
ATOM 2780 O O . ALA A 1 366 ? 9.492 37.875 -3.076 1 97.5 366 ALA A O 1
ATOM 2781 N N . ILE A 1 367 ? 8.164 39.094 -1.887 1 95.88 367 ILE A N 1
ATOM 2782 C CA . ILE A 1 367 ? 8.969 40.312 -2.012 1 95.88 367 ILE A CA 1
ATOM 2783 C C . ILE A 1 367 ? 10.188 40.219 -1.09 1 95.88 367 ILE A C 1
ATOM 2785 O O . ILE A 1 367 ? 10.039 40.094 0.128 1 95.88 367 ILE A O 1
ATOM 2789 N N . LEU A 1 368 ? 11.32 40.25 -1.647 1 95.88 368 LEU A N 1
ATOM 2790 C CA . LEU A 1 368 ? 12.57 40.281 -0.89 1 95.88 368 LEU A CA 1
ATOM 2791 C C . LEU A 1 368 ? 13.031 41.688 -0.617 1 95.88 368 LEU A C 1
ATOM 2793 O O . LEU A 1 368 ? 13.492 42 0.484 1 95.88 368 LEU A O 1
ATOM 2797 N N . GLU A 1 369 ? 12.953 42.406 -1.675 1 95.56 369 GLU A N 1
ATOM 2798 C CA . GLU A 1 369 ? 13.25 43.844 -1.631 1 95.56 369 GLU A CA 1
ATOM 2799 C C . GLU A 1 369 ? 12.164 44.656 -2.324 1 95.56 369 GLU A C 1
ATOM 2801 O O . GLU A 1 369 ? 11.633 44.25 -3.357 1 95.56 369 GLU A O 1
ATOM 2806 N N . GLY A 1 370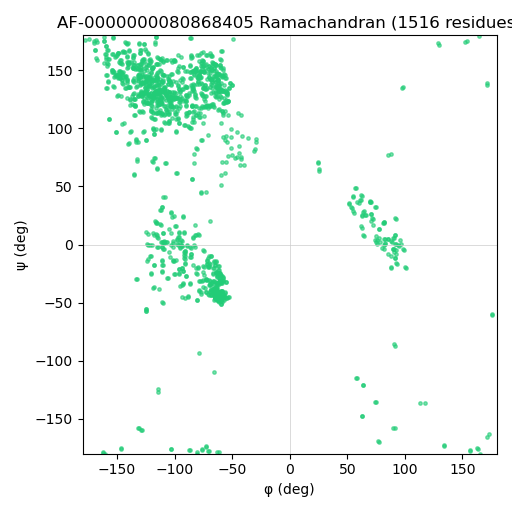 ? 11.906 45.812 -1.661 1 93.62 370 GLY A N 1
ATOM 2807 C CA . GLY A 1 370 ? 10.836 46.656 -2.125 1 93.62 370 GLY A CA 1
ATOM 2808 C C . GLY A 1 370 ? 9.867 47.062 -1.025 1 93.62 370 GLY A C 1
ATOM 2809 O O . GLY A 1 370 ? 9.984 46.594 0.109 1 93.62 370 GLY A O 1
ATOM 2810 N N . GLN A 1 371 ? 9.023 47.938 -1.394 1 91.88 371 GLN A N 1
ATOM 2811 C CA . GLN A 1 371 ? 8.078 48.438 -0.39 1 91.88 371 GLN A CA 1
ATOM 2812 C C . GLN A 1 371 ? 7.156 47.312 0.078 1 91.88 371 GLN A C 1
ATOM 2814 O O . GLN A 1 371 ? 6.566 46.594 -0.741 1 91.88 371 GLN A O 1
ATOM 2819 N N . GLN A 1 372 ? 7.105 47.156 1.355 1 88.56 372 GLN A N 1
ATOM 2820 C CA . GLN A 1 372 ? 6.16 46.25 2.008 1 88.56 372 GLN A CA 1
ATOM 2821 C C . GLN A 1 372 ? 5.105 47.031 2.785 1 88.56 372 GLN A C 1
ATOM 2823 O O . GLN A 1 372 ? 5.41 48.062 3.393 1 88.56 372 GLN A O 1
ATOM 2828 N N . PRO A 1 373 ? 3.955 46.531 2.664 1 88.81 373 PRO A N 1
ATOM 2829 C CA . PRO A 1 373 ? 2.926 47.25 3.424 1 88.81 373 PRO A CA 1
ATOM 2830 C C . PRO A 1 373 ? 3.188 47.219 4.93 1 88.81 373 PRO A C 1
ATOM 2832 O O . PRO A 1 373 ? 3.424 46.156 5.508 1 88.81 373 PRO A O 1
ATOM 2835 N N . PRO A 1 374 ? 3.104 48.375 5.516 1 88.69 374 PRO A N 1
ATOM 2836 C CA . PRO A 1 374 ? 3.342 48.406 6.961 1 88.69 374 PRO A CA 1
ATOM 2837 C C . PRO A 1 374 ? 2.172 47.844 7.766 1 88.69 374 PRO A C 1
ATOM 2839 O O . PRO A 1 374 ? 2.34 47.5 8.938 1 88.69 374 PRO A O 1
ATOM 2842 N N . VAL A 1 375 ? 1.012 47.906 7.219 1 92 375 VAL A N 1
ATOM 2843 C CA . VAL A 1 375 ? -0.215 47.344 7.766 1 92 375 VAL A CA 1
ATOM 2844 C C . VAL A 1 375 ? -0.747 46.25 6.828 1 92 375 VAL A C 1
ATOM 2846 O O . VAL A 1 375 ? -0.761 46.438 5.609 1 92 375 VAL A O 1
ATOM 2849 N N . GLU A 1 376 ? -1.245 45.219 7.375 1 89.19 376 GLU A N 1
ATOM 2850 C CA . GLU A 1 376 ? -1.403 44 6.562 1 89.19 376 GLU A CA 1
ATOM 2851 C C . GLU A 1 376 ? -2.662 44.062 5.703 1 89.19 376 GLU A C 1
ATOM 2853 O O . GLU A 1 376 ? -2.77 43.375 4.688 1 89.19 376 GLU A O 1
ATOM 2858 N N . PHE A 1 377 ? -3.688 44.875 6.137 1 89.75 377 PHE A N 1
ATOM 2859 C CA . PHE A 1 377 ? -4.867 44.969 5.281 1 89.75 377 PHE A CA 1
ATOM 2860 C C . PHE A 1 377 ? -4.586 45.844 4.059 1 89.75 377 PHE A C 1
ATOM 2862 O O . PHE A 1 377 ? -5.41 45.906 3.145 1 89.75 377 PHE A O 1
ATOM 2869 N N . LEU A 1 378 ? -3.404 46.469 3.967 1 91.38 378 LEU A N 1
ATOM 2870 C CA . LEU A 1 378 ? -3.021 47.25 2.797 1 91.38 378 LEU A CA 1
ATOM 2871 C C . LEU A 1 378 ? -2.391 46.375 1.729 1 91.38 378 LEU A C 1
ATOM 2873 O O . LEU A 1 378 ? -2.164 46.812 0.602 1 91.38 378 LEU A O 1
ATOM 2877 N N . GLY A 1 379 ? -2.115 45.219 2.088 1 85.19 379 GLY A N 1
ATOM 2878 C CA . GLY A 1 379 ? -1.54 44.312 1.108 1 85.19 379 GLY A CA 1
ATOM 2879 C C . GLY A 1 379 ? -0.69 43.219 1.732 1 85.19 379 GLY A C 1
ATOM 2880 O O . GLY A 1 379 ? -0.481 43.219 2.947 1 85.19 379 GLY A O 1
ATOM 2881 N N . LYS A 1 380 ? -0.222 42.281 0.862 1 86.56 380 LYS A N 1
ATOM 2882 C CA . LYS A 1 380 ? 0.608 41.156 1.289 1 86.56 380 LYS A CA 1
ATOM 2883 C C . LYS A 1 380 ? 2.033 41.281 0.76 1 86.56 380 LYS A C 1
ATOM 2885 O O . LYS A 1 380 ? 2.297 42.125 -0.121 1 86.56 380 LYS A O 1
ATOM 2890 N N . GLN A 1 381 ? 2.889 40.594 1.435 1 91.56 381 GLN A N 1
ATOM 2891 C CA . GLN A 1 381 ? 4.266 40.531 0.954 1 91.56 381 GLN A CA 1
ATOM 2892 C C . GLN A 1 381 ? 4.512 39.219 0.166 1 91.56 381 GLN A C 1
ATOM 2894 O O . GLN A 1 381 ? 5.531 39.094 -0.516 1 91.56 381 GLN A O 1
ATOM 2899 N N . THR A 1 382 ? 3.609 38.312 0.286 1 96.19 382 THR A N 1
ATOM 2900 C CA . THR A 1 382 ? 3.691 37.031 -0.363 1 96.19 382 THR A CA 1
ATOM 2901 C C . THR A 1 382 ? 2.443 36.75 -1.2 1 96.19 382 THR A C 1
ATOM 2903 O O . THR A 1 382 ? 1.329 37.062 -0.782 1 96.19 382 THR A O 1
ATOM 2906 N N . PHE A 1 383 ? 2.686 36.25 -2.385 1 96.88 383 PHE A N 1
ATOM 2907 C CA . PHE A 1 383 ? 1.628 35.938 -3.338 1 96.88 383 PHE A CA 1
ATOM 2908 C C . PHE A 1 383 ? 1.783 34.5 -3.867 1 96.88 383 PHE A C 1
ATOM 2910 O O . PHE A 1 383 ? 2.797 33.844 -3.617 1 96.88 383 PHE A O 1
ATOM 2917 N N . PHE A 1 384 ? 0.733 34.062 -4.52 1 98.44 384 PHE A N 1
ATOM 2918 C CA . PHE A 1 384 ? 0.75 32.75 -5.152 1 98.44 384 PHE A CA 1
ATOM 2919 C C . PHE A 1 384 ? 0.143 32.812 -6.547 1 98.44 384 PHE A C 1
ATOM 2921 O O . PHE A 1 384 ? -0.692 33.688 -6.828 1 98.44 384 PHE A O 1
ATOM 2928 N N . THR A 1 385 ? 0.558 31.938 -7.445 1 98.69 385 THR A N 1
ATOM 2929 C CA . THR A 1 385 ? -0.165 31.766 -8.703 1 98.69 385 THR A CA 1
ATOM 2930 C C . THR A 1 385 ? -1.604 31.328 -8.445 1 98.69 385 THR A C 1
ATOM 2932 O O . THR A 1 385 ? -1.91 30.797 -7.375 1 98.69 385 THR A O 1
ATOM 2935 N N . GLU A 1 386 ? -2.408 31.547 -9.398 1 98.19 386 GLU A N 1
ATOM 2936 C CA . GLU A 1 386 ? -3.826 31.219 -9.289 1 98.19 386 GLU A CA 1
ATOM 2937 C C . GLU A 1 386 ? -4.035 29.703 -9.25 1 98.19 386 GLU A C 1
ATOM 2939 O O . GLU A 1 386 ? -3.221 28.953 -9.773 1 98.19 386 GLU A O 1
ATOM 2944 N N . LEU A 1 387 ? -5.141 29.359 -8.586 1 98.31 387 LEU A N 1
ATOM 2945 C CA . LEU A 1 387 ? -5.496 27.938 -8.609 1 98.31 387 LEU A CA 1
ATOM 2946 C C . LEU A 1 387 ? -5.852 27.484 -10.023 1 98.31 387 LEU A C 1
ATOM 2948 O O . LEU A 1 387 ? -5.418 26.422 -10.461 1 98.31 387 LEU A O 1
ATOM 2952 N N . THR A 1 388 ? -6.672 28.25 -10.688 1 96.25 388 THR A N 1
ATOM 2953 C CA . THR A 1 388 ? -7.016 28.109 -12.102 1 96.25 388 THR A CA 1
ATOM 2954 C C . THR A 1 388 ? -7.082 29.469 -12.789 1 96.25 388 THR A C 1
ATOM 2956 O O . THR A 1 388 ? -7.848 30.344 -12.375 1 96.25 388 THR A O 1
ATOM 2959 N N . PRO A 1 389 ? -6.383 29.719 -13.836 1 96.38 389 PRO A N 1
ATOM 2960 C CA . PRO A 1 389 ? -5.438 28.797 -14.461 1 96.38 389 PRO A CA 1
ATOM 2961 C C . PRO A 1 389 ? -4.133 28.656 -13.68 1 96.38 389 PRO A C 1
ATOM 2963 O O . PRO A 1 389 ? -3.635 29.641 -13.133 1 96.38 389 PRO A O 1
ATOM 2966 N N . ALA A 1 390 ? -3.592 27.562 -13.773 1 97.25 390 ALA A N 1
ATOM 2967 C CA . ALA A 1 390 ? -2.314 27.312 -13.109 1 97.25 390 ALA A CA 1
ATOM 2968 C C . ALA A 1 390 ? -1.192 28.125 -13.75 1 97.25 390 ALA A C 1
ATOM 2970 O O . ALA A 1 390 ? -1.206 28.375 -14.953 1 97.25 390 ALA A O 1
ATOM 2971 N N . GLY A 1 391 ? -0.265 28.609 -12.891 1 98.44 391 GLY A N 1
ATOM 2972 C CA . GLY A 1 391 ? 0.972 29.203 -13.375 1 98.44 391 GLY A CA 1
ATOM 2973 C C . GLY A 1 391 ? 0.865 30.688 -13.594 1 98.44 391 GLY A C 1
ATOM 2974 O O . GLY A 1 391 ? 1.864 31.359 -13.883 1 98.44 391 GLY A O 1
ATOM 2975 N N . GLN A 1 392 ? -0.29 31.266 -13.414 1 98.38 392 GLN A N 1
ATOM 2976 C CA . GLN A 1 392 ? -0.479 32.688 -13.664 1 98.38 392 GLN A CA 1
ATOM 2977 C C . GLN A 1 392 ? -0.694 33.469 -12.359 1 98.38 392 GLN A C 1
ATOM 2979 O O . GLN A 1 392 ? -1.246 32.906 -11.398 1 98.38 392 GLN A O 1
ATOM 2984 N N . ALA A 1 393 ? -0.214 34.688 -12.312 1 98.19 393 ALA A N 1
ATOM 2985 C CA . ALA A 1 393 ? -0.434 35.594 -11.18 1 98.19 393 ALA A CA 1
ATOM 2986 C C . ALA A 1 393 ? -0.499 37.031 -11.641 1 98.19 393 ALA A C 1
ATOM 2988 O O . ALA A 1 393 ? 0.145 37.406 -12.625 1 98.19 393 ALA A O 1
ATOM 2989 N N . GLU A 1 394 ? -1.288 37.75 -11.055 1 96.75 394 GLU A N 1
ATOM 2990 C CA . GLU A 1 394 ? -1.374 39.219 -11.219 1 96.75 394 GLU A CA 1
ATOM 2991 C C . GLU A 1 394 ? -1.231 39.938 -9.883 1 96.75 394 GLU A C 1
ATOM 2993 O O . GLU A 1 394 ? -2.008 39.688 -8.961 1 96.75 394 GLU A O 1
ATOM 2998 N N . LEU A 1 395 ? -0.256 40.812 -9.734 1 95.31 395 LEU A N 1
ATOM 2999 C CA . LEU A 1 395 ? 0.032 41.562 -8.5 1 95.31 395 LEU A CA 1
ATOM 3000 C C . LEU A 1 395 ? -0.117 43.062 -8.719 1 95.31 395 LEU A C 1
ATOM 3002 O O . LEU A 1 395 ? 0.382 43.594 -9.703 1 95.31 395 LEU A O 1
ATOM 3006 N N . ASN A 1 396 ? -0.814 43.688 -7.883 1 93 396 ASN A N 1
ATOM 3007 C CA . ASN A 1 396 ? -0.841 45.125 -7.797 1 93 396 ASN A CA 1
ATOM 3008 C C . ASN A 1 396 ? 0.061 45.656 -6.68 1 93 396 ASN A C 1
ATOM 3010 O O . ASN A 1 396 ? -0.234 45.438 -5.5 1 93 396 ASN A O 1
ATOM 3014 N N . LEU A 1 397 ? 1.14 46.344 -7.039 1 94 397 LEU A N 1
ATOM 3015 C CA . LEU A 1 397 ? 2.164 46.75 -6.086 1 94 397 LEU A CA 1
ATOM 3016 C C . LEU A 1 397 ? 2.402 48.25 -6.164 1 94 397 LEU A C 1
ATOM 3018 O O . LEU A 1 397 ? 2.146 48.875 -7.199 1 94 397 LEU A O 1
ATOM 3022 N N . ALA A 1 398 ? 2.826 48.781 -5.016 1 93.88 398 ALA A N 1
ATOM 3023 C CA . ALA A 1 398 ? 3.279 50.156 -5.051 1 93.88 398 ALA A CA 1
ATOM 3024 C C . ALA A 1 398 ? 4.383 50.344 -6.09 1 93.88 398 ALA A C 1
ATOM 3026 O O . ALA A 1 398 ? 5.203 49.469 -6.305 1 93.88 398 ALA A O 1
ATOM 3027 N N . PRO A 1 399 ? 4.363 51.531 -6.773 1 94.38 399 PRO A N 1
ATOM 3028 C CA . PRO A 1 399 ? 5.453 51.75 -7.723 1 94.38 399 PRO A CA 1
ATOM 3029 C C . PRO A 1 399 ? 6.832 51.719 -7.062 1 94.38 399 PRO A C 1
ATOM 3031 O O . PRO A 1 399 ? 6.996 52.188 -5.938 1 94.38 399 PRO A O 1
ATOM 3034 N N . GLY A 1 400 ? 7.754 51.094 -7.734 1 94.94 400 GLY A N 1
ATOM 3035 C CA . GLY A 1 400 ? 9.102 50.938 -7.203 1 94.94 400 GLY A CA 1
ATOM 3036 C C . GLY A 1 400 ? 9.852 49.781 -7.789 1 94.94 400 GLY A C 1
ATOM 3037 O O . GLY A 1 400 ? 9.391 49.156 -8.758 1 94.94 400 GLY A O 1
ATOM 3038 N N . ASP A 1 401 ? 11.062 49.594 -7.273 1 96.19 401 ASP A N 1
ATOM 3039 C CA . ASP A 1 401 ? 11.891 48.469 -7.668 1 96.19 401 ASP A CA 1
ATOM 3040 C C . ASP A 1 401 ? 11.703 47.281 -6.707 1 96.19 401 ASP A C 1
ATOM 3042 O O . ASP A 1 401 ? 11.648 47.469 -5.488 1 96.19 401 ASP A O 1
ATOM 3046 N N . TYR A 1 402 ? 11.547 46.125 -7.332 1 97 402 TYR A N 1
ATOM 3047 C CA . TYR A 1 402 ? 11.305 44.938 -6.523 1 97 402 TYR A CA 1
ATOM 3048 C C . TYR A 1 402 ? 12.281 43.844 -6.883 1 97 402 TYR A C 1
ATOM 3050 O O . TYR A 1 402 ? 12.68 43.719 -8.039 1 97 402 TYR A O 1
ATOM 3058 N N . ARG A 1 403 ? 12.727 43.188 -5.926 1 97.81 403 ARG A N 1
ATOM 3059 C CA . ARG A 1 403 ? 13.312 41.844 -6.031 1 97.81 403 ARG A CA 1
ATOM 3060 C C . ARG A 1 403 ? 12.43 40.812 -5.348 1 97.81 403 ARG A C 1
ATOM 3062 O O . ARG A 1 403 ? 12.102 40.938 -4.164 1 97.81 403 ARG A O 1
ATOM 3069 N N . MET A 1 404 ? 12.016 39.812 -6.102 1 97.62 404 MET A N 1
ATOM 3070 C CA . MET A 1 404 ? 11.078 38.844 -5.578 1 97.62 404 MET A CA 1
ATOM 3071 C C . MET A 1 404 ? 11.672 37.438 -5.66 1 97.62 404 MET A C 1
ATOM 3073 O O . MET A 1 404 ? 12.438 37.125 -6.574 1 97.62 404 MET A O 1
ATOM 3077 N N . SER A 1 405 ? 11.383 36.688 -4.715 1 97.88 405 SER A N 1
ATOM 3078 C CA . SER A 1 405 ? 11.719 35.25 -4.785 1 97.88 405 SER A CA 1
ATOM 3079 C C . SER A 1 405 ? 10.586 34.438 -5.41 1 97.88 405 SER A C 1
ATOM 3081 O O . SER A 1 405 ? 9.414 34.719 -5.152 1 97.88 405 SER A O 1
ATOM 3083 N N . ILE A 1 406 ? 10.938 33.531 -6.301 1 98 406 ILE A N 1
ATOM 3084 C CA . ILE A 1 406 ? 10.016 32.625 -6.965 1 98 406 ILE A CA 1
ATOM 3085 C C . ILE A 1 406 ? 10.266 31.203 -6.484 1 98 406 ILE A C 1
ATOM 3087 O O . ILE A 1 406 ? 11.32 30.625 -6.766 1 98 406 ILE A O 1
ATOM 3091 N N . ASN A 1 407 ? 9.305 30.641 -5.773 1 98.19 407 ASN A N 1
ATOM 3092 C CA . ASN A 1 407 ? 9.391 29.281 -5.262 1 98.19 407 ASN A CA 1
ATOM 3093 C C . ASN A 1 407 ? 8.383 28.359 -5.949 1 98.19 407 ASN A C 1
ATOM 3095 O O . ASN A 1 407 ? 7.199 28.359 -5.617 1 98.19 407 ASN A O 1
ATOM 3099 N N . ALA A 1 408 ? 8.789 27.625 -6.887 1 98 408 ALA A N 1
ATOM 3100 C CA . ALA A 1 408 ? 8.031 26.562 -7.559 1 98 408 ALA A CA 1
ATOM 3101 C C . ALA A 1 408 ? 8.656 25.203 -7.305 1 98 408 ALA A C 1
ATOM 3103 O O . ALA A 1 408 ? 9.109 24.531 -8.242 1 98 408 ALA A O 1
ATOM 3104 N N . GLY A 1 409 ? 8.602 24.797 -6.012 1 98.06 409 GLY A N 1
ATOM 3105 C CA . GLY A 1 409 ? 9.25 23.562 -5.602 1 98.06 409 GLY A CA 1
ATOM 3106 C C . GLY A 1 409 ? 10.672 23.766 -5.129 1 98.06 409 GLY A C 1
ATOM 3107 O O . GLY A 1 409 ? 11.477 22.844 -5.148 1 98.06 409 GLY A O 1
ATOM 3108 N N . ALA A 1 410 ? 10.969 25 -4.711 1 97.69 410 ALA A N 1
ATOM 3109 C CA . ALA A 1 410 ? 12.336 25.375 -4.352 1 97.69 410 ALA A CA 1
ATOM 3110 C C . ALA A 1 410 ? 12.836 24.547 -3.176 1 97.69 410 ALA A C 1
ATOM 3112 O O . ALA A 1 410 ? 12.117 24.328 -2.197 1 97.69 410 ALA A O 1
ATOM 3113 N N . GLY A 1 411 ? 14.07 24.016 -3.312 1 97.44 411 GLY A N 1
ATOM 3114 C CA . GLY A 1 411 ? 14.711 23.25 -2.26 1 97.44 411 GLY A CA 1
ATOM 3115 C C . GLY A 1 411 ? 14.445 21.75 -2.365 1 97.44 411 GLY A C 1
ATOM 3116 O O . GLY A 1 411 ? 15.133 20.953 -1.73 1 97.44 411 GLY A O 1
ATOM 3117 N N . PHE A 1 412 ? 13.5 21.359 -3.232 1 98.25 412 PHE A N 1
ATOM 3118 C CA . PHE A 1 412 ? 13.133 19.953 -3.354 1 98.25 412 PHE A CA 1
ATOM 3119 C C . PHE A 1 412 ? 13.258 19.484 -4.801 1 98.25 412 PHE A C 1
ATOM 3121 O O . PHE A 1 412 ? 14.031 18.578 -5.102 1 98.25 412 PHE A O 1
ATOM 3128 N N . THR A 1 413 ? 12.531 20.172 -5.75 1 98.31 413 THR A N 1
ATOM 3129 C CA . THR A 1 413 ? 12.531 19.703 -7.137 1 98.31 413 THR A CA 1
ATOM 3130 C C . THR A 1 413 ? 13.125 20.766 -8.055 1 98.31 413 THR A C 1
ATOM 3132 O O . THR A 1 413 ? 13.469 20.484 -9.203 1 98.31 413 THR A O 1
ATOM 3135 N N . ALA A 1 414 ? 13.195 22 -7.574 1 98.19 414 ALA A N 1
ATOM 3136 C CA . ALA A 1 414 ? 13.742 23.125 -8.328 1 98.19 414 ALA A CA 1
ATOM 3137 C C . ALA A 1 414 ? 14.508 24.078 -7.414 1 98.19 414 ALA A C 1
ATOM 3139 O O . ALA A 1 414 ? 14.406 23.984 -6.188 1 98.19 414 ALA A O 1
ATOM 3140 N N . GLU A 1 415 ? 15.289 24.953 -7.992 1 97.06 415 GLU A N 1
ATOM 3141 C CA . GLU A 1 415 ? 15.945 26.031 -7.246 1 97.06 415 GLU A CA 1
ATOM 3142 C C . GLU A 1 415 ? 15.031 27.25 -7.117 1 97.06 415 GLU A C 1
ATOM 3144 O O . GLU A 1 415 ? 14.156 27.469 -7.957 1 97.06 415 GLU A O 1
ATOM 3149 N N . GLN A 1 416 ? 15.227 27.922 -5.992 1 96.88 416 GLN A N 1
ATOM 3150 C CA . GLN A 1 416 ? 14.562 29.219 -5.895 1 96.88 416 GLN A CA 1
ATOM 3151 C C . GLN A 1 416 ? 15.094 30.188 -6.941 1 96.88 416 GLN A C 1
ATOM 3153 O O . GLN A 1 416 ? 16.297 30.25 -7.188 1 96.88 416 GLN A O 1
ATOM 3158 N N . GLN A 1 417 ? 14.219 30.922 -7.594 1 97.44 417 GLN A N 1
ATOM 3159 C CA . GLN A 1 417 ? 14.609 31.953 -8.539 1 97.44 417 GLN A CA 1
ATOM 3160 C C . GLN A 1 417 ? 14.289 33.344 -7.984 1 97.44 417 GLN A C 1
ATOM 3162 O O . GLN A 1 417 ? 13.508 33.469 -7.039 1 97.44 417 GLN A O 1
ATOM 3167 N N . GLU A 1 418 ? 14.977 34.281 -8.523 1 97.69 418 GLU A N 1
ATOM 3168 C CA . GLU A 1 418 ? 14.703 35.656 -8.18 1 97.69 418 GLU A CA 1
ATOM 3169 C C . GLU A 1 418 ? 14.305 36.469 -9.422 1 97.69 418 GLU A C 1
ATOM 3171 O O . GLU A 1 418 ? 14.812 36.219 -10.516 1 97.69 418 GLU A O 1
ATOM 3176 N N . LEU A 1 419 ? 13.414 37.312 -9.234 1 97.75 419 LEU A N 1
ATOM 3177 C CA . LEU A 1 419 ? 12.938 38.188 -10.281 1 97.75 419 LEU A CA 1
ATOM 3178 C C . LEU A 1 419 ? 13.141 39.656 -9.891 1 97.75 419 LEU A C 1
ATOM 3180 O O . LEU A 1 419 ? 12.75 40.062 -8.797 1 97.75 419 LEU A O 1
ATOM 3184 N N . GLU A 1 420 ? 13.797 40.344 -10.719 1 97.75 420 GLU A N 1
ATOM 3185 C CA . GLU A 1 420 ? 13.891 41.812 -10.57 1 97.75 420 GLU A CA 1
ATOM 3186 C C . GLU A 1 420 ? 12.922 42.5 -11.508 1 97.75 420 GLU A C 1
ATOM 3188 O O . GLU A 1 420 ? 12.852 42.188 -12.695 1 97.75 420 GLU A O 1
ATOM 3193 N N . VAL A 1 421 ? 12.18 43.438 -10.938 1 96.94 421 VAL A N 1
ATOM 3194 C CA . VAL A 1 421 ? 11.219 44.156 -11.766 1 96.94 421 VAL A CA 1
ATOM 3195 C C . VAL A 1 421 ? 11.039 45.562 -11.227 1 96.94 421 VAL A C 1
ATOM 3197 O O . VAL A 1 421 ? 11.117 45.812 -10.016 1 96.94 421 VAL A O 1
ATOM 3200 N N . SER A 1 422 ? 10.836 46.469 -12.102 1 96.5 422 SER A N 1
ATOM 3201 C CA . SER A 1 422 ? 10.469 47.844 -11.773 1 96.5 422 SER A CA 1
ATOM 3202 C C . SER A 1 422 ? 9.062 48.156 -12.25 1 96.5 422 SER A C 1
ATOM 3204 O O . SER A 1 422 ? 8.688 47.812 -13.375 1 96.5 422 SER A O 1
ATOM 3206 N N . LEU A 1 423 ? 8.352 48.844 -11.352 1 96.06 423 LEU A N 1
ATOM 3207 C CA . LEU A 1 423 ? 6.977 49.219 -11.68 1 96.06 423 LEU A CA 1
ATOM 3208 C C . LEU A 1 423 ? 6.766 50.719 -11.531 1 96.06 423 LEU A C 1
ATOM 3210 O O . LEU A 1 423 ? 7.168 51.312 -10.531 1 96.06 423 LEU A O 1
ATOM 3214 N N . ALA A 1 424 ? 6.176 51.25 -12.531 1 94.44 424 ALA A N 1
ATOM 3215 C CA . ALA A 1 424 ? 5.73 52.656 -12.461 1 94.44 424 ALA A CA 1
ATOM 3216 C C . ALA A 1 424 ? 4.234 52.719 -12.172 1 94.44 424 ALA A C 1
ATOM 3218 O O . ALA A 1 424 ? 3.51 51.75 -12.336 1 94.44 424 ALA A O 1
ATOM 3219 N N . SER A 1 425 ? 3.885 53.906 -11.648 1 92.88 425 SER A N 1
ATOM 3220 C CA . SER A 1 425 ? 2.467 54.125 -11.375 1 92.88 425 SER A CA 1
ATOM 3221 C C . SER A 1 425 ? 1.624 53.875 -12.625 1 92.88 425 SER A C 1
ATOM 3223 O O . SER A 1 425 ? 1.918 54.406 -13.695 1 92.88 425 SER A O 1
ATOM 3225 N N . GLY A 1 426 ? 0.678 52.969 -12.531 1 91.94 426 GLY A N 1
ATOM 3226 C CA . GLY A 1 426 ? -0.269 52.688 -13.594 1 91.94 426 GLY A CA 1
ATOM 3227 C C . GLY A 1 426 ? 0.288 51.75 -14.656 1 91.94 426 GLY A C 1
ATOM 3228 O O . GLY A 1 426 ? -0.434 51.312 -15.562 1 91.94 426 GLY A O 1
ATOM 3229 N N . GLU A 1 427 ? 1.521 51.375 -14.562 1 94.88 427 GLU A N 1
ATOM 3230 C CA . GLU A 1 427 ? 2.156 50.5 -15.555 1 94.88 427 GLU A CA 1
ATOM 3231 C C . GLU A 1 427 ? 1.771 49.062 -15.328 1 94.88 427 GLU A C 1
ATOM 3233 O O . GLU A 1 427 ? 1.48 48.656 -14.203 1 94.88 427 GLU A O 1
ATOM 3238 N N . SER A 1 428 ? 1.651 48.344 -16.453 1 96.25 428 SER A N 1
ATOM 3239 C CA . SER A 1 428 ? 1.5 46.906 -16.406 1 96.25 428 SER A CA 1
ATOM 3240 C C . SER A 1 428 ? 2.709 46.188 -17.016 1 96.25 428 SER A C 1
ATOM 3242 O O . SER A 1 428 ? 3.049 46.438 -18.188 1 96.25 428 SER A O 1
ATOM 3244 N N . VAL A 1 429 ? 3.365 45.375 -16.297 1 97.56 429 VAL A N 1
ATOM 3245 C CA . VAL A 1 429 ? 4.535 44.625 -16.75 1 97.56 429 VAL A CA 1
ATOM 3246 C C . VAL A 1 429 ? 4.219 43.125 -16.766 1 97.56 429 VAL A C 1
ATOM 3248 O O . VAL A 1 429 ? 3.607 42.594 -15.836 1 97.56 429 VAL A O 1
ATOM 3251 N N . GLN A 1 430 ? 4.543 42.469 -17.875 1 97.25 430 GLN A N 1
ATOM 3252 C CA . GLN A 1 430 ? 4.375 41.031 -18.016 1 97.25 430 GLN A CA 1
ATOM 3253 C C . GLN A 1 430 ? 5.727 40.312 -18.016 1 97.25 430 GLN A C 1
ATOM 3255 O O . GLN A 1 430 ? 6.652 40.719 -18.719 1 97.25 430 GLN A O 1
ATOM 3260 N N . LYS A 1 431 ? 5.848 39.281 -17.203 1 97.69 431 LYS A N 1
ATOM 3261 C CA . LYS A 1 431 ? 7.059 38.469 -17.125 1 97.69 431 LYS A CA 1
ATOM 3262 C C . LYS A 1 431 ? 6.727 36.969 -17.234 1 97.69 431 LYS A C 1
ATOM 3264 O O . LYS A 1 431 ? 5.719 36.531 -16.688 1 97.69 431 LYS A O 1
ATOM 3269 N N . THR A 1 432 ? 7.488 36.219 -17.984 1 97.75 432 THR A N 1
ATOM 3270 C CA . THR A 1 432 ? 7.43 34.781 -18.031 1 97.75 432 THR A CA 1
ATOM 3271 C C . THR A 1 432 ? 8.648 34.156 -17.344 1 97.75 432 THR A C 1
ATOM 3273 O O . THR A 1 432 ? 9.781 34.531 -17.625 1 97.75 432 THR A O 1
ATOM 3276 N N . LEU A 1 433 ? 8.375 33.25 -16.438 1 98 433 LEU A N 1
ATOM 3277 C CA . LEU A 1 433 ? 9.438 32.594 -15.703 1 98 433 LEU A CA 1
ATOM 3278 C C . LEU A 1 433 ? 9.5 31.109 -16.062 1 98 433 LEU A C 1
ATOM 3280 O O . LEU A 1 433 ? 8.469 30.438 -16.109 1 98 433 LEU A O 1
ATOM 3284 N N . GLU A 1 434 ? 10.688 30.656 -16.406 1 98 434 GLU A N 1
ATOM 3285 C CA . GLU A 1 434 ? 10.906 29.25 -16.703 1 98 434 GLU A CA 1
ATOM 3286 C C . GLU A 1 434 ? 11.594 28.531 -15.555 1 98 434 GLU A C 1
ATOM 3288 O O . GLU A 1 434 ? 12.688 28.906 -15.133 1 98 434 GLU A O 1
ATOM 3293 N N . ILE A 1 435 ? 10.953 27.516 -15.094 1 98.25 435 ILE A N 1
ATOM 3294 C CA . ILE A 1 435 ? 11.445 26.75 -13.953 1 98.25 435 ILE A CA 1
ATOM 3295 C C . ILE A 1 435 ? 12.086 25.453 -14.438 1 98.25 435 ILE A C 1
ATOM 3297 O O . ILE A 1 435 ? 11.422 24.625 -15.07 1 98.25 435 ILE A O 1
ATOM 3301 N N . GLU A 1 436 ? 13.328 25.219 -14.188 1 97.56 436 GLU A N 1
ATOM 3302 C CA . GLU A 1 436 ? 13.992 23.953 -14.461 1 97.56 436 GLU A CA 1
ATOM 3303 C C . GLU A 1 436 ? 13.789 22.953 -13.32 1 97.56 436 GLU A C 1
ATOM 3305 O O . GLU A 1 436 ? 14.164 23.234 -12.18 1 97.56 436 GLU A O 1
ATOM 3310 N N . ARG A 1 437 ? 13.195 21.859 -13.586 1 96.94 437 ARG A N 1
ATOM 3311 C CA . ARG A 1 437 ? 13.062 20.812 -12.586 1 96.94 437 ARG A CA 1
ATOM 3312 C C . ARG A 1 437 ? 14.328 19.969 -12.516 1 96.94 437 ARG A C 1
ATOM 3314 O O . ARG A 1 437 ? 14.812 19.469 -13.539 1 96.94 437 ARG A O 1
ATOM 3321 N N . LEU A 1 438 ? 14.82 19.797 -11.406 1 97.75 438 LEU A N 1
ATOM 3322 C CA . LEU A 1 438 ? 16.125 19.172 -11.211 1 97.75 438 LEU A CA 1
ATOM 3323 C C . LEU A 1 438 ? 15.977 17.797 -10.555 1 97.75 438 LEU A C 1
ATOM 3325 O O . LEU A 1 438 ? 16.922 17.016 -10.508 1 97.75 438 LEU A O 1
ATOM 3329 N N . ALA A 1 439 ? 14.852 17.438 -10.008 1 97.56 439 ALA A N 1
ATOM 3330 C CA . ALA A 1 439 ? 14.539 16.141 -9.414 1 97.56 439 ALA A CA 1
ATOM 3331 C C . ALA A 1 439 ? 13.086 15.75 -9.68 1 97.56 439 ALA A C 1
ATOM 3333 O O . ALA A 1 439 ? 12.203 16.609 -9.711 1 97.56 439 ALA A O 1
ATOM 3334 N N . GLU A 1 440 ? 12.844 14.5 -9.883 1 96.88 440 GLU A N 1
ATOM 3335 C CA . GLU A 1 440 ? 11.516 13.961 -10.141 1 96.88 440 GLU A CA 1
ATOM 3336 C C . GLU A 1 440 ? 11.234 12.734 -9.281 1 96.88 440 GLU A C 1
ATOM 3338 O O . GLU A 1 440 ? 11.102 11.617 -9.797 1 96.88 440 GLU A O 1
ATOM 3343 N N . PRO A 1 441 ? 11.016 12.922 -7.953 1 97.31 441 PRO A N 1
ATOM 3344 C CA . PRO A 1 441 ? 10.812 11.766 -7.07 1 97.31 441 PRO A CA 1
ATOM 3345 C C . PRO A 1 441 ? 9.594 10.93 -7.461 1 97.31 441 PRO A C 1
ATOM 3347 O O . PRO A 1 441 ? 9.562 9.727 -7.203 1 97.31 441 PRO A O 1
ATOM 3350 N N . ASN A 1 442 ? 8.602 11.523 -8.148 1 96.25 442 ASN A N 1
ATOM 3351 C CA . ASN A 1 442 ? 7.387 10.812 -8.523 1 96.25 442 ASN A CA 1
ATOM 3352 C C . ASN A 1 442 ? 7.672 9.703 -9.531 1 96.25 442 ASN A C 1
ATOM 3354 O O . ASN A 1 442 ? 6.902 8.75 -9.656 1 96.25 442 ASN A O 1
ATOM 3358 N N . ASN A 1 443 ? 8.766 9.844 -10.312 1 94.25 443 ASN A N 1
ATOM 3359 C CA . ASN A 1 443 ? 9.148 8.805 -11.258 1 94.25 443 ASN A CA 1
ATOM 3360 C C . ASN A 1 443 ? 9.461 7.492 -10.555 1 94.25 443 ASN A C 1
ATOM 3362 O O . ASN A 1 443 ? 9.398 6.422 -11.156 1 94.25 443 ASN A O 1
ATOM 3366 N N . ASP A 1 444 ? 9.789 7.617 -9.273 1 93.38 444 ASP A N 1
ATOM 3367 C CA . ASP A 1 444 ? 10.117 6.434 -8.484 1 93.38 444 ASP A CA 1
ATOM 3368 C C . ASP A 1 444 ? 9.062 6.168 -7.422 1 93.38 444 ASP A C 1
ATOM 3370 O O . ASP A 1 444 ? 9.336 5.516 -6.41 1 93.38 444 ASP A O 1
ATOM 3374 N N . SER A 1 445 ? 7.871 6.762 -7.555 1 93.88 445 SER A N 1
ATOM 3375 C CA . SER A 1 445 ? 6.68 6.52 -6.746 1 93.88 445 SER A CA 1
ATOM 3376 C C . SER A 1 445 ? 6.848 7.078 -5.336 1 93.88 445 SER A C 1
ATOM 3378 O O . SER A 1 445 ? 6.34 6.504 -4.371 1 93.88 445 SER A O 1
ATOM 3380 N N . TRP A 1 446 ? 7.734 8.141 -5.184 1 97.69 446 TRP A N 1
ATOM 3381 C CA . TRP A 1 446 ? 7.82 8.898 -3.941 1 97.69 446 TRP A CA 1
ATOM 3382 C C . TRP A 1 446 ? 6.949 10.148 -4.008 1 97.69 446 TRP A C 1
ATOM 3384 O O . TRP A 1 446 ? 7.023 10.914 -4.973 1 97.69 446 TRP A O 1
ATOM 3394 N N . TYR A 1 447 ? 6.129 10.406 -3.004 1 98.31 447 TYR A N 1
ATOM 3395 C CA . TYR A 1 447 ? 5.203 11.531 -2.975 1 98.31 447 TYR A CA 1
ATOM 3396 C C . TYR A 1 447 ? 5.293 12.281 -1.648 1 98.31 447 TYR A C 1
ATOM 3398 O O . TYR A 1 447 ? 5.547 11.672 -0.604 1 98.31 447 TYR A O 1
ATOM 3406 N N . GLY A 1 448 ? 5.125 13.539 -1.682 1 98.69 448 GLY A N 1
ATOM 3407 C CA . GLY A 1 448 ? 5.324 14.352 -0.494 1 98.69 448 GLY A CA 1
ATOM 3408 C C . GLY A 1 448 ? 4.082 15.125 -0.085 1 98.69 448 GLY A C 1
ATOM 3409 O O . GLY A 1 448 ? 3.303 15.555 -0.938 1 98.69 448 GLY A O 1
ATOM 3410 N N . ALA A 1 449 ? 3.908 15.359 1.248 1 98.81 449 ALA A N 1
ATOM 3411 C CA . ALA A 1 449 ? 2.83 16.156 1.82 1 98.81 449 ALA A CA 1
ATOM 3412 C C . ALA A 1 449 ? 3.287 16.859 3.094 1 98.81 449 ALA A C 1
ATOM 3414 O O . ALA A 1 449 ? 4.16 16.359 3.809 1 98.81 449 ALA A O 1
ATOM 3415 N N . ASP A 1 450 ? 2.797 18.031 3.295 1 98.88 450 ASP A N 1
ATOM 3416 C CA . ASP A 1 450 ? 2.875 18.719 4.578 1 98.88 450 ASP A CA 1
ATOM 3417 C C . ASP A 1 450 ? 1.74 18.281 5.504 1 98.88 450 ASP A C 1
ATOM 3419 O O . ASP A 1 450 ? 0.598 18.719 5.34 1 98.88 450 ASP A O 1
ATOM 3423 N N . LEU A 1 451 ? 2.094 17.531 6.547 1 98.88 451 LEU A N 1
ATOM 3424 C CA . LEU A 1 451 ? 1.038 16.797 7.25 1 98.88 451 LEU A CA 1
ATOM 3425 C C . LEU A 1 451 ? 0.664 17.516 8.547 1 98.88 451 LEU A C 1
ATOM 3427 O O . LEU A 1 451 ? 0.173 16.875 9.484 1 98.88 451 LEU A O 1
ATOM 3431 N N . HIS A 1 452 ? 0.904 18.797 8.641 1 98.81 452 HIS A N 1
ATOM 3432 C CA . HIS A 1 452 ? 0.462 19.672 9.719 1 98.81 452 HIS A CA 1
ATOM 3433 C C . HIS A 1 452 ? 0.268 21.109 9.219 1 98.81 452 HIS A C 1
ATOM 3435 O O . HIS A 1 452 ? 1.219 21.891 9.18 1 98.81 452 HIS A O 1
ATOM 3441 N N . HIS A 1 453 ? -0.956 21.406 8.906 1 98.12 453 HIS A N 1
ATOM 3442 C CA . HIS A 1 453 ? -1.264 22.688 8.273 1 98.12 453 HIS A CA 1
ATOM 3443 C C . HIS A 1 453 ? -2.639 23.188 8.695 1 98.12 453 HIS A C 1
ATOM 3445 O O . HIS A 1 453 ? -3.561 22.406 8.906 1 98.12 453 HIS A O 1
ATOM 3451 N N . HIS A 1 454 ? -2.75 24.516 8.812 1 97.06 454 HIS A N 1
ATOM 3452 C CA . HIS A 1 454 ? -4.008 25.141 9.195 1 97.06 454 HIS A CA 1
ATOM 3453 C C . HIS A 1 454 ? -4.48 26.125 8.133 1 97.06 454 HIS A C 1
ATOM 3455 O O . HIS A 1 454 ? -3.686 26.578 7.301 1 97.06 454 HIS A O 1
ATOM 3461 N N . ALA A 1 455 ? -5.754 26.359 8.18 1 96.12 455 ALA A N 1
ATOM 3462 C CA . ALA A 1 455 ? -6.352 27.359 7.316 1 96.12 455 ALA A CA 1
ATOM 3463 C C . ALA A 1 455 ? -6.914 28.516 8.133 1 96.12 455 ALA A C 1
ATOM 3465 O O . ALA A 1 455 ? -6.195 29.141 8.922 1 96.12 455 ALA A O 1
ATOM 3466 N N . ASN A 1 456 ? -8.195 28.844 7.918 1 92.56 456 ASN A N 1
ATOM 3467 C CA . ASN A 1 456 ? -8.734 30.062 8.508 1 92.56 456 ASN A CA 1
ATOM 3468 C C . ASN A 1 456 ? -9.695 29.766 9.648 1 92.56 456 ASN A C 1
ATOM 3470 O O . ASN A 1 456 ? -10.781 30.344 9.734 1 92.56 456 ASN A O 1
ATOM 3474 N N . VAL A 1 457 ? -9.305 28.781 10.453 1 90.62 457 VAL A N 1
ATOM 3475 C CA . VAL A 1 457 ? -10.055 28.469 11.664 1 90.62 457 VAL A CA 1
ATOM 3476 C C . VAL A 1 457 ? -9.25 28.891 12.891 1 90.62 457 VAL A C 1
ATOM 3478 O O . VAL A 1 457 ? -8.039 28.641 12.969 1 90.62 457 VAL A O 1
ATOM 3481 N N . LEU A 1 458 ? -9.969 29.578 13.781 1 87.69 458 LEU A N 1
ATOM 3482 C CA . LEU A 1 458 ? -9.359 30.109 14.992 1 87.69 458 LEU A CA 1
ATOM 3483 C C . LEU A 1 458 ? -8.203 31.047 14.656 1 87.69 458 LEU A C 1
ATOM 3485 O O . LEU A 1 458 ? -8.383 32.031 13.922 1 87.69 458 LEU A O 1
ATOM 3489 N N . GLU A 1 459 ? -7 30.672 15.023 1 82.62 459 GLU A N 1
ATOM 3490 C CA . GLU A 1 459 ? -5.906 31.625 14.82 1 82.62 459 GLU A CA 1
ATOM 3491 C C . GLU A 1 459 ? -5.336 31.516 13.414 1 82.62 459 GLU A C 1
ATOM 3493 O O . GLU A 1 459 ? -4.52 32.344 13 1 82.62 459 GLU A O 1
ATOM 3498 N N . GLY A 1 460 ? -5.777 30.547 12.742 1 88.31 460 GLY A N 1
ATOM 3499 C CA . GLY A 1 460 ? -5.371 30.484 11.344 1 88.31 460 GLY A CA 1
ATOM 3500 C C . GLY A 1 460 ? -5.887 31.656 10.523 1 88.31 460 GLY A C 1
ATOM 3501 O O . GLY A 1 460 ? -7.02 32.094 10.719 1 88.31 460 GLY A O 1
ATOM 3502 N N . THR A 1 461 ? -5.07 32.125 9.547 1 86.44 461 THR A N 1
ATOM 3503 C CA . THR A 1 461 ? -5.438 33.375 8.898 1 86.44 461 THR A CA 1
ATOM 3504 C C . THR A 1 461 ? -5.629 33.156 7.398 1 86.44 461 THR A C 1
ATOM 3506 O O . THR A 1 461 ? -6.164 34.031 6.711 1 86.44 461 THR A O 1
ATOM 3509 N N . THR A 1 462 ? -5.262 32.031 6.93 1 93.19 462 THR A N 1
ATOM 3510 C CA . THR A 1 462 ? -5.211 31.859 5.484 1 93.19 462 THR A CA 1
ATOM 3511 C C . THR A 1 462 ? -6.457 31.141 4.977 1 93.19 462 THR A C 1
ATOM 3513 O O . THR A 1 462 ? -6.785 30.047 5.445 1 93.19 462 THR A O 1
ATOM 3516 N N . PRO A 1 463 ? -7.145 31.719 3.994 1 93.81 463 PRO A N 1
ATOM 3517 C CA . PRO A 1 463 ? -8.312 31.031 3.428 1 93.81 463 PRO A CA 1
ATOM 3518 C C . PRO A 1 463 ? -7.949 29.719 2.732 1 93.81 463 PRO A C 1
ATOM 3520 O O . PRO A 1 463 ? -6.844 29.578 2.205 1 93.81 463 PRO A O 1
ATOM 3523 N N . PRO A 1 464 ? -8.898 28.797 2.646 1 97.62 464 PRO A N 1
ATOM 3524 C CA . PRO A 1 464 ? -8.641 27.469 2.096 1 97.62 464 PRO A CA 1
ATOM 3525 C C . PRO A 1 464 ? -8.008 27.516 0.707 1 97.62 464 PRO A C 1
ATOM 3527 O O . PRO A 1 464 ? -7.066 26.766 0.428 1 97.62 464 PRO A O 1
ATOM 3530 N N . GLU A 1 465 ? -8.5 28.344 -0.172 1 98.25 465 GLU A N 1
ATOM 3531 C CA . GLU A 1 465 ? -7.957 28.375 -1.527 1 98.25 465 GLU A CA 1
ATOM 3532 C C . GLU A 1 465 ? -6.48 28.766 -1.521 1 98.25 465 GLU A C 1
ATOM 3534 O O . GLU A 1 465 ? -5.68 28.188 -2.252 1 98.25 465 GLU A O 1
ATOM 3539 N N . THR A 1 466 ? -6.176 29.75 -0.693 1 97.44 466 THR A N 1
ATOM 3540 C CA . THR A 1 466 ? -4.789 30.203 -0.604 1 97.44 466 THR A CA 1
ATOM 3541 C C . THR A 1 466 ? -3.9 29.094 -0.043 1 97.44 466 THR A C 1
ATOM 3543 O O . THR A 1 466 ? -2.758 28.938 -0.473 1 97.44 466 THR A O 1
ATOM 3546 N N . VAL A 1 467 ? -4.41 28.359 0.889 1 98.56 467 VAL A N 1
ATOM 3547 C CA . VAL A 1 467 ? -3.646 27.25 1.46 1 98.56 467 VAL A CA 1
ATOM 3548 C C . VAL A 1 467 ? -3.365 26.203 0.382 1 98.56 467 VAL A C 1
ATOM 3550 O O . VAL A 1 467 ? -2.242 25.703 0.271 1 98.56 467 VAL A O 1
ATOM 3553 N N . VAL A 1 468 ? -4.391 25.859 -0.412 1 98.81 468 VAL A N 1
ATOM 3554 C CA . VAL A 1 468 ? -4.211 24.891 -1.482 1 98.81 468 VAL A CA 1
ATOM 3555 C C . VAL A 1 468 ? -3.16 25.391 -2.471 1 98.81 468 VAL A C 1
ATOM 3557 O O . VAL A 1 468 ? -2.268 24.641 -2.873 1 98.81 468 VAL A O 1
ATOM 3560 N N . ARG A 1 469 ? -3.225 26.688 -2.803 1 98.75 469 ARG A N 1
ATOM 3561 C CA . ARG A 1 469 ? -2.242 27.266 -3.709 1 98.75 469 ARG A CA 1
ATOM 3562 C C . ARG A 1 469 ? -0.837 27.188 -3.119 1 98.75 469 ARG A C 1
ATOM 3564 O O . ARG A 1 469 ? 0.124 26.891 -3.834 1 98.75 469 ARG A O 1
ATOM 3571 N N . ALA A 1 470 ? -0.74 27.484 -1.867 1 98.75 470 ALA A N 1
ATOM 3572 C CA . ALA A 1 470 ? 0.556 27.453 -1.194 1 98.75 470 ALA A CA 1
ATOM 3573 C C . ALA A 1 470 ? 1.147 26.047 -1.223 1 98.75 470 ALA A C 1
ATOM 3575 O O . ALA A 1 470 ? 2.348 25.875 -1.445 1 98.75 470 ALA A O 1
ATOM 3576 N N . GLN A 1 471 ? 0.347 25.047 -0.945 1 98.81 471 GLN A N 1
ATOM 3577 C CA . GLN A 1 471 ? 0.812 23.672 -0.927 1 98.81 471 GLN A CA 1
ATOM 3578 C C . GLN A 1 471 ? 1.207 23.203 -2.326 1 98.81 471 GLN A C 1
ATOM 3580 O O . GLN A 1 471 ? 2.203 22.5 -2.492 1 98.81 471 GLN A O 1
ATOM 3585 N N . LEU A 1 472 ? 0.472 23.609 -3.355 1 98.69 472 LEU A N 1
ATOM 3586 C CA . LEU A 1 472 ? 0.823 23.266 -4.727 1 98.69 472 LEU A CA 1
ATOM 3587 C C . LEU A 1 472 ? 2.098 23.984 -5.16 1 98.69 472 LEU A C 1
ATOM 3589 O O . LEU A 1 472 ? 2.908 23.422 -5.902 1 98.69 472 LEU A O 1
ATOM 3593 N N . ALA A 1 473 ? 2.299 25.188 -4.672 1 98.62 473 ALA A N 1
ATOM 3594 C CA . ALA A 1 473 ? 3.453 26 -5.051 1 98.62 473 ALA A CA 1
ATOM 3595 C C . ALA A 1 473 ? 4.758 25.328 -4.617 1 98.62 473 ALA A C 1
ATOM 3597 O O . ALA A 1 473 ? 5.777 25.453 -5.297 1 98.62 473 ALA A O 1
ATOM 3598 N N . THR A 1 474 ? 4.711 24.641 -3.529 1 98 474 THR A N 1
ATOM 3599 C CA . THR A 1 474 ? 5.922 24 -3.035 1 98 474 THR A CA 1
ATOM 3600 C C . THR A 1 474 ? 6.027 22.562 -3.568 1 98 474 THR A C 1
ATOM 3602 O O . THR A 1 474 ? 6.852 21.781 -3.092 1 98 474 THR A O 1
ATOM 3605 N N . ASP A 1 475 ? 5.18 22.234 -4.508 1 97.94 475 ASP A N 1
ATOM 3606 C CA . ASP A 1 475 ? 5.223 20.984 -5.27 1 97.94 475 ASP A CA 1
ATOM 3607 C C . ASP A 1 475 ? 4.863 19.797 -4.395 1 97.94 475 ASP A C 1
ATOM 3609 O O . ASP A 1 475 ? 5.488 18.734 -4.488 1 97.94 475 ASP A O 1
ATOM 3613 N N . LEU A 1 476 ? 3.947 19.922 -3.473 1 98.62 476 LEU A N 1
ATOM 3614 C CA . LEU A 1 476 ? 3.393 18.797 -2.729 1 98.62 476 LEU A CA 1
ATOM 3615 C C . LEU A 1 476 ? 2.438 17.984 -3.598 1 98.62 476 LEU A C 1
ATOM 3617 O O . LEU A 1 476 ? 1.793 18.531 -4.496 1 98.62 476 LEU A O 1
ATOM 3621 N N . ASP A 1 477 ? 2.385 16.75 -3.35 1 98.44 477 ASP A N 1
ATOM 3622 C CA . ASP A 1 477 ? 1.623 15.844 -4.207 1 98.44 477 ASP A CA 1
ATOM 3623 C C . ASP A 1 477 ? 0.205 15.648 -3.674 1 98.44 477 ASP A C 1
ATOM 3625 O O . ASP A 1 477 ? -0.674 15.172 -4.395 1 98.44 477 ASP A O 1
ATOM 3629 N N . LEU A 1 478 ? 0.005 15.93 -2.393 1 98.69 478 LEU A N 1
ATOM 3630 C CA . LEU A 1 478 ? -1.29 15.898 -1.721 1 98.69 478 LEU A CA 1
ATOM 3631 C C . LEU A 1 478 ? -1.519 17.172 -0.921 1 98.69 478 LEU A C 1
ATOM 3633 O O . LEU A 1 478 ? -0.581 17.734 -0.339 1 98.69 478 LEU A O 1
ATOM 3637 N N . THR A 1 479 ? -2.75 17.609 -0.909 1 98.81 479 THR A N 1
ATOM 3638 C CA . THR A 1 479 ? -3.092 18.703 0 1 98.81 479 THR A CA 1
ATOM 3639 C C . THR A 1 479 ? -3.604 18.156 1.33 1 98.81 479 THR A C 1
ATOM 3641 O O . THR A 1 479 ? -4.043 17 1.407 1 98.81 479 THR A O 1
ATOM 3644 N N . PHE A 1 480 ? -3.418 18.906 2.35 1 98.75 480 PHE A N 1
ATOM 3645 C CA . PHE A 1 480 ? -3.689 18.469 3.711 1 98.75 480 PHE A CA 1
ATOM 3646 C C . PHE A 1 480 ? -4.223 19.625 4.559 1 98.75 480 PHE A C 1
ATOM 3648 O O . PHE A 1 480 ? -3.762 20.75 4.426 1 98.75 480 PHE A O 1
ATOM 3655 N N . ILE A 1 481 ? -5.223 19.359 5.383 1 98.69 481 ILE A N 1
ATOM 3656 C CA . ILE A 1 481 ? -5.645 20.391 6.328 1 98.69 481 ILE A CA 1
ATOM 3657 C C . ILE A 1 481 ? -5.965 19.75 7.676 1 98.69 481 ILE A C 1
ATOM 3659 O O . ILE A 1 481 ? -6.535 18.656 7.734 1 98.69 481 ILE A O 1
ATOM 3663 N N . SER A 1 482 ? -5.508 20.359 8.758 1 98.5 482 SER A N 1
ATOM 3664 C CA . SER A 1 482 ? -5.727 19.938 10.133 1 98.5 482 SER A CA 1
ATOM 3665 C C . SER A 1 482 ? -6.094 21.109 11.031 1 98.5 482 SER A C 1
ATOM 3667 O O . SER A 1 482 ? -5.461 21.328 12.062 1 98.5 482 SER A O 1
ATOM 3669 N N . ASP A 1 483 ? -7.191 21.766 10.703 1 96.62 483 ASP A N 1
ATOM 3670 C CA . ASP A 1 483 ? -7.625 22.891 11.523 1 96.62 483 ASP A CA 1
ATOM 3671 C C . ASP A 1 483 ? -7.926 22.453 12.953 1 96.62 483 ASP A C 1
ATOM 3673 O O . ASP A 1 483 ? -8.414 21.344 13.18 1 96.62 483 ASP A O 1
ATOM 3677 N N . HIS A 1 484 ? -7.664 23.344 13.867 1 95.06 484 HIS A N 1
ATOM 3678 C CA . HIS A 1 484 ? -7.883 23.031 15.273 1 95.06 484 HIS A CA 1
ATOM 3679 C C . HIS A 1 484 ? -9.336 22.672 15.539 1 95.06 484 HIS A C 1
ATOM 3681 O O . HIS A 1 484 ? -10.234 23.5 15.383 1 95.06 484 HIS A O 1
ATOM 3687 N N . ASP A 1 485 ? -9.562 21.438 15.922 1 93.69 485 ASP A N 1
ATOM 3688 C CA . ASP A 1 485 ? -10.82 20.891 16.438 1 93.69 485 ASP A CA 1
ATOM 3689 C C . ASP A 1 485 ? -11.961 21.141 15.453 1 93.69 485 ASP A C 1
ATOM 3691 O O . ASP A 1 485 ? -13.117 21.312 15.859 1 93.69 485 ASP A O 1
ATOM 3695 N N . SER A 1 486 ? -11.625 21.219 14.141 1 93.06 486 SER A N 1
ATOM 3696 C CA . SER A 1 486 ? -12.656 21.562 13.164 1 93.06 486 SER A CA 1
ATOM 3697 C C . SER A 1 486 ? -12.422 20.844 11.844 1 93.06 486 SER A C 1
ATOM 3699 O O . SER A 1 486 ? -11.273 20.672 11.422 1 93.06 486 SER A O 1
ATOM 3701 N N . THR A 1 487 ? -13.492 20.406 11.211 1 96.75 487 THR A N 1
ATOM 3702 C CA . THR A 1 487 ? -13.445 19.812 9.883 1 96.75 487 THR A CA 1
ATOM 3703 C C . THR A 1 487 ? -14.219 20.672 8.883 1 96.75 487 THR A C 1
ATOM 3705 O O . THR A 1 487 ? -14.562 20.203 7.797 1 96.75 487 THR A O 1
ATOM 3708 N N . ALA A 1 488 ? -14.461 21.938 9.227 1 93.88 488 ALA A N 1
ATOM 3709 C CA . ALA A 1 488 ? -15.367 22.812 8.477 1 93.88 488 ALA A CA 1
ATOM 3710 C C . ALA A 1 488 ? -14.852 23.047 7.066 1 93.88 488 ALA A C 1
ATOM 3712 O O . ALA A 1 488 ? -15.633 23.234 6.133 1 93.88 488 ALA A O 1
ATOM 3713 N N . ASN A 1 489 ? -13.594 22.922 6.82 1 97.56 489 ASN A N 1
ATOM 3714 C CA . ASN A 1 489 ? -13 23.281 5.539 1 97.56 489 ASN A CA 1
ATOM 3715 C C . ASN A 1 489 ? -12.836 22.062 4.633 1 97.56 489 ASN A C 1
ATOM 3717 O O . ASN A 1 489 ? -12.422 22.188 3.479 1 97.56 489 ASN A O 1
ATOM 3721 N N . HIS A 1 490 ? -13.219 20.891 5.09 1 98.31 490 HIS A N 1
ATOM 3722 C CA . HIS A 1 490 ? -12.922 19.656 4.375 1 98.31 490 HIS A CA 1
ATOM 3723 C C . HIS A 1 490 ? -13.523 19.672 2.973 1 98.31 490 HIS A C 1
ATOM 3725 O O . HIS A 1 490 ? -12.82 19.422 1.99 1 98.31 490 HIS A O 1
ATOM 3731 N N . GLU A 1 491 ? -14.789 19.984 2.896 1 98 491 GLU A N 1
ATOM 3732 C CA . GLU A 1 491 ? -15.469 19.938 1.606 1 98 491 GLU A CA 1
ATOM 3733 C C . GLU A 1 491 ? -14.883 20.953 0.637 1 98 491 GLU A C 1
ATOM 3735 O O . GLU A 1 491 ? -14.727 20.672 -0.552 1 98 491 GLU A O 1
ATOM 3740 N N . ARG A 1 492 ? -14.586 22.094 1.196 1 98 492 ARG A N 1
ATOM 3741 C CA . ARG A 1 492 ? -13.977 23.125 0.369 1 98 492 ARG A CA 1
ATOM 3742 C C . ARG A 1 492 ? -12.609 22.688 -0.141 1 98 492 ARG A C 1
ATOM 3744 O O . ARG A 1 492 ? -12.289 22.875 -1.317 1 98 492 ARG A O 1
ATOM 3751 N N . PHE A 1 493 ? -11.805 22.109 0.675 1 98.62 493 PHE A N 1
ATOM 3752 C CA . PHE A 1 493 ? -10.492 21.625 0.273 1 98.62 493 PHE A CA 1
ATOM 3753 C C . PHE A 1 493 ? -10.625 20.531 -0.778 1 98.62 493 PHE A C 1
ATOM 3755 O O . PHE A 1 493 ? -9.844 20.484 -1.731 1 98.62 493 PHE A O 1
ATOM 3762 N N . GLN A 1 494 ? -11.531 19.625 -0.52 1 98.19 494 GLN A N 1
ATOM 3763 C CA . GLN A 1 494 ? -11.766 18.547 -1.479 1 98.19 494 GLN A CA 1
ATOM 3764 C C . GLN A 1 494 ? -12.094 19.109 -2.861 1 98.19 494 GLN A C 1
ATOM 3766 O O . GLN A 1 494 ? -11.547 18.656 -3.865 1 98.19 494 GLN A O 1
ATOM 3771 N N . ALA A 1 495 ? -12.969 20.078 -2.883 1 98.25 495 ALA A N 1
ATOM 3772 C CA . ALA A 1 495 ? -13.383 20.688 -4.148 1 98.25 495 ALA A CA 1
ATOM 3773 C C . ALA A 1 495 ? -12.211 21.406 -4.82 1 98.25 495 ALA A C 1
ATOM 3775 O O . ALA A 1 495 ? -11.992 21.25 -6.023 1 98.25 495 ALA A O 1
ATOM 3776 N N . LEU A 1 496 ? -11.484 22.172 -4.035 1 98.62 496 LEU A N 1
ATOM 3777 C CA . LEU A 1 496 ? -10.367 22.953 -4.562 1 98.62 496 LEU A CA 1
ATOM 3778 C C . LEU A 1 496 ? -9.266 22.031 -5.074 1 98.62 496 LEU A C 1
ATOM 3780 O O . LEU A 1 496 ? -8.727 22.25 -6.164 1 98.62 496 LEU A O 1
ATOM 3784 N N . SER A 1 497 ? -8.93 21.047 -4.348 1 98.56 497 SER A N 1
ATOM 3785 C CA . SER A 1 497 ? -7.914 20.078 -4.758 1 98.56 497 SER A CA 1
ATOM 3786 C C . SER A 1 497 ? -8.352 19.312 -5.996 1 98.56 497 SER A C 1
ATOM 3788 O O . SER A 1 497 ? -7.535 19.016 -6.871 1 98.56 497 SER A O 1
ATOM 3790 N N . GLY A 1 498 ? -9.633 18.984 -6.012 1 97.62 498 GLY A N 1
ATOM 3791 C CA . GLY A 1 498 ? -10.195 18.281 -7.145 1 97.62 498 GLY A CA 1
ATOM 3792 C C . GLY A 1 498 ? -10.062 19.031 -8.453 1 97.62 498 GLY A C 1
ATOM 3793 O O . GLY A 1 498 ? -9.922 18.422 -9.516 1 97.62 498 GLY A O 1
ATOM 3794 N N . GLN A 1 499 ? -10.094 20.312 -8.414 1 97.38 499 GLN A N 1
ATOM 3795 C CA . GLN A 1 499 ? -9.93 21.125 -9.609 1 97.38 499 GLN A CA 1
ATOM 3796 C C . GLN A 1 499 ? -8.57 20.891 -10.258 1 97.38 499 GLN A C 1
ATOM 3798 O O . GLN A 1 499 ? -8.406 21.078 -11.461 1 97.38 499 GLN A O 1
ATOM 3803 N N . ARG A 1 500 ? -7.621 20.453 -9.438 1 97.69 500 ARG A N 1
ATOM 3804 C CA . ARG A 1 500 ? -6.254 20.25 -9.914 1 97.69 500 ARG A CA 1
ATOM 3805 C C . ARG A 1 500 ? -5.91 18.766 -9.992 1 97.69 500 ARG A C 1
ATOM 3807 O O . ARG A 1 500 ? -4.777 18.406 -10.32 1 97.69 500 ARG A O 1
ATOM 3814 N N . GLY A 1 501 ? -6.871 17.922 -9.688 1 96.38 501 GLY A N 1
ATOM 3815 C CA . GLY A 1 501 ? -6.637 16.484 -9.695 1 96.38 501 GLY A CA 1
ATOM 3816 C C . GLY A 1 501 ? -5.656 16.031 -8.633 1 96.38 501 GLY A C 1
ATOM 3817 O O . GLY A 1 501 ? -4.945 15.039 -8.82 1 96.38 501 GLY A O 1
ATOM 3818 N N . VAL A 1 502 ? -5.484 16.703 -7.586 1 97.5 502 VAL A N 1
ATOM 3819 C CA . VAL A 1 502 ? -4.59 16.391 -6.477 1 97.5 502 VAL A CA 1
ATOM 3820 C C . VAL A 1 502 ? -5.387 15.781 -5.324 1 97.5 502 VAL A C 1
ATOM 3822 O O . VAL A 1 502 ? -6.406 16.344 -4.906 1 97.5 502 VAL A O 1
ATOM 3825 N N . PRO A 1 503 ? -5.008 14.617 -4.836 1 97.56 503 PRO A N 1
ATOM 3826 C CA . PRO A 1 503 ? -5.746 14.047 -3.705 1 97.56 503 PRO A CA 1
ATOM 3827 C C . PRO A 1 503 ? -5.676 14.914 -2.453 1 97.56 503 PRO A C 1
ATOM 3829 O O . PRO A 1 503 ? -4.633 15.5 -2.16 1 97.56 503 PRO A O 1
ATOM 3832 N N . PHE A 1 504 ? -6.789 14.984 -1.737 1 98.62 504 PHE A N 1
ATOM 3833 C CA . PHE A 1 504 ? -6.906 15.75 -0.504 1 98.62 504 PHE A CA 1
ATOM 3834 C C . PHE A 1 504 ? -6.945 14.828 0.708 1 98.62 504 PHE A C 1
ATOM 3836 O O . PHE A 1 504 ? -7.75 13.898 0.759 1 98.62 504 PHE A O 1
ATOM 3843 N N . ILE A 1 505 ? -6.051 15.086 1.729 1 98.75 505 ILE A N 1
ATOM 3844 C CA . ILE A 1 505 ? -6.039 14.344 2.984 1 98.75 505 ILE A CA 1
ATOM 3845 C C . ILE A 1 505 ? -6.832 15.109 4.043 1 98.75 505 ILE A C 1
ATOM 3847 O O . ILE A 1 505 ? -6.328 16.062 4.637 1 98.75 505 ILE A O 1
ATOM 3851 N N . PRO A 1 506 ? -8.023 14.695 4.367 1 98.75 506 PRO A N 1
ATOM 3852 C CA . PRO A 1 506 ? -8.773 15.305 5.469 1 98.75 506 PRO A CA 1
ATOM 3853 C C . PRO A 1 506 ? -8.219 14.93 6.84 1 98.75 506 PRO A C 1
ATOM 3855 O O . PRO A 1 506 ? -7.98 13.75 7.109 1 98.75 506 PRO A O 1
ATOM 3858 N N . SER A 1 507 ? -7.957 15.883 7.637 1 98.75 507 SER A N 1
ATOM 3859 C CA . SER A 1 507 ? -7.504 15.695 9.008 1 98.75 507 SER A CA 1
ATOM 3860 C C . SER A 1 507 ? -8.109 16.75 9.945 1 98.75 507 SER A C 1
ATOM 3862 O O . SER A 1 507 ? -8.945 17.547 9.523 1 98.75 507 SER A O 1
ATOM 3864 N N . ILE A 1 508 ? -7.906 16.656 11.156 1 98.12 508 ILE A N 1
ATOM 3865 C CA . ILE A 1 508 ? -8.258 17.547 12.25 1 98.12 508 ILE A CA 1
ATOM 3866 C C . ILE A 1 508 ? -7.137 17.562 13.289 1 98.12 508 ILE A C 1
ATOM 3868 O O . ILE A 1 508 ? -6.539 16.516 13.578 1 98.12 508 ILE A O 1
ATOM 3872 N N . GLU A 1 509 ? -6.801 18.719 13.719 1 97.94 509 GLU A N 1
ATOM 3873 C CA . GLU A 1 509 ? -5.902 18.703 14.875 1 97.94 509 GLU A CA 1
ATOM 3874 C C . GLU A 1 509 ? -6.688 18.75 16.188 1 97.94 509 GLU A C 1
ATOM 3876 O O . GLU A 1 509 ? -7.23 19.797 16.547 1 97.94 509 GLU A O 1
ATOM 3881 N N . VAL A 1 510 ? -6.773 17.641 16.781 1 96.81 510 VAL A N 1
ATOM 3882 C CA . VAL A 1 510 ? -7.359 17.625 18.109 1 96.81 510 VAL A CA 1
ATOM 3883 C C . VAL A 1 510 ? -6.414 18.312 19.094 1 96.81 510 VAL A C 1
ATOM 3885 O O . VAL A 1 510 ? -5.277 17.859 19.297 1 96.81 510 VAL A O 1
ATOM 3888 N N . SER A 1 511 ? -6.938 19.375 19.703 1 94 511 SER A N 1
ATOM 3889 C CA . SER A 1 511 ? -6.023 20.297 20.375 1 94 511 SER A CA 1
ATOM 3890 C C . SER A 1 511 ? -6.324 20.391 21.859 1 94 511 SER A C 1
ATOM 3892 O O . SER A 1 511 ? -6.719 21.453 22.359 1 94 511 SER A O 1
ATOM 3894 N N . ALA A 1 512 ? -6.016 19.375 22.547 1 88.38 512 ALA A N 1
ATOM 3895 C CA . ALA A 1 512 ? -6.059 19.453 24 1 88.38 512 ALA A CA 1
ATOM 3896 C C . ALA A 1 512 ? -4.895 20.281 24.547 1 88.38 512 ALA A C 1
ATOM 3898 O O . ALA A 1 512 ? -3.857 20.406 23.891 1 88.38 512 ALA A O 1
ATOM 3899 N N . SER A 1 513 ? -5.055 20.844 25.688 1 82.69 513 SER A N 1
ATOM 3900 C CA . SER A 1 513 ? -3.998 21.656 26.281 1 82.69 513 SER A CA 1
ATOM 3901 C C . SER A 1 513 ? -2.773 20.812 26.625 1 82.69 513 SER A C 1
ATOM 3903 O O . SER A 1 513 ? -1.684 21.344 26.844 1 82.69 513 SER A O 1
ATOM 3905 N N . TRP A 1 514 ? -2.939 19.469 26.625 1 86.75 514 TRP A N 1
ATOM 3906 C CA . TRP A 1 514 ? -1.883 18.578 27.094 1 86.75 514 TRP A CA 1
ATOM 3907 C C . TRP A 1 514 ? -1.29 17.781 25.922 1 86.75 514 TRP A C 1
ATOM 3909 O O . TRP A 1 514 ? -0.347 17.016 26.109 1 86.75 514 TRP A O 1
ATOM 3919 N N . GLY A 1 515 ? -1.81 17.969 24.797 1 93.12 515 GLY A N 1
ATOM 3920 C CA . GLY A 1 515 ? -1.301 17.234 23.641 1 93.12 515 GLY A CA 1
ATOM 3921 C C . GLY A 1 515 ? -2.152 17.406 22.406 1 93.12 515 GLY A C 1
ATOM 3922 O O . GLY A 1 515 ? -3.383 17.406 22.484 1 93.12 515 GLY A O 1
ATOM 3923 N N . HIS A 1 516 ? -1.489 17.594 21.234 1 96.38 516 HIS A N 1
ATOM 3924 C CA . HIS A 1 516 ? -2.176 17.703 19.953 1 96.38 516 HIS A CA 1
ATOM 3925 C C . HIS A 1 516 ? -1.94 16.469 19.094 1 96.38 516 HIS A C 1
ATOM 3927 O O . HIS A 1 516 ? -0.909 15.797 19.219 1 96.38 516 HIS A O 1
ATOM 3933 N N . MET A 1 517 ? -2.895 16.062 18.312 1 97.38 517 MET A N 1
ATOM 3934 C CA . MET A 1 517 ? -2.787 14.938 17.375 1 97.38 517 MET A CA 1
ATOM 3935 C C . MET A 1 517 ? -3.537 15.227 16.078 1 97.38 517 MET A C 1
ATOM 3937 O O . MET A 1 517 ? -4.594 15.859 16.109 1 97.38 517 MET A O 1
ATOM 3941 N N . ASN A 1 518 ? -2.98 14.719 14.938 1 97.94 518 ASN A N 1
ATOM 3942 C CA . ASN A 1 518 ? -3.561 14.891 13.609 1 97.94 518 ASN A CA 1
ATOM 3943 C C . ASN A 1 518 ? -3.947 13.555 12.984 1 97.94 518 ASN A C 1
ATOM 3945 O O . ASN A 1 518 ? -3.305 13.102 12.039 1 97.94 518 ASN A O 1
ATOM 3949 N N . PRO A 1 519 ? -5.07 12.906 13.453 1 98.69 519 PRO A N 1
ATOM 3950 C CA . PRO A 1 519 ? -5.477 11.688 12.758 1 98.69 519 PRO A CA 1
ATOM 3951 C C . PRO A 1 519 ? -5.793 11.93 11.281 1 98.69 519 PRO A C 1
ATOM 3953 O O . PRO A 1 519 ? -6.395 12.953 10.938 1 98.69 519 PRO A O 1
ATOM 3956 N N . PHE A 1 520 ? -5.266 11.039 10.367 1 98.56 520 PHE A N 1
ATOM 3957 C CA . PHE A 1 520 ? -5.562 11.219 8.953 1 98.56 520 PHE A CA 1
ATOM 3958 C C . PHE A 1 520 ? -5.387 9.906 8.195 1 98.56 520 PHE A C 1
ATOM 3960 O O . PHE A 1 520 ? -4.68 9.008 8.656 1 98.56 520 PHE A O 1
ATOM 3967 N N . PRO A 1 521 ? -6 9.812 7.02 1 97.88 521 PRO A N 1
ATOM 3968 C CA . PRO A 1 521 ? -7.184 10.625 6.727 1 97.88 521 PRO A CA 1
ATOM 3969 C C . PRO A 1 521 ? -8.375 10.273 7.621 1 97.88 521 PRO A C 1
ATOM 3971 O O . PRO A 1 521 ? -8.422 9.188 8.195 1 97.88 521 PRO A O 1
ATOM 3974 N N . ILE A 1 522 ? -9.227 11.133 7.801 1 98.31 522 ILE A N 1
ATOM 3975 C CA . ILE A 1 522 ? -10.484 10.867 8.484 1 98.31 522 ILE A CA 1
ATOM 3976 C C . ILE A 1 522 ? -11.656 11.094 7.527 1 98.31 522 ILE A C 1
ATOM 3978 O O . ILE A 1 522 ? -11.453 11.523 6.391 1 98.31 522 ILE A O 1
ATOM 3982 N N . ASP A 1 523 ? -12.82 10.75 7.984 1 97.62 523 ASP A N 1
ATOM 3983 C CA . ASP A 1 523 ? -14.016 10.953 7.168 1 97.62 523 ASP A CA 1
ATOM 3984 C C . ASP A 1 523 ? -14.211 12.43 6.836 1 97.62 523 ASP A C 1
ATOM 3986 O O . ASP A 1 523 ? -14.094 13.289 7.715 1 97.62 523 ASP A O 1
ATOM 3990 N N . ILE A 1 524 ? -14.453 12.695 5.586 1 97.81 524 ILE A N 1
ATOM 3991 C CA . ILE A 1 524 ? -14.711 14.062 5.145 1 97.81 524 ILE A CA 1
ATOM 3992 C C . ILE A 1 524 ? -15.836 14.672 5.977 1 97.81 524 ILE A C 1
ATOM 3994 O O . ILE A 1 524 ? -16.906 14.078 6.117 1 97.81 524 ILE A O 1
ATOM 3998 N N . ALA A 1 525 ? -15.562 15.758 6.578 1 96.44 525 ALA A N 1
ATOM 3999 C CA . ALA A 1 525 ? -16.516 16.516 7.375 1 96.44 525 ALA A CA 1
ATOM 4000 C C . ALA A 1 525 ? -17 15.711 8.57 1 96.44 525 ALA A C 1
ATOM 4002 O O . ALA A 1 525 ? -18.125 15.906 9.047 1 96.44 525 ALA A O 1
ATOM 4003 N N . GLY A 1 526 ? -16.156 14.758 8.977 1 96 526 GLY A N 1
ATOM 4004 C CA . GLY A 1 526 ? -16.531 14.016 10.172 1 96 526 GLY A CA 1
ATOM 4005 C C . GLY A 1 526 ? -16.578 14.883 11.414 1 96 526 GLY A C 1
ATOM 4006 O O . GLY A 1 526 ? -15.727 15.75 11.609 1 96 526 GLY A O 1
ATOM 4007 N N . GLU A 1 527 ? -17.547 14.672 12.25 1 94.06 527 GLU A N 1
ATOM 4008 C CA . GLU A 1 527 ? -17.719 15.484 13.453 1 94.06 527 GLU A CA 1
ATOM 4009 C C . GLU A 1 527 ? -17 14.867 14.648 1 94.06 527 GLU A C 1
ATOM 4011 O O . GLU A 1 527 ? -17.203 13.695 14.969 1 94.06 527 GLU A O 1
ATOM 4016 N N . MET A 1 528 ? -16.141 15.68 15.195 1 93.75 528 MET A N 1
ATOM 4017 C CA . MET A 1 528 ? -15.516 15.25 16.438 1 93.75 528 MET A CA 1
ATOM 4018 C C . MET A 1 528 ? -16.562 15.094 17.547 1 93.75 528 MET A C 1
ATOM 4020 O O . MET A 1 528 ? -17.406 15.953 17.734 1 93.75 528 MET A O 1
ATOM 4024 N N . GLN A 1 529 ? -16.516 14.008 18.344 1 95.12 529 GLN A N 1
ATOM 4025 C CA . GLN A 1 529 ? -17.531 13.719 19.359 1 95.12 529 GLN A CA 1
ATOM 4026 C C . GLN A 1 529 ? -16.922 13.766 20.766 1 95.12 529 GLN A C 1
ATOM 4028 O O . GLN A 1 529 ? -17.578 13.438 21.75 1 95.12 529 GLN A O 1
ATOM 4033 N N . VAL A 1 530 ? -15.656 14.188 20.844 1 93.75 530 VAL A N 1
ATOM 4034 C CA . VAL A 1 530 ? -14.984 14.273 22.125 1 93.75 530 VAL A CA 1
ATOM 4035 C C . VAL A 1 530 ? -14.703 15.742 22.469 1 93.75 530 VAL A C 1
ATOM 4037 O O . VAL A 1 530 ? -14.734 16.594 21.578 1 93.75 530 VAL A O 1
ATOM 4040 N N . ASP A 1 531 ? -14.492 15.992 23.734 1 88.75 531 ASP A N 1
ATOM 4041 C CA . ASP A 1 531 ? -14.07 17.297 24.25 1 88.75 531 ASP A CA 1
ATOM 4042 C C . ASP A 1 531 ? -12.594 17.266 24.641 1 88.75 531 ASP A C 1
ATOM 4044 O O . ASP A 1 531 ? -12.242 16.75 25.703 1 88.75 531 ASP A O 1
ATOM 4048 N N . PRO A 1 532 ? -11.766 17.891 23.844 1 87.88 532 PRO A N 1
ATOM 4049 C CA . PRO A 1 532 ? -10.328 17.875 24.141 1 87.88 532 PRO A CA 1
ATOM 4050 C C . PRO A 1 532 ? -9.992 18.531 25.469 1 87.88 532 PRO A C 1
ATOM 4052 O O . PRO A 1 532 ? -8.906 18.297 26.016 1 87.88 532 PRO A O 1
ATOM 4055 N N . GLY A 1 533 ? -10.805 19.297 26.016 1 80.81 533 GLY A N 1
ATOM 4056 C CA . GLY A 1 533 ? -10.547 19.969 27.281 1 80.81 533 GLY A CA 1
ATOM 4057 C C . GLY A 1 533 ? -10.766 19.062 28.5 1 80.81 533 GLY A C 1
ATOM 4058 O O . GLY A 1 533 ? -10.25 19.344 29.578 1 80.81 533 GLY A O 1
ATOM 4059 N N . THR A 1 534 ? -11.555 17.953 28.281 1 83.75 534 THR A N 1
ATOM 4060 C CA . THR A 1 534 ? -11.922 17.188 29.453 1 83.75 534 THR A CA 1
ATOM 4061 C C . THR A 1 534 ? -11.711 15.695 29.219 1 83.75 534 THR A C 1
ATOM 4063 O O . THR A 1 534 ? -11.484 14.93 30.156 1 83.75 534 THR A O 1
ATOM 4066 N N . ASP A 1 535 ? -11.828 15.227 28.031 1 90.62 535 ASP A N 1
ATOM 4067 C CA . ASP A 1 535 ? -11.828 13.797 27.766 1 90.62 535 ASP A CA 1
ATOM 4068 C C . ASP A 1 535 ? -10.422 13.211 27.859 1 90.62 535 ASP A C 1
ATOM 4070 O O . ASP A 1 535 ? -9.438 13.93 27.672 1 90.62 535 ASP A O 1
ATOM 4074 N N . SER A 1 536 ? -10.367 11.938 28.188 1 94 536 SER A N 1
ATOM 4075 C CA . SER A 1 536 ? -9.086 11.242 28.312 1 94 536 SER A CA 1
ATOM 4076 C C . SER A 1 536 ? -8.445 11.016 26.938 1 94 536 SER A C 1
ATOM 4078 O O . SER A 1 536 ? -9.117 11.102 25.906 1 94 536 SER A O 1
ATOM 4080 N N . VAL A 1 537 ? -7.156 10.727 26.969 1 96 537 VAL A N 1
ATOM 4081 C CA . VAL A 1 537 ? -6.434 10.438 25.734 1 96 537 VAL A CA 1
ATOM 4082 C C . VAL A 1 537 ? -7.023 9.203 25.062 1 96 537 VAL A C 1
ATOM 4084 O O . VAL A 1 537 ? -7.094 9.125 23.844 1 96 537 VAL A O 1
ATOM 4087 N N . GLN A 1 538 ? -7.52 8.172 25.812 1 95.94 538 GLN A N 1
ATOM 4088 C CA . GLN A 1 538 ? -8.133 6.973 25.25 1 95.94 538 GLN A CA 1
ATOM 4089 C C . GLN A 1 538 ? -9.406 7.309 24.484 1 95.94 538 GLN A C 1
ATOM 4091 O O . GLN A 1 538 ? -9.656 6.762 23.406 1 95.94 538 GLN A O 1
ATOM 4096 N N . GLU A 1 539 ? -10.156 8.211 25.062 1 96.38 539 GLU A N 1
ATOM 4097 C CA . GLU A 1 539 ? -11.398 8.625 24.422 1 96.38 539 GLU A CA 1
ATOM 4098 C C . GLU A 1 539 ? -11.117 9.375 23.125 1 96.38 539 GLU A C 1
ATOM 4100 O O . GLU A 1 539 ? -11.828 9.188 22.125 1 96.38 539 GLU A O 1
ATOM 4105 N N . ILE A 1 540 ? -10.117 10.219 23.125 1 96.69 540 ILE A N 1
ATOM 4106 C CA . ILE A 1 540 ? -9.75 10.984 21.938 1 96.69 540 ILE A CA 1
ATOM 4107 C C . ILE A 1 540 ? -9.273 10.039 20.844 1 96.69 540 ILE A C 1
ATOM 4109 O O . ILE A 1 540 ? -9.68 10.172 19.688 1 96.69 540 ILE A O 1
ATOM 4113 N N . LEU A 1 541 ? -8.469 9.039 21.219 1 96.94 541 LEU A N 1
ATOM 4114 C CA . LEU A 1 541 ? -7.977 8.062 20.25 1 96.94 541 LEU A CA 1
ATOM 4115 C C . LEU A 1 541 ? -9.125 7.238 19.688 1 96.94 541 LEU A C 1
ATOM 4117 O O . LEU A 1 541 ? -9.156 6.953 18.484 1 96.94 541 LEU A O 1
ATOM 4121 N N . ALA A 1 542 ? -10.047 6.855 20.516 1 96.06 542 ALA A N 1
ATOM 4122 C CA . ALA A 1 542 ? -11.203 6.086 20.062 1 96.06 542 ALA A CA 1
ATOM 4123 C C . ALA A 1 542 ? -12.047 6.883 19.078 1 96.06 542 ALA A C 1
ATOM 4125 O O . ALA A 1 542 ? -12.57 6.328 18.094 1 96.06 542 ALA A O 1
ATOM 4126 N N . ASP A 1 543 ? -12.219 8.156 19.344 1 97.75 543 ASP A N 1
ATOM 4127 C CA . ASP A 1 543 ? -12.992 9.008 18.453 1 97.75 543 ASP A CA 1
ATOM 4128 C C . ASP A 1 543 ? -12.297 9.148 17.094 1 97.75 543 ASP A C 1
ATOM 4130 O O . ASP A 1 543 ? -12.961 9.188 16.047 1 97.75 543 ASP A O 1
ATOM 4134 N N . ALA A 1 544 ? -10.961 9.289 17.109 1 97.44 544 ALA A N 1
ATOM 4135 C CA . ALA A 1 544 ? -10.211 9.336 15.859 1 97.44 544 ALA A CA 1
ATOM 4136 C C . ALA A 1 544 ? -10.469 8.086 15.016 1 97.44 544 ALA A C 1
ATOM 4138 O O . ALA A 1 544 ? -10.656 8.18 13.797 1 97.44 544 ALA A O 1
ATOM 4139 N N . ARG A 1 545 ? -10.469 6.953 15.664 1 95.75 545 ARG A N 1
ATOM 4140 C CA . ARG A 1 545 ? -10.719 5.699 14.961 1 95.75 545 ARG A CA 1
ATOM 4141 C C . ARG A 1 545 ? -12.156 5.621 14.469 1 95.75 545 ARG A C 1
ATOM 4143 O O . ARG A 1 545 ? -12.422 5.09 13.391 1 95.75 545 ARG A O 1
ATOM 4150 N N . ARG A 1 546 ? -13.078 6.113 15.32 1 95.81 546 ARG A N 1
ATOM 4151 C CA . ARG A 1 546 ? -14.469 6.195 14.891 1 95.81 546 ARG A CA 1
ATOM 4152 C C . ARG A 1 546 ? -14.594 6.984 13.594 1 95.81 546 ARG A C 1
ATOM 4154 O O . ARG A 1 546 ? -15.422 6.656 12.734 1 95.81 546 ARG A O 1
ATOM 4161 N N . LEU A 1 547 ? -13.719 7.969 13.422 1 97.44 547 LEU A N 1
ATOM 4162 C CA . LEU A 1 547 ? -13.711 8.805 12.227 1 97.44 547 LEU A CA 1
ATOM 4163 C C . LEU A 1 547 ? -12.922 8.141 11.102 1 97.44 547 LEU A C 1
ATOM 4165 O O . LEU A 1 547 ? -12.648 8.766 10.07 1 97.44 547 LEU A O 1
ATOM 4169 N N . ASN A 1 548 ? -12.5 6.922 11.312 1 95.12 548 ASN A N 1
ATOM 4170 C CA . ASN A 1 548 ? -11.867 6.059 10.32 1 95.12 548 ASN A CA 1
ATOM 4171 C C . ASN A 1 548 ? -10.43 6.5 10.031 1 95.12 548 ASN A C 1
ATOM 4173 O O . ASN A 1 548 ? -9.961 6.379 8.898 1 95.12 548 ASN A O 1
ATOM 4177 N N . ALA A 1 549 ? -9.773 7.035 11.023 1 97.5 549 ALA A N 1
ATOM 4178 C CA . ALA A 1 549 ? -8.375 7.418 10.844 1 97.5 549 ALA A CA 1
ATOM 4179 C C . ALA A 1 549 ? -7.512 6.203 10.508 1 97.5 549 ALA A C 1
ATOM 4181 O O . ALA A 1 549 ? -7.625 5.156 11.148 1 97.5 549 ALA A O 1
ATOM 4182 N N . GLU A 1 550 ? -6.676 6.375 9.5 1 95.81 550 GLU A N 1
ATOM 4183 C CA . GLU A 1 550 ? -5.699 5.336 9.188 1 95.81 550 GLU A CA 1
ATOM 4184 C C . GLU A 1 550 ? -4.508 5.402 10.141 1 95.81 550 GLU A C 1
ATOM 4186 O O . GLU A 1 550 ? -3.971 4.367 10.539 1 95.81 550 GLU A O 1
ATOM 4191 N N . VAL A 1 551 ? -4.102 6.625 10.445 1 97.75 551 VAL A N 1
ATOM 4192 C CA . VAL A 1 551 ? -3.006 6.844 11.383 1 97.75 551 VAL A CA 1
ATOM 4193 C C . VAL A 1 551 ? -3.373 7.957 12.359 1 97.75 551 VAL A C 1
ATOM 4195 O O . VAL A 1 551 ? -4.172 8.836 12.031 1 97.75 551 VAL A O 1
ATOM 4198 N N . ILE A 1 552 ? -2.799 7.941 13.5 1 98.12 552 ILE A N 1
ATOM 4199 C CA . ILE A 1 552 ? -2.928 8.977 14.516 1 98.12 552 ILE A CA 1
ATOM 4200 C C . ILE A 1 552 ? -1.542 9.438 14.961 1 98.12 552 ILE A C 1
ATOM 4202 O O . ILE A 1 552 ? -0.954 8.867 15.883 1 98.12 552 ILE A O 1
ATOM 4206 N N . PRO A 1 553 ? -1.065 10.539 14.383 1 98 553 PRO A N 1
ATOM 4207 C CA . PRO A 1 553 ? 0.238 11.094 14.758 1 98 553 PRO A CA 1
ATOM 4208 C C . PRO A 1 553 ? 0.198 11.852 16.078 1 98 553 PRO A C 1
ATOM 4210 O O . PRO A 1 553 ? -0.793 12.523 16.375 1 98 553 PRO A O 1
ATOM 4213 N N . LEU A 1 554 ? 1.304 11.828 16.781 1 97.19 554 LEU A N 1
ATOM 4214 C CA . LEU A 1 554 ? 1.576 12.719 17.906 1 97.19 554 LEU A CA 1
ATOM 4215 C C . LEU A 1 554 ? 2.264 13.992 17.438 1 97.19 554 LEU A C 1
ATOM 4217 O O . LEU A 1 554 ? 3.424 13.961 17.016 1 97.19 554 LEU A O 1
ATOM 4221 N N . ASN A 1 555 ? 1.514 15.047 17.594 1 97.81 555 ASN A N 1
ATOM 4222 C CA . ASN A 1 555 ? 2.07 16.312 17.109 1 97.81 555 ASN A CA 1
ATOM 4223 C C . ASN A 1 555 ? 3.066 16.906 18.109 1 97.81 555 ASN A C 1
ATOM 4225 O O . ASN A 1 555 ? 2.848 16.844 19.312 1 97.81 555 ASN A O 1
ATOM 4229 N N . HIS A 1 556 ? 4.191 17.484 17.641 1 96.06 556 HIS A N 1
ATOM 4230 C CA . HIS A 1 556 ? 5.195 18.188 18.438 1 96.06 556 HIS A CA 1
ATOM 4231 C C . HIS A 1 556 ? 5.18 17.703 19.891 1 96.06 556 HIS A C 1
ATOM 4233 O O . HIS A 1 556 ? 4.855 18.469 20.797 1 96.06 556 HIS A O 1
ATOM 4239 N N . PRO A 1 557 ? 5.629 16.5 20.094 1 96.5 557 PRO A N 1
ATOM 4240 C CA . PRO A 1 557 ? 5.383 15.766 21.328 1 96.5 557 PRO A CA 1
ATOM 4241 C C . PRO A 1 557 ? 6.023 16.422 22.547 1 96.5 557 PRO A C 1
ATOM 4243 O O . PRO A 1 557 ? 5.629 16.141 23.688 1 96.5 557 PRO A O 1
ATOM 4246 N N . PHE A 1 558 ? 6.941 17.359 22.391 1 94.81 558 PHE A N 1
ATOM 4247 C CA . PHE A 1 558 ? 7.715 17.781 23.547 1 94.81 558 PHE A CA 1
ATOM 4248 C C . PHE A 1 558 ? 7.574 19.281 23.781 1 94.81 558 PHE A C 1
ATOM 4250 O O . PHE A 1 558 ? 8.266 19.859 24.609 1 94.81 558 PHE A O 1
ATOM 4257 N N . ASN A 1 559 ? 6.812 19.984 22.953 1 89.12 559 ASN A N 1
ATOM 4258 C CA . ASN A 1 559 ? 6.547 21.375 23.312 1 89.12 559 ASN A CA 1
ATOM 4259 C C . ASN A 1 559 ? 5.586 21.484 24.484 1 89.12 559 ASN A C 1
ATOM 4261 O O . ASN A 1 559 ? 5.262 20.469 25.125 1 89.12 559 ASN A O 1
ATOM 4265 N N . ASP A 1 560 ? 5.207 22.609 24.797 1 80.62 560 ASP A N 1
ATOM 4266 C CA . ASP A 1 560 ? 4.469 22.844 26.047 1 80.62 560 ASP A CA 1
ATOM 4267 C C . ASP A 1 560 ? 3.102 22.156 26 1 80.62 560 ASP A C 1
ATOM 4269 O O . ASP A 1 560 ? 2.566 21.781 27.047 1 80.62 560 ASP A O 1
ATOM 4273 N N . TYR A 1 561 ? 2.516 22.031 24.922 1 86 561 TYR A N 1
ATOM 4274 C CA . TYR A 1 561 ? 1.245 21.328 24.75 1 86 561 TYR A CA 1
ATOM 4275 C C . TYR A 1 561 ? 1.434 20.031 23.969 1 86 561 TYR A C 1
ATOM 4277 O O . TYR A 1 561 ? 0.568 19.641 23.188 1 86 561 TYR A O 1
ATOM 4285 N N . GLY A 1 562 ? 2.588 19.422 24.156 1 92.38 562 GLY A N 1
ATOM 4286 C CA . GLY A 1 562 ? 2.883 18.125 23.594 1 92.38 562 GLY A CA 1
ATOM 4287 C C . GLY A 1 562 ? 2.57 16.984 24.547 1 92.38 562 GLY A C 1
ATOM 4288 O O . GLY A 1 562 ? 2.777 17.094 25.766 1 92.38 562 GLY A O 1
ATOM 4289 N N . TYR A 1 563 ? 2.105 15.914 24.062 1 95.12 563 TYR A N 1
ATOM 4290 C CA . TYR A 1 563 ? 1.629 14.781 24.844 1 95.12 563 TYR A CA 1
ATOM 4291 C C . TYR A 1 563 ? 2.74 14.211 25.734 1 95.12 563 TYR A C 1
ATOM 4293 O O . TYR A 1 563 ? 2.533 13.969 26.922 1 95.12 563 TYR A O 1
ATOM 4301 N N . LEU A 1 564 ? 3.914 14.023 25.203 1 96.12 564 LEU A N 1
ATOM 4302 C CA . LEU A 1 564 ? 4.965 13.312 25.922 1 96.12 564 LEU A CA 1
ATOM 4303 C C . LEU A 1 564 ? 5.547 14.18 27.031 1 96.12 564 LEU A C 1
ATOM 4305 O O . LEU A 1 564 ? 5.93 13.672 28.094 1 96.12 564 LEU A O 1
ATOM 4309 N N . ARG A 1 565 ? 5.668 15.477 26.766 1 91.12 565 ARG A N 1
ATOM 4310 C CA . ARG A 1 565 ? 6.059 16.391 27.828 1 91.12 565 ARG A CA 1
ATOM 4311 C C . ARG A 1 565 ? 5.059 16.344 28.984 1 91.12 565 ARG A C 1
ATOM 4313 O O . ARG A 1 565 ? 5.445 16.234 30.141 1 91.12 565 ARG A O 1
ATOM 4320 N N . ASN A 1 566 ? 3.801 16.453 28.641 1 88.88 566 ASN A N 1
ATOM 4321 C CA . ASN A 1 566 ? 2.76 16.5 29.656 1 88.88 566 ASN A CA 1
ATOM 4322 C C . ASN A 1 566 ? 2.557 15.133 30.312 1 88.88 566 ASN A C 1
ATOM 4324 O O . ASN A 1 566 ? 2.17 15.047 31.484 1 88.88 566 ASN A O 1
ATOM 4328 N N . LEU A 1 567 ? 2.785 14.039 29.578 1 93 567 LEU A N 1
ATOM 4329 C CA . LEU A 1 567 ? 2.773 12.711 30.188 1 93 567 LEU A CA 1
ATOM 4330 C C . LEU A 1 567 ? 3.838 12.586 31.266 1 93 567 LEU A C 1
ATOM 4332 O O . LEU A 1 567 ? 3.574 12.047 32.344 1 93 567 LEU A O 1
ATOM 4336 N N . ALA A 1 568 ? 5.027 13.062 30.953 1 90.56 568 ALA A N 1
ATOM 4337 C CA . ALA A 1 568 ? 6.129 13.031 31.906 1 90.56 568 ALA A CA 1
ATOM 4338 C C . ALA A 1 568 ? 5.781 13.805 33.188 1 90.56 568 ALA A C 1
ATOM 4340 O O . ALA A 1 568 ? 6.25 13.469 34.25 1 90.56 568 ALA A O 1
ATOM 4341 N N . ASN A 1 569 ? 4.902 14.781 33.062 1 83.44 569 ASN A N 1
ATOM 4342 C CA . ASN A 1 569 ? 4.523 15.633 34.188 1 83.44 569 ASN A CA 1
ATOM 4343 C C . ASN A 1 569 ? 3.215 15.164 34.812 1 83.44 569 ASN A C 1
ATOM 4345 O O . ASN A 1 569 ? 2.625 15.875 35.625 1 83.44 569 ASN A O 1
ATOM 4349 N N . ASP A 1 570 ? 2.67 14.094 34.375 1 84.94 570 ASP A N 1
ATOM 4350 C CA . ASP A 1 570 ? 1.448 13.484 34.875 1 84.94 570 ASP A CA 1
ATOM 4351 C C . ASP A 1 570 ? 0.256 14.422 34.719 1 84.94 570 ASP A C 1
ATOM 4353 O O . ASP A 1 570 ? -0.557 14.562 35.625 1 84.94 570 ASP A O 1
ATOM 4357 N N . SER A 1 571 ? 0.194 15.164 33.625 1 81.31 571 SER A N 1
ATOM 4358 C CA . SER A 1 571 ? -0.833 16.172 33.406 1 81.31 571 SER A CA 1
ATOM 4359 C C . SER A 1 571 ? -1.806 15.75 32.312 1 81.31 571 SER A C 1
ATOM 4361 O O . SER A 1 571 ? -2.617 16.562 31.844 1 81.31 571 SER A O 1
ATOM 4363 N N . VAL A 1 572 ? -1.747 14.5 31.844 1 90.12 572 VAL A N 1
ATOM 4364 C CA . VAL A 1 572 ? -2.592 14.016 30.75 1 90.12 572 VAL A CA 1
ATOM 4365 C C . VAL A 1 572 ? -3.787 13.258 31.328 1 90.12 572 VAL A C 1
ATOM 4367 O O . VAL A 1 572 ? -3.621 12.227 31.984 1 90.12 572 VAL A O 1
ATOM 4370 N N . PRO A 1 573 ? -5.055 13.742 31.078 1 89.12 573 PRO A N 1
ATOM 4371 C CA . PRO A 1 573 ? -6.207 12.914 31.438 1 89.12 573 PRO A CA 1
ATOM 4372 C C . PRO A 1 573 ? -6.164 11.523 30.812 1 89.12 573 PRO A C 1
ATOM 4374 O O . PRO A 1 573 ? -6.082 11.406 29.578 1 89.12 573 PRO A O 1
ATOM 4377 N N . GLY A 1 574 ? -6.195 10.469 31.578 1 92.31 574 GLY A N 1
ATOM 4378 C CA . GLY A 1 574 ? -6.121 9.086 31.125 1 92.31 574 GLY A CA 1
ATOM 4379 C C . GLY A 1 574 ? -4.707 8.539 31.109 1 92.31 574 GLY A C 1
ATOM 4380 O O . GLY A 1 574 ? -4.508 7.332 30.953 1 92.31 574 GLY A O 1
ATOM 4381 N N . GLY A 1 575 ? -3.689 9.461 31.188 1 93.75 575 GLY A N 1
ATOM 4382 C CA . GLY A 1 575 ? -2.301 9.055 31.328 1 93.75 575 GLY A CA 1
ATOM 4383 C C . GLY A 1 575 ? -1.702 8.508 30.047 1 93.75 575 GLY A C 1
ATOM 4384 O O . GLY A 1 575 ? -1.817 9.133 28.984 1 93.75 575 GLY A O 1
ATOM 4385 N N . PHE A 1 576 ? -0.946 7.355 30.203 1 95.25 576 PHE A N 1
ATOM 4386 C CA . PHE A 1 576 ? -0.19 6.75 29.109 1 95.25 576 PHE A CA 1
ATOM 4387 C C . PHE A 1 576 ? -1.118 6.027 28.141 1 95.25 576 PHE A C 1
ATOM 4389 O O . PHE A 1 576 ? -2.012 5.289 28.562 1 95.25 576 PHE A O 1
ATOM 4396 N N . ALA A 1 577 ? -0.923 6.23 26.891 1 94.75 577 ALA A N 1
ATOM 4397 C CA . ALA A 1 577 ? -1.654 5.551 25.828 1 94.75 577 ALA A CA 1
ATOM 4398 C C . ALA A 1 577 ? -0.711 5.102 24.719 1 94.75 577 ALA A C 1
ATOM 4400 O O . ALA A 1 577 ? 0.328 5.723 24.484 1 94.75 577 ALA A O 1
ATOM 4401 N N . THR A 1 578 ? -1.017 3.996 23.953 1 92.44 578 THR A N 1
ATOM 4402 C CA . THR A 1 578 ? -0.18 3.436 22.906 1 92.44 578 THR A CA 1
ATOM 4403 C C . THR A 1 578 ? -0.871 3.549 21.547 1 92.44 578 THR A C 1
ATOM 4405 O O . THR A 1 578 ? -0.41 2.971 20.562 1 92.44 578 THR A O 1
ATOM 4408 N N . GLY A 1 579 ? -1.905 4.191 21.422 1 90.94 579 GLY A N 1
ATOM 4409 C CA . GLY A 1 579 ? -2.701 4.203 20.203 1 90.94 579 GLY A CA 1
ATOM 4410 C C . GLY A 1 579 ? -2.168 5.156 19.156 1 90.94 579 GLY A C 1
ATOM 4411 O O . GLY A 1 579 ? -2.773 5.324 18.094 1 90.94 579 GLY A O 1
ATOM 4412 N N . PHE A 1 580 ? -0.973 5.738 19.359 1 95.12 580 PHE A N 1
ATOM 4413 C CA . PHE A 1 580 ? -0.354 6.633 18.375 1 95.12 580 PHE A CA 1
ATOM 4414 C C . PHE A 1 580 ? 0.452 5.848 17.359 1 95.12 580 PHE A C 1
ATOM 4416 O O . PHE A 1 580 ? 1.12 4.871 17.703 1 95.12 580 PHE A O 1
ATOM 4423 N N . ASP A 1 581 ? 0.391 6.328 16.141 1 96.44 581 ASP A N 1
ATOM 4424 C CA . ASP A 1 581 ? 0.992 5.559 15.062 1 96.44 581 ASP A CA 1
ATOM 4425 C C . ASP A 1 581 ? 2.297 6.199 14.594 1 96.44 581 ASP A C 1
ATOM 4427 O O . ASP A 1 581 ? 3.16 5.523 14.031 1 96.44 581 ASP A O 1
ATOM 4431 N N . LEU A 1 582 ? 2.43 7.508 14.711 1 98.31 582 LEU A N 1
ATOM 4432 C CA . LEU A 1 582 ? 3.562 8.25 14.172 1 98.31 582 LEU A CA 1
ATOM 4433 C C . LEU A 1 582 ? 4.016 9.336 15.148 1 98.31 582 LEU A C 1
ATOM 4435 O O . LEU A 1 582 ? 3.229 9.797 15.977 1 98.31 582 LEU A O 1
ATOM 4439 N N . LEU A 1 583 ? 5.25 9.742 15.031 1 98.31 583 LEU A N 1
ATOM 4440 C CA . LEU A 1 583 ? 5.848 10.844 15.766 1 98.31 583 LEU A CA 1
ATOM 4441 C C . LEU A 1 583 ? 6.191 12 14.836 1 98.31 583 LEU A C 1
ATOM 4443 O O . LEU A 1 583 ? 6.891 11.812 13.836 1 98.31 583 LEU A O 1
ATOM 4447 N N . GLU A 1 584 ? 5.797 13.164 15.211 1 98.56 584 GLU A N 1
ATOM 4448 C CA . GLU A 1 584 ? 5.934 14.281 14.281 1 98.56 584 GLU A CA 1
ATOM 4449 C C . GLU A 1 584 ? 7.281 14.977 14.453 1 98.56 584 GLU A C 1
ATOM 4451 O O . GLU A 1 584 ? 7.668 15.32 15.57 1 98.56 584 GLU A O 1
ATOM 4456 N N . LEU A 1 585 ? 7.965 15.141 13.352 1 98.69 585 LEU A N 1
ATOM 4457 C CA . LEU A 1 585 ? 8.984 16.172 13.211 1 98.69 585 LEU A CA 1
ATOM 4458 C C . LEU A 1 585 ? 8.367 17.469 12.68 1 98.69 585 LEU A C 1
ATOM 4460 O O . LEU A 1 585 ? 7.797 17.484 11.594 1 98.69 585 LEU A O 1
ATOM 4464 N N . ASN A 1 586 ? 8.492 18.453 13.461 1 96.94 586 ASN A N 1
ATOM 4465 C CA . ASN A 1 586 ? 7.805 19.719 13.203 1 96.94 586 ASN A CA 1
ATOM 4466 C C . ASN A 1 586 ? 8.789 20.828 12.852 1 96.94 586 ASN A C 1
ATOM 4468 O O . ASN A 1 586 ? 9.906 20.859 13.367 1 96.94 586 ASN A O 1
ATOM 4472 N N . ALA A 1 587 ? 8.391 21.75 12.055 1 93.31 587 ALA A N 1
ATOM 4473 C CA . ALA A 1 587 ? 9.273 22.812 11.555 1 93.31 587 ALA A CA 1
ATOM 4474 C C . ALA A 1 587 ? 9.555 23.844 12.641 1 93.31 587 ALA A C 1
ATOM 4476 O O . ALA A 1 587 ? 10.531 24.594 12.555 1 93.31 587 ALA A O 1
ATOM 4477 N N . GLU A 1 588 ? 8.758 23.891 13.633 1 88.19 588 GLU A N 1
ATOM 4478 C CA . GLU A 1 588 ? 8.797 25.031 14.539 1 88.19 588 GLU A CA 1
ATOM 4479 C C . GLU A 1 588 ? 9.375 24.641 15.898 1 88.19 588 GLU A C 1
ATOM 4481 O O . GLU A 1 588 ? 9.422 25.453 16.812 1 88.19 588 GLU A O 1
ATOM 4486 N N . VAL A 1 589 ? 9.758 23.391 16.016 1 91.94 589 VAL A N 1
ATOM 4487 C CA . VAL A 1 589 ? 10.211 22.953 17.328 1 91.94 589 VAL A CA 1
ATOM 4488 C C . VAL A 1 589 ? 11.562 22.25 17.188 1 91.94 589 VAL A C 1
ATOM 4490 O O . VAL A 1 589 ? 12.016 21.969 16.078 1 91.94 589 VAL A O 1
ATOM 4493 N N . ASP A 1 590 ? 12.211 22.094 18.375 1 93.81 590 ASP A N 1
ATOM 4494 C CA . ASP A 1 590 ? 13.391 21.234 18.422 1 93.81 590 ASP A CA 1
ATOM 4495 C C . ASP A 1 590 ? 12.992 19.766 18.297 1 93.81 590 ASP A C 1
ATOM 4497 O O . ASP A 1 590 ? 12.266 19.219 19.125 1 93.81 590 ASP A O 1
ATOM 4501 N N . ASN A 1 591 ? 13.461 19.094 17.297 1 97.19 591 ASN A N 1
ATOM 4502 C CA . ASN A 1 591 ? 13.031 17.734 17 1 97.19 591 ASN A CA 1
ATOM 4503 C C . ASN A 1 591 ? 13.961 16.703 17.641 1 97.19 591 ASN A C 1
ATOM 4505 O O . ASN A 1 591 ? 13.75 15.492 17.5 1 97.19 591 ASN A O 1
ATOM 4509 N N . VAL A 1 592 ? 15.016 17.141 18.344 1 96.62 592 VAL A N 1
ATOM 4510 C CA . VAL A 1 592 ? 16.016 16.219 18.891 1 96.62 592 VAL A CA 1
ATOM 4511 C C . VAL A 1 592 ? 15.352 15.242 19.844 1 96.62 592 VAL A C 1
ATOM 4513 O O . VAL A 1 592 ? 15.523 14.023 19.734 1 96.62 592 VAL A O 1
ATOM 4516 N N . PRO A 1 593 ? 14.5 15.758 20.781 1 97 593 PRO A N 1
ATOM 4517 C CA . PRO A 1 593 ? 13.883 14.789 21.688 1 97 593 PRO A CA 1
ATOM 4518 C C . PRO A 1 593 ? 12.969 13.797 20.969 1 97 593 PRO A C 1
ATOM 4520 O O . PRO A 1 593 ? 12.875 12.633 21.359 1 97 593 PRO A O 1
ATOM 4523 N N . THR A 1 594 ? 12.289 14.234 19.984 1 97.94 594 THR A N 1
ATOM 4524 C CA . THR A 1 594 ? 11.406 13.352 19.219 1 97.94 594 THR A CA 1
ATOM 4525 C C . THR A 1 594 ? 12.211 12.266 18.516 1 97.94 594 THR A C 1
ATOM 4527 O O . THR A 1 594 ? 11.828 11.094 18.531 1 97.94 594 THR A O 1
ATOM 4530 N N . ARG A 1 595 ? 13.336 12.617 17.906 1 97.88 595 ARG A N 1
ATOM 4531 C CA . ARG A 1 595 ? 14.195 11.641 17.25 1 97.88 595 ARG A CA 1
ATOM 4532 C C . ARG A 1 595 ? 14.758 10.641 18.25 1 97.88 595 ARG A C 1
ATOM 4534 O O . ARG A 1 595 ? 14.82 9.438 17.969 1 97.88 595 ARG A O 1
ATOM 4541 N N . GLN A 1 596 ? 15.164 11.156 19.359 1 97.31 596 GLN A N 1
ATOM 4542 C CA . GLN A 1 596 ? 15.68 10.266 20.406 1 97.31 596 GLN A CA 1
ATOM 4543 C C . GLN A 1 596 ? 14.617 9.273 20.859 1 97.31 596 GLN A C 1
ATOM 4545 O O . GLN A 1 596 ? 14.906 8.102 21.062 1 97.31 596 GLN A O 1
ATOM 4550 N N . THR A 1 597 ? 13.43 9.781 21.031 1 97.5 597 THR A N 1
ATOM 4551 C CA . THR A 1 597 ? 12.328 8.914 21.422 1 97.5 597 THR A CA 1
ATOM 4552 C C . THR A 1 597 ? 12.078 7.84 20.359 1 97.5 597 THR A C 1
ATOM 4554 O O . THR A 1 597 ? 11.891 6.668 20.703 1 97.5 597 THR A O 1
ATOM 4557 N N . ALA A 1 598 ? 12.086 8.242 19.109 1 98 598 ALA A N 1
ATOM 4558 C CA . ALA A 1 598 ? 11.93 7.262 18.047 1 98 598 ALA A CA 1
ATOM 4559 C C . ALA A 1 598 ? 13.016 6.191 18.125 1 98 598 ALA A C 1
ATOM 4561 O O . ALA A 1 598 ? 12.727 4.996 18.031 1 98 598 ALA A O 1
ATOM 4562 N N . HIS A 1 599 ? 14.266 6.609 18.328 1 97.94 599 HIS A N 1
ATOM 4563 C CA . HIS A 1 599 ? 15.383 5.676 18.422 1 97.94 599 HIS A CA 1
ATOM 4564 C C . HIS A 1 599 ? 15.227 4.727 19.594 1 97.94 599 HIS A C 1
ATOM 4566 O O . HIS A 1 599 ? 15.516 3.533 19.484 1 97.94 599 HIS A O 1
ATOM 4572 N N . ASN A 1 600 ? 14.742 5.27 20.703 1 96.75 600 ASN A N 1
ATOM 4573 C CA . ASN A 1 600 ? 14.484 4.43 21.875 1 96.75 600 ASN A CA 1
ATOM 4574 C C . ASN A 1 600 ? 13.438 3.361 21.562 1 96.75 600 ASN A C 1
ATOM 4576 O O . ASN A 1 600 ? 13.594 2.203 21.953 1 96.75 600 ASN A O 1
ATOM 4580 N N . LEU A 1 601 ? 12.422 3.795 20.984 1 96.94 601 LEU A N 1
ATOM 4581 C CA . LEU A 1 601 ? 11.344 2.865 20.641 1 96.94 601 LEU A CA 1
ATOM 4582 C C . LEU A 1 601 ? 11.836 1.806 19.656 1 96.94 601 LEU A C 1
ATOM 4584 O O . LEU A 1 601 ? 11.508 0.625 19.797 1 96.94 601 LEU A O 1
ATOM 4588 N N . TRP A 1 602 ? 12.633 2.25 18.656 1 97.44 602 TRP A N 1
ATOM 4589 C CA . TRP A 1 602 ? 13.18 1.303 17.688 1 97.44 602 TRP A CA 1
ATOM 4590 C C . TRP A 1 602 ? 14.125 0.323 18.359 1 97.44 602 TRP A C 1
ATOM 4592 O O . TRP A 1 602 ? 14.188 -0.852 17.984 1 97.44 602 TRP A O 1
ATOM 4602 N N . ASP A 1 603 ? 14.906 0.797 19.344 1 96.88 603 ASP A N 1
ATOM 4603 C CA . ASP A 1 603 ? 15.789 -0.07 20.109 1 96.88 603 ASP A CA 1
ATOM 4604 C C . ASP A 1 603 ? 15 -1.188 20.797 1 96.88 603 ASP A C 1
ATOM 4606 O O . ASP A 1 603 ? 15.516 -2.297 20.969 1 96.88 603 ASP A O 1
ATOM 4610 N N . GLU A 1 604 ? 13.758 -0.843 21.125 1 94.31 604 GLU A N 1
ATOM 4611 C CA . GLU A 1 604 ? 12.906 -1.815 21.797 1 94.31 604 GLU A CA 1
ATOM 4612 C C . GLU A 1 604 ? 12.133 -2.666 20.797 1 94.31 604 GLU A C 1
ATOM 4614 O O . GLU A 1 604 ? 11.359 -3.547 21.188 1 94.31 604 GLU A O 1
ATOM 4619 N N . GLY A 1 605 ? 12.344 -2.383 19.547 1 93.38 605 GLY A N 1
ATOM 4620 C CA . GLY A 1 605 ? 11.672 -3.15 18.5 1 93.38 605 GLY A CA 1
ATOM 4621 C C . GLY A 1 605 ? 10.312 -2.596 18.141 1 93.38 605 GLY A C 1
ATOM 4622 O O . GLY A 1 605 ? 9.617 -3.16 17.297 1 93.38 605 GLY A O 1
ATOM 4623 N N . SER A 1 606 ? 9.906 -1.438 18.781 1 94.31 606 SER A N 1
ATOM 4624 C CA . SER A 1 606 ? 8.609 -0.839 18.484 1 94.31 606 SER A CA 1
ATOM 4625 C C . SER A 1 606 ? 8.633 -0.091 17.156 1 94.31 606 SER A C 1
ATOM 4627 O O . SER A 1 606 ? 9.508 0.747 16.922 1 94.31 606 SER A O 1
ATOM 4629 N N . ARG A 1 607 ? 7.707 -0.344 16.328 1 94.44 607 ARG A N 1
ATOM 4630 C CA . ARG A 1 607 ? 7.699 0.187 14.969 1 94.44 607 ARG A CA 1
ATOM 4631 C C . ARG A 1 607 ? 6.793 1.409 14.859 1 94.44 607 ARG A C 1
ATOM 4633 O O . ARG A 1 607 ? 5.801 1.395 14.125 1 94.44 607 ARG A O 1
ATOM 4640 N N . VAL A 1 608 ? 7.113 2.463 15.594 1 96.69 608 VAL A N 1
ATOM 4641 C CA . VAL A 1 608 ? 6.52 3.791 15.5 1 96.69 608 VAL A CA 1
ATOM 4642 C C . VAL A 1 608 ? 7.414 4.699 14.664 1 96.69 608 VAL A C 1
ATOM 4644 O O . VAL A 1 608 ? 8.602 4.855 14.953 1 96.69 608 VAL A O 1
ATOM 4647 N N . TYR A 1 609 ? 6.875 5.324 13.641 1 98.44 609 TYR A N 1
ATOM 4648 C CA . TYR A 1 609 ? 7.691 5.992 12.633 1 98.44 609 TYR A CA 1
ATOM 4649 C C . TYR A 1 609 ? 7.438 7.496 12.633 1 98.44 609 TYR A C 1
ATOM 4651 O O . TYR A 1 609 ? 6.633 7.996 13.422 1 98.44 609 TYR A O 1
ATOM 4659 N N . PHE A 1 610 ? 8.148 8.188 11.781 1 98.69 610 PHE A N 1
ATOM 4660 C CA . PHE A 1 610 ? 8.062 9.641 11.695 1 98.69 610 PHE A CA 1
ATOM 4661 C C . PHE A 1 610 ? 6.875 10.062 10.836 1 98.69 610 PHE A C 1
ATOM 4663 O O . PHE A 1 610 ? 6.453 9.32 9.945 1 98.69 610 PHE A O 1
ATOM 4670 N N . THR A 1 611 ? 6.348 11.164 11.141 1 98.44 611 THR A N 1
ATOM 4671 C CA . THR A 1 611 ? 5.645 12.062 10.234 1 98.44 611 THR A CA 1
ATOM 4672 C C . THR A 1 611 ? 6.234 13.469 10.305 1 98.44 611 THR A C 1
ATOM 4674 O O . THR A 1 611 ? 7.195 13.711 11.039 1 98.44 611 THR A O 1
ATOM 4677 N N . ALA A 1 612 ? 5.758 14.352 9.391 1 98.81 612 ALA A N 1
ATOM 4678 C CA . ALA A 1 612 ? 6.34 15.688 9.406 1 98.81 612 ALA A CA 1
ATOM 4679 C C . ALA A 1 612 ? 5.352 16.719 8.859 1 98.81 612 ALA A C 1
ATOM 4681 O O . ALA A 1 612 ? 4.551 16.406 7.973 1 98.81 612 ALA A O 1
ATOM 4682 N N . GLY A 1 613 ? 5.453 17.891 9.367 1 98.5 613 GLY A N 1
ATOM 4683 C CA . GLY A 1 613 ? 4.637 19 8.906 1 98.5 613 GLY A CA 1
ATOM 4684 C C . GLY A 1 613 ? 5.09 20.344 9.445 1 98.5 613 GLY A C 1
ATOM 4685 O O . GLY A 1 613 ? 5.906 20.391 10.375 1 98.5 613 GLY A O 1
ATOM 4686 N N . THR A 1 614 ? 4.566 21.359 8.875 1 98.31 614 THR A N 1
ATOM 4687 C CA . THR A 1 614 ? 5.074 22.688 9.156 1 98.31 614 THR A CA 1
ATOM 4688 C C . THR A 1 614 ? 4.332 23.312 10.336 1 98.31 614 THR A C 1
ATOM 4690 O O . THR A 1 614 ? 4.867 24.188 11.016 1 98.31 614 THR A O 1
ATOM 4693 N N . ASP A 1 615 ? 3.088 22.906 10.547 1 97.25 615 ASP A N 1
ATOM 4694 C CA . ASP A 1 615 ? 2.227 23.578 11.516 1 97.25 615 ASP A CA 1
ATOM 4695 C C . ASP A 1 615 ? 1.982 25.031 11.125 1 97.25 615 ASP A C 1
ATOM 4697 O O . ASP A 1 615 ? 2.012 25.922 11.977 1 97.25 615 ASP A O 1
ATOM 4701 N N . THR A 1 616 ? 1.765 25.234 9.844 1 96.56 616 THR A N 1
ATOM 4702 C CA . THR A 1 616 ? 1.57 26.562 9.297 1 96.56 616 THR A CA 1
ATOM 4703 C C . THR A 1 616 ? 0.176 27.094 9.625 1 96.56 616 THR A C 1
ATOM 4705 O O . THR A 1 616 ? -0.824 26.422 9.359 1 96.56 616 THR A O 1
ATOM 4708 N N . HIS A 1 617 ? 0.153 28.297 10.188 1 93.12 617 HIS A N 1
ATOM 4709 C CA . HIS A 1 617 ? -1.109 28.969 10.492 1 93.12 617 HIS A CA 1
ATOM 4710 C C . HIS A 1 617 ? -1.334 30.172 9.586 1 93.12 617 HIS A C 1
ATOM 4712 O O . HIS A 1 617 ? -2.447 30.703 9.508 1 93.12 617 HIS A O 1
ATOM 4718 N N . ASP A 1 618 ? -0.274 30.609 8.984 1 91.75 618 ASP A N 1
ATOM 4719 C CA . ASP A 1 618 ? -0.254 31.734 8.055 1 91.75 618 ASP A CA 1
ATOM 4720 C C . ASP A 1 618 ? 0.628 31.438 6.848 1 91.75 618 ASP A C 1
ATOM 4722 O O . ASP A 1 618 ? 1.834 31.703 6.875 1 91.75 618 ASP A O 1
ATOM 4726 N N . ALA A 1 619 ? 0.018 31.031 5.805 1 95.62 619 ALA A N 1
ATOM 4727 C CA . ALA A 1 619 ? 0.765 30.562 4.641 1 95.62 619 ALA A CA 1
ATOM 4728 C C . ALA A 1 619 ? 1.487 31.703 3.949 1 95.62 619 ALA A C 1
ATOM 4730 O O . ALA A 1 619 ? 2.393 31.484 3.143 1 95.62 619 ALA A O 1
ATOM 4731 N N . TRP A 1 620 ? 1.134 32.938 4.195 1 93 620 TRP A N 1
ATOM 4732 C CA . TRP A 1 620 ? 1.818 34.094 3.611 1 93 620 TRP A CA 1
ATOM 4733 C C . TRP A 1 620 ? 3.16 34.344 4.297 1 93 620 TRP A C 1
ATOM 4735 O O . TRP A 1 620 ? 4.113 34.781 3.664 1 93 620 TRP A O 1
ATOM 4745 N N . ASN A 1 621 ? 3.201 34 5.555 1 89.25 621 ASN A N 1
ATOM 4746 C CA . ASN A 1 621 ? 4.398 34.344 6.309 1 89.25 621 ASN A CA 1
ATOM 4747 C C . ASN A 1 621 ? 5.207 33.125 6.688 1 89.25 621 ASN A C 1
ATOM 4749 O O . ASN A 1 621 ? 6.379 33.219 7.051 1 89.25 621 ASN A O 1
ATOM 4753 N N . ASP A 1 622 ? 4.59 32.031 6.73 1 92.5 622 ASP A N 1
ATOM 4754 C CA . ASP A 1 622 ? 5.273 30.75 6.977 1 92.5 622 ASP A CA 1
ATOM 4755 C C . ASP A 1 622 ? 5.398 29.938 5.691 1 92.5 622 ASP A C 1
ATOM 4757 O O . ASP A 1 622 ? 4.473 29.906 4.879 1 92.5 622 ASP A O 1
ATOM 4761 N N . LEU A 1 623 ? 6.484 29.328 5.586 1 96.81 623 LEU A N 1
ATOM 4762 C CA . LEU A 1 623 ? 6.719 28.578 4.352 1 96.81 623 LEU A CA 1
ATOM 4763 C C . LEU A 1 623 ? 6.078 27.203 4.418 1 96.81 623 LEU A C 1
ATOM 4765 O O . LEU A 1 623 ? 6.648 26.266 5.004 1 96.81 623 LEU A O 1
ATOM 4769 N N . THR A 1 624 ? 5 27.047 3.723 1 97.94 624 THR A N 1
ATOM 4770 C CA . THR A 1 624 ? 4.316 25.766 3.561 1 97.94 624 THR A CA 1
ATOM 4771 C C . THR A 1 624 ? 5.254 24.719 2.957 1 97.94 624 THR A C 1
ATOM 4773 O O . THR A 1 624 ? 5.992 25.016 2.014 1 97.94 624 THR A O 1
ATOM 4776 N N . GLY A 1 625 ? 5.309 23.547 3.527 1 98.44 625 GLY A N 1
ATOM 4777 C CA . GLY A 1 625 ? 6.008 22.422 2.924 1 98.44 625 GLY A CA 1
ATOM 4778 C C . GLY A 1 625 ? 7.5 22.438 3.188 1 98.44 625 GLY A C 1
ATOM 4779 O O . GLY A 1 625 ? 8.234 21.594 2.674 1 98.44 625 GLY A O 1
ATOM 4780 N N . ARG A 1 626 ? 8 23.406 4.008 1 97.88 626 ARG A N 1
ATOM 4781 C CA . ARG A 1 626 ? 9.438 23.5 4.23 1 97.88 626 ARG A CA 1
ATOM 4782 C C . ARG A 1 626 ? 9.969 22.234 4.914 1 97.88 626 ARG A C 1
ATOM 4784 O O . ARG A 1 626 ? 11.164 21.938 4.836 1 97.88 626 ARG A O 1
ATOM 4791 N N . ILE A 1 627 ? 9.156 21.562 5.66 1 98.62 627 ILE A N 1
ATOM 4792 C CA . ILE A 1 627 ? 9.344 20.172 6.074 1 98.62 627 ILE A CA 1
ATOM 4793 C C . ILE A 1 627 ? 8.156 19.328 5.617 1 98.62 627 ILE A C 1
ATOM 4795 O O . ILE A 1 627 ? 7.016 19.797 5.637 1 98.62 627 ILE A O 1
ATOM 4799 N N . ARG A 1 628 ? 8.43 18.141 5.098 1 98.75 628 ARG A N 1
ATOM 4800 C CA . ARG A 1 628 ? 7.375 17.297 4.547 1 98.75 628 ARG A CA 1
ATOM 4801 C C . ARG A 1 628 ? 7.699 15.82 4.746 1 98.75 628 ARG A C 1
ATOM 4803 O O . ARG A 1 628 ? 8.836 15.469 5.066 1 98.75 628 ARG A O 1
ATOM 4810 N N . MET A 1 629 ? 6.691 15.039 4.695 1 98.75 629 MET A N 1
ATOM 4811 C CA . MET A 1 629 ? 6.875 13.586 4.688 1 98.75 629 MET A CA 1
ATOM 4812 C C . MET A 1 629 ? 6.828 13.039 3.266 1 98.75 629 MET A C 1
ATOM 4814 O O . MET A 1 629 ? 5.941 13.398 2.488 1 98.75 629 MET A O 1
ATOM 4818 N N . MET A 1 630 ? 7.852 12.32 2.924 1 98.81 630 MET A N 1
ATOM 4819 C CA . MET A 1 630 ? 7.848 11.547 1.684 1 98.81 630 MET A CA 1
ATOM 4820 C C . MET A 1 630 ? 7.441 10.102 1.944 1 98.81 630 MET A C 1
ATOM 4822 O O . MET A 1 630 ? 7.902 9.484 2.908 1 98.81 630 MET A O 1
ATOM 4826 N N . ALA A 1 631 ? 6.551 9.562 1.141 1 98.38 631 ALA A N 1
ATOM 4827 C CA . ALA A 1 631 ? 6.141 8.172 1.271 1 98.38 631 ALA A CA 1
ATOM 4828 C C . ALA A 1 631 ? 6.234 7.441 -0.067 1 98.38 631 ALA A C 1
ATOM 4830 O O . ALA A 1 631 ? 5.965 8.023 -1.119 1 98.38 631 ALA A O 1
ATOM 4831 N N . LYS A 1 632 ? 6.695 6.23 -0.035 1 96.62 632 LYS A N 1
ATOM 4832 C CA . LYS A 1 632 ? 6.688 5.352 -1.201 1 96.62 632 LYS A CA 1
ATOM 4833 C C . LYS A 1 632 ? 5.32 4.703 -1.394 1 96.62 632 LYS A C 1
ATOM 4835 O O . LYS A 1 632 ? 4.867 3.932 -0.546 1 96.62 632 LYS A O 1
ATOM 4840 N N . VAL A 1 633 ? 4.57 5.012 -2.381 1 93.5 633 VAL A N 1
ATOM 4841 C CA . VAL A 1 633 ? 3.252 4.453 -2.654 1 93.5 633 VAL A CA 1
ATOM 4842 C C . VAL A 1 633 ? 3.275 3.703 -3.986 1 93.5 633 VAL A C 1
ATOM 4844 O O . VAL A 1 633 ? 3.26 4.32 -5.055 1 93.5 633 VAL A O 1
ATOM 4847 N N . PRO A 1 634 ? 3.213 2.295 -3.754 1 83.06 634 PRO A N 1
ATOM 4848 C CA . PRO A 1 634 ? 3.191 1.536 -5.008 1 83.06 634 PRO A CA 1
ATOM 4849 C C . PRO A 1 634 ? 1.84 1.602 -5.715 1 83.06 634 PRO A C 1
ATOM 4851 O O . PRO A 1 634 ? 0.796 1.461 -5.074 1 83.06 634 PRO A O 1
ATOM 4854 N N . GLY A 1 635 ? 1.639 2.242 -6.832 1 77.5 635 GLY A N 1
ATOM 4855 C CA . GLY A 1 635 ? 0.391 2.338 -7.57 1 77.5 635 GLY A CA 1
ATOM 4856 C C . GLY A 1 635 ? -0.188 3.74 -7.582 1 77.5 635 GLY A C 1
ATOM 4857 O O . GLY A 1 635 ? 0.553 4.723 -7.625 1 77.5 635 GLY A O 1
ATOM 4858 N N . GLU A 1 636 ? -1.578 3.697 -7.355 1 85.06 636 GLU A N 1
ATOM 4859 C CA . GLU A 1 636 ? -2.232 5 -7.418 1 85.06 636 GLU A CA 1
ATOM 4860 C C . GLU A 1 636 ? -2.129 5.734 -6.086 1 85.06 636 GLU A C 1
ATOM 4862 O O . GLU A 1 636 ? -2.312 5.137 -5.023 1 85.06 636 GLU A O 1
ATOM 4867 N N . LEU A 1 637 ? -1.868 6.945 -6.176 1 92.88 637 LEU A N 1
ATOM 4868 C CA . LEU A 1 637 ? -1.751 7.785 -4.992 1 92.88 637 LEU A CA 1
ATOM 4869 C C . LEU A 1 637 ? -3.127 8.18 -4.465 1 92.88 637 LEU A C 1
ATOM 4871 O O . LEU A 1 637 ? -3.912 8.812 -5.172 1 92.88 637 LEU A O 1
ATOM 4875 N N . THR A 1 638 ? -3.502 7.715 -3.309 1 93.75 638 THR A N 1
ATOM 4876 C CA . THR A 1 638 ? -4.676 8.133 -2.553 1 93.75 638 THR A CA 1
ATOM 4877 C C . THR A 1 638 ? -4.293 8.531 -1.13 1 93.75 638 THR A C 1
ATOM 4879 O O . THR A 1 638 ? -3.223 8.156 -0.644 1 93.75 638 THR A O 1
ATOM 4882 N N . PRO A 1 639 ? -5.16 9.297 -0.494 1 96.19 639 PRO A N 1
ATOM 4883 C CA . PRO A 1 639 ? -4.848 9.664 0.889 1 96.19 639 PRO A CA 1
ATOM 4884 C C . PRO A 1 639 ? -4.621 8.445 1.786 1 96.19 639 PRO A C 1
ATOM 4886 O O . PRO A 1 639 ? -3.691 8.438 2.596 1 96.19 639 PRO A O 1
ATOM 4889 N N . ARG A 1 640 ? -5.379 7.457 1.674 1 94.31 640 ARG A N 1
ATOM 4890 C CA . ARG A 1 640 ? -5.277 6.285 2.541 1 94.31 640 ARG A CA 1
ATOM 4891 C C . ARG A 1 640 ? -4.039 5.461 2.203 1 94.31 640 ARG A C 1
ATOM 4893 O O . ARG A 1 640 ? -3.402 4.895 3.096 1 94.31 640 ARG A O 1
ATOM 4900 N N . ALA A 1 641 ? -3.723 5.289 0.838 1 93.38 641 ALA A N 1
ATOM 4901 C CA . ALA A 1 641 ? -2.5 4.594 0.447 1 93.38 641 ALA A CA 1
ATOM 4902 C C . ALA A 1 641 ? -1.265 5.305 0.995 1 93.38 641 ALA A C 1
ATOM 4904 O O . ALA A 1 641 ? -0.308 4.656 1.426 1 93.38 641 ALA A O 1
ATOM 4905 N N . PHE A 1 642 ? -1.308 6.66 0.947 1 97.56 642 PHE A N 1
ATOM 4906 C CA . PHE A 1 642 ? -0.213 7.465 1.473 1 97.56 642 PHE A CA 1
ATOM 4907 C C . PHE A 1 642 ? -0.046 7.242 2.971 1 97.56 642 PHE A C 1
ATOM 4909 O O . PHE A 1 642 ? 1.06 6.969 3.443 1 97.56 642 PHE A O 1
ATOM 4916 N N . ALA A 1 643 ? -1.145 7.293 3.695 1 97.44 643 ALA A N 1
ATOM 4917 C CA . ALA A 1 643 ? -1.126 7.109 5.145 1 97.44 643 ALA A CA 1
ATOM 4918 C C . ALA A 1 643 ? -0.673 5.699 5.512 1 97.44 643 ALA A C 1
ATOM 4920 O O . ALA A 1 643 ? 0.077 5.516 6.473 1 97.44 643 ALA A O 1
ATOM 4921 N N . ARG A 1 644 ? -1.14 4.703 4.805 1 95.56 644 ARG A N 1
ATOM 4922 C CA . ARG A 1 644 ? -0.76 3.314 5.051 1 95.56 644 ARG A CA 1
ATOM 4923 C C . ARG A 1 644 ? 0.74 3.115 4.863 1 95.56 644 ARG A C 1
ATOM 4925 O O . ARG A 1 644 ? 1.382 2.414 5.648 1 95.56 644 ARG A O 1
ATOM 4932 N N . ALA A 1 645 ? 1.286 3.74 3.793 1 96.56 645 ALA A N 1
ATOM 4933 C CA . ALA A 1 645 ? 2.725 3.66 3.553 1 96.56 645 ALA A CA 1
ATOM 4934 C C . ALA A 1 645 ? 3.51 4.211 4.738 1 96.56 645 ALA A C 1
ATOM 4936 O O . ALA A 1 645 ? 4.531 3.643 5.133 1 96.56 645 ALA A O 1
ATOM 4937 N N . LEU A 1 646 ? 2.994 5.297 5.285 1 97.94 646 LEU A N 1
ATOM 4938 C CA . LEU A 1 646 ? 3.662 5.891 6.438 1 97.94 646 LEU A CA 1
ATOM 4939 C C . LEU A 1 646 ? 3.549 4.984 7.66 1 97.94 646 LEU A C 1
ATOM 4941 O O . LEU A 1 646 ? 4.512 4.828 8.414 1 97.94 646 LEU A O 1
ATOM 4945 N N . LYS A 1 647 ? 2.344 4.434 7.852 1 96.88 647 LYS A N 1
ATOM 4946 C CA . LYS A 1 647 ? 2.129 3.529 8.977 1 96.88 647 LYS A CA 1
ATOM 4947 C C . LYS A 1 647 ? 3.061 2.324 8.898 1 96.88 647 LYS A C 1
ATOM 4949 O O . LYS A 1 647 ? 3.506 1.808 9.922 1 96.88 647 LYS A O 1
ATOM 4954 N N . ASP A 1 648 ? 3.379 1.883 7.664 1 96.31 648 ASP A N 1
ATOM 4955 C CA . ASP A 1 648 ? 4.238 0.725 7.441 1 96.31 648 ASP A CA 1
ATOM 4956 C C . ASP A 1 648 ? 5.715 1.126 7.445 1 96.31 648 ASP A C 1
ATOM 4958 O O . ASP A 1 648 ? 6.594 0.28 7.266 1 96.31 648 ASP A O 1
ATOM 4962 N N . GLY A 1 649 ? 6.016 2.4 7.582 1 98.12 649 GLY A N 1
ATOM 4963 C CA . GLY A 1 649 ? 7.375 2.896 7.742 1 98.12 649 GLY A CA 1
ATOM 4964 C C . GLY A 1 649 ? 8.039 3.254 6.43 1 98.12 649 GLY A C 1
ATOM 4965 O O . GLY A 1 649 ? 9.211 3.641 6.402 1 98.12 649 GLY A O 1
ATOM 4966 N N . HIS A 1 650 ? 7.293 3.242 5.309 1 98.19 650 HIS A N 1
ATOM 4967 C CA . HIS A 1 650 ? 7.859 3.441 3.98 1 98.19 650 HIS A CA 1
ATOM 4968 C C . HIS A 1 650 ? 7.98 4.926 3.65 1 98.19 650 HIS A C 1
ATOM 4970 O O . HIS A 1 650 ? 7.512 5.375 2.602 1 98.19 650 HIS A O 1
ATOM 4976 N N . GLY A 1 651 ? 8.688 5.629 4.516 1 98.62 651 GLY A N 1
ATOM 4977 C CA . GLY A 1 651 ? 8.812 7.062 4.289 1 98.62 651 GLY A CA 1
ATOM 4978 C C . GLY A 1 651 ? 9.969 7.688 5.035 1 98.62 651 GLY A C 1
ATOM 4979 O O . GLY A 1 651 ? 10.711 6.996 5.742 1 98.62 651 GLY A O 1
ATOM 4980 N N . TYR A 1 652 ? 10.195 8.977 4.785 1 98.88 652 TYR A N 1
ATOM 4981 C CA . TYR A 1 652 ? 11.188 9.789 5.469 1 98.88 652 TYR A CA 1
ATOM 4982 C C . TYR A 1 652 ? 10.758 11.25 5.523 1 98.88 652 TYR A C 1
ATOM 4984 O O . TYR A 1 652 ? 10.023 11.719 4.652 1 98.88 652 TYR A O 1
ATOM 4992 N N . ALA A 1 653 ? 11.109 11.906 6.578 1 98.88 653 ALA A N 1
ATOM 4993 C CA . ALA A 1 653 ? 10.922 13.352 6.688 1 98.88 653 ALA A CA 1
ATOM 4994 C C . ALA A 1 653 ? 12.062 14.109 6.012 1 98.88 653 ALA A C 1
ATOM 4996 O O . ALA A 1 653 ? 13.219 13.672 6.047 1 98.88 653 ALA A O 1
ATOM 4997 N N . THR A 1 654 ? 11.766 15.281 5.41 1 98.88 654 THR A N 1
ATOM 4998 C CA . THR A 1 654 ? 12.852 15.992 4.742 1 98.88 654 THR A CA 1
ATOM 4999 C C . THR A 1 654 ? 12.562 17.484 4.684 1 98.88 654 THR A C 1
ATOM 5001 O O . THR A 1 654 ? 11.398 17.891 4.629 1 98.88 654 THR A O 1
ATOM 5004 N N . GLN A 1 655 ? 13.617 18.188 4.688 1 98.62 655 GLN A N 1
ATOM 5005 C CA . GLN A 1 655 ? 13.602 19.641 4.469 1 98.62 655 GLN A CA 1
ATOM 5006 C C . GLN A 1 655 ? 14.25 20 3.135 1 98.62 655 GLN A C 1
ATOM 5008 O O . GLN A 1 655 ? 14.344 21.172 2.785 1 98.62 655 GLN A O 1
ATOM 5013 N N . GLY A 1 656 ? 14.656 18.984 2.4 1 98.56 656 GLY A N 1
ATOM 5014 C CA . GLY A 1 656 ? 15.312 19.281 1.136 1 98.56 656 GLY A CA 1
ATOM 5015 C C . GLY A 1 656 ? 15.828 18.031 0.432 1 98.56 656 GLY A C 1
ATOM 5016 O O . GLY A 1 656 ? 15.375 17.703 -0.661 1 98.56 656 GLY A O 1
ATOM 5017 N N . PRO A 1 657 ? 16.766 17.266 1.077 1 98.88 657 PRO A N 1
ATOM 5018 C CA . PRO A 1 657 ? 17.344 16.078 0.436 1 98.88 657 PRO A CA 1
ATOM 5019 C C . PRO A 1 657 ? 16.281 15.008 0.141 1 98.88 657 PRO A C 1
ATOM 5021 O O . PRO A 1 657 ? 15.359 14.805 0.935 1 98.88 657 PRO A O 1
ATOM 5024 N N . LEU A 1 658 ? 16.422 14.383 -0.961 1 98.88 658 LEU A N 1
ATOM 5025 C CA . LEU A 1 658 ? 15.539 13.297 -1.372 1 98.88 658 LEU A CA 1
ATOM 5026 C C . LEU A 1 658 ? 16.281 11.961 -1.337 1 98.88 658 LEU A C 1
ATOM 5028 O O . LEU A 1 658 ? 17.422 11.867 -1.799 1 98.88 658 LEU A O 1
ATOM 5032 N N . LEU A 1 659 ? 15.656 10.969 -0.724 1 98.81 659 LEU A N 1
ATOM 5033 C CA . LEU A 1 659 ? 16.266 9.656 -0.521 1 98.81 659 LEU A CA 1
ATOM 5034 C C . LEU A 1 659 ? 15.547 8.586 -1.34 1 98.81 659 LEU A C 1
ATOM 5036 O O . LEU A 1 659 ? 14.312 8.555 -1.378 1 98.81 659 LEU A O 1
ATOM 5040 N N . HIS A 1 660 ? 16.328 7.746 -2.018 1 98 660 HIS A N 1
ATOM 5041 C CA . HIS A 1 660 ? 15.789 6.648 -2.814 1 98 660 HIS A CA 1
ATOM 5042 C C . HIS A 1 660 ? 16.547 5.352 -2.543 1 98 660 HIS A C 1
ATOM 5044 O O . HIS A 1 660 ? 17.484 5.008 -3.273 1 98 660 HIS A O 1
ATOM 5050 N N . PRO A 1 661 ? 16.109 4.586 -1.603 1 97.62 661 PRO A N 1
ATOM 5051 C CA . PRO A 1 661 ? 16.734 3.279 -1.401 1 97.62 661 PRO A CA 1
ATOM 5052 C C . PRO A 1 661 ? 16.594 2.357 -2.609 1 97.62 661 PRO A C 1
ATOM 5054 O O . PRO A 1 661 ? 15.492 2.238 -3.164 1 97.62 661 PRO A O 1
ATOM 5057 N N . ARG A 1 662 ? 17.688 1.692 -2.98 1 94.12 662 ARG A N 1
ATOM 5058 C CA . ARG A 1 662 ? 17.688 0.775 -4.117 1 94.12 662 ARG A CA 1
ATOM 5059 C C . ARG A 1 662 ? 17.453 -0.661 -3.658 1 94.12 662 ARG A C 1
ATOM 5061 O O . ARG A 1 662 ? 16.969 -1.489 -4.426 1 94.12 662 ARG A O 1
ATOM 5068 N N . ASN A 1 663 ? 18 -0.927 -2.504 1 92.38 663 ASN A N 1
ATOM 5069 C CA . ASN A 1 663 ? 17.75 -2.207 -1.849 1 92.38 663 ASN A CA 1
ATOM 5070 C C . ASN A 1 663 ? 17.453 -2.029 -0.361 1 92.38 663 ASN A C 1
ATOM 5072 O O . ASN A 1 663 ? 18.109 -1.219 0.308 1 92.38 663 ASN A O 1
ATOM 5076 N N . GLY A 1 664 ? 16.375 -2.521 0.135 1 94.25 664 GLY A N 1
ATOM 5077 C CA . GLY A 1 664 ? 16 -2.35 1.53 1 94.25 664 GLY A CA 1
ATOM 5078 C C . GLY A 1 664 ? 15.195 -1.09 1.784 1 94.25 664 GLY A C 1
ATOM 5079 O O . GLY A 1 664 ? 15.734 -0.095 2.277 1 94.25 664 GLY A O 1
ATOM 5080 N N . LEU A 1 665 ? 14.023 -1.036 1.508 1 96.5 665 LEU A N 1
ATOM 5081 C CA . LEU A 1 665 ? 13.117 0.099 1.679 1 96.5 665 LEU A CA 1
ATOM 5082 C C . LEU A 1 665 ? 12.922 0.419 3.156 1 96.5 665 LEU A C 1
ATOM 5084 O O . LEU A 1 665 ? 12.898 -0.486 3.994 1 96.5 665 LEU A O 1
ATOM 5088 N N . PHE A 1 666 ? 12.781 1.684 3.506 1 98.44 666 PHE A N 1
ATOM 5089 C CA . PHE A 1 666 ? 12.445 2.078 4.867 1 98.44 666 PHE A CA 1
ATOM 5090 C C . PHE A 1 666 ? 11.219 1.324 5.367 1 98.44 666 PHE A C 1
ATOM 5092 O O . PHE A 1 666 ? 10.258 1.138 4.625 1 98.44 666 PHE A O 1
ATOM 5099 N N . GLY A 1 667 ? 11.281 0.904 6.605 1 97.5 667 GLY A N 1
ATOM 5100 C CA . GLY A 1 667 ? 10.172 0.173 7.203 1 97.5 667 GLY A CA 1
ATOM 5101 C C . GLY A 1 667 ? 10.25 -1.324 6.973 1 97.5 667 GLY A C 1
ATOM 5102 O O . GLY A 1 667 ? 9.633 -2.104 7.699 1 97.5 667 GLY A O 1
ATOM 5103 N N . ASP A 1 668 ? 11.055 -1.772 5.918 1 96.06 668 ASP A N 1
ATOM 5104 C CA . ASP A 1 668 ? 11.188 -3.195 5.617 1 96.06 668 ASP A CA 1
ATOM 5105 C C . ASP A 1 668 ? 12.094 -3.887 6.629 1 96.06 668 ASP A C 1
ATOM 5107 O O . ASP A 1 668 ? 12.883 -3.232 7.316 1 96.06 668 ASP A O 1
ATOM 5111 N N . ALA A 1 669 ? 11.922 -5.188 6.727 1 94.44 669 ALA A N 1
ATOM 5112 C CA . ALA A 1 669 ? 12.852 -6.039 7.465 1 94.44 669 ALA A CA 1
ATOM 5113 C C . ALA A 1 669 ? 13.859 -6.695 6.523 1 94.44 669 ALA A C 1
ATOM 5115 O O . ALA A 1 669 ? 13.484 -7.516 5.684 1 94.44 669 ALA A O 1
ATOM 5116 N N . LEU A 1 670 ? 15.07 -6.25 6.598 1 95 670 LEU A N 1
ATOM 5117 C CA . LEU A 1 670 ? 16.172 -6.91 5.914 1 95 670 LEU A CA 1
ATOM 5118 C C . LEU A 1 670 ? 16.625 -8.148 6.684 1 95 670 LEU A C 1
ATOM 5120 O O . LEU A 1 670 ? 17.172 -8.031 7.785 1 95 670 LEU A O 1
ATOM 5124 N N . ARG A 1 671 ? 16.375 -9.281 6.164 1 93.62 671 ARG A N 1
ATOM 5125 C CA . ARG A 1 671 ? 16.766 -10.539 6.789 1 93.62 671 ARG A CA 1
ATOM 5126 C C . ARG A 1 671 ? 18.078 -11.047 6.223 1 93.62 671 ARG A C 1
ATOM 5128 O O . ARG A 1 671 ? 18.219 -11.227 5.012 1 93.62 671 ARG A O 1
ATOM 5135 N N . LEU A 1 672 ? 19.047 -11.242 7.098 1 94.62 672 LEU A N 1
ATOM 5136 C CA . LEU A 1 672 ? 20.391 -11.688 6.727 1 94.62 672 LEU A CA 1
ATOM 5137 C C . LEU A 1 672 ? 20.781 -12.945 7.5 1 94.62 672 LEU A C 1
ATOM 5139 O O . LEU A 1 672 ? 20.438 -13.078 8.68 1 94.62 672 LEU A O 1
ATOM 5143 N N . PRO A 1 673 ? 21.469 -13.883 6.777 1 93.25 673 PRO A N 1
ATOM 5144 C CA . PRO A 1 673 ? 22.062 -14.961 7.566 1 93.25 673 PRO A CA 1
ATOM 5145 C C . PRO A 1 673 ? 23.047 -14.445 8.617 1 93.25 673 PRO A C 1
ATOM 5147 O O . PRO A 1 673 ? 23.766 -13.477 8.367 1 93.25 673 PRO A O 1
ATOM 5150 N N . GLU A 1 674 ? 23.062 -15.148 9.734 1 92.44 674 GLU A N 1
ATOM 5151 C CA . GLU A 1 674 ? 24.031 -14.773 10.766 1 92.44 674 GLU A CA 1
ATOM 5152 C C . GLU A 1 674 ? 25.453 -14.766 10.219 1 92.44 674 GLU A C 1
ATOM 5154 O O . GLU A 1 674 ? 25.844 -15.672 9.484 1 92.44 674 GLU A O 1
ATOM 5159 N N . GLY A 1 675 ? 26.172 -13.695 10.461 1 90.19 675 GLY A N 1
ATOM 5160 C CA . GLY A 1 675 ? 27.578 -13.609 10.102 1 90.19 675 GLY A CA 1
ATOM 5161 C C . GLY A 1 675 ? 27.812 -13.008 8.727 1 90.19 675 GLY A C 1
ATOM 5162 O O . GLY A 1 675 ? 28.953 -12.828 8.305 1 90.19 675 GLY A O 1
ATOM 5163 N N . GLU A 1 676 ? 26.766 -12.633 8.047 1 91.69 676 GLU A N 1
ATOM 5164 C CA . GLU A 1 676 ? 26.938 -12.102 6.699 1 91.69 676 GLU A CA 1
ATOM 5165 C C . GLU A 1 676 ? 26.797 -10.578 6.688 1 91.69 676 GLU A C 1
ATOM 5167 O O . GLU A 1 676 ? 25.938 -10.023 7.387 1 91.69 676 GLU A O 1
ATOM 5172 N N . ALA A 1 677 ? 27.656 -9.969 5.945 1 94.5 677 ALA A N 1
ATOM 5173 C CA . ALA A 1 677 ? 27.578 -8.523 5.75 1 94.5 677 ALA A CA 1
ATOM 5174 C C . ALA A 1 677 ? 26.625 -8.18 4.609 1 94.5 677 ALA A C 1
ATOM 5176 O O . ALA A 1 677 ? 26.266 -9.047 3.807 1 94.5 677 ALA A O 1
ATOM 5177 N N . PHE A 1 678 ? 26.172 -6.949 4.609 1 95.25 678 PHE A N 1
ATOM 5178 C CA . PHE A 1 678 ? 25.25 -6.457 3.582 1 95.25 678 PHE A CA 1
ATOM 5179 C C . PHE A 1 678 ? 25.594 -5.023 3.195 1 95.25 678 PHE A C 1
ATOM 5181 O O . PHE A 1 678 ? 26.047 -4.238 4.035 1 95.25 678 PHE A O 1
ATOM 5188 N N . THR A 1 679 ? 25.469 -4.742 1.932 1 96.56 679 THR A N 1
ATOM 5189 C CA . THR A 1 679 ? 25.656 -3.373 1.466 1 96.56 679 THR A CA 1
ATOM 5190 C C . THR A 1 679 ? 24.312 -2.725 1.139 1 96.56 679 THR A C 1
ATOM 5192 O O . THR A 1 679 ? 23.609 -3.162 0.221 1 96.56 679 THR A O 1
ATOM 5195 N N . TRP A 1 680 ? 23.938 -1.74 1.923 1 97.44 680 TRP A N 1
ATOM 5196 C CA . TRP A 1 680 ? 22.719 -0.969 1.701 1 97.44 680 TRP A CA 1
ATOM 5197 C C . TRP A 1 680 ? 22.969 0.168 0.716 1 97.44 680 TRP A C 1
ATOM 5199 O O . TRP A 1 680 ? 23.828 1.021 0.946 1 97.44 680 TRP A O 1
ATOM 5209 N N . GLN A 1 681 ? 22.266 0.138 -0.4 1 97.69 681 GLN A N 1
ATOM 5210 C CA . GLN A 1 681 ? 22.453 1.133 -1.451 1 97.69 681 GLN A CA 1
ATOM 5211 C C . GLN A 1 681 ? 21.312 2.146 -1.457 1 97.69 681 GLN A C 1
ATOM 5213 O O . GLN A 1 681 ? 20.141 1.772 -1.562 1 97.69 681 GLN A O 1
ATOM 5218 N N . VAL A 1 682 ? 21.609 3.441 -1.342 1 98.38 682 VAL A N 1
ATOM 5219 C CA . VAL A 1 682 ? 20.625 4.516 -1.349 1 98.38 682 VAL A CA 1
ATOM 5220 C C . VAL A 1 682 ? 21.094 5.648 -2.258 1 98.38 682 VAL A C 1
ATOM 5222 O O . VAL A 1 682 ? 22.188 6.184 -2.076 1 98.38 682 VAL A O 1
ATOM 5225 N N . ASP A 1 683 ? 20.281 6.039 -3.225 1 98.56 683 ASP A N 1
ATOM 5226 C CA . ASP A 1 683 ? 20.531 7.25 -4.004 1 98.56 683 ASP A CA 1
ATOM 5227 C C . ASP A 1 683 ? 20 8.484 -3.281 1 98.56 683 ASP A C 1
ATOM 5229 O O . ASP A 1 683 ? 18.922 8.453 -2.703 1 98.56 683 ASP A O 1
ATOM 5233 N N . VAL A 1 684 ? 20.812 9.492 -3.26 1 98.69 684 VAL A N 1
ATOM 5234 C CA . VAL A 1 684 ? 20.422 10.727 -2.59 1 98.69 684 VAL A CA 1
ATOM 5235 C C . VAL A 1 684 ? 20.547 11.906 -3.551 1 98.69 684 VAL A C 1
ATOM 5237 O O . VAL A 1 684 ? 21.469 11.945 -4.371 1 98.69 684 VAL A O 1
ATOM 5240 N N . THR A 1 685 ? 19.578 12.789 -3.492 1 98.69 685 THR A N 1
ATOM 5241 C CA . THR A 1 685 ? 19.547 13.992 -4.316 1 98.69 685 THR A CA 1
ATOM 5242 C C . THR A 1 685 ? 19.203 15.219 -3.473 1 98.69 685 THR A C 1
ATOM 5244 O O . THR A 1 685 ? 18.359 15.148 -2.586 1 98.69 685 THR A O 1
ATOM 5247 N N . ALA A 1 686 ? 19.906 16.328 -3.656 1 98.62 686 ALA A N 1
ATOM 5248 C CA . ALA A 1 686 ? 19.562 17.625 -3.092 1 98.62 686 ALA A CA 1
ATOM 5249 C C . ALA A 1 686 ? 19.75 18.734 -4.121 1 98.62 686 ALA A C 1
ATOM 5251 O O . ALA A 1 686 ? 20.859 18.953 -4.609 1 98.62 686 ALA A O 1
ATOM 5252 N N . VAL A 1 687 ? 18.688 19.406 -4.379 1 97.81 687 VAL A N 1
ATOM 5253 C CA . VAL A 1 687 ? 18.703 20.453 -5.391 1 97.81 687 VAL A CA 1
ATOM 5254 C C . VAL A 1 687 ? 19.688 21.547 -4.988 1 97.81 687 VAL A C 1
ATOM 5256 O O . VAL A 1 687 ? 20.344 22.141 -5.848 1 97.81 687 VAL A O 1
ATOM 5259 N N . ASP A 1 688 ? 19.875 21.781 -3.721 1 97.25 688 ASP A N 1
ATOM 5260 C CA . ASP A 1 688 ? 20.734 22.859 -3.24 1 97.25 688 ASP A CA 1
ATOM 5261 C C . ASP A 1 688 ? 22.125 22.328 -2.912 1 97.25 688 ASP A C 1
ATOM 5263 O O . ASP A 1 688 ? 22.922 23 -2.246 1 97.25 688 ASP A O 1
ATOM 5267 N N . GLY A 1 689 ? 22.391 21.094 -3.297 1 98.44 689 GLY A N 1
ATOM 5268 C CA . GLY A 1 689 ? 23.703 20.516 -3.123 1 98.44 689 GLY A CA 1
ATOM 5269 C C . GLY A 1 689 ? 23.812 19.641 -1.886 1 98.44 689 GLY A C 1
ATOM 5270 O O . GLY A 1 689 ? 23.359 20.016 -0.809 1 98.44 689 GLY A O 1
ATOM 5271 N N . LEU A 1 690 ? 24.438 18.484 -2.025 1 98.69 690 LEU A N 1
ATOM 5272 C CA . LEU A 1 690 ? 24.609 17.531 -0.927 1 98.69 690 LEU A CA 1
ATOM 5273 C C . LEU A 1 690 ? 25.781 17.938 -0.046 1 98.69 690 LEU A C 1
ATOM 5275 O O . LEU A 1 690 ? 26.766 18.516 -0.53 1 98.69 690 LEU A O 1
ATOM 5279 N N . LYS A 1 691 ? 25.766 17.594 1.249 1 98.69 691 LYS A N 1
ATOM 5280 C CA . LYS A 1 691 ? 26.828 17.922 2.182 1 98.69 691 LYS A CA 1
ATOM 5281 C C . LYS A 1 691 ? 27.359 16.672 2.881 1 98.69 691 LYS A C 1
ATOM 5283 O O . LYS A 1 691 ? 28.547 16.359 2.818 1 98.69 691 LYS A O 1
ATOM 5288 N N . GLU A 1 692 ? 26.422 15.969 3.5 1 98.75 692 GLU A N 1
ATOM 5289 C CA . GLU A 1 692 ? 26.859 14.836 4.316 1 98.75 692 GLU A CA 1
ATOM 5290 C C . GLU A 1 692 ? 25.703 13.852 4.551 1 98.75 692 GLU A C 1
ATOM 5292 O O . GLU A 1 692 ? 24.547 14.242 4.598 1 98.75 692 GLU A O 1
ATOM 5297 N N . ALA A 1 693 ? 26.094 12.547 4.613 1 98.81 693 ALA A N 1
ATOM 5298 C CA . ALA A 1 693 ? 25.156 11.492 5.016 1 98.81 693 ALA A CA 1
ATOM 5299 C C . ALA A 1 693 ? 25.656 10.758 6.254 1 98.81 693 ALA A C 1
ATOM 5301 O O . ALA A 1 693 ? 26.859 10.547 6.41 1 98.81 693 ALA A O 1
ATOM 5302 N N . ARG A 1 694 ? 24.797 10.406 7.141 1 98.81 694 ARG A N 1
ATOM 5303 C CA . ARG A 1 694 ? 25.125 9.664 8.352 1 98.81 694 ARG A CA 1
ATOM 5304 C C . ARG A 1 694 ? 24.234 8.422 8.484 1 98.81 694 ARG A C 1
ATOM 5306 O O . ARG A 1 694 ? 23.016 8.516 8.406 1 98.81 694 ARG A O 1
ATOM 5313 N N . LEU A 1 695 ? 24.906 7.258 8.578 1 98.62 695 LEU A N 1
ATOM 5314 C CA . LEU A 1 695 ? 24.219 6.02 8.922 1 98.62 695 LEU A CA 1
ATOM 5315 C C . LEU A 1 695 ? 24.016 5.91 10.43 1 98.62 695 LEU A C 1
ATOM 5317 O O . LEU A 1 695 ? 24.984 5.918 11.188 1 98.62 695 LEU A O 1
ATOM 5321 N N . ILE A 1 696 ? 22.734 5.848 10.812 1 98.62 696 ILE A N 1
ATOM 5322 C CA . ILE A 1 696 ? 22.391 5.82 12.227 1 98.62 696 ILE A CA 1
ATOM 5323 C C . ILE A 1 696 ? 22 4.398 12.641 1 98.62 696 ILE A C 1
ATOM 5325 O O . ILE A 1 696 ? 21.328 3.693 11.883 1 98.62 696 ILE A O 1
ATOM 5329 N N . GLY A 1 697 ? 22.422 3.979 13.805 1 97.75 697 GLY A N 1
ATOM 5330 C CA . GLY A 1 697 ? 22.062 2.664 14.312 1 97.75 697 GLY A CA 1
ATOM 5331 C C . GLY A 1 697 ? 21.562 2.697 15.75 1 97.75 697 GLY A C 1
ATOM 5332 O O . GLY A 1 697 ? 21.062 3.725 16.219 1 97.75 697 GLY A O 1
ATOM 5333 N N . LYS A 1 698 ? 21.641 1.602 16.391 1 96.19 698 LYS A N 1
ATOM 5334 C CA . LYS A 1 698 ? 21.141 1.411 17.75 1 96.19 698 LYS A CA 1
ATOM 5335 C C . LYS A 1 698 ? 21.641 2.512 18.672 1 96.19 698 LYS A C 1
ATOM 5337 O O . LYS A 1 698 ? 22.797 2.92 18.594 1 96.19 698 LYS A O 1
ATOM 5342 N N . GLY A 1 699 ? 20.734 3.004 19.516 1 94 699 GLY A N 1
ATOM 5343 C CA . GLY A 1 699 ? 21.062 4.055 20.453 1 94 699 GLY A CA 1
ATOM 5344 C C . GLY A 1 699 ? 21.172 5.426 19.812 1 94 699 GLY A C 1
ATOM 5345 O O . GLY A 1 699 ? 21.453 6.414 20.5 1 94 699 GLY A O 1
ATOM 5346 N N . GLY A 1 700 ? 20.953 5.473 18.531 1 95.88 700 GLY A N 1
ATOM 5347 C CA . GLY A 1 700 ? 21.109 6.727 17.812 1 95.88 700 GLY A CA 1
ATOM 5348 C C . GLY A 1 700 ? 22.547 7.023 17.453 1 95.88 700 GLY A C 1
ATOM 5349 O O . GLY A 1 700 ? 22.891 8.164 17.125 1 95.88 700 GLY A O 1
ATOM 5350 N N . GLU A 1 701 ? 23.344 6.027 17.469 1 96.81 701 GLU A N 1
ATOM 5351 C CA . GLU A 1 701 ? 24.766 6.203 17.188 1 96.81 701 GLU A CA 1
ATOM 5352 C C . GLU A 1 701 ? 25.031 6.328 15.695 1 96.81 701 GLU A C 1
ATOM 5354 O O . GLU A 1 701 ? 24.406 5.637 14.891 1 96.81 701 GLU A O 1
ATOM 5359 N N . VAL A 1 702 ? 26 7.113 15.367 1 97.81 702 VAL A N 1
ATOM 5360 C CA . VAL A 1 702 ? 26.438 7.227 13.977 1 97.81 702 VAL A CA 1
ATOM 5361 C C . VAL A 1 702 ? 27.422 6.102 13.648 1 97.81 702 VAL A C 1
ATOM 5363 O O . VAL A 1 702 ? 28.516 6.047 14.203 1 97.81 702 VAL A O 1
ATOM 5366 N N . LEU A 1 703 ? 27.047 5.242 12.789 1 97.5 703 LEU A N 1
ATOM 5367 C CA . LEU A 1 703 ? 27.859 4.086 12.422 1 97.5 703 LEU A CA 1
ATOM 5368 C C . LEU A 1 703 ? 28.844 4.441 11.312 1 97.5 703 LEU A C 1
ATOM 5370 O O . LEU A 1 703 ? 29.922 3.854 11.227 1 97.5 703 LEU A O 1
ATOM 5374 N N . GLU A 1 704 ? 28.453 5.293 10.453 1 97.5 704 GLU A N 1
ATOM 5375 C CA . GLU A 1 704 ? 29.234 5.715 9.305 1 97.5 704 GLU A CA 1
ATOM 5376 C C . GLU A 1 704 ? 28.875 7.129 8.867 1 97.5 704 GLU A C 1
ATOM 5378 O O . GLU A 1 704 ? 27.703 7.512 8.914 1 97.5 704 GLU A O 1
ATOM 5383 N N . THR A 1 705 ? 29.828 7.957 8.57 1 98.25 705 THR A N 1
ATOM 5384 C CA . THR A 1 705 ? 29.625 9.273 7.98 1 98.25 705 THR A CA 1
ATOM 5385 C C . THR A 1 705 ? 30.25 9.352 6.59 1 98.25 705 THR A C 1
ATOM 5387 O O . THR A 1 705 ? 31.391 8.945 6.398 1 98.25 705 THR A O 1
ATOM 5390 N N . VAL A 1 706 ? 29.516 9.82 5.656 1 98.5 706 VAL A N 1
ATOM 5391 C CA . VAL A 1 706 ? 29.984 9.945 4.285 1 98.5 706 VAL A CA 1
ATOM 5392 C C . VAL A 1 706 ? 29.922 11.406 3.848 1 98.5 706 VAL A C 1
ATOM 5394 O O . VAL A 1 706 ? 28.844 12.016 3.855 1 98.5 706 VAL A O 1
ATOM 5397 N N . ALA A 1 707 ? 31.047 11.992 3.477 1 98.38 707 ALA A N 1
ATOM 5398 C CA . ALA A 1 707 ? 31.062 13.328 2.887 1 98.38 707 ALA A CA 1
ATOM 5399 C C . ALA A 1 707 ? 30.516 13.297 1.458 1 98.38 707 ALA A C 1
ATOM 5401 O O . ALA A 1 707 ? 30.859 12.406 0.679 1 98.38 707 ALA A O 1
ATOM 5402 N N . LEU A 1 708 ? 29.641 14.242 1.188 1 98.31 708 LEU A N 1
ATOM 5403 C CA . LEU A 1 708 ? 29 14.281 -0.13 1 98.31 708 LEU A CA 1
ATOM 5404 C C . LEU A 1 708 ? 29.266 15.617 -0.815 1 98.31 708 LEU A C 1
ATOM 5406 O O . LEU A 1 708 ? 29.672 16.578 -0.168 1 98.31 708 LEU A O 1
ATOM 5410 N N . ASP A 1 709 ? 29.125 15.602 -2.119 1 96.75 709 ASP A N 1
ATOM 5411 C CA . ASP A 1 709 ? 29.188 16.797 -2.945 1 96.75 709 ASP A CA 1
ATOM 5412 C C . ASP A 1 709 ? 28.297 16.672 -4.176 1 96.75 709 ASP A C 1
ATOM 5414 O O . ASP A 1 709 ? 27.734 15.602 -4.434 1 96.75 709 ASP A O 1
ATOM 5418 N N . GLY A 1 710 ? 28.047 17.781 -4.797 1 97.62 710 GLY A N 1
ATOM 5419 C CA . GLY A 1 710 ? 27.172 17.75 -5.965 1 97.62 710 GLY A CA 1
ATOM 5420 C C . GLY A 1 710 ? 25.703 17.641 -5.609 1 97.62 710 GLY A C 1
ATOM 5421 O O . GLY A 1 710 ? 25.328 17.766 -4.441 1 97.62 710 GLY A O 1
ATOM 5422 N N . ARG A 1 711 ? 24.812 17.391 -6.594 1 98 711 ARG A N 1
ATOM 5423 C CA . ARG A 1 711 ? 23.359 17.312 -6.383 1 98 711 ARG A CA 1
ATOM 5424 C C . ARG A 1 711 ? 22.906 15.875 -6.211 1 98 711 ARG A C 1
ATOM 5426 O O . ARG A 1 711 ? 21.844 15.617 -5.648 1 98 711 ARG A O 1
ATOM 5433 N N . GLU A 1 712 ? 23.688 14.938 -6.762 1 98.25 712 GLU A N 1
ATOM 5434 C CA . GLU A 1 712 ? 23.312 13.531 -6.707 1 98.25 712 GLU A CA 1
ATOM 5435 C C . GLU A 1 712 ? 24.484 12.672 -6.223 1 98.25 712 GLU A C 1
ATOM 5437 O O . GLU A 1 712 ? 25.641 12.969 -6.516 1 98.25 712 GLU A O 1
ATOM 5442 N N . ALA A 1 713 ? 24.203 11.648 -5.516 1 98.44 713 ALA A N 1
ATOM 5443 C CA . ALA A 1 713 ? 25.188 10.664 -5.066 1 98.44 713 ALA A CA 1
ATOM 5444 C C . ALA A 1 713 ? 24.531 9.305 -4.832 1 98.44 713 ALA A C 1
ATOM 5446 O O . ALA A 1 713 ? 23.328 9.219 -4.562 1 98.44 713 ALA A O 1
ATOM 5447 N N . SER A 1 714 ? 25.281 8.234 -5.031 1 98.12 714 SER A N 1
ATOM 5448 C CA . SER A 1 714 ? 24.891 6.871 -4.688 1 98.12 714 SER A CA 1
ATOM 5449 C C . SER A 1 714 ? 25.656 6.355 -3.477 1 98.12 714 SER A C 1
ATOM 5451 O O . SER A 1 714 ? 26.891 6.195 -3.533 1 98.12 714 SER A O 1
ATOM 5453 N N . LEU A 1 715 ? 24.969 6.109 -2.457 1 98.31 715 LEU A N 1
ATOM 5454 C CA . LEU A 1 715 ? 25.594 5.641 -1.22 1 98.31 715 LEU A CA 1
ATOM 5455 C C . LEU A 1 715 ? 25.672 4.117 -1.203 1 98.31 715 LEU A C 1
ATOM 5457 O O . LEU A 1 715 ? 24.766 3.432 -1.671 1 98.31 715 LEU A O 1
ATOM 5461 N N . SER A 1 716 ? 26.781 3.605 -0.807 1 97.94 716 SER A N 1
ATOM 5462 C CA . SER A 1 716 ? 27.016 2.201 -0.488 1 97.94 716 SER A CA 1
ATOM 5463 C C . SER A 1 716 ? 27.406 2.025 0.975 1 97.94 716 SER A C 1
ATOM 5465 O O . SER A 1 716 ? 28.578 2.117 1.322 1 97.94 716 SER A O 1
ATOM 5467 N N . LEU A 1 717 ? 26.453 1.736 1.773 1 97.56 717 LEU A N 1
ATOM 5468 C CA . LEU A 1 717 ? 26.641 1.672 3.219 1 97.56 717 LEU A CA 1
ATOM 5469 C C . LEU A 1 717 ? 26.797 0.228 3.686 1 97.56 717 LEU A C 1
ATOM 5471 O O . LEU A 1 717 ? 25.906 -0.601 3.451 1 97.56 717 LEU A O 1
ATOM 5475 N N . THR A 1 718 ? 27.797 -0.076 4.359 1 95.25 718 THR A N 1
ATOM 5476 C CA . THR A 1 718 ? 28.078 -1.447 4.77 1 95.25 718 THR A CA 1
ATOM 5477 C C . THR A 1 718 ? 27.453 -1.749 6.125 1 95.25 718 THR A C 1
ATOM 5479 O O . THR A 1 718 ? 27.719 -1.046 7.105 1 95.25 718 THR A O 1
ATOM 5482 N N . LEU A 1 719 ? 26.672 -2.719 6.184 1 96.81 719 LEU A N 1
ATOM 5483 C CA . LEU A 1 719 ? 26.188 -3.322 7.418 1 96.81 719 LEU A CA 1
ATOM 5484 C C . LEU A 1 719 ? 26.984 -4.574 7.766 1 96.81 719 LEU A C 1
ATOM 5486 O O . LEU A 1 719 ? 26.688 -5.664 7.273 1 96.81 719 LEU A O 1
ATOM 5490 N N . ASP A 1 720 ? 27.953 -4.402 8.633 1 95.06 720 ASP A N 1
ATOM 5491 C CA . ASP A 1 720 ? 28.812 -5.535 8.969 1 95.06 720 ASP A CA 1
ATOM 5492 C C . ASP A 1 720 ? 28.047 -6.57 9.797 1 95.06 720 ASP A C 1
ATOM 5494 O O . ASP A 1 720 ? 26.844 -6.438 10.008 1 95.06 720 ASP A O 1
ATOM 5498 N N . GLU A 1 721 ? 28.672 -7.625 10.227 1 93.31 721 GLU A N 1
ATOM 5499 C CA . GLU A 1 721 ? 28.047 -8.789 10.836 1 93.31 721 GLU A CA 1
ATOM 5500 C C . GLU A 1 721 ? 27.469 -8.453 12.203 1 93.31 721 GLU A C 1
ATOM 5502 O O . GLU A 1 721 ? 26.641 -9.195 12.734 1 93.31 721 GLU A O 1
ATOM 5507 N N . THR A 1 722 ? 27.781 -7.293 12.695 1 92.5 722 THR A N 1
ATOM 5508 C CA . THR A 1 722 ? 27.359 -6.965 14.055 1 92.5 722 THR A CA 1
ATOM 5509 C C . THR A 1 722 ? 26.141 -6.062 14.031 1 92.5 722 THR A C 1
ATOM 5511 O O . THR A 1 722 ? 25.469 -5.879 15.055 1 92.5 722 THR A O 1
ATOM 5514 N N . VAL A 1 723 ? 25.859 -5.523 12.875 1 95.69 723 VAL A N 1
ATOM 5515 C CA . VAL A 1 723 ? 24.734 -4.598 12.789 1 95.69 723 VAL A CA 1
ATOM 5516 C C . VAL A 1 723 ? 23.422 -5.375 12.812 1 95.69 723 VAL A C 1
ATOM 5518 O O . VAL A 1 723 ? 23.172 -6.227 11.953 1 95.69 723 VAL A O 1
ATOM 5521 N N . GLU A 1 724 ? 22.578 -5.152 13.781 1 95.12 724 GLU A N 1
ATOM 5522 C CA . GLU A 1 724 ? 21.266 -5.766 13.945 1 95.12 724 GLU A CA 1
ATOM 5523 C C . GLU A 1 724 ? 20.281 -4.785 14.57 1 95.12 724 GLU A C 1
ATOM 5525 O O . GLU A 1 724 ? 20.672 -3.764 15.133 1 95.12 724 GLU A O 1
ATOM 5530 N N . GLY A 1 725 ? 19 -5.102 14.5 1 96.12 725 GLY A N 1
ATOM 5531 C CA . GLY A 1 725 ? 17.969 -4.211 14.992 1 96.12 725 GLY A CA 1
ATOM 5532 C C . GLY A 1 725 ? 17.438 -3.273 13.922 1 96.12 725 GLY A C 1
ATOM 5533 O O . GLY A 1 725 ? 16.469 -3.604 13.227 1 96.12 725 GLY A O 1
ATOM 5534 N N . TRP A 1 726 ? 18.141 -2.109 13.773 1 98.12 726 TRP A N 1
ATOM 5535 C CA . TRP A 1 726 ? 17.688 -1.15 12.766 1 98.12 726 TRP A CA 1
ATOM 5536 C C . TRP A 1 726 ? 18.828 -0.226 12.344 1 98.12 726 TRP A C 1
ATOM 5538 O O . TRP A 1 726 ? 19.812 -0.071 13.07 1 98.12 726 TRP A O 1
ATOM 5548 N N . VAL A 1 727 ? 18.734 0.291 11.188 1 98.69 727 VAL A N 1
ATOM 5549 C CA . VAL A 1 727 ? 19.562 1.405 10.727 1 98.69 727 VAL A CA 1
ATOM 5550 C C . VAL A 1 727 ? 18.672 2.465 10.07 1 98.69 727 VAL A C 1
ATOM 5552 O O . VAL A 1 727 ? 17.578 2.162 9.602 1 98.69 727 VAL A O 1
ATOM 5555 N N . ALA A 1 728 ? 19.094 3.672 10.125 1 98.75 728 ALA A N 1
ATOM 5556 C CA . ALA A 1 728 ? 18.422 4.797 9.477 1 98.75 728 ALA A CA 1
ATOM 5557 C C . ALA A 1 728 ? 19.438 5.754 8.852 1 98.75 728 ALA A C 1
ATOM 5559 O O . ALA A 1 728 ? 20.641 5.602 9.047 1 98.75 728 ALA A O 1
ATOM 5560 N N . LEU A 1 729 ? 18.953 6.625 8.062 1 98.75 729 LEU A N 1
ATOM 5561 C CA . LEU A 1 729 ? 19.828 7.516 7.305 1 98.75 729 LEU A CA 1
ATOM 5562 C C . LEU A 1 729 ? 19.453 8.977 7.535 1 98.75 729 LEU A C 1
ATOM 5564 O O . LEU A 1 729 ? 18.266 9.32 7.527 1 98.75 729 LEU A O 1
ATOM 5568 N N . GLU A 1 730 ? 20.375 9.805 7.84 1 98.81 730 GLU A N 1
ATOM 5569 C CA . GLU A 1 730 ? 20.234 11.258 7.832 1 98.81 730 GLU A CA 1
ATOM 5570 C C . GLU A 1 730 ? 21.141 11.891 6.773 1 98.81 730 GLU A C 1
ATOM 5572 O O . GLU A 1 730 ? 22.297 11.5 6.625 1 98.81 730 GLU A O 1
ATOM 5577 N N . VAL A 1 731 ? 20.609 12.766 6.012 1 98.88 731 VAL A N 1
ATOM 5578 C CA . VAL A 1 731 ? 21.359 13.414 4.945 1 98.88 731 VAL A CA 1
ATOM 5579 C C . VAL A 1 731 ? 21.188 14.93 5.027 1 98.88 731 VAL A C 1
ATOM 5581 O O . VAL A 1 731 ? 20.062 15.422 5.109 1 98.88 731 VAL A O 1
ATOM 5584 N N . ASP A 1 732 ? 22.281 15.68 5.004 1 98.75 732 ASP A N 1
ATOM 5585 C CA . ASP A 1 732 ? 22.281 17.141 5.008 1 98.75 732 ASP A CA 1
ATOM 5586 C C . ASP A 1 732 ? 22.625 17.688 3.629 1 98.75 732 ASP A C 1
ATOM 5588 O O . ASP A 1 732 ? 23.438 17.109 2.904 1 98.75 732 ASP A O 1
ATOM 5592 N N . ASP A 1 733 ? 21.984 18.766 3.371 1 98.44 733 ASP A N 1
ATOM 5593 C CA . ASP A 1 733 ? 22.438 19.484 2.178 1 98.44 733 ASP A CA 1
ATOM 5594 C C . ASP A 1 733 ? 23.281 20.703 2.547 1 98.44 733 ASP A C 1
ATOM 5596 O O . ASP A 1 733 ? 23.641 20.875 3.715 1 98.44 733 ASP A O 1
ATOM 5600 N N . GLN A 1 734 ? 23.688 21.484 1.583 1 97.88 734 GLN A N 1
ATOM 5601 C CA . GLN A 1 734 ? 24.625 22.578 1.771 1 97.88 734 GLN A CA 1
ATOM 5602 C C . GLN A 1 734 ? 23.984 23.75 2.518 1 97.88 734 GLN A C 1
ATOM 5604 O O . GLN A 1 734 ? 24.672 24.625 3.047 1 97.88 734 GLN A O 1
ATOM 5609 N N . ASP A 1 735 ? 22.641 23.797 2.596 1 96.56 735 ASP A N 1
ATOM 5610 C CA . ASP A 1 735 ? 21.922 24.812 3.346 1 96.56 735 ASP A CA 1
ATOM 5611 C C . ASP A 1 735 ? 21.609 24.344 4.766 1 96.56 735 ASP A C 1
ATOM 5613 O O . ASP A 1 735 ? 20.812 24.969 5.473 1 96.56 735 ASP A O 1
ATOM 5617 N N . ASP A 1 736 ? 22.078 23.156 5.105 1 96.31 736 ASP A N 1
ATOM 5618 C CA . ASP A 1 736 ? 21.891 22.531 6.414 1 96.31 736 ASP A CA 1
ATOM 5619 C C . ASP A 1 736 ? 20.453 22.062 6.602 1 96.31 736 ASP A C 1
ATOM 5621 O O . ASP A 1 736 ? 19.922 22.094 7.715 1 96.31 736 ASP A O 1
ATOM 5625 N N . GLU A 1 737 ? 19.797 21.875 5.512 1 97.75 737 GLU A N 1
ATOM 5626 C CA . GLU A 1 737 ? 18.516 21.156 5.547 1 97.75 737 GLU A CA 1
ATOM 5627 C C . GLU A 1 737 ? 18.75 19.641 5.609 1 97.75 737 GLU A C 1
ATOM 5629 O O . GLU A 1 737 ? 19.688 19.125 5.012 1 97.75 737 GLU A O 1
ATOM 5634 N N . THR A 1 738 ? 17.906 18.953 6.352 1 98.56 738 THR A N 1
ATOM 5635 C CA . THR A 1 738 ? 18.188 17.562 6.652 1 98.56 738 THR A CA 1
ATOM 5636 C C . THR A 1 738 ? 17.016 16.672 6.234 1 98.56 738 THR A C 1
ATOM 5638 O O . THR A 1 738 ? 15.859 17.109 6.27 1 98.56 738 THR A O 1
ATOM 5641 N N . ALA A 1 739 ? 17.312 15.5 5.77 1 98.88 739 ALA A N 1
ATOM 5642 C CA . ALA A 1 739 ? 16.344 14.406 5.656 1 98.88 739 ALA A CA 1
ATOM 5643 C C . ALA A 1 739 ? 16.578 13.352 6.73 1 98.88 739 ALA A C 1
ATOM 5645 O O . ALA A 1 739 ? 17.719 13.031 7.055 1 98.88 739 ALA A O 1
ATOM 5646 N N . TRP A 1 740 ? 15.531 12.82 7.359 1 98.88 740 TRP A N 1
ATOM 5647 C CA . TRP A 1 740 ? 15.547 11.75 8.359 1 98.88 740 TRP A CA 1
ATOM 5648 C C . TRP A 1 740 ? 14.719 10.555 7.891 1 98.88 740 TRP A C 1
ATOM 5650 O O . TRP A 1 740 ? 13.492 10.648 7.777 1 98.88 740 TRP A O 1
ATOM 5660 N N . SER A 1 741 ? 15.367 9.43 7.66 1 98.88 741 SER A N 1
ATOM 5661 C CA . SER A 1 741 ? 14.609 8.281 7.184 1 98.88 741 SER A CA 1
ATOM 5662 C C . SER A 1 741 ? 13.977 7.512 8.344 1 98.88 741 SER A C 1
ATOM 5664 O O . SER A 1 741 ? 14.492 7.539 9.461 1 98.88 741 SER A O 1
ATOM 5666 N N . ASN A 1 742 ? 12.812 6.879 8.094 1 98.75 742 ASN A N 1
ATOM 5667 C CA . ASN A 1 742 ? 12.43 5.746 8.93 1 98.75 742 ASN A CA 1
ATOM 5668 C C . ASN A 1 742 ? 13.461 4.625 8.867 1 98.75 742 ASN A C 1
ATOM 5670 O O . ASN A 1 742 ? 14.359 4.652 8.023 1 98.75 742 ASN A O 1
ATOM 5674 N N . PRO A 1 743 ? 13.43 3.656 9.727 1 98.56 743 PRO A N 1
ATOM 5675 C CA . PRO A 1 743 ? 14.5 2.66 9.781 1 98.56 743 PRO A CA 1
ATOM 5676 C C . PRO A 1 743 ? 14.344 1.563 8.734 1 98.56 743 PRO A C 1
ATOM 5678 O O . PRO A 1 743 ? 13.242 1.346 8.227 1 98.56 743 PRO A O 1
ATOM 5681 N N . LEU A 1 744 ? 15.406 1.003 8.281 1 98.44 744 LEU A N 1
ATOM 5682 C CA . LEU A 1 744 ? 15.5 -0.361 7.773 1 98.44 744 LEU A CA 1
ATOM 5683 C C . LEU A 1 744 ? 15.781 -1.345 8.898 1 98.44 744 LEU A C 1
ATOM 5685 O O . LEU A 1 744 ? 16.828 -1.26 9.555 1 98.44 744 LEU A O 1
ATOM 5689 N N . TRP A 1 745 ? 14.844 -2.209 9.172 1 97.62 745 TRP A N 1
ATOM 5690 C CA . TRP A 1 745 ? 15.062 -3.203 10.219 1 97.62 745 TRP A CA 1
ATOM 5691 C C . TRP A 1 745 ? 16.031 -4.281 9.75 1 97.62 745 TRP A C 1
ATOM 5693 O O . TRP A 1 745 ? 15.984 -4.719 8.602 1 97.62 745 TRP A O 1
ATOM 5703 N N . VAL A 1 746 ? 16.953 -4.684 10.586 1 97.19 746 VAL A N 1
ATOM 5704 C CA . VAL A 1 746 ? 17.953 -5.688 10.266 1 97.19 746 VAL A CA 1
ATOM 5705 C C . VAL A 1 746 ? 17.812 -6.891 11.203 1 97.19 746 VAL A C 1
ATOM 5707 O O . VAL A 1 746 ? 18.047 -6.781 12.406 1 97.19 746 VAL A O 1
ATOM 5710 N N . GLU A 1 747 ? 17.422 -8.023 10.609 1 94.25 747 GLU A N 1
ATOM 5711 C CA . GLU A 1 747 ? 17.234 -9.273 11.344 1 94.25 747 GLU A CA 1
ATOM 5712 C C . GLU A 1 747 ? 18.234 -10.336 10.891 1 94.25 747 GLU A C 1
ATOM 5714 O O . GLU A 1 747 ? 18.438 -10.539 9.695 1 94.25 747 GLU A O 1
ATOM 5719 N N . ARG A 1 748 ? 18.875 -10.93 11.773 1 94.12 748 ARG A N 1
ATOM 5720 C CA . ARG A 1 748 ? 19.797 -12.008 11.453 1 94.12 748 ARG A CA 1
ATOM 5721 C C . ARG A 1 748 ? 19.203 -13.367 11.812 1 94.12 748 ARG A C 1
ATOM 5723 O O . ARG A 1 748 ? 18.703 -13.555 12.922 1 94.12 748 ARG A O 1
ATOM 5730 N N . GLU A 1 749 ? 19.281 -14.258 10.867 1 93 749 GLU A N 1
ATOM 5731 C CA . GLU A 1 749 ? 18.531 -15.508 10.992 1 93 749 GLU A CA 1
ATOM 5732 C C . GLU A 1 749 ? 19.453 -16.719 10.914 1 93 749 GLU A C 1
ATOM 5734 O O . GLU A 1 749 ? 20.578 -16.609 10.391 1 93 749 GLU A O 1
ATOM 5739 N N . GLN A 1 750 ? 18.953 -17.766 11.539 1 91.62 750 GLN A N 1
ATOM 5740 C CA . GLN A 1 750 ? 19.578 -19.078 11.484 1 91.62 750 GLN A CA 1
ATOM 5741 C C . GLN A 1 750 ? 18.672 -20.094 10.781 1 91.62 750 GLN A C 1
ATOM 5743 O O . GLN A 1 750 ? 17.453 -19.906 10.711 1 91.62 750 GLN A O 1
ATOM 5748 N N . PRO A 1 751 ? 19.219 -21.156 10.203 1 90 751 PRO A N 1
ATOM 5749 C CA . PRO A 1 751 ? 18.422 -22.125 9.438 1 90 751 PRO A CA 1
ATOM 5750 C C . PRO A 1 751 ? 17.438 -22.906 10.297 1 90 751 PRO A C 1
ATOM 5752 O O . PRO A 1 751 ? 16.422 -23.375 9.805 1 90 751 PRO A O 1
ATOM 5755 N N . THR A 1 752 ? 17.594 -22.984 11.5 1 89.06 752 THR A N 1
ATOM 5756 C CA . THR A 1 752 ? 16.891 -23.922 12.367 1 89.06 752 THR A CA 1
ATOM 5757 C C . THR A 1 752 ? 15.383 -23.672 12.328 1 89.06 752 THR A C 1
ATOM 5759 O O . THR A 1 752 ? 14.602 -24.609 12.156 1 89.06 752 THR A O 1
ATOM 5762 N N . PRO A 1 75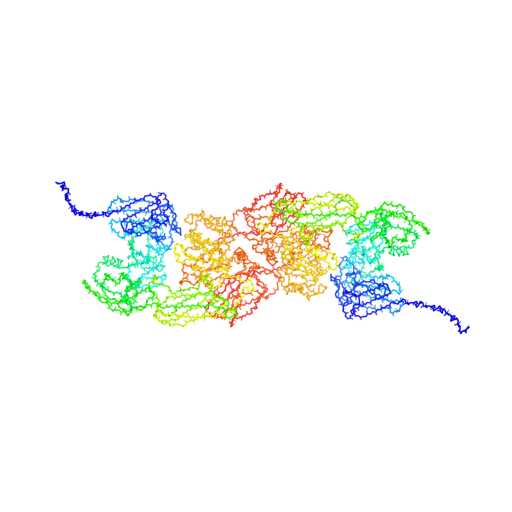3 ? 14.961 -22.469 12.453 1 87.44 753 PRO A N 1
ATOM 5763 C CA . PRO A 1 753 ? 13.516 -22.266 12.43 1 87.44 753 PRO A CA 1
ATOM 5764 C C . PRO A 1 753 ? 12.883 -22.656 11.094 1 87.44 753 PRO A C 1
ATOM 5766 O O . PRO A 1 753 ? 11.695 -22.969 11.039 1 87.44 753 PRO A O 1
ATOM 5769 N N . TYR A 1 754 ? 13.594 -22.641 10.047 1 91.56 754 TYR A N 1
ATOM 5770 C CA . TYR A 1 754 ? 13.109 -22.938 8.703 1 91.56 754 TYR A CA 1
ATOM 5771 C C . TYR A 1 754 ? 12.977 -24.453 8.508 1 91.56 754 TYR A C 1
ATOM 5773 O O . TYR A 1 754 ? 12.125 -24.906 7.742 1 91.56 754 TYR A O 1
ATOM 5781 N N . THR A 1 755 ? 13.805 -25.219 9.148 1 90.62 755 THR A N 1
ATOM 5782 C CA . THR A 1 755 ? 13.898 -26.625 8.812 1 90.62 755 THR A CA 1
ATOM 5783 C C . THR A 1 755 ? 13.312 -27.484 9.922 1 90.62 755 THR A C 1
ATOM 5785 O O . THR A 1 755 ? 13.242 -28.719 9.797 1 90.62 755 THR A O 1
ATOM 5788 N N . ALA A 1 756 ? 12.906 -26.875 10.977 1 85.88 756 ALA A N 1
ATOM 5789 C CA . ALA A 1 756 ? 12.43 -27.641 12.133 1 85.88 756 ALA A CA 1
ATOM 5790 C C . ALA A 1 756 ? 11.258 -28.547 11.758 1 85.88 756 ALA A C 1
ATOM 5792 O O . ALA A 1 756 ? 11.086 -29.609 12.336 1 85.88 756 ALA A O 1
ATOM 5793 N N . ALA A 1 757 ? 10.516 -28.203 10.82 1 82.62 757 ALA A N 1
ATOM 5794 C CA . ALA A 1 757 ? 9.312 -28.938 10.461 1 82.62 757 ALA A CA 1
ATOM 5795 C C . ALA A 1 757 ? 9.609 -30.016 9.414 1 82.62 757 ALA A C 1
ATOM 5797 O O . ALA A 1 757 ? 8.711 -30.734 8.992 1 82.62 757 ALA A O 1
ATOM 5798 N N . ALA A 1 758 ? 10.789 -30.094 8.891 1 81 758 ALA A N 1
ATOM 5799 C CA . ALA A 1 758 ? 11.141 -31.047 7.852 1 81 758 ALA A CA 1
ATOM 5800 C C . ALA A 1 758 ? 11.164 -32.469 8.406 1 81 758 ALA A C 1
ATOM 5802 O O . ALA A 1 758 ? 10.984 -33.438 7.66 1 81 758 ALA A O 1
ATOM 5803 N N . GLU A 1 759 ? 11.516 -32.844 9.742 1 65.81 759 GLU A N 1
ATOM 5804 C CA . GLU A 1 759 ? 11.727 -34.156 10.328 1 65.81 759 GLU A CA 1
ATOM 5805 C C . GLU A 1 759 ? 10.406 -34.938 10.445 1 65.81 759 GLU A C 1
ATOM 5807 O O . GLU A 1 759 ? 10.414 -36.156 10.562 1 65.81 759 GLU A O 1
ATOM 5812 N N . GLY A 1 760 ? 9.242 -34.469 10.25 1 48.81 760 GLY A N 1
ATOM 5813 C CA . GLY A 1 760 ? 8.078 -35.344 10.414 1 48.81 760 GLY A CA 1
ATOM 5814 C C . GLY A 1 760 ? 7.531 -35.875 9.094 1 48.81 760 GLY A C 1
ATOM 5815 O O . GLY A 1 760 ? 7.812 -35.312 8.039 1 48.81 760 GLY A O 1
ATOM 5816 N N . MET B 1 1 ? 3.035 -32.938 -103 1 16.8 1 MET B N 1
ATOM 5817 C CA . MET B 1 1 ? 3.934 -33.906 -102.312 1 16.8 1 MET B CA 1
ATOM 5818 C C . MET B 1 1 ? 3.961 -33.719 -100.812 1 16.8 1 MET B C 1
ATOM 5820 O O . MET B 1 1 ? 4.332 -34.625 -100.062 1 16.8 1 MET B O 1
ATOM 5824 N N . THR B 1 2 ? 4.02 -32.562 -100.312 1 15.12 2 THR B N 1
ATOM 5825 C CA . THR B 1 2 ? 4.836 -32.219 -99.188 1 15.12 2 THR B CA 1
ATOM 5826 C C . THR B 1 2 ? 4.258 -32.844 -97.938 1 15.12 2 THR B C 1
ATOM 5828 O O . THR B 1 2 ? 3.152 -32.5 -97.5 1 15.12 2 THR B O 1
ATOM 5831 N N . LYS B 1 3 ? 4.695 -33.875 -97.625 1 18.8 3 LYS B N 1
ATOM 5832 C CA . LYS B 1 3 ? 4.77 -35.25 -97.125 1 18.8 3 LYS B CA 1
ATOM 5833 C C . LYS B 1 3 ? 4.738 -35.312 -95.625 1 18.8 3 LYS B C 1
ATOM 5835 O O . LYS B 1 3 ? 3.924 -36.031 -95 1 18.8 3 LYS B O 1
ATOM 5840 N N . ARG B 1 4 ? 5.77 -35.344 -94.812 1 17.3 4 ARG B N 1
ATOM 5841 C CA . ARG B 1 4 ? 6.285 -36.562 -94.188 1 17.3 4 ARG B CA 1
ATOM 5842 C C . ARG B 1 4 ? 6.078 -36.531 -92.688 1 17.3 4 ARG B C 1
ATOM 5844 O O . ARG B 1 4 ? 6.02 -37.594 -92 1 17.3 4 ARG B O 1
ATOM 5851 N N . LEU B 1 5 ? 6.156 -35.562 -91.688 1 18.5 5 LEU B N 1
ATOM 5852 C CA . LEU B 1 5 ? 6.734 -36.062 -90.438 1 18.5 5 LEU B CA 1
ATOM 5853 C C . LEU B 1 5 ? 5.68 -36.75 -89.625 1 18.5 5 LEU B C 1
ATOM 5855 O O . LEU B 1 5 ? 4.723 -36.125 -89.188 1 18.5 5 LEU B O 1
ATOM 5859 N N . GLU B 1 6 ? 5.047 -37.969 -89.875 1 19.97 6 GLU B N 1
ATOM 5860 C CA . GLU B 1 6 ? 4.094 -38.5 -88.875 1 19.97 6 GLU B CA 1
ATOM 5861 C C . GLU B 1 6 ? 4.801 -38.938 -87.625 1 19.97 6 GLU B C 1
ATOM 5863 O O . GLU B 1 6 ? 4.211 -39.625 -86.812 1 19.97 6 GLU B O 1
ATOM 5868 N N . ARG B 1 7 ? 5.965 -38.531 -87.312 1 23.38 7 ARG B N 1
ATOM 5869 C CA . ARG B 1 7 ? 6.707 -39.469 -86.438 1 23.38 7 ARG B CA 1
ATOM 5870 C C . ARG B 1 7 ? 5.859 -39.906 -85.25 1 23.38 7 ARG B C 1
ATOM 5872 O O . ARG B 1 7 ? 4.863 -39.25 -84.938 1 23.38 7 ARG B O 1
ATOM 5879 N N . LEU B 1 8 ? 6.543 -40.875 -84.438 1 22.2 8 LEU B N 1
ATOM 5880 C CA . LEU B 1 8 ? 6.719 -42.031 -83.562 1 22.2 8 LEU B CA 1
ATOM 5881 C C . LEU B 1 8 ? 6.465 -41.688 -82.125 1 22.2 8 LEU B C 1
ATOM 5883 O O . LEU B 1 8 ? 7.168 -40.844 -81.5 1 22.2 8 LEU B O 1
ATOM 5887 N N . LEU B 1 9 ? 5.23 -41.562 -81.625 1 22.3 9 LEU B N 1
ATOM 5888 C CA . LEU B 1 9 ? 4.836 -41.281 -80.25 1 22.3 9 LEU B CA 1
ATOM 5889 C C . LEU B 1 9 ? 5.34 -42.344 -79.25 1 22.3 9 LEU B C 1
ATOM 5891 O O . LEU B 1 9 ? 4.883 -43.5 -79.312 1 22.3 9 LEU B O 1
ATOM 5895 N N . LEU B 1 10 ? 6.75 -42.562 -79.125 1 22.72 10 LEU B N 1
ATOM 5896 C CA . LEU B 1 10 ? 7.312 -43.594 -78.25 1 22.72 10 LEU B CA 1
ATOM 5897 C C . LEU B 1 10 ? 6.859 -43.375 -76.812 1 22.72 10 LEU B C 1
ATOM 5899 O O . LEU B 1 10 ? 7.133 -42.344 -76.25 1 22.72 10 LEU B O 1
ATOM 5903 N N . ALA B 1 11 ? 5.766 -43.969 -76.312 1 25.81 11 ALA B N 1
ATOM 5904 C CA . ALA B 1 11 ? 5.191 -44.031 -75 1 25.81 11 ALA B CA 1
ATOM 5905 C C . ALA B 1 11 ? 6.172 -44.656 -74 1 25.81 11 ALA B C 1
ATOM 5907 O O . ALA B 1 11 ? 6.398 -45.844 -74 1 25.81 11 ALA B O 1
ATOM 5908 N N . GLY B 1 12 ? 7.438 -44.156 -73.938 1 23.41 12 GLY B N 1
ATOM 5909 C CA . GLY B 1 12 ? 8.336 -44.812 -73 1 23.41 12 GLY B CA 1
ATOM 5910 C C . GLY B 1 12 ? 7.766 -44.938 -71.625 1 23.41 12 GLY B C 1
ATOM 5911 O O . GLY B 1 12 ? 7.219 -43.969 -71.062 1 23.41 12 GLY B O 1
ATOM 5912 N N . LEU B 1 13 ? 7.219 -46.094 -71.25 1 23.59 13 LEU B N 1
ATOM 5913 C CA . LEU B 1 13 ? 6.75 -46.531 -69.938 1 23.59 13 LEU B CA 1
ATOM 5914 C C . LEU B 1 13 ? 7.82 -46.281 -68.875 1 23.59 13 LEU B C 1
ATOM 5916 O O . LEU B 1 13 ? 8.914 -46.875 -68.938 1 23.59 13 LEU B O 1
ATOM 5920 N N . LEU B 1 14 ? 7.977 -45.062 -68.438 1 24.19 14 LEU B N 1
ATOM 5921 C CA . LEU B 1 14 ? 8.875 -44.781 -67.312 1 24.19 14 LEU B CA 1
ATOM 5922 C C . LEU B 1 14 ? 8.531 -45.625 -66.125 1 24.19 14 LEU B C 1
ATOM 5924 O O . LEU B 1 14 ? 7.422 -45.562 -65.625 1 24.19 14 LEU B O 1
ATOM 5928 N N . ALA B 1 15 ? 8.898 -46.969 -66.125 1 29.98 15 ALA B N 1
ATOM 5929 C CA . ALA B 1 15 ? 8.891 -47.75 -64.875 1 29.98 15 ALA B CA 1
ATOM 5930 C C . ALA B 1 15 ? 9.562 -46.969 -63.719 1 29.98 15 ALA B C 1
ATOM 5932 O O . ALA B 1 15 ? 10.766 -46.688 -63.781 1 29.98 15 ALA B O 1
ATOM 5933 N N . GLY B 1 16 ? 8.883 -46.031 -63.219 1 27.03 16 GLY B N 1
ATOM 5934 C CA . GLY B 1 16 ? 9.352 -45.344 -62 1 27.03 16 GLY B CA 1
ATOM 5935 C C . GLY B 1 16 ? 9.891 -46.281 -60.969 1 27.03 16 GLY B C 1
ATOM 5936 O O . GLY B 1 16 ? 9.164 -47.125 -60.438 1 27.03 16 GLY B O 1
ATOM 5937 N N . ALA B 1 17 ? 11.164 -46.844 -61.156 1 32 17 ALA B N 1
ATOM 5938 C CA . ALA B 1 17 ? 11.875 -47.531 -60.062 1 32 17 ALA B CA 1
ATOM 5939 C C . ALA B 1 17 ? 11.617 -46.844 -58.719 1 32 17 ALA B C 1
ATOM 5941 O O . ALA B 1 17 ? 11.898 -45.656 -58.562 1 32 17 ALA B O 1
ATOM 5942 N N . SER B 1 18 ? 10.633 -47.312 -58.094 1 30.67 18 SER B N 1
ATOM 5943 C CA . SER B 1 18 ? 10.484 -46.969 -56.656 1 30.67 18 SER B CA 1
ATOM 5944 C C . SER B 1 18 ? 11.828 -47.031 -55.938 1 30.67 18 SER B C 1
ATOM 5946 O O . SER B 1 18 ? 12.43 -48.125 -55.844 1 30.67 18 SER B O 1
ATOM 5948 N N . ALA B 1 19 ? 12.75 -46.125 -56.094 1 38.34 19 ALA B N 1
ATOM 5949 C CA . ALA B 1 19 ? 13.883 -46.031 -55.188 1 38.34 19 ALA B CA 1
ATOM 5950 C C . ALA B 1 19 ? 13.508 -46.531 -53.781 1 38.34 19 ALA B C 1
ATOM 5952 O O . ALA B 1 19 ? 12.625 -45.969 -53.125 1 38.34 19 ALA B O 1
ATOM 5953 N N . ALA B 1 20 ? 13.633 -47.75 -53.5 1 40.72 20 ALA B N 1
ATOM 5954 C CA . ALA B 1 20 ? 13.594 -48.188 -52.125 1 40.72 20 ALA B CA 1
ATOM 5955 C C . ALA B 1 20 ? 14.344 -47.188 -51.219 1 40.72 20 ALA B C 1
ATOM 5957 O O . ALA B 1 20 ? 15.57 -47.094 -51.281 1 40.72 20 ALA B O 1
ATOM 5958 N N . SER B 1 21 ? 13.938 -45.969 -50.969 1 46.09 21 SER B N 1
ATOM 5959 C CA . SER B 1 21 ? 14.5 -45.031 -50 1 46.09 21 SER B CA 1
ATOM 5960 C C . SER B 1 21 ? 15.086 -45.781 -48.812 1 46.09 21 SER B C 1
ATOM 5962 O O . SER B 1 21 ? 14.367 -46.438 -48.062 1 46.09 21 SER B O 1
ATOM 5964 N N . HIS B 1 22 ? 16.312 -46.344 -48.906 1 55.12 22 HIS B N 1
ATOM 5965 C CA . HIS B 1 22 ? 17.031 -47.031 -47.844 1 55.12 22 HIS B CA 1
ATOM 5966 C C . HIS B 1 22 ? 16.906 -46.281 -46.531 1 55.12 22 HIS B C 1
ATOM 5968 O O . HIS B 1 22 ? 17.172 -45.062 -46.469 1 55.12 22 HIS B O 1
ATOM 5974 N N . ALA B 1 23 ? 16.203 -46.812 -45.531 1 74.19 23 ALA B N 1
ATOM 5975 C CA . ALA B 1 23 ? 16.125 -46.344 -44.156 1 74.19 23 ALA B CA 1
ATOM 5976 C C . ALA B 1 23 ? 17.5 -46.188 -43.531 1 74.19 23 ALA B C 1
ATOM 5978 O O . ALA B 1 23 ? 18.344 -47.094 -43.625 1 74.19 23 ALA B O 1
ATOM 5979 N N . GLU B 1 24 ? 17.875 -45 -43.281 1 89.75 24 GLU B N 1
ATOM 5980 C CA . GLU B 1 24 ? 19.141 -44.75 -42.594 1 89.75 24 GLU B CA 1
ATOM 5981 C C . GLU B 1 24 ? 18.922 -43.969 -41.312 1 89.75 24 GLU B C 1
ATOM 5983 O O . GLU B 1 24 ? 17.906 -43.312 -41.125 1 89.75 24 GLU B O 1
ATOM 5988 N N . VAL B 1 25 ? 19.719 -44.312 -40.312 1 96.25 25 VAL B N 1
ATOM 5989 C CA . VAL B 1 25 ? 19.766 -43.531 -39.094 1 96.25 25 VAL B CA 1
ATOM 5990 C C . VAL B 1 25 ? 20.984 -42.594 -39.156 1 96.25 25 VAL B C 1
ATOM 5992 O O . VAL B 1 25 ? 22 -42.938 -39.75 1 96.25 25 VAL B O 1
ATOM 5995 N N . SER B 1 26 ? 20.828 -41.406 -38.719 1 96.5 26 SER B N 1
ATOM 5996 C CA . SER B 1 26 ? 21.922 -40.438 -38.688 1 96.5 26 SER B CA 1
ATOM 5997 C C . SER B 1 26 ? 22.062 -39.781 -37.312 1 96.5 26 SER B C 1
ATOM 5999 O O . SER B 1 26 ? 21.125 -39.781 -36.531 1 96.5 26 SER B O 1
ATOM 6001 N N . ILE B 1 27 ? 23.219 -39.312 -37 1 97.75 27 ILE B N 1
ATOM 6002 C CA . ILE B 1 27 ? 23.516 -38.531 -35.812 1 97.75 27 ILE B CA 1
ATOM 6003 C C . ILE B 1 27 ? 24.203 -37.25 -36.188 1 97.75 27 ILE B C 1
ATOM 6005 O O . ILE B 1 27 ? 25.094 -37.25 -37.031 1 97.75 27 ILE B O 1
ATOM 6009 N N . THR B 1 28 ? 23.719 -36.094 -35.688 1 97.38 28 THR B N 1
ATOM 6010 C CA . THR B 1 28 ? 24.328 -34.812 -35.938 1 97.38 28 THR B CA 1
ATOM 6011 C C . THR B 1 28 ? 24.656 -34.094 -34.625 1 97.38 28 THR B C 1
ATOM 6013 O O . THR B 1 28 ? 23.891 -34.188 -33.656 1 97.38 28 THR B O 1
ATOM 6016 N N . ARG B 1 29 ? 25.766 -33.406 -34.594 1 97 29 ARG B N 1
ATOM 6017 C CA . ARG B 1 29 ? 26.188 -32.562 -33.469 1 97 29 ARG B CA 1
ATOM 6018 C C . ARG B 1 29 ? 25.875 -31.094 -33.719 1 97 29 ARG B C 1
ATOM 6020 O O . ARG B 1 29 ? 26.172 -30.578 -34.812 1 97 29 ARG B O 1
ATOM 6027 N N . GLY B 1 30 ? 25.25 -30.438 -32.781 1 96.81 30 GLY B N 1
ATOM 6028 C CA . GLY B 1 30 ? 24.844 -29.031 -32.875 1 96.81 30 GLY B CA 1
ATOM 6029 C C . GLY B 1 30 ? 23.422 -28.797 -32.406 1 96.81 30 GLY B C 1
ATOM 6030 O O . GLY B 1 30 ? 22.797 -29.672 -31.828 1 96.81 30 GLY B O 1
ATOM 6031 N N . ALA B 1 31 ? 23 -27.547 -32.625 1 97 31 ALA B N 1
ATOM 6032 C CA . ALA B 1 31 ? 21.609 -27.219 -32.312 1 97 31 ALA B CA 1
ATOM 6033 C C . ALA B 1 31 ? 20.641 -28.156 -33.031 1 97 31 ALA B C 1
ATOM 6035 O O . ALA B 1 31 ? 20.844 -28.5 -34.188 1 97 31 ALA B O 1
ATOM 6036 N N . THR B 1 32 ? 19.734 -28.641 -32.312 1 97.5 32 THR B N 1
ATOM 6037 C CA . THR B 1 32 ? 18.797 -29.625 -32.844 1 97.5 32 THR B CA 1
ATOM 6038 C C . THR B 1 32 ? 18.078 -29.109 -34.062 1 97.5 32 THR B C 1
ATOM 6040 O O . THR B 1 32 ? 17.797 -27.906 -34.156 1 97.5 32 THR B O 1
ATOM 6043 N N . VAL B 1 33 ? 17.781 -29.953 -34.969 1 96.25 33 VAL B N 1
ATOM 6044 C CA . VAL B 1 33 ? 17.031 -29.609 -36.188 1 96.25 33 VAL B CA 1
ATOM 6045 C C . VAL B 1 33 ? 15.539 -29.797 -35.938 1 96.25 33 VAL B C 1
ATOM 6047 O O . VAL B 1 33 ? 14.711 -29.453 -36.781 1 96.25 33 VAL B O 1
ATOM 6050 N N . ILE B 1 34 ? 15.234 -30.391 -34.844 1 97.19 34 ILE B N 1
ATOM 6051 C CA . ILE B 1 34 ? 13.828 -30.562 -34.5 1 97.19 34 ILE B CA 1
ATOM 6052 C C . ILE B 1 34 ? 13.195 -29.203 -34.219 1 97.19 34 ILE B C 1
ATOM 6054 O O . ILE B 1 34 ? 13.633 -28.469 -33.312 1 97.19 34 ILE B O 1
ATOM 6058 N N . PRO B 1 35 ? 12.164 -28.891 -35 1 95.5 35 PRO B N 1
ATOM 6059 C CA . PRO B 1 35 ? 11.531 -27.578 -34.75 1 95.5 35 PRO B CA 1
ATOM 6060 C C . PRO B 1 35 ? 11.008 -27.438 -33.344 1 95.5 35 PRO B C 1
ATOM 6062 O O . PRO B 1 35 ? 10.438 -28.391 -32.781 1 95.5 35 PRO B O 1
ATOM 6065 N N . ASP B 1 36 ? 11.32 -26.266 -32.688 1 90.25 36 ASP B N 1
ATOM 6066 C CA . ASP B 1 36 ? 10.883 -25.906 -31.328 1 90.25 36 ASP B CA 1
ATOM 6067 C C . ASP B 1 36 ? 11.594 -26.75 -30.281 1 90.25 36 ASP B C 1
ATOM 6069 O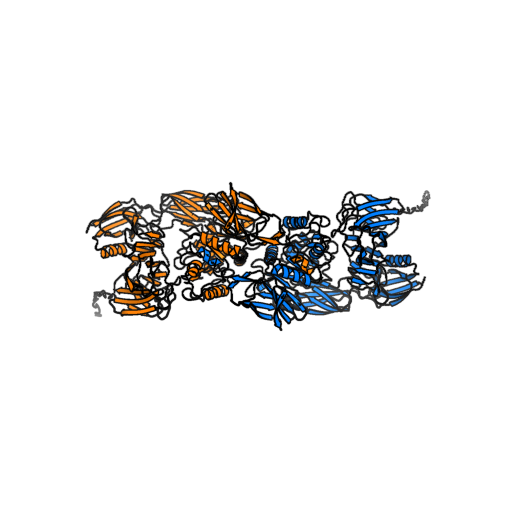 O . ASP B 1 36 ? 11.07 -26.953 -29.188 1 90.25 36 ASP B O 1
ATOM 6073 N N . GLY B 1 37 ? 12.695 -27.328 -30.625 1 93.31 37 GLY B N 1
ATOM 6074 C CA . GLY B 1 37 ? 13.461 -28.141 -29.703 1 93.31 37 GLY B CA 1
ATOM 6075 C C . GLY B 1 37 ? 14.289 -27.328 -28.734 1 93.31 37 GLY B C 1
ATOM 6076 O O . GLY B 1 37 ? 14.633 -26.172 -29.016 1 93.31 37 GLY B O 1
ATOM 6077 N N . GLU B 1 38 ? 14.672 -27.891 -27.594 1 91.69 38 GLU B N 1
ATOM 6078 C CA . GLU B 1 38 ? 15.375 -27.188 -26.516 1 91.69 38 GLU B CA 1
ATOM 6079 C C . GLU B 1 38 ? 16.875 -27.391 -26.625 1 91.69 38 GLU B C 1
ATOM 6081 O O . GLU B 1 38 ? 17.656 -26.641 -26.047 1 91.69 38 GLU B O 1
ATOM 6086 N N . ALA B 1 39 ? 17.328 -28.438 -27.312 1 95.88 39 ALA B N 1
ATOM 6087 C CA . ALA B 1 39 ? 18.75 -28.734 -27.438 1 95.88 39 ALA B CA 1
ATOM 6088 C C . ALA B 1 39 ? 19.422 -27.812 -28.453 1 95.88 39 ALA B C 1
ATOM 6090 O O . ALA B 1 39 ? 19.641 -28.188 -29.609 1 95.88 39 ALA B O 1
ATOM 6091 N N . GLN B 1 40 ? 19.922 -26.688 -28.016 1 94.56 40 GLN B N 1
ATOM 6092 C CA . GLN B 1 40 ? 20.344 -25.641 -28.938 1 94.56 40 GLN B CA 1
ATOM 6093 C C . GLN B 1 40 ? 21.844 -25.422 -28.875 1 94.56 40 GLN B C 1
ATOM 6095 O O . GLN B 1 40 ? 22.391 -24.609 -29.625 1 94.56 40 GLN B O 1
ATOM 6100 N N . ALA B 1 41 ? 22.469 -26.125 -28.031 1 95.56 41 ALA B N 1
ATOM 6101 C CA . ALA B 1 41 ? 23.891 -25.891 -27.844 1 95.56 41 ALA B CA 1
ATOM 6102 C C . ALA B 1 41 ? 24.703 -26.578 -28.938 1 95.56 41 ALA B C 1
ATOM 6104 O O . ALA B 1 41 ? 24.219 -27.484 -29.609 1 95.56 41 ALA B O 1
ATOM 6105 N N . SER B 1 42 ? 25.984 -26.172 -29.094 1 96.62 42 SER B N 1
ATOM 6106 C CA . SER B 1 42 ? 26.844 -26.625 -30.172 1 96.62 42 SER B CA 1
ATOM 6107 C C . SER B 1 42 ? 27.234 -28.094 -30 1 96.62 42 SER B C 1
ATOM 6109 O O . SER B 1 42 ? 27.547 -28.781 -30.969 1 96.62 42 SER B O 1
ATOM 6111 N N . GLU B 1 43 ? 27.109 -28.625 -28.766 1 96.44 43 GLU B N 1
ATOM 6112 C CA . GLU B 1 43 ? 27.547 -30 -28.516 1 96.44 43 GLU B CA 1
ATOM 6113 C C . GLU B 1 43 ? 26.359 -30.938 -28.359 1 96.44 43 GLU B C 1
ATOM 6115 O O . GLU B 1 43 ? 26.547 -32.125 -28.094 1 96.44 43 GLU B O 1
ATOM 6120 N N . ASP B 1 44 ? 25.203 -30.453 -28.5 1 97.94 44 ASP B N 1
ATOM 6121 C CA . ASP B 1 44 ? 24.016 -31.297 -28.406 1 97.94 44 ASP B CA 1
ATOM 6122 C C . ASP B 1 44 ? 23.953 -32.281 -29.562 1 97.94 44 ASP B C 1
ATOM 6124 O O . ASP B 1 44 ? 24.625 -32.094 -30.578 1 97.94 44 ASP B O 1
ATOM 6128 N N . LEU B 1 45 ? 23.281 -33.375 -29.359 1 98.38 45 LEU B N 1
ATOM 6129 C CA . LEU B 1 45 ? 23.203 -34.438 -30.359 1 98.38 45 LEU B CA 1
ATOM 6130 C C . LEU B 1 45 ? 21.75 -34.656 -30.812 1 98.38 45 LEU B C 1
ATOM 6132 O O . LEU B 1 45 ? 20.828 -34.656 -29.984 1 98.38 45 LEU B O 1
ATOM 6136 N N . THR B 1 46 ? 21.562 -34.781 -32.094 1 98.56 46 THR B N 1
ATOM 6137 C CA . THR B 1 46 ? 20.281 -35.188 -32.656 1 98.56 46 THR B CA 1
ATOM 6138 C C . THR B 1 46 ? 20.422 -36.469 -33.469 1 98.56 46 THR B C 1
ATOM 6140 O O . THR B 1 46 ? 21.266 -36.594 -34.344 1 98.56 46 THR B O 1
ATOM 6143 N N . ILE B 1 47 ? 19.688 -37.5 -33.125 1 98.56 47 ILE B N 1
ATOM 6144 C CA . ILE B 1 47 ? 19.625 -38.781 -33.844 1 98.56 47 ILE B CA 1
ATOM 6145 C C . ILE B 1 47 ? 18.281 -38.906 -34.531 1 98.56 47 ILE B C 1
ATOM 6147 O O . ILE B 1 47 ? 17.234 -38.594 -33.969 1 98.56 47 ILE B O 1
ATOM 6151 N N . ALA B 1 48 ? 18.297 -39.344 -35.812 1 98.25 48 ALA B N 1
ATOM 6152 C CA . ALA B 1 48 ? 17.047 -39.406 -36.562 1 98.25 48 ALA B CA 1
ATOM 6153 C C . ALA B 1 48 ? 17.047 -40.531 -37.562 1 98.25 48 ALA B C 1
ATOM 6155 O O . ALA B 1 48 ? 18.109 -40.938 -38.062 1 98.25 48 ALA B O 1
ATOM 6156 N N . ASN B 1 49 ? 15.984 -41.125 -37.812 1 97.69 49 ASN B N 1
ATOM 6157 C CA . ASN B 1 49 ? 15.711 -42.031 -38.938 1 97.69 49 ASN B CA 1
ATOM 6158 C C . ASN B 1 49 ? 14.438 -41.625 -39.688 1 97.69 49 ASN B C 1
ATOM 6160 O O . ASN B 1 49 ? 14.008 -40.469 -39.594 1 97.69 49 ASN B O 1
ATOM 6164 N N . GLU B 1 50 ? 13.82 -42.438 -40.406 1 96.44 50 GLU B N 1
ATOM 6165 C CA . GLU B 1 50 ? 12.68 -42.094 -41.25 1 96.44 50 GLU B CA 1
ATOM 6166 C C . GLU B 1 50 ? 11.383 -42.094 -40.438 1 96.44 50 GLU B C 1
ATOM 6168 O O . GLU B 1 50 ? 10.336 -41.656 -40.938 1 96.44 50 GLU B O 1
ATOM 6173 N N . ARG B 1 51 ? 11.477 -42.406 -39.125 1 97.69 51 ARG B N 1
ATOM 6174 C CA . ARG B 1 51 ? 10.266 -42.531 -38.344 1 97.69 51 ARG B CA 1
ATOM 6175 C C . ARG B 1 51 ? 10.258 -41.5 -37.219 1 97.69 51 ARG B C 1
ATOM 6177 O O . ARG B 1 51 ? 9.195 -41.031 -36.781 1 97.69 51 ARG B O 1
ATOM 6184 N N . LEU B 1 52 ? 11.445 -41.281 -36.656 1 98.38 52 LEU B N 1
ATOM 6185 C CA . LEU B 1 52 ? 11.492 -40.375 -35.5 1 98.38 52 LEU B CA 1
ATOM 6186 C C . LEU B 1 52 ? 12.844 -39.656 -35.406 1 98.38 52 LEU B C 1
ATOM 6188 O O . LEU B 1 52 ? 13.781 -40.031 -36.125 1 98.38 52 LEU B O 1
ATOM 6192 N N . ALA B 1 53 ? 12.859 -38.594 -34.656 1 98.5 53 ALA B N 1
ATOM 6193 C CA . ALA B 1 53 ? 14.07 -37.875 -34.312 1 98.5 53 ALA B CA 1
ATOM 6194 C C . ALA B 1 53 ? 14.062 -37.5 -32.812 1 98.5 53 ALA B C 1
ATOM 6196 O O . ALA B 1 53 ? 13.016 -37.188 -32.25 1 98.5 53 ALA B O 1
ATOM 6197 N N . PHE B 1 54 ? 15.203 -37.594 -32.156 1 98.69 54 PHE B N 1
ATOM 6198 C CA . PHE B 1 54 ? 15.312 -37.156 -30.766 1 98.69 54 PHE B CA 1
ATOM 6199 C C . PHE B 1 54 ? 16.656 -36.469 -30.516 1 98.69 54 PHE B C 1
ATOM 6201 O O . PHE B 1 54 ? 17.609 -36.656 -31.281 1 98.69 54 PHE B O 1
ATOM 6208 N N . SER B 1 55 ? 16.656 -35.562 -29.547 1 98.56 55 SER B N 1
ATOM 6209 C CA . SER B 1 55 ? 17.875 -34.844 -29.234 1 98.56 55 SER B CA 1
ATOM 6210 C C . SER B 1 55 ? 18.281 -35.031 -27.781 1 98.56 55 SER B C 1
ATOM 6212 O O . SER B 1 55 ? 17.422 -35.125 -26.906 1 98.56 55 SER B O 1
ATOM 6214 N N . LEU B 1 56 ? 19.562 -35.094 -27.547 1 97.94 56 LEU B N 1
ATOM 6215 C CA . LEU B 1 56 ? 20.172 -35.125 -26.219 1 97.94 56 LEU B CA 1
ATOM 6216 C C . LEU B 1 56 ? 20.828 -33.781 -25.891 1 97.94 56 LEU B C 1
ATOM 6218 O O . LEU B 1 56 ? 21.672 -33.312 -26.641 1 97.94 56 LEU B O 1
ATOM 6222 N N . ALA B 1 57 ? 20.406 -33.25 -24.75 1 96.5 57 ALA B N 1
ATOM 6223 C CA . ALA B 1 57 ? 20.938 -31.969 -24.281 1 96.5 57 ALA B CA 1
ATOM 6224 C C . ALA B 1 57 ? 22.281 -32.156 -23.594 1 96.5 57 ALA B C 1
ATOM 6226 O O . ALA B 1 57 ? 22.375 -32.094 -22.359 1 96.5 57 ALA B O 1
ATOM 6227 N N . VAL B 1 58 ? 23.297 -32.219 -24.375 1 96.12 58 VAL B N 1
ATOM 6228 C CA . VAL B 1 58 ? 24.641 -32.406 -23.859 1 96.12 58 VAL B CA 1
ATOM 6229 C C . VAL B 1 58 ? 25.109 -31.156 -23.141 1 96.12 58 VAL B C 1
ATOM 6231 O O . VAL B 1 58 ? 25.641 -31.234 -22.031 1 96.12 58 VAL B O 1
ATOM 6234 N N . GLU B 1 59 ? 24.828 -29.984 -23.766 1 93.62 59 GLU B N 1
ATOM 6235 C CA . GLU B 1 59 ? 25.25 -28.734 -23.141 1 93.62 59 GLU B CA 1
ATOM 6236 C C . GLU B 1 59 ? 24.062 -27.828 -22.859 1 93.62 59 GLU B C 1
ATOM 6238 O O . GLU B 1 59 ? 24.125 -26.953 -22 1 93.62 59 GLU B O 1
ATOM 6243 N N . SER B 1 60 ? 23.016 -28 -23.609 1 93.06 60 SER B N 1
ATOM 6244 C CA . SER B 1 60 ? 21.797 -27.25 -23.328 1 93.06 60 SER B CA 1
ATOM 6245 C C . SER B 1 60 ? 21.234 -27.594 -21.953 1 93.06 60 SER B C 1
ATOM 6247 O O . SER B 1 60 ? 21.375 -28.719 -21.484 1 93.06 60 SER B O 1
ATOM 6249 N N . ALA B 1 61 ? 20.672 -26.594 -21.266 1 88.06 61 ALA B N 1
ATOM 6250 C CA . ALA B 1 61 ? 20.047 -26.812 -19.969 1 88.06 61 ALA B CA 1
ATOM 6251 C C . ALA B 1 61 ? 18.672 -27.453 -20.125 1 88.06 61 ALA B C 1
ATOM 6253 O O . ALA B 1 61 ? 17.781 -26.891 -20.75 1 88.06 61 ALA B O 1
ATOM 6254 N N . PRO B 1 62 ? 18.5 -28.672 -19.594 1 89.62 62 PRO B N 1
ATOM 6255 C CA . PRO B 1 62 ? 17.156 -29.266 -19.609 1 89.62 62 PRO B CA 1
ATOM 6256 C C . PRO B 1 62 ? 16.188 -28.531 -18.688 1 89.62 62 PRO B C 1
ATOM 6258 O O . PRO B 1 62 ? 16.625 -27.797 -17.781 1 89.62 62 PRO B O 1
ATOM 6261 N N . PRO B 1 63 ? 14.961 -28.75 -18.906 1 87.62 63 PRO B N 1
ATOM 6262 C CA . PRO B 1 63 ? 13.984 -28.156 -18 1 87.62 63 PRO B CA 1
ATOM 6263 C C . PRO B 1 63 ? 14.047 -28.734 -16.594 1 87.62 63 PRO B C 1
ATOM 6265 O O . PRO B 1 63 ? 14.547 -29.844 -16.406 1 87.62 63 PRO B O 1
ATOM 6268 N N . TRP B 1 64 ? 13.555 -27.938 -15.547 1 85.25 64 TRP B N 1
ATOM 6269 C CA . TRP B 1 64 ? 13.359 -28.328 -14.148 1 85.25 64 TRP B CA 1
ATOM 6270 C C . TRP B 1 64 ? 14.688 -28.688 -13.5 1 85.25 64 TRP B C 1
ATOM 6272 O O . TRP B 1 64 ? 14.727 -29.5 -12.57 1 85.25 64 TRP B O 1
ATOM 6282 N N . GLY B 1 65 ? 15.742 -28.328 -14.156 1 78.25 65 GLY B N 1
ATOM 6283 C CA . GLY B 1 65 ? 17.062 -28.547 -13.57 1 78.25 65 GLY B CA 1
ATOM 6284 C C . GLY B 1 65 ? 17.531 -29.984 -13.68 1 78.25 65 GLY B C 1
ATOM 6285 O O . GLY B 1 65 ? 18.453 -30.406 -12.977 1 78.25 65 GLY B O 1
ATOM 6286 N N . VAL B 1 66 ? 16.859 -30.781 -14.492 1 85.5 66 VAL B N 1
ATOM 6287 C CA . VAL B 1 66 ? 17.391 -32.125 -14.727 1 85.5 66 VAL B CA 1
ATOM 6288 C C . VAL B 1 66 ? 18.781 -32.031 -15.352 1 85.5 66 VAL B C 1
ATOM 6290 O O . VAL B 1 66 ? 19.109 -31.047 -16.016 1 85.5 66 VAL B O 1
ATOM 6293 N N . PRO B 1 67 ? 19.594 -33.062 -15.109 1 87.38 67 PRO B N 1
ATOM 6294 C CA . PRO B 1 67 ? 20.984 -32.969 -15.523 1 87.38 67 PRO B CA 1
ATOM 6295 C C . PRO B 1 67 ? 21.156 -32.906 -17.047 1 87.38 67 PRO B C 1
ATOM 6297 O O . PRO B 1 67 ? 20.344 -33.469 -17.781 1 87.38 67 PRO B O 1
ATOM 6300 N N . ARG B 1 68 ? 22.203 -32.281 -17.453 1 91.62 68 ARG B N 1
ATOM 6301 C CA . ARG B 1 68 ? 22.578 -32.281 -18.859 1 91.62 68 ARG B CA 1
ATOM 6302 C C . ARG B 1 68 ? 22.844 -33.719 -19.344 1 91.62 68 ARG B C 1
ATOM 6304 O O . ARG B 1 68 ? 23.188 -34.594 -18.562 1 91.62 68 ARG B O 1
ATOM 6311 N N . GLY B 1 69 ? 22.672 -33.906 -20.625 1 93.56 69 GLY B N 1
ATOM 6312 C CA . GLY B 1 69 ? 22.734 -35.219 -21.203 1 93.56 69 GLY B CA 1
ATOM 6313 C C . GLY B 1 69 ? 21.359 -35.875 -21.344 1 93.56 69 GLY B C 1
ATOM 6314 O O . GLY B 1 69 ? 21.25 -36.969 -21.906 1 93.56 69 GLY B O 1
ATOM 6315 N N . THR B 1 70 ? 20.391 -35.219 -20.922 1 93.62 70 THR B N 1
ATOM 6316 C CA . THR B 1 70 ? 19.016 -35.688 -20.891 1 93.62 70 THR B CA 1
ATOM 6317 C C . THR B 1 70 ? 18.375 -35.562 -22.281 1 93.62 70 THR B C 1
ATOM 6319 O O . THR B 1 70 ? 18.656 -34.625 -23 1 93.62 70 THR B O 1
ATOM 6322 N N . LEU B 1 71 ? 17.5 -36.531 -22.625 1 97.44 71 LEU B N 1
ATOM 6323 C CA . LEU B 1 71 ? 16.688 -36.438 -23.828 1 97.44 71 LEU B CA 1
ATOM 6324 C C . LEU B 1 71 ? 15.609 -35.375 -23.672 1 97.44 71 LEU B C 1
ATOM 6326 O O . LEU B 1 71 ? 14.711 -35.531 -22.828 1 97.44 71 LEU B O 1
ATOM 6330 N N . VAL B 1 72 ? 15.68 -34.312 -24.547 1 96.44 72 VAL B N 1
ATOM 6331 C CA . VAL B 1 72 ? 14.812 -33.188 -24.266 1 96.44 72 VAL B CA 1
ATOM 6332 C C . VAL B 1 72 ? 13.914 -32.906 -25.484 1 96.44 72 VAL B C 1
ATOM 6334 O O . VAL B 1 72 ? 12.953 -32.156 -25.391 1 96.44 72 VAL B O 1
ATOM 6337 N N . ASP B 1 73 ? 14.289 -33.562 -26.625 1 97.62 73 ASP B N 1
ATOM 6338 C CA . ASP B 1 73 ? 13.477 -33.406 -27.828 1 97.62 73 ASP B CA 1
ATOM 6339 C C . ASP B 1 73 ? 13.086 -34.75 -28.406 1 97.62 73 ASP B C 1
ATOM 6341 O O . ASP B 1 73 ? 13.898 -35.688 -28.422 1 97.62 73 ASP B O 1
ATOM 6345 N N . LEU B 1 74 ? 11.883 -34.844 -28.828 1 98.06 74 LEU B N 1
ATOM 6346 C CA . LEU B 1 74 ? 11.352 -36.031 -29.5 1 98.06 74 LEU B CA 1
ATOM 6347 C C . LEU B 1 74 ? 10.266 -35.656 -30.5 1 98.06 74 LEU B C 1
ATOM 6349 O O . LEU B 1 74 ? 9.336 -34.938 -30.156 1 98.06 74 LEU B O 1
ATOM 6353 N N . ALA B 1 75 ? 10.43 -36.156 -31.719 1 98 75 ALA B N 1
ATOM 6354 C CA . ALA B 1 75 ? 9.5 -35.781 -32.781 1 98 75 ALA B CA 1
ATOM 6355 C C . ALA B 1 75 ? 9.273 -36.969 -33.75 1 98 75 ALA B C 1
ATOM 6357 O O . ALA B 1 75 ? 10.172 -37.781 -33.938 1 98 75 ALA B O 1
ATOM 6358 N N . ALA B 1 76 ? 8.102 -37.031 -34.281 1 97.88 76 ALA B N 1
ATOM 6359 C CA . ALA B 1 76 ? 7.824 -37.938 -35.375 1 97.88 76 ALA B CA 1
ATOM 6360 C C . ALA B 1 76 ? 8.359 -37.375 -36.688 1 97.88 76 ALA B C 1
ATOM 6362 O O . ALA B 1 76 ? 8.516 -36.156 -36.844 1 97.88 76 ALA B O 1
ATOM 6363 N N . VAL B 1 77 ? 8.719 -38.312 -37.531 1 96.81 77 VAL B N 1
ATOM 6364 C CA . VAL B 1 77 ? 9.031 -37.906 -38.906 1 96.81 77 VAL B CA 1
ATOM 6365 C C . VAL B 1 77 ? 7.859 -38.281 -39.812 1 96.81 77 VAL B C 1
ATOM 6367 O O . VAL B 1 77 ? 7.465 -39.469 -39.906 1 96.81 77 VAL B O 1
ATOM 6370 N N . LYS B 1 78 ? 7.332 -37.312 -40.375 1 95 78 LYS B N 1
ATOM 6371 C CA . LYS B 1 78 ? 6.176 -37.469 -41.25 1 95 78 LYS B CA 1
ATOM 6372 C C . LYS B 1 78 ? 6.52 -37.094 -42.688 1 95 78 LYS B C 1
ATOM 6374 O O . LYS B 1 78 ? 6.879 -35.969 -42.969 1 95 78 LYS B O 1
ATOM 6379 N N . GLU B 1 79 ? 6.395 -38 -43.656 1 92 79 GLU B N 1
ATOM 6380 C CA . GLU B 1 79 ? 6.68 -37.812 -45.062 1 92 79 GLU B CA 1
ATOM 6381 C C . GLU B 1 79 ? 8.07 -37.219 -45.281 1 92 79 GLU B C 1
ATOM 6383 O O . GLU B 1 79 ? 8.234 -36.25 -46.031 1 92 79 GLU B O 1
ATOM 6388 N N . GLY B 1 80 ? 8.938 -37.594 -44.469 1 91.38 80 GLY B N 1
ATOM 6389 C CA . GLY B 1 80 ? 10.336 -37.219 -44.625 1 91.38 80 GLY B CA 1
ATOM 6390 C C . GLY B 1 80 ? 10.688 -35.938 -43.875 1 91.38 80 GLY B C 1
ATOM 6391 O O . GLY B 1 80 ? 11.852 -35.531 -43.844 1 91.38 80 GLY B O 1
ATOM 6392 N N . GLU B 1 81 ? 9.703 -35.406 -43.344 1 95.94 81 GLU B N 1
ATOM 6393 C CA . GLU B 1 81 ? 9.945 -34.156 -42.594 1 95.94 81 GLU B CA 1
ATOM 6394 C C . GLU B 1 81 ? 9.812 -34.375 -41.094 1 95.94 81 GLU B C 1
ATOM 6396 O O . GLU B 1 81 ? 8.875 -35.031 -40.625 1 95.94 81 GLU B O 1
ATOM 6401 N N . ILE B 1 82 ? 10.773 -33.812 -40.344 1 97.12 82 ILE B N 1
ATOM 6402 C CA . ILE B 1 82 ? 10.734 -33.906 -38.875 1 97.12 82 ILE B CA 1
ATOM 6403 C C . ILE B 1 82 ? 9.656 -32.969 -38.344 1 97.12 82 ILE B C 1
ATOM 6405 O O . ILE B 1 82 ? 9.656 -31.766 -38.625 1 97.12 82 ILE B O 1
ATOM 6409 N N . ASP B 1 83 ? 8.758 -33.438 -37.594 1 96.94 83 ASP B N 1
ATOM 6410 C CA . ASP B 1 83 ? 7.672 -32.688 -36.969 1 96.94 83 ASP B CA 1
ATOM 6411 C C . ASP B 1 83 ? 8.172 -31.875 -35.75 1 96.94 83 ASP B C 1
ATOM 6413 O O . ASP B 1 83 ? 9.367 -31.844 -35.469 1 96.94 83 ASP B O 1
ATOM 6417 N N . LEU B 1 84 ? 7.305 -31.203 -35.062 1 95.38 84 LEU B N 1
ATOM 6418 C CA . LEU B 1 84 ? 7.617 -30.391 -33.875 1 95.38 84 LEU B CA 1
ATOM 6419 C C . LEU B 1 84 ? 8.062 -31.281 -32.719 1 95.38 84 LEU B C 1
ATOM 6421 O O . LEU B 1 84 ? 7.629 -32.438 -32.594 1 95.38 84 LEU B O 1
ATOM 6425 N N . ASP B 1 85 ? 8.898 -30.75 -31.875 1 95.88 85 ASP B N 1
ATOM 6426 C CA . ASP B 1 85 ? 9.172 -31.359 -30.578 1 95.88 85 ASP B CA 1
ATOM 6427 C C . ASP B 1 85 ? 7.902 -31.422 -29.734 1 95.88 85 ASP B C 1
ATOM 6429 O O . ASP B 1 85 ? 7.129 -30.469 -29.688 1 95.88 85 ASP B O 1
ATOM 6433 N N . ARG B 1 86 ? 7.695 -32.562 -29.078 1 95.69 86 ARG B N 1
ATOM 6434 C CA . ARG B 1 86 ? 6.461 -32.75 -28.312 1 95.69 86 ARG B CA 1
ATOM 6435 C C . ARG B 1 86 ? 6.754 -33.062 -26.859 1 95.69 86 ARG B C 1
ATOM 6437 O O . ARG B 1 86 ? 5.844 -33.406 -26.094 1 95.69 86 ARG B O 1
ATOM 6444 N N . ILE B 1 87 ? 8.031 -32.938 -26.422 1 95.5 87 ILE B N 1
ATOM 6445 C CA . ILE B 1 87 ? 8.312 -33.312 -25.031 1 95.5 87 ILE B CA 1
ATOM 6446 C C . ILE B 1 87 ? 9.148 -32.219 -24.375 1 95.5 87 ILE B C 1
ATOM 6448 O O . ILE B 1 87 ? 9.828 -31.453 -25.047 1 95.5 87 ILE B O 1
ATOM 6452 N N . ALA B 1 88 ? 8.984 -32.188 -23.062 1 93.06 88 ALA B N 1
ATOM 6453 C CA . ALA B 1 88 ? 9.945 -31.453 -22.25 1 93.06 88 ALA B CA 1
ATOM 6454 C C . ALA B 1 88 ? 11.219 -32.281 -22.016 1 93.06 88 ALA B C 1
ATOM 6456 O O . ALA B 1 88 ? 12.328 -31.766 -22.188 1 93.06 88 ALA B O 1
ATOM 6457 N N . PHE B 1 89 ? 10.961 -33.469 -21.641 1 93.19 89 PHE B N 1
ATOM 6458 C CA . PHE B 1 89 ? 12.062 -34.438 -21.578 1 93.19 89 PHE B CA 1
ATOM 6459 C C . PHE B 1 89 ? 11.539 -35.844 -21.406 1 93.19 89 PHE B C 1
ATOM 6461 O O . PHE B 1 89 ? 10.383 -36.062 -21.031 1 93.19 89 PHE B O 1
ATOM 6468 N N . ALA B 1 90 ? 12.273 -36.781 -21.734 1 96.38 90 ALA B N 1
ATOM 6469 C CA . ALA B 1 90 ? 12.039 -38.219 -21.516 1 96.38 90 ALA B CA 1
ATOM 6470 C C . ALA B 1 90 ? 13.352 -38.938 -21.219 1 96.38 90 ALA B C 1
ATOM 6472 O O . ALA B 1 90 ? 14.172 -39.125 -22.109 1 96.38 90 ALA B O 1
ATOM 6473 N N . ASP B 1 91 ? 13.492 -39.25 -19.922 1 95.06 91 ASP B N 1
ATOM 6474 C CA . ASP B 1 91 ? 14.758 -39.875 -19.547 1 95.06 91 ASP B CA 1
ATOM 6475 C C . ASP B 1 91 ? 14.641 -40.562 -18.188 1 95.06 91 ASP B C 1
ATOM 6477 O O . ASP B 1 91 ? 13.539 -40.656 -17.641 1 95.06 91 ASP B O 1
ATOM 6481 N N . PHE B 1 92 ? 15.805 -41.156 -17.766 1 95.88 92 PHE B N 1
ATOM 6482 C CA . PHE B 1 92 ? 15.875 -41.938 -16.531 1 95.88 92 PHE B CA 1
ATOM 6483 C C . PHE B 1 92 ? 16.094 -41.031 -15.336 1 95.88 92 PHE B C 1
ATOM 6485 O O . PHE B 1 92 ? 16.891 -40.094 -15.398 1 95.88 92 PHE B O 1
ATOM 6492 N N . ILE B 1 93 ? 15.344 -41.219 -14.297 1 92.81 93 ILE B N 1
ATOM 6493 C CA . ILE B 1 93 ? 15.516 -40.562 -13.016 1 92.81 93 ILE B CA 1
ATOM 6494 C C . ILE B 1 93 ? 15.922 -41.562 -11.945 1 92.81 93 ILE B C 1
ATOM 6496 O O . ILE B 1 93 ? 15.234 -42.562 -11.719 1 92.81 93 ILE B O 1
ATOM 6500 N N . PRO B 1 94 ? 17.031 -41.25 -11.297 1 92.69 94 PRO B N 1
ATOM 6501 C CA . PRO B 1 94 ? 17.547 -42.25 -10.367 1 92.69 94 PRO B CA 1
ATOM 6502 C C . PRO B 1 94 ? 16.719 -42.375 -9.094 1 92.69 94 PRO B C 1
ATOM 6504 O O . PRO B 1 94 ? 16.703 -43.406 -8.438 1 92.69 94 PRO B O 1
ATOM 6507 N N . ASN B 1 95 ? 16.094 -41.25 -8.703 1 89.25 95 ASN B N 1
ATOM 6508 C CA . ASN B 1 95 ? 15.281 -41.281 -7.488 1 89.25 95 ASN B CA 1
ATOM 6509 C C . ASN B 1 95 ? 14.234 -40.188 -7.488 1 89.25 95 ASN B C 1
ATOM 6511 O O . ASN B 1 95 ? 14.5 -39.062 -7.035 1 89.25 95 ASN B O 1
ATOM 6515 N N . ASN B 1 96 ? 13.016 -40.5 -7.648 1 80 96 ASN B N 1
ATOM 6516 C CA . ASN B 1 96 ? 11.805 -39.688 -7.543 1 80 96 ASN B CA 1
ATOM 6517 C C . ASN B 1 96 ? 12.094 -38.219 -7.805 1 80 96 ASN B C 1
ATOM 6519 O O . ASN B 1 96 ? 11.82 -37.375 -6.957 1 80 96 ASN B O 1
ATOM 6523 N N . TRP B 1 97 ? 12.469 -37.75 -8.852 1 70.12 97 TRP B N 1
ATOM 6524 C CA . TRP B 1 97 ? 12.703 -36.406 -9.398 1 70.12 97 TRP B CA 1
ATOM 6525 C C . TRP B 1 97 ? 13.984 -35.812 -8.828 1 70.12 97 TRP B C 1
ATOM 6527 O O . TRP B 1 97 ? 14.188 -34.594 -8.898 1 70.12 97 TRP B O 1
ATOM 6537 N N . SER B 1 98 ? 14.719 -36.5 -8.133 1 67.56 98 SER B N 1
ATOM 6538 C CA . SER B 1 98 ? 16.016 -36.031 -7.652 1 67.56 98 SER B CA 1
ATOM 6539 C C . SER B 1 98 ? 17.156 -36.625 -8.477 1 67.56 98 SER B C 1
ATOM 6541 O O . SER B 1 98 ? 17.359 -37.844 -8.469 1 67.56 98 SER B O 1
ATOM 6543 N N . ALA B 1 99 ? 17.688 -35.75 -9.195 1 67.56 99 ALA B N 1
ATOM 6544 C CA . ALA B 1 99 ? 18.859 -36.156 -9.969 1 67.56 99 ALA B CA 1
ATOM 6545 C C . ALA B 1 99 ? 20.094 -35.406 -9.547 1 67.56 99 ALA B C 1
ATOM 6547 O O . ALA B 1 99 ? 21.062 -35.312 -10.305 1 67.56 99 ALA B O 1
ATOM 6548 N N . TRP B 1 100 ? 20 -34.844 -8.305 1 72.31 100 TRP B N 1
ATOM 6549 C CA . TRP B 1 100 ? 21.109 -34.031 -7.797 1 72.31 100 TRP B CA 1
ATOM 6550 C C . TRP B 1 100 ? 21.672 -34.625 -6.508 1 72.31 100 TRP B C 1
ATOM 6552 O O . TRP B 1 100 ? 20.953 -35.344 -5.785 1 72.31 100 TRP B O 1
ATOM 6562 N N . PRO B 1 101 ? 22.969 -34.312 -6.387 1 74.75 101 PRO B N 1
ATOM 6563 C CA . PRO B 1 101 ? 23.953 -33.5 -7.078 1 74.75 101 PRO B CA 1
ATOM 6564 C C . PRO B 1 101 ? 24.516 -34.156 -8.328 1 74.75 101 PRO B C 1
ATOM 6566 O O . PRO B 1 101 ? 24.719 -35.375 -8.344 1 74.75 101 PRO B O 1
ATOM 6569 N N . ASN B 1 102 ? 24.672 -33.406 -9.344 1 82.44 102 ASN B N 1
ATOM 6570 C CA . ASN B 1 102 ? 25.297 -33.812 -10.594 1 82.44 102 ASN B CA 1
ATOM 6571 C C . ASN B 1 102 ? 26.391 -32.844 -11.008 1 82.44 102 ASN B C 1
ATOM 6573 O O . ASN B 1 102 ? 26.141 -31.641 -11.156 1 82.44 102 ASN B O 1
ATOM 6577 N N . ASP B 1 103 ? 27.641 -33.312 -11.023 1 78.19 103 ASP B N 1
ATOM 6578 C CA . ASP B 1 103 ? 28.766 -32.406 -11.289 1 78.19 103 ASP B CA 1
ATOM 6579 C C . ASP B 1 103 ? 29.297 -32.594 -12.703 1 78.19 103 ASP B C 1
ATOM 6581 O O . ASP B 1 103 ? 30.156 -31.844 -13.164 1 78.19 103 ASP B O 1
ATOM 6585 N N . GLY B 1 104 ? 28.828 -33.656 -13.375 1 84.31 104 GLY B N 1
ATOM 6586 C CA . GLY B 1 104 ? 29.359 -33.812 -14.711 1 84.31 104 GLY B CA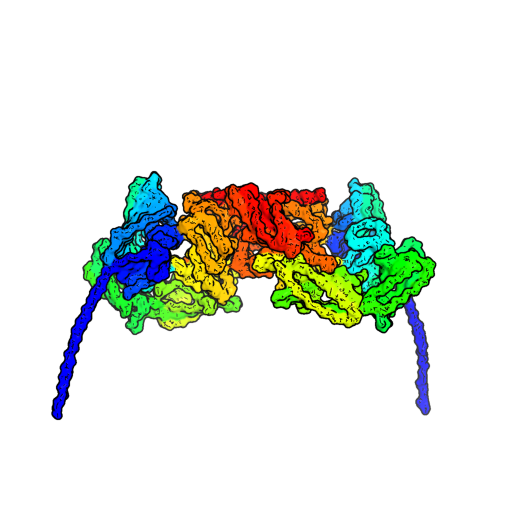 1
ATOM 6587 C C . GLY B 1 104 ? 28.719 -34.938 -15.484 1 84.31 104 GLY B C 1
ATOM 6588 O O . GLY B 1 104 ? 27.812 -35.594 -14.984 1 84.31 104 GLY B O 1
ATOM 6589 N N . LYS B 1 105 ? 29.141 -35.094 -16.797 1 90.44 105 LYS B N 1
ATOM 6590 C CA . LYS B 1 105 ? 28.672 -36.156 -17.688 1 90.44 105 LYS B CA 1
ATOM 6591 C C . LYS B 1 105 ? 29.75 -36.562 -18.656 1 90.44 105 LYS B C 1
ATOM 6593 O O . LYS B 1 105 ? 30.672 -35.812 -18.953 1 90.44 105 LYS B O 1
ATOM 6598 N N . GLU B 1 106 ? 29.719 -37.812 -19.047 1 95.56 106 GLU B N 1
ATOM 6599 C CA . GLU B 1 106 ? 30.5 -38.344 -20.141 1 95.56 106 GLU B CA 1
ATOM 6600 C C . GLU B 1 106 ? 29.594 -38.812 -21.281 1 95.56 106 GLU B C 1
ATOM 6602 O O . GLU B 1 106 ? 28.609 -39.5 -21.047 1 95.56 106 GLU B O 1
ATOM 6607 N N . VAL B 1 107 ? 29.938 -38.406 -22.5 1 97.5 107 VAL B N 1
ATOM 6608 C CA . VAL B 1 107 ? 29.156 -38.75 -23.672 1 97.5 107 VAL B CA 1
ATOM 6609 C C . VAL B 1 107 ? 30 -39.562 -24.656 1 97.5 107 VAL B C 1
ATOM 6611 O O . VAL B 1 107 ? 31.109 -39.156 -25.016 1 97.5 107 VAL B O 1
ATOM 6614 N N . GLU B 1 108 ? 29.469 -40.719 -25.016 1 97.62 108 GLU B N 1
ATOM 6615 C CA . GLU B 1 108 ? 30.156 -41.594 -25.969 1 97.62 108 GLU B CA 1
ATOM 6616 C C . GLU B 1 108 ? 29.219 -42 -27.109 1 97.62 108 GLU B C 1
ATOM 6618 O O . GLU B 1 108 ? 28.141 -42.531 -26.859 1 97.62 108 GLU B O 1
ATOM 6623 N N . ILE B 1 109 ? 29.641 -41.812 -28.359 1 97.88 109 ILE B N 1
ATOM 6624 C CA . ILE B 1 109 ? 28.953 -42.406 -29.516 1 97.88 109 ILE B CA 1
ATOM 6625 C C . ILE B 1 109 ? 29.516 -43.781 -29.781 1 97.88 109 ILE B C 1
ATOM 6627 O O . ILE B 1 109 ? 30.578 -43.938 -30.391 1 97.88 109 ILE B O 1
ATOM 6631 N N . VAL B 1 110 ? 28.859 -44.719 -29.406 1 98.12 110 VAL B N 1
ATOM 6632 C CA . VAL B 1 110 ? 29.312 -46.094 -29.422 1 98.12 110 VAL B CA 1
ATOM 6633 C C . VAL B 1 110 ? 29.25 -46.656 -30.844 1 98.12 110 VAL B C 1
ATOM 6635 O O . VAL B 1 110 ? 30.125 -47.438 -31.25 1 98.12 110 VAL B O 1
ATOM 6638 N N . GLU B 1 111 ? 28.141 -46.344 -31.547 1 97.38 111 GLU B N 1
ATOM 6639 C CA . GLU B 1 111 ? 27.922 -46.781 -32.938 1 97.38 111 GLU B CA 1
ATOM 6640 C C . GLU B 1 111 ? 27.312 -45.656 -33.781 1 97.38 111 GLU B C 1
ATOM 6642 O O . GLU B 1 111 ? 26.422 -44.938 -33.312 1 97.38 111 GLU B O 1
ATOM 6647 N N . ASP B 1 112 ? 27.844 -45.5 -34.938 1 96.62 112 ASP B N 1
ATOM 6648 C CA . ASP B 1 112 ? 27.344 -44.562 -35.938 1 96.62 112 ASP B CA 1
ATOM 6649 C C . ASP B 1 112 ? 27.391 -45.156 -37.344 1 96.62 112 ASP B C 1
ATOM 6651 O O . ASP B 1 112 ? 28.406 -45.031 -38.062 1 96.62 112 ASP B O 1
ATOM 6655 N N . SER B 1 113 ? 26.359 -45.812 -37.625 1 96.56 113 SER B N 1
ATOM 6656 C CA . SER B 1 113 ? 26.203 -46.406 -38.938 1 96.56 113 SER B CA 1
ATOM 6657 C C . SER B 1 113 ? 24.844 -46.094 -39.562 1 96.56 113 SER B C 1
ATOM 6659 O O . SER B 1 113 ? 23.969 -45.531 -38.875 1 96.56 113 SER B O 1
ATOM 6661 N N . ALA B 1 114 ? 24.703 -46.469 -40.75 1 95.62 114 ALA B N 1
ATOM 6662 C CA . ALA B 1 114 ? 23.422 -46.219 -41.438 1 95.62 114 ALA B CA 1
ATOM 6663 C C . ALA B 1 114 ? 22.328 -47.125 -40.875 1 95.62 114 ALA B C 1
ATOM 6665 O O . ALA B 1 114 ? 21.141 -46.812 -41 1 95.62 114 ALA B O 1
ATOM 6666 N N . GLU B 1 115 ? 22.766 -48.188 -40.219 1 96.62 115 GLU B N 1
ATOM 6667 C CA . GLU B 1 115 ? 21.812 -49.156 -39.719 1 96.62 115 GLU B CA 1
ATOM 6668 C C . GLU B 1 115 ? 21.406 -48.844 -38.281 1 96.62 115 GLU B C 1
ATOM 6670 O O . GLU B 1 115 ? 20.281 -49.156 -37.875 1 96.62 115 GLU B O 1
ATOM 6675 N N . ARG B 1 116 ? 22.391 -48.312 -37.562 1 97.94 116 ARG B N 1
ATOM 6676 C CA . ARG B 1 116 ? 22.109 -48.094 -36.156 1 97.94 116 ARG B CA 1
ATOM 6677 C C . ARG B 1 116 ? 23.016 -47.031 -35.562 1 97.94 116 ARG B C 1
ATOM 6679 O O . ARG B 1 116 ? 24.188 -46.938 -35.938 1 97.94 116 ARG B O 1
ATOM 6686 N N . VAL B 1 117 ? 22.422 -46.219 -34.719 1 98.31 117 VAL B N 1
ATOM 6687 C CA . VAL B 1 117 ? 23.188 -45.281 -33.906 1 98.31 117 VAL B CA 1
ATOM 6688 C C . VAL B 1 117 ? 23 -45.625 -32.438 1 98.31 117 VAL B C 1
ATOM 6690 O O . VAL B 1 117 ? 21.875 -45.875 -31.984 1 98.31 117 VAL B O 1
ATOM 6693 N N . VAL B 1 118 ? 24.094 -45.719 -31.688 1 98.56 118 VAL B N 1
ATOM 6694 C CA . VAL B 1 118 ? 24.094 -45.969 -30.25 1 98.56 118 VAL B CA 1
ATOM 6695 C C . VAL B 1 118 ? 24.891 -44.875 -29.547 1 98.56 118 VAL B C 1
ATOM 6697 O O . VAL B 1 118 ? 26.062 -44.656 -29.875 1 98.56 118 VAL B O 1
ATOM 6700 N N . VAL B 1 119 ? 24.25 -44.188 -28.625 1 98.56 119 VAL B N 1
ATOM 6701 C CA . VAL B 1 119 ? 24.906 -43.156 -27.797 1 98.56 119 VAL B CA 1
ATOM 6702 C C . VAL B 1 119 ? 24.828 -43.562 -26.328 1 98.56 119 VAL B C 1
ATOM 6704 O O . VAL B 1 119 ? 23.781 -44.031 -25.859 1 98.56 119 VAL B O 1
ATOM 6707 N N . ARG B 1 120 ? 25.906 -43.438 -25.594 1 98.5 120 ARG B N 1
ATOM 6708 C CA . ARG B 1 120 ? 25.969 -43.719 -24.156 1 98.5 120 ARG B CA 1
ATOM 6709 C C . ARG B 1 120 ? 26.344 -42.469 -23.375 1 98.5 120 ARG B C 1
ATOM 6711 O O . ARG B 1 120 ? 27.328 -41.812 -23.703 1 98.5 120 ARG B O 1
ATOM 6718 N N . ILE B 1 121 ? 25.578 -42.188 -22.375 1 97.81 121 ILE B N 1
ATOM 6719 C CA . ILE B 1 121 ? 25.844 -41.062 -21.516 1 97.81 121 ILE B CA 1
ATOM 6720 C C . ILE B 1 121 ? 25.953 -41.531 -20.062 1 97.81 121 ILE B C 1
ATOM 6722 O O . ILE B 1 121 ? 25.062 -42.188 -19.547 1 97.81 121 ILE B O 1
ATOM 6726 N N . ARG B 1 122 ? 27.016 -41.188 -19.406 1 96.69 122 ARG B N 1
ATOM 6727 C CA . ARG B 1 122 ? 27.266 -41.5 -18 1 96.69 122 ARG B CA 1
ATOM 6728 C C . ARG B 1 122 ? 27.266 -40.219 -17.156 1 96.69 122 ARG B C 1
ATOM 6730 O O . ARG B 1 122 ? 27.984 -39.281 -17.469 1 96.69 122 ARG B O 1
ATOM 6737 N N . ARG B 1 123 ? 26.438 -40.188 -16.156 1 94.19 123 ARG B N 1
ATOM 6738 C CA . ARG B 1 123 ? 26.312 -39.062 -15.234 1 94.19 123 ARG B CA 1
ATOM 6739 C C . ARG B 1 123 ? 26.375 -39.531 -13.781 1 94.19 123 ARG B C 1
ATOM 6741 O O . ARG B 1 123 ? 25.984 -40.656 -13.477 1 94.19 123 ARG B O 1
ATOM 6748 N N . ASN B 1 124 ? 26.875 -38.656 -12.914 1 91.56 124 ASN B N 1
ATOM 6749 C CA . ASN B 1 124 ? 26.844 -39.031 -11.5 1 91.56 124 ASN B CA 1
ATOM 6750 C C . ASN B 1 124 ? 25.547 -38.531 -10.836 1 91.56 124 ASN B C 1
ATOM 6752 O O . ASN B 1 124 ? 24.969 -37.531 -11.258 1 91.56 124 ASN B O 1
ATOM 6756 N N . TRP B 1 125 ? 25.094 -39.219 -9.891 1 90.06 125 TRP B N 1
ATOM 6757 C CA . TRP B 1 125 ? 24.094 -38.812 -8.891 1 90.06 125 TRP B CA 1
ATOM 6758 C C . TRP B 1 125 ? 24.641 -39 -7.477 1 90.06 125 TRP B C 1
ATOM 6760 O O . TRP B 1 125 ? 24.531 -40.094 -6.898 1 90.06 125 TRP B O 1
ATOM 6770 N N . GLY B 1 126 ? 25.266 -37.906 -7.035 1 87.44 126 GLY B N 1
ATOM 6771 C CA . GLY B 1 126 ? 26.094 -38.094 -5.848 1 87.44 126 GLY B CA 1
ATOM 6772 C C . GLY B 1 126 ? 27.25 -39.031 -6.07 1 87.44 126 GLY B C 1
ATOM 6773 O O . GLY B 1 126 ? 28.094 -38.812 -6.949 1 87.44 126 GLY B O 1
ATOM 6774 N N . GLU B 1 127 ? 27.219 -40.094 -5.246 1 91 127 GLU B N 1
ATOM 6775 C CA . GLU B 1 127 ? 28.297 -41.062 -5.363 1 91 127 GLU B CA 1
ATOM 6776 C C . GLU B 1 127 ? 27.875 -42.25 -6.25 1 91 127 GLU B C 1
ATOM 6778 O O . GLU B 1 127 ? 28.641 -43.188 -6.43 1 91 127 GLU B O 1
ATOM 6783 N N . ALA B 1 128 ? 26.703 -42.156 -6.848 1 94.31 128 ALA B N 1
ATOM 6784 C CA . ALA B 1 128 ? 26.219 -43.188 -7.754 1 94.31 128 ALA B CA 1
ATOM 6785 C C . ALA B 1 128 ? 26.438 -42.781 -9.211 1 94.31 128 ALA B C 1
ATOM 6787 O O . ALA B 1 128 ? 26.625 -41.594 -9.516 1 94.31 128 ALA B O 1
ATOM 6788 N N . TRP B 1 129 ? 26.453 -43.812 -10.039 1 95.69 129 TRP B N 1
ATOM 6789 C CA . TRP B 1 129 ? 26.609 -43.594 -11.469 1 95.69 129 TRP B CA 1
ATOM 6790 C C . TRP B 1 129 ? 25.359 -44 -12.234 1 95.69 129 TRP B C 1
ATOM 6792 O O . TRP B 1 129 ? 24.844 -45.094 -12.008 1 95.69 129 TRP B O 1
ATOM 6802 N N . VAL B 1 130 ? 24.906 -43.156 -13.086 1 96.56 130 VAL B N 1
ATOM 6803 C CA . VAL B 1 130 ? 23.797 -43.438 -14 1 96.56 130 VAL B CA 1
ATOM 6804 C C . VAL B 1 130 ? 24.328 -43.5 -15.43 1 96.56 130 VAL B C 1
ATOM 6806 O O . VAL B 1 130 ? 24.75 -42.469 -15.977 1 96.56 130 VAL B O 1
ATOM 6809 N N . THR B 1 131 ? 24.328 -44.656 -16.016 1 97.81 131 THR B N 1
ATOM 6810 C CA . THR B 1 131 ? 24.766 -44.812 -17.406 1 97.81 131 THR B CA 1
ATOM 6811 C C . THR B 1 131 ? 23.609 -45.219 -18.297 1 97.81 131 THR B C 1
ATOM 6813 O O . THR B 1 131 ? 23.109 -46.344 -18.188 1 97.81 131 THR B O 1
ATOM 6816 N N . THR B 1 132 ? 23.219 -44.406 -19.172 1 98.06 132 THR B N 1
ATOM 6817 C CA . THR B 1 132 ? 22.109 -44.688 -20.078 1 98.06 132 THR B CA 1
ATOM 6818 C C . THR B 1 132 ? 22.609 -44.844 -21.516 1 98.06 132 THR B C 1
ATOM 6820 O O . THR B 1 132 ? 23.391 -44.031 -22 1 98.06 132 THR B O 1
ATOM 6823 N N . THR B 1 133 ? 22.156 -45.875 -22.156 1 98.62 133 THR B N 1
ATOM 6824 C CA . THR B 1 133 ? 22.422 -46.125 -23.562 1 98.62 133 THR B CA 1
ATOM 6825 C C . THR B 1 133 ? 21.156 -45.938 -24.406 1 98.62 133 THR B C 1
ATOM 6827 O O . THR B 1 133 ? 20.125 -46.531 -24.125 1 98.62 133 THR B O 1
ATOM 6830 N N . TYR B 1 134 ? 21.266 -45.094 -25.406 1 98.69 134 TYR B N 1
ATOM 6831 C CA . TYR B 1 134 ? 20.219 -44.844 -26.375 1 98.69 134 TYR B CA 1
ATOM 6832 C C . TYR B 1 134 ? 20.516 -45.5 -27.703 1 98.69 134 TYR B C 1
ATOM 6834 O O . TYR B 1 134 ? 21.578 -45.25 -28.297 1 98.69 134 TYR B O 1
ATOM 6842 N N . SER B 1 135 ? 19.578 -46.281 -28.188 1 98.69 135 SER B N 1
ATOM 6843 C CA . SER B 1 135 ? 19.797 -46.969 -29.469 1 98.69 135 SER B CA 1
ATOM 6844 C C . SER B 1 135 ? 18.641 -46.75 -30.422 1 98.69 135 SER B C 1
ATOM 6846 O O . SER B 1 135 ? 17.469 -46.906 -30.047 1 98.69 135 SER B O 1
ATOM 6848 N N . LEU B 1 136 ? 18.969 -46.375 -31.625 1 98.62 136 LEU B N 1
ATOM 6849 C CA . LEU B 1 136 ? 17.984 -46.219 -32.688 1 98.62 136 LEU B CA 1
ATOM 6850 C C . LEU B 1 136 ? 18.406 -46.938 -33.969 1 98.62 136 LEU B C 1
ATOM 6852 O O . LEU B 1 136 ? 19.531 -46.719 -34.438 1 98.62 136 LEU B O 1
ATOM 6856 N N . GLU B 1 137 ? 17.547 -47.719 -34.469 1 98.06 137 GLU B N 1
ATOM 6857 C CA . GLU B 1 137 ? 17.812 -48.438 -35.719 1 98.06 137 GLU B CA 1
ATOM 6858 C C . GLU B 1 137 ? 17.125 -47.812 -36.906 1 98.06 137 GLU B C 1
ATOM 6860 O O . GLU B 1 137 ? 16.109 -47.125 -36.75 1 98.06 137 GLU B O 1
ATOM 6865 N N . ALA B 1 138 ? 17.703 -48.125 -38.062 1 97 138 ALA B N 1
ATOM 6866 C CA . ALA B 1 138 ? 17.047 -47.719 -39.281 1 97 138 ALA B CA 1
ATOM 6867 C C . ALA B 1 138 ? 15.656 -48.344 -39.438 1 97 138 ALA B C 1
ATOM 6869 O O . ALA B 1 138 ? 15.492 -49.531 -39.188 1 97 138 ALA B O 1
ATOM 6870 N N . GLY B 1 139 ? 14.734 -47.469 -39.625 1 95.44 139 GLY B N 1
ATOM 6871 C CA . GLY B 1 139 ? 13.367 -47.938 -39.875 1 95.44 139 GLY B CA 1
ATOM 6872 C C . GLY B 1 139 ? 12.586 -48.156 -38.594 1 95.44 139 GLY B C 1
ATOM 6873 O O . GLY B 1 139 ? 11.375 -48.406 -38.656 1 95.44 139 GLY B O 1
ATOM 6874 N N . SER B 1 140 ? 13.25 -48.094 -37.5 1 97.25 140 SER B N 1
ATOM 6875 C CA . SER B 1 140 ? 12.578 -48.375 -36.25 1 97.25 140 SER B CA 1
ATOM 6876 C C . SER B 1 140 ? 11.734 -47.156 -35.781 1 97.25 140 SER B C 1
ATOM 6878 O O . SER B 1 140 ? 12.148 -46.031 -35.969 1 97.25 140 SER B O 1
ATOM 6880 N N . ASP B 1 141 ? 10.617 -47.438 -35.188 1 98.06 141 ASP B N 1
ATOM 6881 C CA . ASP B 1 141 ? 9.781 -46.375 -34.688 1 98.06 141 ASP B CA 1
ATOM 6882 C C . ASP B 1 141 ? 9.984 -46.188 -33.156 1 98.06 141 ASP B C 1
ATOM 6884 O O . ASP B 1 141 ? 9.148 -45.594 -32.5 1 98.06 141 ASP B O 1
ATOM 6888 N N . ARG B 1 142 ? 11.016 -46.719 -32.625 1 98.5 142 ARG B N 1
ATOM 6889 C CA . ARG B 1 142 ? 11.203 -46.656 -31.172 1 98.5 142 ARG B CA 1
ATOM 6890 C C . ARG B 1 142 ? 12.688 -46.562 -30.828 1 98.5 142 ARG B C 1
ATOM 6892 O O . ARG B 1 142 ? 13.531 -47.094 -31.547 1 98.5 142 ARG B O 1
ATOM 6899 N N . ILE B 1 143 ? 12.961 -45.906 -29.766 1 98.62 143 ILE B N 1
ATOM 6900 C CA . ILE B 1 143 ? 14.281 -45.812 -29.141 1 98.62 143 ILE B CA 1
ATOM 6901 C C . ILE B 1 143 ? 14.398 -46.875 -28.047 1 98.62 143 ILE B C 1
ATOM 6903 O O . ILE B 1 143 ? 13.555 -46.969 -27.141 1 98.62 143 ILE B O 1
ATOM 6907 N N . GLN B 1 144 ? 15.422 -47.656 -28.172 1 98.44 144 GLN B N 1
ATOM 6908 C CA . GLN B 1 144 ? 15.703 -48.562 -27.062 1 98.44 144 GLN B CA 1
ATOM 6909 C C . GLN B 1 144 ? 16.531 -47.875 -25.984 1 98.44 144 GLN B C 1
ATOM 6911 O O . GLN B 1 144 ? 17.547 -47.25 -26.281 1 98.44 144 GLN B O 1
ATOM 6916 N N . LEU B 1 145 ? 16.078 -48.031 -24.766 1 98.56 145 LEU B N 1
ATOM 6917 C CA . LEU B 1 145 ? 16.734 -47.438 -23.609 1 98.56 145 LEU B CA 1
ATOM 6918 C C . LEU B 1 145 ? 17.25 -48.5 -22.672 1 98.56 145 LEU B C 1
ATOM 6920 O O . LEU B 1 145 ? 16.547 -49.469 -22.375 1 98.56 145 LEU B O 1
ATOM 6924 N N . ASN B 1 146 ? 18.484 -48.344 -22.312 1 98.44 146 ASN B N 1
ATOM 6925 C CA . ASN B 1 146 ? 19.094 -49.188 -21.297 1 98.44 146 ASN B CA 1
ATOM 6926 C C . ASN B 1 146 ? 19.906 -48.375 -20.297 1 98.44 146 ASN B C 1
ATOM 6928 O O . ASN B 1 146 ? 20.859 -47.688 -20.672 1 98.44 146 ASN B O 1
ATOM 6932 N N . THR B 1 147 ? 19.547 -48.438 -19.016 1 98.44 147 THR B N 1
ATOM 6933 C CA . THR B 1 147 ? 20.25 -47.656 -18 1 98.44 147 THR B CA 1
ATOM 6934 C C . THR B 1 147 ? 20.797 -48.562 -16.906 1 98.44 147 THR B C 1
ATOM 6936 O O . THR B 1 147 ? 20.078 -49.406 -16.391 1 98.44 147 THR B O 1
ATOM 6939 N N . GLU B 1 148 ? 22.031 -48.406 -16.609 1 98.31 148 GLU B N 1
ATOM 6940 C CA . GLU B 1 148 ? 22.656 -49.031 -15.445 1 98.31 148 GLU B CA 1
ATOM 6941 C C . GLU B 1 148 ? 22.844 -48.031 -14.312 1 98.31 148 GLU B C 1
ATOM 6943 O O . GLU B 1 148 ? 23.469 -46.969 -14.516 1 98.31 148 GLU B O 1
ATOM 6948 N N . LEU B 1 149 ? 22.234 -48.281 -13.188 1 97.94 149 LEU B N 1
ATOM 6949 C CA . LEU B 1 149 ? 22.438 -47.469 -11.977 1 97.94 149 LEU B CA 1
ATOM 6950 C C . LEU B 1 149 ? 23.344 -48.219 -10.992 1 97.94 149 LEU B C 1
ATOM 6952 O O . LEU B 1 149 ? 23.016 -49.312 -10.523 1 97.94 149 LEU B O 1
ATOM 6956 N N . GLU B 1 150 ? 24.484 -47.562 -10.727 1 97.69 150 GLU B N 1
ATOM 6957 C CA . GLU B 1 150 ? 25.5 -48.188 -9.867 1 97.69 150 GLU B CA 1
ATOM 6958 C C . GLU B 1 150 ? 25.734 -47.344 -8.609 1 97.69 150 GLU B C 1
ATOM 6960 O O . GLU B 1 150 ? 26 -46.156 -8.695 1 97.69 150 GLU B O 1
ATOM 6965 N N . ASN B 1 151 ? 25.641 -48.062 -7.441 1 97.56 151 ASN B N 1
ATOM 6966 C CA . ASN B 1 151 ? 26.031 -47.406 -6.195 1 97.56 151 ASN B CA 1
ATOM 6967 C C . ASN B 1 151 ? 27.531 -47.531 -5.961 1 97.56 151 ASN B C 1
ATOM 6969 O O . ASN B 1 151 ? 28.016 -48.531 -5.426 1 97.56 151 ASN B O 1
ATOM 6973 N N . ALA B 1 152 ? 28.203 -46.469 -6.277 1 96.06 152 ALA B N 1
ATOM 6974 C CA . ALA B 1 152 ? 29.656 -46.469 -6.09 1 96.06 152 ALA B CA 1
ATOM 6975 C C . ALA B 1 152 ? 30.031 -45.844 -4.746 1 96.06 152 ALA B C 1
ATOM 6977 O O . ALA B 1 152 ? 31.219 -45.719 -4.434 1 96.06 152 ALA B O 1
ATOM 6978 N N . GLY B 1 153 ? 29.062 -45.469 -3.99 1 94.75 153 GLY B N 1
ATOM 6979 C CA . GLY B 1 153 ? 29.281 -44.844 -2.691 1 94.75 153 GLY B CA 1
ATOM 6980 C C . GLY B 1 153 ? 29.438 -45.844 -1.571 1 94.75 153 GLY B C 1
ATOM 6981 O O . GLY B 1 153 ? 29.312 -47.062 -1.795 1 94.75 153 GLY B O 1
ATOM 6982 N N . GLU B 1 154 ? 29.703 -45.312 -0.303 1 95.19 154 GLU B N 1
ATOM 6983 C CA . GLU B 1 154 ? 29.922 -46.188 0.859 1 95.19 154 GLU B CA 1
ATOM 6984 C C . GLU B 1 154 ? 28.625 -46.469 1.594 1 95.19 154 GLU B C 1
ATOM 6986 O O . GLU B 1 154 ? 28.531 -47.438 2.348 1 95.19 154 GLU B O 1
ATOM 6991 N N . ALA B 1 155 ? 27.594 -45.719 1.358 1 94.25 155 ALA B N 1
ATOM 6992 C CA . ALA B 1 155 ? 26.312 -45.906 2.023 1 94.25 155 ALA B CA 1
ATOM 6993 C C . ALA B 1 155 ? 25.312 -46.594 1.107 1 94.25 155 ALA B C 1
ATOM 6995 O O . ALA B 1 155 ? 25.328 -46.406 -0.11 1 94.25 155 ALA B O 1
ATOM 6996 N N . PRO B 1 156 ? 24.438 -47.406 1.691 1 95.88 156 PRO B N 1
ATOM 6997 C CA . PRO B 1 156 ? 23.391 -48 0.863 1 95.88 156 PRO B CA 1
ATOM 6998 C C . PRO B 1 156 ? 22.359 -46.969 0.402 1 95.88 156 PRO B C 1
ATOM 7000 O O . PRO B 1 156 ? 22.094 -46 1.109 1 95.88 156 PRO B O 1
ATOM 7003 N N . LEU B 1 157 ? 21.875 -47.156 -0.828 1 94 157 LEU B N 1
ATOM 7004 C CA . LEU B 1 157 ? 20.688 -46.438 -1.297 1 94 157 LEU B CA 1
ATOM 7005 C C . LEU B 1 157 ? 19.422 -47.219 -0.974 1 94 157 LEU B C 1
ATOM 7007 O O . LEU B 1 157 ? 19.219 -48.344 -1.482 1 94 157 LEU B O 1
ATOM 7011 N N . GLU B 1 158 ? 18.656 -46.688 -0.073 1 93.94 158 GLU B N 1
ATOM 7012 C CA . GLU B 1 158 ? 17.516 -47.438 0.427 1 93.94 158 GLU B CA 1
ATOM 7013 C C . GLU B 1 158 ? 16.203 -46.875 -0.107 1 93.94 158 GLU B C 1
ATOM 7015 O O . GLU B 1 158 ? 15.992 -45.656 -0.078 1 93.94 158 GLU B O 1
ATOM 7020 N N . ALA B 1 159 ? 15.383 -47.781 -0.592 1 93.5 159 ALA B N 1
ATOM 7021 C CA . ALA B 1 159 ? 14.016 -47.469 -1.009 1 93.5 159 ALA B CA 1
ATOM 7022 C C . ALA B 1 159 ? 13.984 -46.344 -2.027 1 93.5 159 ALA B C 1
ATOM 7024 O O . ALA B 1 159 ? 13.156 -45.438 -1.932 1 93.5 159 ALA B O 1
ATOM 7025 N N . ILE B 1 160 ? 14.945 -46.375 -2.98 1 93.31 160 ILE B N 1
ATOM 7026 C CA . ILE B 1 160 ? 14.961 -45.375 -4.023 1 93.31 160 ILE B CA 1
ATOM 7027 C C . ILE B 1 160 ? 13.969 -45.75 -5.125 1 93.31 160 ILE B C 1
ATOM 7029 O O . ILE B 1 160 ? 13.688 -46.906 -5.34 1 93.31 160 ILE B O 1
ATOM 7033 N N . ARG B 1 161 ? 13.398 -44.781 -5.77 1 94.19 161 ARG B N 1
ATOM 7034 C CA . ARG B 1 161 ? 12.477 -44.969 -6.887 1 94.19 161 ARG B CA 1
ATOM 7035 C C . ARG B 1 161 ? 13.117 -44.531 -8.203 1 94.19 161 ARG B C 1
ATOM 7037 O O . ARG B 1 161 ? 13.203 -43.344 -8.5 1 94.19 161 ARG B O 1
ATOM 7044 N N . SER B 1 162 ? 13.469 -45.562 -8.961 1 96 162 SER B N 1
ATOM 7045 C CA . SER B 1 162 ? 14.219 -45.312 -10.188 1 96 162 SER B CA 1
ATOM 7046 C C . SER B 1 162 ? 13.43 -45.75 -11.414 1 96 162 SER B C 1
ATOM 7048 O O . SER B 1 162 ? 12.719 -46.75 -11.375 1 96 162 SER B O 1
ATOM 7050 N N . GLY B 1 163 ? 13.586 -45 -12.461 1 96.75 163 GLY B N 1
ATOM 7051 C CA . GLY B 1 163 ? 12.969 -45.406 -13.703 1 96.75 163 GLY B CA 1
ATOM 7052 C C . GLY B 1 163 ? 12.898 -44.312 -14.75 1 96.75 163 GLY B C 1
ATOM 7053 O O . GLY B 1 163 ? 13.406 -43.219 -14.531 1 96.75 163 GLY B O 1
ATOM 7054 N N . TYR B 1 164 ? 12.32 -44.719 -15.906 1 97 164 TYR B N 1
ATOM 7055 C CA . TYR B 1 164 ? 12.172 -43.781 -17.016 1 97 164 TYR B CA 1
ATOM 7056 C C . TYR B 1 164 ? 10.93 -42.906 -16.844 1 97 164 TYR B C 1
ATOM 7058 O O . TYR B 1 164 ? 9.977 -43.312 -16.172 1 97 164 TYR B O 1
ATOM 7066 N N . THR B 1 165 ? 11.023 -41.75 -17.359 1 95.56 165 THR B N 1
ATOM 7067 C CA . THR B 1 165 ? 9.938 -40.781 -17.328 1 95.56 165 THR B CA 1
ATOM 7068 C C . THR B 1 165 ? 9.648 -40.219 -18.719 1 95.56 165 THR B C 1
ATOM 7070 O O . THR B 1 165 ? 10.508 -40.281 -19.594 1 95.56 165 THR B O 1
ATOM 7073 N N . LEU B 1 166 ? 8.445 -39.812 -18.969 1 96.06 166 LEU B N 1
ATOM 7074 C CA . LEU B 1 166 ? 8.016 -39.156 -20.188 1 96.06 166 LEU B CA 1
ATOM 7075 C C . LEU B 1 166 ? 7.141 -37.938 -19.859 1 96.06 166 LEU B C 1
ATOM 7077 O O . LEU B 1 166 ? 6 -38.094 -19.422 1 96.06 166 LEU B O 1
ATOM 7081 N N . TRP B 1 167 ? 7.711 -36.844 -20.141 1 93.62 167 TRP B N 1
ATOM 7082 C CA . TRP B 1 167 ? 7.008 -35.562 -19.875 1 93.62 167 TRP B CA 1
ATOM 7083 C C . TRP B 1 167 ? 6.789 -34.781 -21.172 1 93.62 167 TRP B C 1
ATOM 7085 O O . TRP B 1 167 ? 7.695 -34.094 -21.641 1 93.62 167 TRP B O 1
ATOM 7095 N N . PRO B 1 168 ? 5.605 -34.875 -21.703 1 93.12 168 PRO B N 1
ATOM 7096 C CA . PRO B 1 168 ? 5.316 -34.094 -22.906 1 93.12 168 PRO B CA 1
ATOM 7097 C C . PRO B 1 168 ? 5.234 -32.594 -22.625 1 93.12 168 PRO B C 1
ATOM 7099 O O . PRO B 1 168 ? 5.035 -32.188 -21.484 1 93.12 168 PRO B O 1
ATOM 7102 N N . ASP B 1 169 ? 5.523 -31.781 -23.656 1 88.81 169 ASP B N 1
ATOM 7103 C CA . ASP B 1 169 ? 5.375 -30.344 -23.484 1 88.81 169 ASP B CA 1
ATOM 7104 C C . ASP B 1 169 ? 4.078 -29.844 -24.125 1 88.81 169 ASP B C 1
ATOM 7106 O O . ASP B 1 169 ? 3.822 -28.641 -24.156 1 88.81 169 ASP B O 1
ATOM 7110 N N . THR B 1 170 ? 3.328 -30.781 -24.672 1 85.38 170 THR B N 1
ATOM 7111 C CA . THR B 1 170 ? 1.997 -30.547 -25.219 1 85.38 170 THR B CA 1
ATOM 7112 C C . THR B 1 170 ? 1.192 -31.844 -25.266 1 85.38 170 THR B C 1
ATOM 7114 O O . THR B 1 170 ? 1.713 -32.906 -24.953 1 85.38 170 THR B O 1
ATOM 7117 N N . GLY B 1 171 ? -0.048 -31.672 -25.484 1 88.69 171 GLY B N 1
ATOM 7118 C CA . GLY B 1 171 ? -0.895 -32.844 -25.672 1 88.69 171 GLY B CA 1
ATOM 7119 C C . GLY B 1 171 ? -1.503 -33.344 -24.391 1 88.69 171 GLY B C 1
ATOM 7120 O O . GLY B 1 171 ? -1.739 -32.594 -23.453 1 88.69 171 GLY B O 1
ATOM 7121 N N . PHE B 1 172 ? -1.889 -34.688 -24.469 1 90.06 172 PHE B N 1
ATOM 7122 C CA . PHE B 1 172 ? -2.639 -35.344 -23.391 1 90.06 172 PHE B CA 1
ATOM 7123 C C . PHE B 1 172 ? -1.927 -36.594 -22.906 1 90.06 172 PHE B C 1
ATOM 7125 O O . PHE B 1 172 ? -0.921 -37 -23.484 1 90.06 172 PHE B O 1
ATOM 7132 N N . LEU B 1 173 ? -2.393 -37.062 -21.766 1 91.19 173 LEU B N 1
ATOM 7133 C CA . LEU B 1 173 ? -1.812 -38.281 -21.188 1 91.19 173 LEU B CA 1
ATOM 7134 C C . LEU B 1 173 ? -2.84 -39.406 -21.141 1 91.19 173 LEU B C 1
ATOM 7136 O O . LEU B 1 173 ? -4.02 -39.156 -20.891 1 91.19 173 LEU B O 1
ATOM 7140 N N . PHE B 1 174 ? -2.441 -40.5 -21.469 1 93.31 174 PHE B N 1
ATOM 7141 C CA . PHE B 1 174 ? -3.15 -41.75 -21.234 1 93.31 174 PHE B CA 1
ATOM 7142 C C . PHE B 1 174 ? -2.346 -42.688 -20.328 1 93.31 174 PHE B C 1
ATOM 7144 O O . PHE B 1 174 ? -1.431 -43.375 -20.781 1 93.31 174 PHE B O 1
ATOM 7151 N N . GLY B 1 175 ? -2.711 -42.656 -19.078 1 92.62 175 GLY B N 1
ATOM 7152 C CA . GLY B 1 175 ? -1.968 -43.406 -18.062 1 92.62 175 GLY B CA 1
ATOM 7153 C C . GLY B 1 175 ? -1.969 -44.906 -18.312 1 92.62 175 GLY B C 1
ATOM 7154 O O . GLY B 1 175 ? -2.596 -45.375 -19.25 1 92.62 175 GLY B O 1
ATOM 7155 N N . VAL B 1 176 ? -1.336 -45.594 -17.406 1 95.19 176 VAL B N 1
ATOM 7156 C CA . VAL B 1 176 ? -1.239 -47.062 -17.516 1 95.19 176 VAL B CA 1
ATOM 7157 C C . VAL B 1 176 ? -2.623 -47.688 -17.344 1 95.19 176 VAL B C 1
ATOM 7159 O O . VAL B 1 176 ? -3.258 -47.531 -16.312 1 95.19 176 VAL B O 1
ATOM 7162 N N . PRO B 1 177 ? -3.039 -48.375 -18.406 1 94.44 177 PRO B N 1
ATOM 7163 C CA . PRO B 1 177 ? -4.352 -49 -18.297 1 94.44 177 PRO B CA 1
ATOM 7164 C C . PRO B 1 177 ? -4.473 -49.875 -17.047 1 94.44 177 PRO B C 1
ATOM 7166 O O . PRO B 1 177 ? -3.553 -50.625 -16.719 1 94.44 177 PRO B O 1
ATOM 7169 N N . GLY B 1 178 ? -5.613 -49.688 -16.375 1 92.94 178 GLY B N 1
ATOM 7170 C CA . GLY B 1 178 ? -5.855 -50.438 -15.172 1 92.94 178 GLY B CA 1
ATOM 7171 C C . GLY B 1 178 ? -5.574 -49.656 -13.898 1 92.94 178 GLY B C 1
ATOM 7172 O O . GLY B 1 178 ? -6.062 -50.031 -12.82 1 92.94 178 GLY B O 1
ATOM 7173 N N . LEU B 1 179 ? -4.797 -48.594 -14.031 1 91.75 179 LEU B N 1
ATOM 7174 C CA . LEU B 1 179 ? -4.391 -47.875 -12.836 1 91.75 179 LEU B CA 1
ATOM 7175 C C . LEU B 1 179 ? -5.207 -46.594 -12.68 1 91.75 179 LEU B C 1
ATOM 7177 O O . LEU B 1 179 ? -5.051 -45.875 -11.695 1 91.75 179 LEU B O 1
ATOM 7181 N N . GLY B 1 180 ? -6.035 -46.344 -13.508 1 78.5 180 GLY B N 1
ATOM 7182 C CA . GLY B 1 180 ? -6.902 -45.188 -13.398 1 78.5 180 GLY B CA 1
ATOM 7183 C C . GLY B 1 180 ? -6.145 -43.875 -13.43 1 78.5 180 GLY B C 1
ATOM 7184 O O . GLY B 1 180 ? -5.129 -43.75 -14.117 1 78.5 180 GLY B O 1
ATOM 7185 N N . ASP B 1 181 ? -6.684 -42.875 -12.695 1 72.44 181 ASP B N 1
ATOM 7186 C CA . ASP B 1 181 ? -6.125 -41.531 -12.711 1 72.44 181 ASP B CA 1
ATOM 7187 C C . ASP B 1 181 ? -5.32 -41.25 -11.445 1 72.44 181 ASP B C 1
ATOM 7189 O O . ASP B 1 181 ? -5.16 -40.094 -11.039 1 72.44 181 ASP B O 1
ATOM 7193 N N . ALA B 1 182 ? -4.828 -42.281 -10.906 1 77.19 182 ALA B N 1
ATOM 7194 C CA . ALA B 1 182 ? -4.074 -42.094 -9.672 1 77.19 182 ALA B CA 1
ATOM 7195 C C . ALA B 1 182 ? -2.781 -41.312 -9.922 1 77.19 182 ALA B C 1
ATOM 7197 O O . ALA B 1 182 ? -2.049 -41.625 -10.867 1 77.19 182 ALA B O 1
ATOM 7198 N N . LYS B 1 183 ? -2.531 -40.344 -9.156 1 77.88 183 LYS B N 1
ATOM 7199 C CA . LYS B 1 183 ? -1.281 -39.594 -9.266 1 77.88 183 LYS B CA 1
ATOM 7200 C C . LYS B 1 183 ? -0.087 -40.469 -8.891 1 77.88 183 LYS B C 1
ATOM 7202 O O . LYS B 1 183 ? 0.969 -40.406 -9.516 1 77.88 183 LYS B O 1
ATOM 7207 N N . GLU B 1 184 ? -0.249 -41.312 -7.852 1 86.62 184 GLU B N 1
ATOM 7208 C CA . GLU B 1 184 ? 0.742 -42.281 -7.406 1 86.62 184 GLU B CA 1
ATOM 7209 C C . GLU B 1 184 ? 0.076 -43.594 -6.973 1 86.62 184 GLU B C 1
ATOM 7211 O O . GLU B 1 184 ? -0.92 -43.562 -6.246 1 86.62 184 GLU B O 1
ATOM 7216 N N . THR B 1 185 ? 0.542 -44.656 -7.555 1 90.5 185 THR B N 1
ATOM 7217 C CA . THR B 1 185 ? -0.003 -45.969 -7.16 1 90.5 185 THR B CA 1
ATOM 7218 C C . THR B 1 185 ? 0.958 -47.094 -7.527 1 90.5 185 THR B C 1
ATOM 7220 O O . THR B 1 185 ? 1.893 -46.875 -8.305 1 90.5 185 THR B O 1
ATOM 7223 N N . VAL B 1 186 ? 0.737 -48.219 -6.949 1 92.94 186 VAL B N 1
ATOM 7224 C CA . VAL B 1 186 ? 1.516 -49.406 -7.281 1 92.94 186 VAL B CA 1
ATOM 7225 C C . VAL B 1 186 ? 0.891 -50.094 -8.484 1 92.94 186 VAL B C 1
ATOM 7227 O O . VAL B 1 186 ? -0.288 -49.906 -8.781 1 92.94 186 VAL B O 1
ATOM 7230 N N . ALA B 1 187 ? 1.643 -50.969 -9.141 1 91.62 187 ALA B N 1
ATOM 7231 C CA . ALA B 1 187 ? 1.297 -51.531 -10.453 1 91.62 187 ALA B CA 1
ATOM 7232 C C . ALA B 1 187 ? 0.533 -52.844 -10.328 1 91.62 187 ALA B C 1
ATOM 7234 O O . ALA B 1 187 ? 0.447 -53.594 -11.289 1 91.62 187 ALA B O 1
ATOM 7235 N N . VAL B 1 188 ? -0.11 -53.094 -9.289 1 91.31 188 VAL B N 1
ATOM 7236 C CA . VAL B 1 188 ? -0.736 -54.375 -9.062 1 91.31 188 VAL B CA 1
ATOM 7237 C C . VAL B 1 188 ? -1.885 -54.562 -10.055 1 91.31 188 VAL B C 1
ATOM 7239 O O . VAL B 1 188 ? -2.094 -55.688 -10.555 1 91.31 188 VAL B O 1
ATOM 7242 N N . ASP B 1 189 ? -2.549 -53.594 -10.438 1 92.5 189 ASP B N 1
ATOM 7243 C CA . ASP B 1 189 ? -3.721 -53.688 -11.297 1 92.5 189 ASP B CA 1
ATOM 7244 C C . ASP B 1 189 ? -3.395 -53.281 -12.734 1 92.5 189 ASP B C 1
ATOM 7246 O O . ASP B 1 189 ? -4.297 -53.062 -13.547 1 92.5 189 ASP B O 1
ATOM 7250 N N . ALA B 1 190 ? -2.141 -53.125 -13 1 95.12 190 ALA B N 1
ATOM 7251 C CA . ALA B 1 190 ? -1.747 -52.688 -14.336 1 95.12 190 ALA B CA 1
ATOM 7252 C C . ALA B 1 190 ? -2.051 -53.75 -15.383 1 95.12 190 ALA B C 1
ATOM 7254 O O . ALA B 1 190 ? -1.753 -54.938 -15.18 1 95.12 190 ALA B O 1
ATOM 7255 N N . LEU B 1 191 ? -2.627 -53.312 -16.516 1 95.12 191 LEU B N 1
ATOM 7256 C CA . LEU B 1 191 ? -2.924 -54.219 -17.625 1 95.12 191 LEU B CA 1
ATOM 7257 C C . LEU B 1 191 ? -1.773 -54.25 -18.625 1 95.12 191 LEU B C 1
ATOM 7259 O O . LEU B 1 191 ? -1.684 -55.188 -19.438 1 95.12 191 LEU B O 1
ATOM 7263 N N . THR B 1 192 ? -1.038 -53.219 -18.578 1 94.94 192 THR B N 1
ATOM 7264 C CA . THR B 1 192 ? 0.088 -53.062 -19.5 1 94.94 192 THR B CA 1
ATOM 7265 C C . THR B 1 192 ? 1.283 -52.438 -18.781 1 94.94 192 THR B C 1
ATOM 7267 O O . THR B 1 192 ? 1.185 -52.031 -17.625 1 94.94 192 THR B O 1
ATOM 7270 N N . ASP B 1 193 ? 2.4 -52.344 -19.422 1 96.56 193 ASP B N 1
ATOM 7271 C CA . ASP B 1 193 ? 3.594 -51.719 -18.875 1 96.56 193 ASP B CA 1
ATOM 7272 C C . ASP B 1 193 ? 3.934 -50.438 -19.641 1 96.56 193 ASP B C 1
ATOM 7274 O O . ASP B 1 193 ? 5.109 -50.125 -19.812 1 96.56 193 ASP B O 1
ATOM 7278 N N . ARG B 1 194 ? 2.871 -49.781 -20.172 1 95.81 194 ARG B N 1
ATOM 7279 C CA . ARG B 1 194 ? 3.137 -48.594 -20.969 1 95.81 194 ARG B CA 1
ATOM 7280 C C . ARG B 1 194 ? 2.332 -47.406 -20.453 1 95.81 194 ARG B C 1
ATOM 7282 O O . ARG B 1 194 ? 1.258 -47.562 -19.875 1 95.81 194 ARG B O 1
ATOM 7289 N N . MET B 1 195 ? 2.865 -46.281 -20.609 1 95.38 195 MET B N 1
ATOM 7290 C CA . MET B 1 195 ? 2.15 -45 -20.547 1 95.38 195 MET B CA 1
ATOM 7291 C C . MET B 1 195 ? 2.268 -44.25 -21.859 1 95.38 195 MET B C 1
ATOM 7293 O O . MET B 1 195 ? 3.232 -44.438 -22.594 1 95.38 195 MET B O 1
ATOM 7297 N N . VAL B 1 196 ? 1.217 -43.375 -22.188 1 96 196 VAL B N 1
ATOM 7298 C CA . VAL B 1 196 ? 1.17 -42.781 -23.516 1 96 196 VAL B CA 1
ATOM 7299 C C . VAL B 1 196 ? 0.928 -41.281 -23.391 1 96 196 VAL B C 1
ATOM 7301 O O . VAL B 1 196 ? 0.083 -40.844 -22.609 1 96 196 VAL B O 1
ATOM 7304 N N . ALA B 1 197 ? 1.758 -40.531 -24.016 1 95.56 197 ALA B N 1
ATOM 7305 C CA . ALA B 1 197 ? 1.457 -39.125 -24.344 1 95.56 197 ALA B CA 1
ATOM 7306 C C . ALA B 1 197 ? 0.946 -39 -25.781 1 95.56 197 ALA B C 1
ATOM 7308 O O . ALA B 1 197 ? 1.442 -39.688 -26.672 1 95.56 197 ALA B O 1
ATOM 7309 N N . TYR B 1 198 ? -0.144 -38.156 -25.953 1 95.81 198 TYR B N 1
ATOM 7310 C CA . TYR B 1 198 ? -0.721 -38.219 -27.297 1 95.81 198 TYR B CA 1
ATOM 7311 C C . TYR B 1 198 ? -1.426 -36.906 -27.641 1 95.81 198 TYR B C 1
ATOM 7313 O O . TYR B 1 198 ? -1.649 -36.062 -26.766 1 95.81 198 TYR B O 1
ATOM 7321 N N . ASP B 1 199 ? -1.667 -36.75 -28.844 1 94.5 199 ASP B N 1
ATOM 7322 C CA . ASP B 1 199 ? -2.639 -35.875 -29.469 1 94.5 199 ASP B CA 1
ATOM 7323 C C . ASP B 1 199 ? -3.221 -36.469 -30.734 1 94.5 199 ASP B C 1
ATOM 7325 O O . ASP B 1 199 ? -3.008 -37.656 -31.016 1 94.5 199 ASP B O 1
ATOM 7329 N N . ARG B 1 200 ? -4.035 -35.656 -31.391 1 94.81 200 ARG B N 1
ATOM 7330 C CA . ARG B 1 200 ? -4.727 -36.188 -32.562 1 94.81 200 ARG B CA 1
ATOM 7331 C C . ARG B 1 200 ? -3.732 -36.656 -33.625 1 94.81 200 ARG B C 1
ATOM 7333 O O . ARG B 1 200 ? -3.996 -37.594 -34.344 1 94.81 200 ARG B O 1
ATOM 7340 N N . ASP B 1 201 ? -2.537 -36.062 -33.625 1 95.44 201 ASP B N 1
ATOM 7341 C CA . ASP B 1 201 ? -1.645 -36.312 -34.75 1 95.44 201 ASP B CA 1
ATOM 7342 C C . ASP B 1 201 ? -0.346 -36.969 -34.281 1 95.44 201 ASP B C 1
ATOM 7344 O O . ASP B 1 201 ? 0.609 -37.062 -35.062 1 95.44 201 ASP B O 1
ATOM 7348 N N . TRP B 1 202 ? -0.238 -37.375 -33.125 1 96.75 202 TRP B N 1
ATOM 7349 C CA . TRP B 1 202 ? 0.952 -38.094 -32.688 1 96.75 202 TRP B CA 1
ATOM 7350 C C . TRP B 1 202 ? 0.669 -38.875 -31.406 1 96.75 202 TRP B C 1
ATOM 7352 O O . TRP B 1 202 ? -0.247 -38.562 -30.656 1 96.75 202 TRP B O 1
ATOM 7362 N N . VAL B 1 203 ? 1.449 -39.938 -31.156 1 97.81 203 VAL B N 1
ATOM 7363 C CA . VAL B 1 203 ? 1.494 -40.719 -29.938 1 97.81 203 VAL B CA 1
ATOM 7364 C C . VAL B 1 203 ? 2.945 -41.031 -29.562 1 97.81 203 VAL B C 1
ATOM 7366 O O . VAL B 1 203 ? 3.73 -41.469 -30.406 1 97.81 203 VAL B O 1
ATOM 7369 N N . PHE B 1 204 ? 3.334 -40.75 -28.359 1 98.38 204 PHE B N 1
ATOM 7370 C CA . PHE B 1 204 ? 4.578 -41.219 -27.75 1 98.38 204 PHE B CA 1
ATOM 7371 C C . PHE B 1 204 ? 4.297 -42.188 -26.594 1 98.38 204 PHE B C 1
ATOM 7373 O O . PHE B 1 204 ? 3.617 -41.812 -25.641 1 98.38 204 PHE B O 1
ATOM 7380 N N . ALA B 1 205 ? 4.82 -43.375 -26.672 1 98.38 205 ALA B N 1
ATOM 7381 C CA . ALA B 1 205 ? 4.598 -44.344 -25.625 1 98.38 205 ALA B CA 1
ATOM 7382 C C . ALA B 1 205 ? 5.902 -44.719 -24.906 1 98.38 205 ALA B C 1
ATOM 7384 O O . ALA B 1 205 ? 6.941 -44.875 -25.547 1 98.38 205 ALA B O 1
ATOM 7385 N N . LEU B 1 206 ? 5.895 -44.719 -23.641 1 98.5 206 LEU B N 1
ATOM 7386 C CA . LEU B 1 206 ? 6.977 -45.25 -22.828 1 98.5 206 LEU B CA 1
ATOM 7387 C C . LEU B 1 206 ? 6.645 -46.656 -22.328 1 98.5 206 LEU B C 1
ATOM 7389 O O . LEU B 1 206 ? 5.672 -46.844 -21.594 1 98.5 206 LEU B O 1
ATOM 7393 N N . HIS B 1 207 ? 7.426 -47.625 -22.812 1 98.25 207 HIS B N 1
ATOM 7394 C CA . HIS B 1 207 ? 7.316 -49 -22.344 1 98.25 207 HIS B CA 1
ATOM 7395 C C . HIS B 1 207 ? 8.328 -49.281 -21.234 1 98.25 207 HIS B C 1
ATOM 7397 O O . HIS B 1 207 ? 9.539 -49.188 -21.453 1 98.25 207 HIS B O 1
ATOM 7403 N N . ALA B 1 208 ? 7.883 -49.625 -20.094 1 98.12 208 ALA B N 1
ATOM 7404 C CA . ALA B 1 208 ? 8.742 -49.844 -18.938 1 98.12 208 ALA B CA 1
ATOM 7405 C C . ALA B 1 208 ? 8.391 -51.125 -18.219 1 98.12 208 ALA B C 1
ATOM 7407 O O . ALA B 1 208 ? 7.699 -51.125 -17.203 1 98.12 208 ALA B O 1
ATOM 7408 N N . PRO B 1 209 ? 8.961 -52.25 -18.609 1 97 209 PRO B N 1
ATOM 7409 C CA . PRO B 1 209 ? 8.562 -53.531 -18.062 1 97 209 PRO B CA 1
ATOM 7410 C C . PRO B 1 209 ? 9.016 -53.719 -16.609 1 97 209 PRO B C 1
ATOM 7412 O O . PRO B 1 209 ? 8.484 -54.562 -15.898 1 97 209 PRO B O 1
ATOM 7415 N N . TYR B 1 210 ? 9.898 -52.875 -16.141 1 96.81 210 TYR B N 1
ATOM 7416 C CA . TYR B 1 210 ? 10.469 -53.031 -14.805 1 96.81 210 TYR B CA 1
ATOM 7417 C C . TYR B 1 210 ? 9.547 -52.406 -13.75 1 96.81 210 TYR B C 1
ATOM 7419 O O . TYR B 1 210 ? 9.688 -52.688 -12.562 1 96.81 210 TYR B O 1
ATOM 7427 N N . PHE B 1 211 ? 8.594 -51.531 -14.102 1 96.81 211 PHE B N 1
ATOM 7428 C CA . PHE B 1 211 ? 7.973 -50.594 -13.156 1 96.81 211 PHE B CA 1
ATOM 7429 C C . PHE B 1 211 ? 7.094 -51.344 -12.164 1 96.81 211 PHE B C 1
ATOM 7431 O O . PHE B 1 211 ? 6.488 -52.375 -12.508 1 96.81 211 PHE B O 1
ATOM 7438 N N . ASP B 1 212 ? 7.09 -50.938 -10.977 1 96.88 212 ASP B N 1
ATOM 7439 C CA . ASP B 1 212 ? 6.18 -51.531 -9.984 1 96.88 212 ASP B CA 1
ATOM 7440 C C . ASP B 1 212 ? 5.27 -50.438 -9.391 1 96.88 212 ASP B C 1
ATOM 7442 O O . ASP B 1 212 ? 4.406 -50.75 -8.57 1 96.88 212 ASP B O 1
ATOM 7446 N N . ARG B 1 213 ? 5.484 -49.188 -9.867 1 95.75 213 ARG B N 1
ATOM 7447 C CA . ARG B 1 213 ? 4.648 -48.062 -9.438 1 95.75 213 ARG B CA 1
ATOM 7448 C C . ARG B 1 213 ? 4.73 -46.906 -10.422 1 95.75 213 ARG B C 1
ATOM 7450 O O . ARG B 1 213 ? 5.641 -46.875 -11.25 1 95.75 213 ARG B O 1
ATOM 7457 N N . VAL B 1 214 ? 3.752 -46.125 -10.312 1 93.81 214 VAL B N 1
ATOM 7458 C CA . VAL B 1 214 ? 3.744 -44.938 -11.164 1 93.81 214 VAL B CA 1
ATOM 7459 C C . VAL B 1 214 ? 3.586 -43.688 -10.312 1 93.81 214 VAL B C 1
ATOM 7461 O O . VAL B 1 214 ? 3.018 -43.719 -9.219 1 93.81 214 VAL B O 1
ATOM 7464 N N . ASN B 1 215 ? 4.215 -42.656 -10.734 1 89.38 215 ASN B N 1
ATOM 7465 C CA . ASN B 1 215 ? 3.969 -41.281 -10.234 1 89.38 215 ASN B CA 1
ATOM 7466 C C . ASN B 1 215 ? 3.494 -40.375 -11.344 1 89.38 215 ASN B C 1
ATOM 7468 O O . ASN B 1 215 ? 3.738 -40.625 -12.523 1 89.38 215 ASN B O 1
ATOM 7472 N N . TYR B 1 216 ? 2.725 -39.312 -11.031 1 83.69 216 TYR B N 1
ATOM 7473 C CA . TYR B 1 216 ? 2.252 -38.281 -11.938 1 83.69 216 TYR B CA 1
ATOM 7474 C C . TYR B 1 216 ? 1.47 -38.875 -13.094 1 83.69 216 TYR B C 1
ATOM 7476 O O . TYR B 1 216 ? 1.772 -38.594 -14.266 1 83.69 216 TYR B O 1
ATOM 7484 N N . GLU B 1 217 ? 0.578 -39.719 -12.781 1 81.25 217 GLU B N 1
ATOM 7485 C CA . GLU B 1 217 ? -0.359 -40.312 -13.727 1 81.25 217 GLU B CA 1
ATOM 7486 C C . GLU B 1 217 ? 0.37 -41.156 -14.758 1 81.25 217 GLU B C 1
ATOM 7488 O O . GLU B 1 217 ? 0.015 -41.156 -15.938 1 81.25 217 GLU B O 1
ATOM 7493 N N . GLY B 1 218 ? 1.471 -41.656 -14.312 1 87.25 218 GLY B N 1
ATOM 7494 C CA . GLY B 1 218 ? 2.189 -42.594 -15.164 1 87.25 218 GLY B CA 1
ATOM 7495 C C . GLY B 1 218 ? 3.336 -41.938 -15.922 1 87.25 218 GLY B C 1
ATOM 7496 O O . GLY B 1 218 ? 4.113 -42.625 -16.594 1 87.25 218 GLY B O 1
ATOM 7497 N N . GLN B 1 219 ? 3.506 -40.656 -15.805 1 90.88 219 GLN B N 1
ATOM 7498 C CA . GLN B 1 219 ? 4.621 -40 -16.484 1 90.88 219 GLN B CA 1
ATOM 7499 C C . GLN B 1 219 ? 5.961 -40.5 -15.961 1 90.88 219 GLN B C 1
ATOM 7501 O O . GLN B 1 219 ? 6.965 -40.5 -16.672 1 90.88 219 GLN B O 1
ATOM 7506 N N . ASP B 1 220 ? 5.879 -40.938 -14.719 1 92.75 220 ASP B N 1
ATOM 7507 C CA . ASP B 1 220 ? 7.035 -41.562 -14.094 1 92.75 220 ASP B CA 1
ATOM 7508 C C . ASP B 1 220 ? 6.762 -43.031 -13.812 1 92.75 220 ASP B C 1
ATOM 7510 O O . ASP B 1 220 ? 5.906 -43.375 -12.992 1 92.75 220 ASP B O 1
ATOM 7514 N N . MET B 1 221 ? 7.465 -43.844 -14.461 1 96.25 221 MET B N 1
ATOM 7515 C CA . MET B 1 221 ? 7.352 -45.281 -14.242 1 96.25 221 MET B CA 1
ATOM 7516 C C . MET B 1 221 ? 8.547 -45.812 -13.453 1 96.25 221 MET B C 1
ATOM 7518 O O . MET B 1 221 ? 9.625 -46 -14.016 1 96.25 221 MET B O 1
ATOM 7522 N N . TYR B 1 222 ? 8.273 -46.094 -12.125 1 96.19 222 TYR B N 1
ATOM 7523 C CA . TYR B 1 222 ? 9.398 -46.344 -11.227 1 96.19 222 TYR B CA 1
ATOM 7524 C C . TYR B 1 222 ? 9.391 -47.812 -10.734 1 96.19 222 TYR B C 1
ATOM 7526 O O . TYR B 1 222 ? 8.359 -48.469 -10.773 1 96.19 222 TYR B O 1
ATOM 7534 N N . LEU B 1 223 ? 10.586 -48.188 -10.391 1 97.31 223 LEU B N 1
ATOM 7535 C CA . LEU B 1 223 ? 10.828 -49.344 -9.516 1 97.31 223 LEU B CA 1
ATOM 7536 C C . LEU B 1 223 ? 11.391 -48.875 -8.172 1 97.31 223 LEU B C 1
ATOM 7538 O O . LEU B 1 223 ? 12.383 -48.156 -8.117 1 97.31 223 LEU B O 1
ATOM 7542 N N . GLU B 1 224 ? 10.695 -49.219 -7.086 1 96.69 224 GLU B N 1
ATOM 7543 C CA . GLU B 1 224 ? 11.281 -49 -5.77 1 96.69 224 GLU B CA 1
ATOM 7544 C C . GLU B 1 224 ? 12.258 -50.125 -5.395 1 96.69 224 GLU B C 1
ATOM 7546 O O . GLU B 1 224 ? 11.906 -51.281 -5.465 1 96.69 224 GLU B O 1
ATOM 7551 N N . HIS B 1 225 ? 13.477 -49.781 -5.047 1 96.94 225 HIS B N 1
ATOM 7552 C CA . HIS B 1 225 ? 14.492 -50.781 -4.805 1 96.94 225 HIS B CA 1
ATOM 7553 C C . HIS B 1 225 ? 15.633 -50.25 -3.953 1 96.94 225 HIS B C 1
ATOM 7555 O O . HIS B 1 225 ? 15.656 -49.062 -3.641 1 96.94 225 HIS B O 1
ATOM 7561 N N . ASP B 1 226 ? 16.484 -51.188 -3.541 1 97.25 226 ASP B N 1
ATOM 7562 C CA . ASP B 1 226 ? 17.703 -50.875 -2.787 1 97.25 226 ASP B CA 1
ATOM 7563 C C . ASP B 1 226 ? 18.953 -51.219 -3.578 1 97.25 226 ASP B C 1
ATOM 7565 O O . ASP B 1 226 ? 18.922 -52.125 -4.43 1 97.25 226 ASP B O 1
ATOM 7569 N N . LEU B 1 227 ? 19.969 -50.469 -3.35 1 97.44 227 LEU B N 1
ATOM 7570 C CA . LEU B 1 227 ? 21.281 -50.781 -3.887 1 97.44 227 LEU B CA 1
ATOM 7571 C C . LEU B 1 227 ? 22.344 -50.719 -2.797 1 97.44 227 LEU B C 1
ATOM 7573 O O . LEU B 1 227 ? 22.609 -49.656 -2.25 1 97.44 227 LEU B O 1
ATOM 7577 N N . ALA B 1 228 ? 22.938 -51.906 -2.48 1 97.06 228 ALA B N 1
ATOM 7578 C CA . ALA B 1 228 ? 24.078 -51.938 -1.562 1 97.06 228 ALA B CA 1
ATOM 7579 C C . ALA B 1 228 ? 25.297 -51.281 -2.201 1 97.06 228 ALA B C 1
ATOM 7581 O O . ALA B 1 228 ? 25.375 -51.156 -3.424 1 97.06 228 ALA B O 1
ATOM 7582 N N . PRO B 1 229 ? 26.281 -50.938 -1.31 1 96.88 229 PRO B N 1
ATOM 7583 C CA . PRO B 1 229 ? 27.531 -50.438 -1.886 1 96.88 229 PRO B CA 1
ATOM 7584 C C . PRO B 1 229 ? 28.156 -51.406 -2.891 1 96.88 229 PRO B C 1
ATOM 7586 O O . PRO B 1 229 ? 28.297 -52.594 -2.6 1 96.88 229 PRO B O 1
ATOM 7589 N N . GLY B 1 230 ? 28.391 -50.906 -4.082 1 96.75 230 GLY B N 1
ATOM 7590 C CA . GLY B 1 230 ? 29.031 -51.719 -5.113 1 96.75 230 GLY B CA 1
ATOM 7591 C C . GLY B 1 230 ? 28.031 -52.438 -6 1 96.75 230 GLY B C 1
ATOM 7592 O O . GLY B 1 230 ? 28.406 -53 -7.039 1 96.75 230 GLY B O 1
ATOM 7593 N N . GLU B 1 231 ? 26.828 -52.375 -5.656 1 97.62 231 GLU B N 1
ATOM 7594 C CA . GLU B 1 231 ? 25.797 -53.062 -6.422 1 97.62 231 GLU B CA 1
ATOM 7595 C C . GLU B 1 231 ? 25.281 -52.219 -7.566 1 97.62 231 GLU B C 1
ATOM 7597 O O . GLU B 1 231 ? 25.359 -50.969 -7.5 1 97.62 231 GLU B O 1
ATOM 7602 N N . SER B 1 232 ? 24.766 -52.844 -8.633 1 97.94 232 SER B N 1
ATOM 7603 C CA . SER B 1 232 ? 24.156 -52.156 -9.758 1 97.94 232 SER B CA 1
ATOM 7604 C C . SER B 1 232 ? 22.859 -52.812 -10.188 1 97.94 232 SER B C 1
ATOM 7606 O O . SER B 1 232 ? 22.594 -53.969 -9.836 1 97.94 232 SER B O 1
ATOM 7608 N N . ARG B 1 233 ? 22.016 -52.125 -10.82 1 98 233 ARG B N 1
ATOM 7609 C CA . ARG B 1 233 ? 20.781 -52.594 -11.422 1 98 233 ARG B CA 1
ATOM 7610 C C . ARG B 1 233 ? 20.578 -52 -12.812 1 98 233 ARG B C 1
ATOM 7612 O O . ARG B 1 233 ? 20.875 -50.844 -13.039 1 98 233 ARG B O 1
ATOM 7619 N N . THR B 1 234 ? 20.062 -52.844 -13.68 1 98.25 234 THR B N 1
ATOM 7620 C CA . THR B 1 234 ? 19.828 -52.375 -15.047 1 98.25 234 THR B CA 1
ATOM 7621 C C . THR B 1 234 ? 18.328 -52.25 -15.312 1 98.25 234 THR B C 1
ATOM 7623 O O . THR B 1 234 ? 17.531 -53.062 -14.875 1 98.25 234 THR B O 1
ATOM 7626 N N . PHE B 1 235 ? 17.969 -51.25 -16.016 1 98.5 235 PHE B N 1
ATOM 7627 C CA . PHE B 1 235 ? 16.609 -50.938 -16.438 1 98.5 235 PHE B CA 1
ATOM 7628 C C . PHE B 1 235 ? 16.516 -50.875 -17.953 1 98.5 235 PHE B C 1
ATOM 7630 O O . PHE B 1 235 ? 17.328 -50.188 -18.609 1 98.5 235 PHE B O 1
ATOM 7637 N N . GLU B 1 236 ? 15.586 -51.594 -18.5 1 97.94 236 GLU B N 1
ATOM 7638 C CA . GLU B 1 236 ? 15.336 -51.562 -19.938 1 97.94 236 GLU B CA 1
ATOM 7639 C C . GLU B 1 236 ? 13.961 -50.969 -20.234 1 97.94 236 GLU B C 1
ATOM 7641 O O . GLU B 1 236 ? 12.992 -51.25 -19.531 1 97.94 236 GLU B O 1
ATOM 7646 N N . GLY B 1 237 ? 13.867 -50.188 -21.266 1 98.12 237 GLY B N 1
ATOM 7647 C CA . GLY B 1 237 ? 12.617 -49.625 -21.734 1 98.12 237 GLY B CA 1
ATOM 7648 C C . GLY B 1 237 ? 12.672 -49.156 -23.172 1 98.12 237 GLY B C 1
ATOM 7649 O O . GLY B 1 237 ? 13.68 -49.344 -23.859 1 98.12 237 GLY B O 1
ATOM 7650 N N . TRP B 1 238 ? 11.555 -48.625 -23.672 1 98.5 238 TRP B N 1
ATOM 7651 C CA . TRP B 1 238 ? 11.461 -48.125 -25.047 1 98.5 238 TRP B CA 1
ATOM 7652 C C . TRP B 1 238 ? 10.625 -46.844 -25.109 1 98.5 238 TRP B C 1
ATOM 7654 O O . TRP B 1 238 ? 9.625 -46.719 -24.391 1 98.5 238 TRP B O 1
ATOM 7664 N N . LEU B 1 239 ? 11.055 -45.969 -25.906 1 98.62 239 LEU B N 1
ATOM 7665 C CA . LEU B 1 239 ? 10.234 -44.812 -26.312 1 98.62 239 LEU B CA 1
ATOM 7666 C C . LEU B 1 239 ? 9.766 -45 -27.766 1 98.62 239 LEU B C 1
ATOM 7668 O O . LEU B 1 239 ? 10.57 -44.938 -28.688 1 98.62 239 LEU B O 1
ATOM 7672 N N . GLN B 1 240 ? 8.477 -45.156 -27.906 1 98.75 240 GLN B N 1
ATOM 7673 C CA . GLN B 1 240 ? 7.906 -45.406 -29.234 1 98.75 240 GLN B CA 1
ATOM 7674 C C . GLN B 1 240 ? 7.215 -44.156 -29.766 1 98.75 240 GLN B C 1
ATOM 7676 O O . GLN B 1 240 ? 6.543 -43.438 -29.016 1 98.75 240 GLN B O 1
ATOM 7681 N N . VAL B 1 241 ? 7.359 -43.906 -31.047 1 98.56 241 VAL B N 1
ATOM 7682 C CA . VAL B 1 241 ? 6.797 -42.719 -31.688 1 98.56 241 VAL B CA 1
ATOM 7683 C C . VAL B 1 241 ? 5.863 -43.125 -32.812 1 98.56 241 VAL B C 1
ATOM 7685 O O . VAL B 1 241 ? 6.262 -43.875 -33.719 1 98.56 241 VAL B O 1
ATOM 7688 N N . VAL B 1 242 ? 4.621 -42.688 -32.719 1 97.81 242 VAL B N 1
ATOM 7689 C CA . VAL B 1 242 ? 3.611 -42.938 -33.75 1 97.81 242 VAL B CA 1
ATOM 7690 C C . VAL B 1 242 ? 3.146 -41.594 -34.312 1 97.81 242 VAL B C 1
ATOM 7692 O O . VAL B 1 242 ? 2.736 -40.688 -33.594 1 97.81 242 VAL B O 1
ATOM 7695 N N . PRO B 1 243 ? 3.18 -41.375 -35.656 1 96.88 243 PRO B N 1
ATOM 7696 C CA . PRO B 1 243 ? 2.928 -40.094 -36.25 1 96.88 243 PRO B CA 1
ATOM 7697 C C . PRO B 1 243 ? 1.438 -39.75 -36.344 1 96.88 243 PRO B C 1
ATOM 7699 O O . PRO B 1 243 ? 1.053 -38.844 -37.094 1 96.88 243 PRO B O 1
ATOM 7702 N N . GLU B 1 244 ? 0.615 -40.531 -35.75 1 95.44 244 GLU B N 1
ATOM 7703 C CA . GLU B 1 244 ? -0.824 -40.312 -35.625 1 95.44 244 GLU B CA 1
ATOM 7704 C C . GLU B 1 244 ? -1.312 -40.625 -34.219 1 95.44 244 GLU B C 1
ATOM 7706 O O . GLU B 1 244 ? -0.646 -41.375 -33.469 1 95.44 244 GLU B O 1
ATOM 7711 N N . GLY B 1 245 ? -2.479 -40.062 -33.969 1 96.62 245 GLY B N 1
ATOM 7712 C CA . GLY B 1 245 ? -3.045 -40.344 -32.656 1 96.62 245 GLY B CA 1
ATOM 7713 C C . GLY B 1 245 ? -3.672 -41.719 -32.531 1 96.62 245 GLY B C 1
ATOM 7714 O O . GLY B 1 245 ? -4.785 -41.844 -32 1 96.62 245 GLY B O 1
ATOM 7715 N N . ASP B 1 246 ? -3.016 -42.719 -33 1 97.38 246 ASP B N 1
ATOM 7716 C CA . ASP B 1 246 ? -3.5 -44.094 -33.031 1 97.38 246 ASP B CA 1
ATOM 7717 C C . ASP B 1 246 ? -2.68 -45 -32.125 1 97.38 246 ASP B C 1
ATOM 7719 O O . ASP B 1 246 ? -1.447 -44.969 -32.156 1 97.38 246 ASP B O 1
ATOM 7723 N N . LEU B 1 247 ? -3.35 -45.812 -31.281 1 98.25 247 LEU B N 1
ATOM 7724 C CA . LEU B 1 247 ? -2.637 -46.656 -30.344 1 98.25 247 LEU B CA 1
ATOM 7725 C C . LEU B 1 247 ? -2.438 -48.062 -30.922 1 98.25 247 LEU B C 1
ATOM 7727 O O . LEU B 1 247 ? -1.752 -48.875 -30.312 1 98.25 247 LEU B O 1
ATOM 7731 N N . ALA B 1 248 ? -2.93 -48.344 -32.094 1 97.94 248 ALA B N 1
ATOM 7732 C CA . ALA B 1 248 ? -2.826 -49.656 -32.656 1 97.94 248 ALA B CA 1
ATOM 7733 C C . ALA B 1 248 ? -1.369 -50.094 -32.781 1 97.94 248 ALA B C 1
ATOM 7735 O O . ALA B 1 248 ? -1.02 -51.219 -32.375 1 97.94 248 ALA B O 1
ATOM 7736 N N . PRO B 1 249 ? -0.488 -49.188 -33.281 1 97.94 249 PRO B N 1
ATOM 7737 C CA . PRO B 1 249 ? 0.915 -49.594 -33.344 1 97.94 249 PRO B CA 1
ATOM 7738 C C . PRO B 1 249 ? 1.519 -49.875 -31.969 1 97.94 249 PRO B C 1
ATOM 7740 O O . PRO B 1 249 ? 2.414 -50.688 -31.828 1 97.94 249 PRO B O 1
ATOM 7743 N N . VAL B 1 250 ? 1.082 -49.156 -30.969 1 98.56 250 VAL B N 1
ATOM 7744 C CA . VAL B 1 250 ? 1.599 -49.281 -29.609 1 98.56 250 VAL B CA 1
ATOM 7745 C C . VAL B 1 250 ? 1.225 -50.656 -29.047 1 98.56 250 VAL B C 1
ATOM 7747 O O . VAL B 1 250 ? 2.066 -51.344 -28.469 1 98.56 250 VAL B O 1
ATOM 7750 N N . VAL B 1 251 ? 0.015 -51.062 -29.266 1 98.19 251 VAL B N 1
ATOM 7751 C CA . VAL B 1 251 ? -0.487 -52.344 -28.781 1 98.19 251 VAL B CA 1
ATOM 7752 C C . VAL B 1 251 ? 0.2 -53.469 -29.531 1 98.19 251 VAL B C 1
ATOM 7754 O O . VAL B 1 251 ? 0.542 -54.5 -28.938 1 98.19 251 VAL B O 1
ATOM 7757 N N . ALA B 1 252 ? 0.378 -53.312 -30.766 1 97.38 252 ALA B N 1
ATOM 7758 C CA . ALA B 1 252 ? 1.052 -54.312 -31.578 1 97.38 252 ALA B CA 1
ATOM 7759 C C . ALA B 1 252 ? 2.469 -54.562 -31.078 1 97.38 252 ALA B C 1
ATOM 7761 O O . ALA B 1 252 ? 2.904 -55.719 -30.969 1 97.38 252 ALA B O 1
ATOM 7762 N N . PHE B 1 253 ? 3.193 -53.531 -30.797 1 97.12 253 PHE B N 1
ATOM 7763 C CA . PHE B 1 253 ? 4.559 -53.688 -30.312 1 97.12 253 PHE B CA 1
ATOM 7764 C C . PHE B 1 253 ? 4.566 -54.344 -28.938 1 97.12 253 PHE B C 1
ATOM 7766 O O . PHE B 1 253 ? 5.426 -55.188 -28.656 1 97.12 253 PHE B O 1
ATOM 7773 N N . GLU B 1 254 ? 3.688 -53.969 -28.125 1 96.69 254 GLU B N 1
ATOM 7774 C CA . GLU B 1 254 ? 3.578 -54.562 -26.812 1 96.69 254 GLU B CA 1
ATOM 7775 C C . GLU B 1 254 ? 3.369 -56.094 -26.906 1 96.69 254 GLU B C 1
ATOM 7777 O O . GLU B 1 254 ? 4.027 -56.844 -26.203 1 96.69 254 GLU B O 1
ATOM 7782 N N . ALA B 1 255 ? 2.461 -56.469 -27.75 1 96.38 255 ALA B N 1
ATOM 7783 C CA . ALA B 1 255 ? 2.189 -57.906 -27.953 1 96.38 255 ALA B CA 1
ATOM 7784 C C . ALA B 1 255 ? 3.428 -58.625 -28.469 1 96.38 255 ALA B C 1
ATOM 7786 O O . ALA B 1 255 ? 3.725 -59.75 -28.047 1 96.38 255 ALA B O 1
ATOM 7787 N N . GLU B 1 256 ? 4.066 -57.969 -29.359 1 96.5 256 GLU B N 1
ATOM 7788 C CA . GLU B 1 256 ? 5.293 -58.531 -29.906 1 96.5 256 GLU B CA 1
ATOM 7789 C C . GLU B 1 256 ? 6.355 -58.719 -28.828 1 96.5 256 GLU B C 1
ATOM 7791 O O . GLU B 1 256 ? 6.977 -59.781 -28.719 1 96.5 256 GLU B O 1
ATOM 7796 N N . ARG B 1 257 ? 6.559 -57.688 -28.078 1 96.06 257 ARG B N 1
ATOM 7797 C CA . ARG B 1 257 ? 7.57 -57.719 -27.016 1 96.06 257 ARG B CA 1
ATOM 7798 C C . ARG B 1 257 ? 7.273 -58.781 -25.984 1 96.06 257 ARG B C 1
ATOM 7800 O O . ARG B 1 257 ? 8.195 -59.438 -25.469 1 96.06 257 ARG B O 1
ATOM 7807 N N . HIS B 1 258 ? 5.988 -59.062 -25.812 1 95.25 258 HIS B N 1
ATOM 7808 C CA . HIS B 1 258 ? 5.57 -60.062 -24.828 1 95.25 258 HIS B CA 1
ATOM 7809 C C . HIS B 1 258 ? 5.473 -61.438 -25.422 1 95.25 258 HIS B C 1
ATOM 7811 O O . HIS B 1 258 ? 5.324 -62.438 -24.703 1 95.25 258 HIS B O 1
ATOM 7817 N N . GLY B 1 259 ? 5.516 -61.5 -26.625 1 94.62 259 GLY B N 1
ATOM 7818 C CA . GLY B 1 259 ? 5.34 -62.781 -27.297 1 94.62 259 GLY B CA 1
ATOM 7819 C C . GLY B 1 259 ? 3.922 -63.312 -27.219 1 94.62 259 GLY B C 1
ATOM 7820 O O . GLY B 1 259 ? 3.709 -64.5 -27.141 1 94.62 259 GLY B O 1
ATOM 7821 N N . GLU B 1 260 ? 3.029 -62.438 -27.281 1 95.31 260 GLU B N 1
ATOM 7822 C CA . GLU B 1 260 ? 1.624 -62.812 -27.172 1 95.31 260 GLU B CA 1
ATOM 7823 C C . GLU B 1 260 ? 0.999 -63.031 -28.547 1 95.31 260 GLU B C 1
ATOM 7825 O O . GLU B 1 260 ? 1.247 -62.25 -29.469 1 95.31 260 GLU B O 1
ATOM 7830 N N . PRO B 1 261 ? 0.152 -64.062 -28.656 1 96.81 261 PRO B N 1
ATOM 7831 C CA . PRO B 1 261 ? -0.598 -64.188 -29.906 1 96.81 261 PRO B CA 1
ATOM 7832 C C . PRO B 1 261 ? -1.655 -63.094 -30.062 1 96.81 261 PRO B C 1
ATOM 7834 O O . PRO B 1 261 ? -2.197 -62.594 -29.062 1 96.81 261 PRO B O 1
ATOM 7837 N N . VAL B 1 262 ? -1.886 -62.812 -31.344 1 97.88 262 VAL B N 1
ATOM 7838 C CA . VAL B 1 262 ? -2.801 -61.688 -31.594 1 97.88 262 VAL B CA 1
ATOM 7839 C C . VAL B 1 262 ? -3.906 -62.125 -32.562 1 97.88 262 VAL B C 1
ATOM 7841 O O . VAL B 1 262 ? -3.793 -63.156 -33.188 1 97.88 262 VAL B O 1
ATOM 7844 N N . GLY B 1 263 ? -4.988 -61.406 -32.5 1 97.81 263 GLY B N 1
ATOM 7845 C CA . GLY B 1 263 ? -6.062 -61.406 -33.5 1 97.81 263 GLY B CA 1
ATOM 7846 C C . GLY B 1 263 ? -6.344 -60.031 -34.062 1 97.81 263 GLY B C 1
ATOM 7847 O O . GLY B 1 263 ? -5.863 -59.031 -33.562 1 97.81 263 GLY B O 1
ATOM 7848 N N . GLN B 1 264 ? -7.105 -60.094 -35.219 1 97.31 264 GLN B N 1
ATOM 7849 C CA . GLN B 1 264 ? -7.363 -58.812 -35.938 1 97.31 264 GLN B CA 1
ATOM 7850 C C . GLN B 1 264 ? -8.828 -58.406 -35.812 1 97.31 264 GLN B C 1
ATOM 7852 O O . GLN B 1 264 ? -9.727 -59.25 -35.906 1 97.31 264 GLN B O 1
ATOM 7857 N N . ILE B 1 265 ? -9.023 -57.219 -35.469 1 97.19 265 ILE B N 1
ATOM 7858 C CA . ILE B 1 265 ? -10.359 -56.625 -35.594 1 97.19 265 ILE B CA 1
ATOM 7859 C C . ILE B 1 265 ? -10.352 -55.531 -36.688 1 97.19 265 ILE B C 1
ATOM 7861 O O . ILE B 1 265 ? -9.375 -54.812 -36.844 1 97.19 265 ILE B O 1
ATOM 7865 N N . ALA B 1 266 ? -11.352 -55.469 -37.5 1 97.19 266 ALA B N 1
ATOM 7866 C CA . ALA B 1 266 ? -11.508 -54.469 -38.531 1 97.19 266 ALA B CA 1
ATOM 7867 C C . ALA B 1 266 ? -12.977 -54.156 -38.781 1 97.19 266 ALA B C 1
ATOM 7869 O O . ALA B 1 266 ? -13.859 -54.906 -38.375 1 97.19 266 ALA B O 1
ATOM 7870 N N . GLY B 1 267 ? -13.258 -53 -39.312 1 97.12 267 GLY B N 1
ATOM 7871 C CA . GLY B 1 267 ? -14.648 -52.656 -39.594 1 97.12 267 GLY B CA 1
ATOM 7872 C C . GLY B 1 267 ? -14.828 -51.219 -40.062 1 97.12 267 GLY B C 1
ATOM 7873 O O . GLY B 1 267 ? -13.914 -50.625 -40.594 1 97.12 267 GLY B O 1
ATOM 7874 N N . THR B 1 268 ? -16.109 -50.781 -39.969 1 97 268 THR B N 1
ATOM 7875 C CA . THR B 1 268 ? -16.484 -49.438 -40.438 1 97 268 THR B CA 1
ATOM 7876 C C . THR B 1 268 ? -17.172 -48.656 -39.312 1 97 268 THR B C 1
ATOM 7878 O O . THR B 1 268 ? -17.688 -49.25 -38.375 1 97 268 THR B O 1
ATOM 7881 N N . LEU B 1 269 ? -17.078 -47.406 -39.438 1 96.38 269 LEU B N 1
ATOM 7882 C CA . LEU B 1 269 ? -17.688 -46.438 -38.5 1 96.38 269 LEU B CA 1
ATOM 7883 C C . LEU B 1 269 ? -18.391 -45.344 -39.281 1 96.38 269 LEU B C 1
ATOM 7885 O O . LEU B 1 269 ? -17.75 -44.656 -40.094 1 96.38 269 LEU B O 1
ATOM 7889 N N . ARG B 1 270 ? -19.688 -45.156 -39.125 1 96.06 270 ARG B N 1
ATOM 7890 C CA . ARG B 1 270 ? -20.469 -44.125 -39.812 1 96.06 270 ARG B CA 1
ATOM 7891 C C . ARG B 1 270 ? -21.391 -43.406 -38.844 1 96.06 270 ARG B C 1
ATOM 7893 O O . ARG B 1 270 ? -21.906 -44 -37.906 1 96.06 270 ARG B O 1
ATOM 7900 N N . ASN B 1 271 ? -21.656 -42.188 -39.156 1 94.25 271 ASN B N 1
ATOM 7901 C CA . ASN B 1 271 ? -22.625 -41.438 -38.375 1 94.25 271 ASN B CA 1
ATOM 7902 C C . ASN B 1 271 ? -24.047 -41.656 -38.906 1 94.25 271 ASN B C 1
ATOM 7904 O O . ASN B 1 271 ? -24.266 -42.531 -39.75 1 94.25 271 ASN B O 1
ATOM 7908 N N . ASP B 1 272 ? -25.062 -40.969 -38.312 1 90.44 272 ASP B N 1
ATOM 7909 C CA . ASP B 1 272 ? -26.469 -41.156 -38.656 1 90.44 272 ASP B CA 1
ATOM 7910 C C . ASP B 1 272 ? -26.734 -40.719 -40.094 1 90.44 272 ASP B C 1
ATOM 7912 O O . ASP B 1 272 ? -27.703 -41.156 -40.719 1 90.44 272 ASP B O 1
ATOM 7916 N N . GLY B 1 273 ? -25.922 -39.969 -40.719 1 90.69 273 GLY B N 1
ATOM 7917 C CA . GLY B 1 273 ? -26.031 -39.531 -42.125 1 90.69 273 GLY B CA 1
ATOM 7918 C C . GLY B 1 273 ? -25.297 -40.469 -43.062 1 90.69 273 GLY B C 1
ATOM 7919 O O . GLY B 1 273 ? -25.297 -40.219 -44.281 1 90.69 273 GLY B O 1
ATOM 7920 N N . GLY B 1 274 ? -24.594 -41.406 -42.469 1 92.44 274 GLY B N 1
ATOM 7921 C CA . GLY B 1 274 ? -23.859 -42.375 -43.281 1 92.44 274 GLY B CA 1
ATOM 7922 C C . GLY B 1 274 ? -22.453 -41.938 -43.625 1 92.44 274 GLY B C 1
ATOM 7923 O O . GLY B 1 274 ? -21.766 -42.594 -44.406 1 92.44 274 GLY B O 1
ATOM 7924 N N . GLU B 1 275 ? -22.078 -40.875 -43.094 1 94.56 275 GLU B N 1
ATOM 7925 C CA . GLU B 1 275 ? -20.734 -40.344 -43.312 1 94.56 275 GLU B CA 1
ATOM 7926 C C . GLU B 1 275 ? -19.766 -40.781 -42.219 1 94.56 275 GLU B C 1
ATOM 7928 O O . GLU B 1 275 ? -20.188 -41.156 -41.156 1 94.56 275 GLU B O 1
ATOM 7933 N N . ALA B 1 276 ? -18.469 -40.688 -42.5 1 95.06 276 ALA B N 1
ATOM 7934 C CA . ALA B 1 276 ? -17.453 -40.875 -41.469 1 95.06 276 ALA B CA 1
ATOM 7935 C C . ALA B 1 276 ? -17.406 -39.688 -40.5 1 95.06 276 ALA B C 1
ATOM 7937 O O . ALA B 1 276 ? -17.234 -38.562 -40.938 1 95.06 276 ALA B O 1
ATOM 7938 N N . PRO B 1 277 ? -17.656 -39.969 -39.281 1 93.62 277 PRO B N 1
ATOM 7939 C CA . PRO B 1 277 ? -17.562 -38.844 -38.312 1 93.62 277 PRO B CA 1
ATOM 7940 C C . PRO B 1 277 ? -16.156 -38.281 -38.219 1 93.62 277 PRO B C 1
ATOM 7942 O O . PRO B 1 277 ? -15.172 -39 -38.375 1 93.62 277 PRO B O 1
ATOM 7945 N N . GLN B 1 278 ? -16.172 -36.906 -38 1 91.88 278 GLN B N 1
ATOM 7946 C CA . GLN B 1 278 ? -14.875 -36.281 -37.781 1 91.88 278 GLN B CA 1
ATOM 7947 C C . GLN B 1 278 ? -14.156 -36.875 -36.562 1 91.88 278 GLN B C 1
ATOM 7949 O O . GLN B 1 278 ? -14.75 -37.031 -35.5 1 91.88 278 GLN B O 1
ATOM 7954 N N . ASP B 1 279 ? -12.867 -37.344 -36.75 1 94.56 279 ASP B N 1
ATOM 7955 C CA . ASP B 1 279 ? -12 -37.938 -35.75 1 94.56 279 ASP B CA 1
ATOM 7956 C C . ASP B 1 279 ? -12.641 -39.188 -35.125 1 94.56 279 ASP B C 1
ATOM 7958 O O . ASP B 1 279 ? -12.562 -39.406 -33.906 1 94.56 279 ASP B O 1
ATOM 7962 N N . GLY B 1 280 ? -13.289 -39.875 -35.906 1 95.44 280 GLY B N 1
ATOM 7963 C CA . GLY B 1 280 ? -13.867 -41.125 -35.469 1 95.44 280 GLY B CA 1
ATOM 7964 C C . GLY B 1 280 ? -12.836 -42.156 -35 1 95.44 280 GLY B C 1
ATOM 7965 O O . GLY B 1 280 ? -11.758 -42.25 -35.594 1 95.44 280 GLY B O 1
ATOM 7966 N N . LEU B 1 281 ? -13.195 -42.812 -33.906 1 97.19 281 LEU B N 1
ATOM 7967 C CA . LEU B 1 281 ? -12.297 -43.844 -33.406 1 97.19 281 LEU B CA 1
ATOM 7968 C C . LEU B 1 281 ? -13.078 -44.938 -32.719 1 97.19 281 LEU B C 1
ATOM 7970 O O . LEU B 1 281 ? -14.273 -44.812 -32.438 1 97.19 281 LEU B O 1
ATOM 7974 N N . VAL B 1 282 ? -12.438 -46.062 -32.5 1 97.88 282 VAL B N 1
ATOM 7975 C CA . VAL B 1 282 ? -12.992 -47.188 -31.781 1 97.88 282 VAL B CA 1
ATOM 7976 C C . VAL B 1 282 ? -12.219 -47.375 -30.469 1 97.88 282 VAL B C 1
ATOM 7978 O O . VAL B 1 282 ? -11.008 -47.594 -30.484 1 97.88 282 VAL B O 1
ATOM 7981 N N . MET B 1 283 ? -12.984 -47.281 -29.406 1 97.81 283 MET B N 1
ATOM 7982 C CA . MET B 1 283 ? -12.414 -47.5 -28.078 1 97.81 283 MET B CA 1
ATOM 7983 C C . MET B 1 283 ? -12.391 -48.969 -27.734 1 97.81 283 MET B C 1
ATOM 7985 O O . MET B 1 283 ? -13.336 -49.719 -28.031 1 97.81 283 MET B O 1
ATOM 7989 N N . ILE B 1 284 ? -11.266 -49.406 -27.172 1 98.19 284 ILE B N 1
ATOM 7990 C CA . ILE B 1 284 ? -11.109 -50.781 -26.672 1 98.19 284 ILE B CA 1
ATOM 7991 C C . ILE B 1 284 ? -10.992 -50.781 -25.156 1 98.19 284 ILE B C 1
ATOM 7993 O O . ILE B 1 284 ? -10.148 -50.062 -24.594 1 98.19 284 ILE B O 1
ATOM 7997 N N . GLU B 1 285 ? -11.797 -51.531 -24.5 1 97.38 285 GLU B N 1
ATOM 7998 C CA . GLU B 1 285 ? -11.734 -51.688 -23.062 1 97.38 285 GLU B CA 1
ATOM 7999 C C . GLU B 1 285 ? -11.406 -53.125 -22.656 1 97.38 285 GLU B C 1
ATOM 8001 O O . GLU B 1 285 ? -11.781 -54.062 -23.344 1 97.38 285 GLU B O 1
ATOM 8006 N N . GLN B 1 286 ? -10.633 -53.25 -21.672 1 97.06 286 GLN B N 1
ATOM 8007 C CA . GLN B 1 286 ? -10.305 -54.531 -21.078 1 97.06 286 GLN B CA 1
ATOM 8008 C C . GLN B 1 286 ? -10.555 -54.5 -19.578 1 97.06 286 GLN B C 1
ATOM 8010 O O . GLN B 1 286 ? -10.094 -53.625 -18.875 1 97.06 286 GLN B O 1
ATOM 8015 N N . ASP B 1 287 ? -11.289 -55.531 -19.062 1 94.56 287 ASP B N 1
ATOM 8016 C CA . ASP B 1 287 ? -11.625 -55.656 -17.641 1 94.56 287 ASP B CA 1
ATOM 8017 C C . ASP B 1 287 ? -12.297 -54.406 -17.125 1 94.56 287 ASP B C 1
ATOM 8019 O O . ASP B 1 287 ? -11.992 -53.938 -16.031 1 94.56 287 ASP B O 1
ATOM 8023 N N . GLY B 1 288 ? -13 -53.781 -17.984 1 92.38 288 GLY B N 1
ATOM 8024 C CA . GLY B 1 288 ? -13.781 -52.625 -17.594 1 92.38 288 GLY B CA 1
ATOM 8025 C C . GLY B 1 288 ? -12.984 -51.312 -17.609 1 92.38 288 GLY B C 1
ATOM 8026 O O . GLY B 1 288 ? -13.492 -50.281 -17.219 1 92.38 288 GLY B O 1
ATOM 8027 N N . HIS B 1 289 ? -11.734 -51.375 -18.062 1 94.94 289 HIS B N 1
ATOM 8028 C CA . HIS B 1 289 ? -10.875 -50.188 -18.125 1 94.94 289 HIS B CA 1
ATOM 8029 C C . HIS B 1 289 ? -10.523 -49.844 -19.562 1 94.94 289 HIS B C 1
ATOM 8031 O O . HIS B 1 289 ? -10.359 -50.719 -20.406 1 94.94 289 HIS B O 1
ATOM 8037 N N . PRO B 1 290 ? -10.461 -48.5 -19.828 1 95.25 290 PRO B N 1
ATOM 8038 C CA . PRO B 1 290 ? -9.914 -48.156 -21.141 1 95.25 290 PRO B CA 1
ATOM 8039 C C . PRO B 1 290 ? -8.539 -48.781 -21.391 1 95.25 290 PRO B C 1
ATOM 8041 O O . PRO B 1 290 ? -7.652 -48.688 -20.531 1 95.25 290 PRO B O 1
ATOM 8044 N N . TYR B 1 291 ? -8.391 -49.406 -22.469 1 97.25 291 TYR B N 1
ATOM 8045 C CA . TYR B 1 291 ? -7.168 -50.156 -22.797 1 97.25 291 TYR B CA 1
ATOM 8046 C C . TYR B 1 291 ? -6.406 -49.469 -23.922 1 97.25 291 TYR B C 1
ATOM 8048 O O . TYR B 1 291 ? -5.191 -49.25 -23.844 1 97.25 291 TYR B O 1
ATOM 8056 N N . ALA B 1 292 ? -7.109 -49.156 -24.969 1 97.88 292 ALA B N 1
ATOM 8057 C CA . ALA B 1 292 ? -6.555 -48.5 -26.141 1 97.88 292 ALA B CA 1
ATOM 8058 C C . ALA B 1 292 ? -7.664 -48 -27.062 1 97.88 292 ALA B C 1
ATOM 8060 O O . ALA B 1 292 ? -8.852 -48.156 -26.766 1 97.88 292 ALA B O 1
ATOM 8061 N N . TRP B 1 293 ? -7.277 -47.281 -28.094 1 98.19 293 TRP B N 1
ATOM 8062 C CA . TRP B 1 293 ? -8.195 -46.969 -29.188 1 98.19 293 TRP B CA 1
ATOM 8063 C C . TRP B 1 293 ? -7.488 -47.031 -30.531 1 98.19 293 TRP B C 1
ATOM 8065 O O . TRP B 1 293 ? -6.258 -47.094 -30.594 1 98.19 293 TRP B O 1
ATOM 8075 N N . THR B 1 294 ? -8.195 -47.125 -31.578 1 98.06 294 THR B N 1
ATOM 8076 C CA . THR B 1 294 ? -7.676 -46.969 -32.938 1 98.06 294 THR B CA 1
ATOM 8077 C C . THR B 1 294 ? -8.508 -45.969 -33.719 1 98.06 294 THR B C 1
ATOM 8079 O O . THR B 1 294 ? -9.727 -45.875 -33.531 1 98.06 294 THR B O 1
ATOM 8082 N N . LEU B 1 295 ? -7.871 -45.281 -34.562 1 97.38 295 LEU B N 1
ATOM 8083 C CA . LEU B 1 295 ? -8.555 -44.281 -35.375 1 97.38 295 LEU B CA 1
ATOM 8084 C C . LEU B 1 295 ? -9.312 -44.938 -36.531 1 97.38 295 LEU B C 1
ATOM 8086 O O . LEU B 1 295 ? -8.867 -45.938 -37.094 1 97.38 295 LEU B O 1
ATOM 8090 N N . ALA B 1 296 ? -10.438 -44.375 -36.812 1 96.06 296 ALA B N 1
ATOM 8091 C CA . ALA B 1 296 ? -11.211 -44.781 -38 1 96.06 296 ALA B CA 1
ATOM 8092 C C . ALA B 1 296 ? -11.148 -43.719 -39.094 1 96.06 296 ALA B C 1
ATOM 8094 O O . ALA B 1 296 ? -12.172 -43.094 -39.438 1 96.06 296 ALA B O 1
ATOM 8095 N N . GLU B 1 297 ? -10.023 -43.625 -39.625 1 91 297 GLU B N 1
ATOM 8096 C CA . GLU B 1 297 ? -9.867 -42.656 -40.719 1 91 297 GLU B CA 1
ATOM 8097 C C . GLU B 1 297 ? -10.719 -43 -41.938 1 91 297 GLU B C 1
ATOM 8099 O O . GLU B 1 297 ? -10.656 -44.125 -42.406 1 91 297 GLU B O 1
ATOM 8104 N N . GLY B 1 298 ? -11.445 -42.094 -42.438 1 92.19 298 GLY B N 1
ATOM 8105 C CA . GLY B 1 298 ? -12.352 -42.375 -43.562 1 92.19 298 GLY B CA 1
ATOM 8106 C C . GLY B 1 298 ? -13.445 -43.344 -43.219 1 92.19 298 GLY B C 1
ATOM 8107 O O . GLY B 1 298 ? -14.125 -43.875 -44.094 1 92.19 298 GLY B O 1
ATOM 8108 N N . GLY B 1 299 ? -13.555 -43.688 -42 1 95.5 299 GLY B N 1
ATOM 8109 C CA . GLY B 1 299 ? -14.633 -44.531 -41.531 1 95.5 299 GLY B CA 1
ATOM 8110 C C . GLY B 1 299 ? -14.242 -46 -41.469 1 95.5 299 GLY B C 1
ATOM 8111 O O . GLY B 1 299 ? -15.086 -46.844 -41.188 1 95.5 299 GLY B O 1
ATOM 8112 N N . THR B 1 300 ? -13.039 -46.312 -41.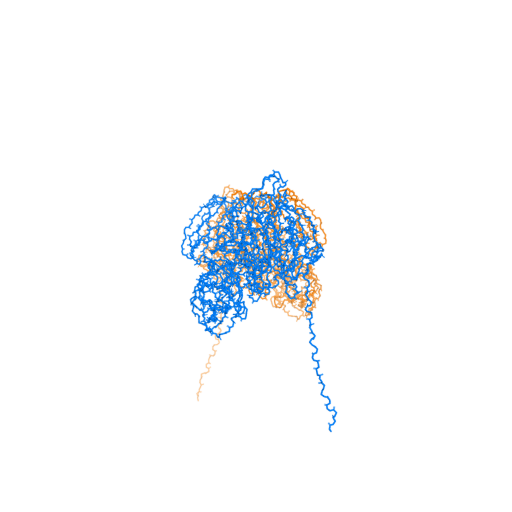75 1 97.06 300 THR B N 1
ATOM 8113 C CA . THR B 1 300 ? -12.562 -47.688 -41.625 1 97.06 300 THR B CA 1
ATOM 8114 C C . THR B 1 300 ? -11.469 -47.781 -40.562 1 97.06 300 THR B C 1
ATOM 8116 O O . THR B 1 300 ? -10.711 -46.844 -40.344 1 97.06 300 THR B O 1
ATOM 8119 N N . PHE B 1 301 ? -11.438 -48.875 -39.875 1 97.62 301 PHE B N 1
ATOM 8120 C CA . PHE B 1 301 ? -10.422 -49.094 -38.844 1 97.62 301 PHE B CA 1
ATOM 8121 C C . PHE B 1 301 ? -9.93 -50.531 -38.875 1 97.62 301 PHE B C 1
ATOM 8123 O O . PHE B 1 301 ? -10.609 -51.406 -39.406 1 97.62 301 PHE B O 1
ATOM 8130 N N . GLU B 1 302 ? -8.75 -50.719 -38.406 1 96.75 302 GLU B N 1
ATOM 8131 C CA . GLU B 1 302 ? -8.133 -52.031 -38.188 1 96.75 302 GLU B CA 1
ATOM 8132 C C . GLU B 1 302 ? -7.172 -51.969 -37 1 96.75 302 GLU B C 1
ATOM 8134 O O . GLU B 1 302 ? -6.5 -50.969 -36.75 1 96.75 302 GLU B O 1
ATOM 8139 N N . MET B 1 303 ? -7.137 -53.094 -36.219 1 97.44 303 MET B N 1
ATOM 8140 C CA . MET B 1 303 ? -6.25 -53.156 -35.062 1 97.44 303 MET B CA 1
ATOM 8141 C C . MET B 1 303 ? -5.973 -54.625 -34.656 1 97.44 303 MET B C 1
ATOM 8143 O O . MET B 1 303 ? -6.871 -55.469 -34.688 1 97.44 303 MET B O 1
ATOM 8147 N N . SER B 1 304 ? -4.723 -54.875 -34.406 1 97.62 304 SER B N 1
ATOM 8148 C CA . SER B 1 304 ? -4.336 -56.156 -33.812 1 97.62 304 SER B CA 1
ATOM 8149 C C . SER B 1 304 ? -4.391 -56.094 -32.281 1 97.62 304 SER B C 1
ATOM 8151 O O . SER B 1 304 ? -3.857 -55.156 -31.672 1 97.62 304 SER B O 1
ATOM 8153 N N . LEU B 1 305 ? -5.07 -57.094 -31.641 1 97.69 305 LEU B N 1
ATOM 8154 C CA . LEU B 1 305 ? -5.176 -57.156 -30.188 1 97.69 305 LEU B CA 1
ATOM 8155 C C . LEU B 1 305 ? -4.637 -58.5 -29.688 1 97.69 305 LEU B C 1
ATOM 8157 O O . LEU B 1 305 ? -4.816 -59.531 -30.328 1 97.69 305 LEU B O 1
ATOM 8161 N N . PRO B 1 306 ? -3.965 -58.438 -28.531 1 97.31 306 PRO B N 1
ATOM 8162 C CA . PRO B 1 306 ? -3.639 -59.719 -27.906 1 97.31 306 PRO B CA 1
ATOM 8163 C C . PRO B 1 306 ? -4.879 -60.562 -27.609 1 97.31 306 PRO B C 1
ATOM 8165 O O . PRO B 1 306 ? -5.969 -60 -27.422 1 97.31 306 PRO B O 1
ATOM 8168 N N . VAL B 1 307 ? -4.645 -61.906 -27.609 1 97.38 307 VAL B N 1
ATOM 8169 C CA . VAL B 1 307 ? -5.734 -62.812 -27.281 1 97.38 307 VAL B CA 1
ATOM 8170 C C . VAL B 1 307 ? -6.32 -62.438 -25.922 1 97.38 307 VAL B C 1
ATOM 8172 O O . VAL B 1 307 ? -5.582 -62.219 -24.953 1 97.38 307 VAL B O 1
ATOM 8175 N N . GLY B 1 308 ? -7.641 -62.344 -25.891 1 96.69 308 GLY B N 1
ATOM 8176 C CA . GLY B 1 308 ? -8.297 -62 -24.656 1 96.69 308 GLY B CA 1
ATOM 8177 C C . GLY B 1 308 ? -9.727 -61.531 -24.844 1 96.69 308 GLY B C 1
ATOM 8178 O O . GLY B 1 308 ? -10.289 -61.656 -25.938 1 96.69 308 GLY B O 1
ATOM 8179 N N . GLU B 1 309 ? -10.352 -61.094 -23.75 1 97.69 309 GLU B N 1
ATOM 8180 C CA . GLU B 1 309 ? -11.711 -60.562 -23.75 1 97.69 309 GLU B CA 1
ATOM 8181 C C . GLU B 1 309 ? -11.695 -59.031 -23.672 1 97.69 309 GLU B C 1
ATOM 8183 O O . GLU B 1 309 ? -11 -58.469 -22.828 1 97.69 309 GLU B O 1
ATOM 8188 N N . TYR B 1 310 ? -12.422 -58.469 -24.594 1 98.06 310 TYR B N 1
ATOM 8189 C CA . TYR B 1 310 ? -12.477 -57 -24.688 1 98.06 310 TYR B CA 1
ATOM 8190 C C . TYR B 1 310 ? -13.906 -56.531 -24.906 1 98.06 310 TYR B C 1
ATOM 8192 O O . TYR B 1 310 ? -14.82 -57.344 -25.109 1 98.06 310 TYR B O 1
ATOM 8200 N N . SER B 1 311 ? -14.102 -55.312 -24.672 1 97.81 311 SER B N 1
ATOM 8201 C CA . SER B 1 311 ? -15.273 -54.562 -25.125 1 97.81 311 SER B CA 1
ATOM 8202 C C . SER B 1 311 ? -14.867 -53.406 -26.031 1 97.81 311 SER B C 1
ATOM 8204 O O . SER B 1 311 ? -13.844 -52.75 -25.797 1 97.81 311 SER B O 1
ATOM 8206 N N . ALA B 1 312 ? -15.641 -53.156 -27.125 1 97.81 312 ALA B N 1
ATOM 8207 C CA . ALA B 1 312 ? -15.32 -52.094 -28.047 1 97.81 312 ALA B CA 1
ATOM 8208 C C . ALA B 1 312 ? -16.547 -51.219 -28.312 1 97.81 312 ALA B C 1
ATOM 8210 O O . ALA B 1 312 ? -17.672 -51.719 -28.344 1 97.81 312 ALA B O 1
ATOM 8211 N N . TYR B 1 313 ? -16.375 -49.938 -28.484 1 97.31 313 TYR B N 1
ATOM 8212 C CA . TYR B 1 313 ? -17.422 -49.062 -28.953 1 97.31 313 TYR B CA 1
ATOM 8213 C C . TYR B 1 313 ? -16.828 -47.938 -29.812 1 97.31 313 TYR B C 1
ATOM 8215 O O . TYR B 1 313 ? -15.641 -47.625 -29.719 1 97.31 313 TYR B O 1
ATOM 8223 N N . ALA B 1 314 ? -17.641 -47.375 -30.672 1 97.25 314 ALA B N 1
ATOM 8224 C CA . ALA B 1 314 ? -17.234 -46.312 -31.562 1 97.25 314 ALA B CA 1
ATOM 8225 C C . ALA B 1 314 ? -17.641 -44.938 -31 1 97.25 314 ALA B C 1
ATOM 8227 O O . ALA B 1 314 ? -18.641 -44.812 -30.297 1 97.25 314 ALA B O 1
ATOM 8228 N N . THR B 1 315 ? -16.906 -43.969 -31.281 1 95.81 315 THR B N 1
ATOM 8229 C CA . THR B 1 315 ? -17.172 -42.594 -30.906 1 95.81 315 THR B CA 1
ATOM 8230 C C . THR B 1 315 ? -16.516 -41.625 -31.891 1 95.81 315 THR B C 1
ATOM 8232 O O . THR B 1 315 ? -15.93 -42.062 -32.906 1 95.81 315 THR B O 1
ATOM 8235 N N . GLY B 1 316 ? -16.703 -40.281 -31.703 1 92.81 316 GLY B N 1
ATOM 8236 C CA . GLY B 1 316 ? -16.172 -39.219 -32.531 1 92.81 316 GLY B CA 1
ATOM 8237 C C . GLY B 1 316 ? -16.375 -37.844 -31.906 1 92.81 316 GLY B C 1
ATOM 8238 O O . GLY B 1 316 ? -17.016 -37.719 -30.875 1 92.81 316 GLY B O 1
ATOM 8239 N N . LEU B 1 317 ? -15.781 -36.938 -32.594 1 92.25 317 LEU B N 1
ATOM 8240 C CA . LEU B 1 317 ? -15.883 -35.562 -32.094 1 92.25 317 LEU B CA 1
ATOM 8241 C C . LEU B 1 317 ? -17.344 -35.125 -31.984 1 92.25 317 LEU B C 1
ATOM 8243 O O . LEU B 1 317 ? -18.047 -35 -33 1 92.25 317 LEU B O 1
ATOM 8247 N N . GLY B 1 318 ? -17.734 -34.969 -30.75 1 89.56 318 GLY B N 1
ATOM 8248 C CA . GLY B 1 318 ? -19.078 -34.469 -30.5 1 89.56 318 GLY B CA 1
ATOM 8249 C C . GLY B 1 318 ? -20.156 -35.5 -30.719 1 89.56 318 GLY B C 1
ATOM 8250 O O . GLY B 1 318 ? -21.344 -35.188 -30.641 1 89.56 318 GLY B O 1
ATOM 8251 N N . HIS B 1 319 ? -19.812 -36.688 -31.016 1 93.5 319 HIS B N 1
ATOM 8252 C CA . HIS B 1 319 ? -20.797 -37.719 -31.312 1 93.5 319 HIS B CA 1
ATOM 8253 C C . HIS B 1 319 ? -21.094 -38.562 -30.078 1 93.5 319 HIS B C 1
ATOM 8255 O O . HIS B 1 319 ? -20.25 -38.719 -29.203 1 93.5 319 HIS B O 1
ATOM 8261 N N . ALA B 1 320 ? -22.281 -39.125 -30.047 1 94.31 320 ALA B N 1
ATOM 8262 C CA . ALA B 1 320 ? -22.641 -40.062 -29 1 94.31 320 ALA B CA 1
ATOM 8263 C C . ALA B 1 320 ? -21.891 -41.375 -29.203 1 94.31 320 ALA B C 1
ATOM 8265 O O . ALA B 1 320 ? -21.656 -41.812 -30.328 1 94.31 320 ALA B O 1
ATOM 8266 N N . ASN B 1 321 ? -21.484 -41.969 -28.125 1 95.19 321 ASN B N 1
ATOM 8267 C CA . ASN B 1 321 ? -20.859 -43.281 -28.203 1 95.19 321 ASN B CA 1
ATOM 8268 C C . ASN B 1 321 ? -21.844 -44.312 -28.75 1 95.19 321 ASN B C 1
ATOM 8270 O O . ASN B 1 321 ? -23.031 -44.281 -28.453 1 95.19 321 ASN B O 1
ATOM 8274 N N . SER B 1 322 ? -21.328 -45.25 -29.438 1 95.56 322 SER B N 1
ATOM 8275 C CA . SER B 1 322 ? -22.141 -46.406 -29.828 1 95.56 322 SER B CA 1
ATOM 8276 C C . SER B 1 322 ? -22.344 -47.375 -28.656 1 95.56 322 SER B C 1
ATOM 8278 O O . SER B 1 322 ? -21.688 -47.25 -27.625 1 95.56 322 SER B O 1
ATOM 8280 N N . GLU B 1 323 ? -23.328 -48.281 -28.828 1 94.62 323 GLU B N 1
ATOM 8281 C CA . GLU B 1 323 ? -23.422 -49.375 -27.859 1 94.62 323 GLU B CA 1
ATOM 8282 C C . GLU B 1 323 ? -22.188 -50.25 -27.875 1 94.62 323 GLU B C 1
ATOM 8284 O O . GLU B 1 323 ? -21.641 -50.562 -28.953 1 94.62 323 GLU B O 1
ATOM 8289 N N . PRO B 1 324 ? -21.672 -50.594 -26.734 1 96.56 324 PRO B N 1
ATOM 8290 C CA . PRO B 1 324 ? -20.484 -51.469 -26.703 1 96.56 324 PRO B CA 1
ATOM 8291 C C . PRO B 1 324 ? -20.75 -52.844 -27.266 1 96.56 324 PRO B C 1
ATOM 8293 O O . PRO B 1 324 ? -21.844 -53.406 -27.094 1 96.56 324 PRO B O 1
ATOM 8296 N N . VAL B 1 325 ? -19.719 -53.438 -27.844 1 97 325 VAL B N 1
ATOM 8297 C CA . VAL B 1 325 ? -19.75 -54.781 -28.375 1 97 325 VAL B CA 1
ATOM 8298 C C . VAL B 1 325 ? -18.703 -55.625 -27.672 1 97 325 VAL B C 1
ATOM 8300 O O . VAL B 1 325 ? -17.547 -55.25 -27.547 1 97 325 VAL B O 1
ATOM 8303 N N . ALA B 1 326 ? -19.141 -56.781 -27.203 1 96.62 326 ALA B N 1
ATOM 8304 C CA . ALA B 1 326 ? -18.188 -57.719 -26.609 1 96.62 326 ALA B CA 1
ATOM 8305 C C . ALA B 1 326 ? -17.328 -58.406 -27.672 1 96.62 326 ALA B C 1
ATOM 8307 O O . ALA B 1 326 ? -17.828 -58.75 -28.734 1 96.62 326 ALA B O 1
ATOM 8308 N N . LEU B 1 327 ? -16.062 -58.469 -27.375 1 95.62 327 LEU B N 1
ATOM 8309 C CA . LEU B 1 327 ? -15.094 -59.031 -28.312 1 95.62 327 LEU B CA 1
ATOM 8310 C C . LEU B 1 327 ? -14.273 -60.125 -27.641 1 95.62 327 LEU B C 1
ATOM 8312 O O . LEU B 1 327 ? -13.75 -59.938 -26.547 1 95.62 327 LEU B O 1
ATOM 8316 N N . THR B 1 328 ? -14.258 -61.25 -28.25 1 96.88 328 THR B N 1
ATOM 8317 C CA . THR B 1 328 ? -13.297 -62.281 -27.906 1 96.88 328 THR B CA 1
ATOM 8318 C C . THR B 1 328 ? -12.258 -62.469 -29 1 96.88 328 THR B C 1
ATOM 8320 O O . THR B 1 328 ? -12.57 -62.906 -30.094 1 96.88 328 THR B O 1
ATOM 8323 N N . VAL B 1 329 ? -11.062 -62.094 -28.688 1 97.62 329 VAL B N 1
ATOM 8324 C CA . VAL B 1 329 ? -9.977 -62.188 -29.656 1 97.62 329 VAL B CA 1
ATOM 8325 C C . VAL B 1 329 ? -9.227 -63.5 -29.5 1 97.62 329 VAL B C 1
ATOM 8327 O O . VAL B 1 329 ? -8.758 -63.812 -28.406 1 97.62 329 VAL B O 1
ATOM 8330 N N . THR B 1 330 ? -9.094 -64.25 -30.594 1 97.12 330 THR B N 1
ATOM 8331 C CA . THR B 1 330 ? -8.383 -65.5 -30.625 1 97.12 330 THR B CA 1
ATOM 8332 C C . THR B 1 330 ? -7.141 -65.375 -31.516 1 97.12 330 THR B C 1
ATOM 8334 O O . THR B 1 330 ? -7.039 -64.5 -32.344 1 97.12 330 THR B O 1
ATOM 8337 N N . ALA B 1 331 ? -6.254 -66.312 -31.266 1 97 331 ALA B N 1
ATOM 8338 C CA . ALA B 1 331 ? -5 -66.312 -32 1 97 331 ALA B CA 1
ATOM 8339 C C . ALA B 1 331 ? -5.258 -66.5 -33.5 1 97 331 ALA B C 1
ATOM 8341 O O . ALA B 1 331 ? -5.828 -67.5 -33.938 1 97 331 ALA B O 1
ATOM 8342 N N . GLY B 1 332 ? -4.914 -65.5 -34.25 1 95.94 332 GLY B N 1
ATOM 8343 C CA . GLY B 1 332 ? -5.062 -65.562 -35.688 1 95.94 332 GLY B CA 1
ATOM 8344 C C . GLY B 1 332 ? -6.484 -65.25 -36.156 1 95.94 332 GLY B C 1
ATOM 8345 O O . GLY B 1 332 ? -6.77 -65.312 -37.344 1 95.94 332 GLY B O 1
ATOM 8346 N N . GLY B 1 333 ? -7.324 -65 -35.25 1 96.38 333 GLY B N 1
ATOM 8347 C CA . GLY B 1 333 ? -8.719 -64.75 -35.562 1 96.38 333 GLY B CA 1
ATOM 8348 C C . GLY B 1 333 ? -8.945 -63.406 -36.188 1 96.38 333 GLY B C 1
ATOM 8349 O O . GLY B 1 333 ? -8.109 -62.5 -36.031 1 96.38 333 GLY B O 1
ATOM 8350 N N . GLU B 1 334 ? -10 -63.344 -37 1 96.12 334 GLU B N 1
ATOM 8351 C CA . GLU B 1 334 ? -10.438 -62.094 -37.562 1 96.12 334 GLU B CA 1
ATOM 8352 C C . GLU B 1 334 ? -11.891 -61.781 -37.219 1 96.12 334 GLU B C 1
ATOM 8354 O O . GLU B 1 334 ? -12.742 -62.688 -37.281 1 96.12 334 GLU B O 1
ATOM 8359 N N . GLN B 1 335 ? -12.109 -60.625 -36.719 1 95.75 335 GLN B N 1
ATOM 8360 C CA . GLN B 1 335 ? -13.461 -60.188 -36.406 1 95.75 335 GLN B CA 1
ATOM 8361 C C . GLN B 1 335 ? -13.781 -58.844 -37.094 1 95.75 335 GLN B C 1
ATOM 8363 O O . GLN B 1 335 ? -12.953 -57.938 -37.094 1 95.75 335 GLN B O 1
ATOM 8368 N N . THR B 1 336 ? -14.938 -58.75 -37.688 1 96.56 336 THR B N 1
ATOM 8369 C CA . THR B 1 336 ? -15.414 -57.531 -38.344 1 96.56 336 THR B CA 1
ATOM 8370 C C . THR B 1 336 ? -16.453 -56.844 -37.469 1 96.56 336 THR B C 1
ATOM 8372 O O . THR B 1 336 ? -17.422 -57.438 -37.031 1 96.56 336 THR B O 1
ATOM 8375 N N . LEU B 1 337 ? -16.234 -55.562 -37.188 1 96.31 337 LEU B N 1
ATOM 8376 C CA . LEU B 1 337 ? -17.156 -54.75 -36.406 1 96.31 337 LEU B CA 1
ATOM 8377 C C . LEU B 1 337 ? -17.688 -53.594 -37.25 1 96.31 337 LEU B C 1
ATOM 8379 O O . LEU B 1 337 ? -16.906 -52.844 -37.844 1 96.31 337 LEU B O 1
ATOM 8383 N N . ASP B 1 338 ? -18.969 -53.438 -37.312 1 94.81 338 ASP B N 1
ATOM 8384 C CA . ASP B 1 338 ? -19.578 -52.312 -38.031 1 94.81 338 ASP B CA 1
ATOM 8385 C C . ASP B 1 338 ? -20.422 -51.469 -37.094 1 94.81 338 ASP B C 1
ATOM 8387 O O . ASP B 1 338 ? -21.406 -51.938 -36.531 1 94.81 338 ASP B O 1
ATOM 8391 N N . PHE B 1 339 ? -20 -50.25 -36.938 1 96.88 339 PHE B N 1
ATOM 8392 C CA . PHE B 1 339 ? -20.703 -49.25 -36.125 1 96.88 339 PHE B CA 1
ATOM 8393 C C . PHE B 1 339 ? -21.406 -48.219 -37 1 96.88 339 PHE B C 1
ATOM 8395 O O . PHE B 1 339 ? -20.75 -47.531 -37.781 1 96.88 339 PHE B O 1
ATOM 8402 N N . ALA B 1 340 ? -22.672 -48.125 -36.969 1 93.94 340 ALA B N 1
ATOM 8403 C CA . ALA B 1 340 ? -23.438 -47.188 -37.75 1 93.94 340 ALA B CA 1
ATOM 8404 C C . ALA B 1 340 ? -24.375 -46.344 -36.875 1 93.94 340 ALA B C 1
ATOM 8406 O O . ALA B 1 340 ? -24.641 -46.719 -35.75 1 93.94 340 ALA B O 1
ATOM 8407 N N . GLY B 1 341 ? -24.75 -45.188 -37.406 1 92.88 341 GLY B N 1
ATOM 8408 C CA . GLY B 1 341 ? -25.797 -44.406 -36.781 1 92.88 341 GLY B CA 1
ATOM 8409 C C . GLY B 1 341 ? -25.312 -43.562 -35.625 1 92.88 341 GLY B C 1
ATOM 8410 O O . GLY B 1 341 ? -26.094 -43.219 -34.719 1 92.88 341 GLY B O 1
ATOM 8411 N N . LEU B 1 342 ? -24.031 -43.312 -35.531 1 95.06 342 LEU B N 1
ATOM 8412 C CA . LEU B 1 342 ? -23.547 -42.438 -34.469 1 95.06 342 LEU B CA 1
ATOM 8413 C C . LEU B 1 342 ? -24.219 -41.062 -34.531 1 95.06 342 LEU B C 1
ATOM 8415 O O . LEU B 1 342 ? -24.109 -40.375 -35.562 1 95.06 342 LEU B O 1
ATOM 8419 N N . LYS B 1 343 ? -24.891 -40.625 -33.5 1 94 343 LYS B N 1
ATOM 8420 C CA . LYS B 1 343 ? -25.625 -39.375 -33.469 1 94 343 LYS B CA 1
ATOM 8421 C C . LYS B 1 343 ? -24.656 -38.188 -33.312 1 94 343 LYS B C 1
ATOM 8423 O O . LYS B 1 343 ? -23.766 -38.219 -32.469 1 94 343 LYS B O 1
ATOM 8428 N N . GLY B 1 344 ? -24.891 -37.094 -34.062 1 90.62 344 GLY B N 1
ATOM 8429 C CA . GLY B 1 344 ? -24.031 -35.906 -34.062 1 90.62 344 GLY B CA 1
ATOM 8430 C C . GLY B 1 344 ? -24.281 -34.969 -32.906 1 90.62 344 GLY B C 1
ATOM 8431 O O . GLY B 1 344 ? -25.172 -35.219 -32.062 1 90.62 344 GLY B O 1
ATOM 8432 N N . PRO B 1 345 ? -23.516 -33.906 -32.906 1 91.56 345 PRO B N 1
ATOM 8433 C CA . PRO B 1 345 ? -23.547 -33.031 -31.734 1 91.56 345 PRO B CA 1
ATOM 8434 C C . PRO B 1 345 ? -24.797 -32.156 -31.672 1 91.56 345 PRO B C 1
ATOM 8436 O O . PRO B 1 345 ? -25.438 -31.922 -32.719 1 91.56 345 PRO B O 1
ATOM 8439 N N . GLY B 1 346 ? -25.141 -31.734 -30.453 1 93.94 346 GLY B N 1
ATOM 8440 C CA . GLY B 1 346 ? -26.016 -30.609 -30.156 1 93.94 346 GLY B CA 1
ATOM 8441 C C . GLY B 1 346 ? -25.281 -29.406 -29.625 1 93.94 346 GLY B C 1
ATOM 8442 O O . GLY B 1 346 ? -24.125 -29.516 -29.219 1 93.94 346 GLY B O 1
ATOM 8443 N N . THR B 1 347 ? -25.969 -28.219 -29.766 1 96.31 347 THR B N 1
ATOM 8444 C CA . THR B 1 347 ? -25.328 -26.984 -29.344 1 96.31 347 THR B CA 1
ATOM 8445 C C . THR B 1 347 ? -26.031 -26.406 -28.109 1 96.31 347 THR B C 1
ATOM 8447 O O . THR B 1 347 ? -27.25 -26.25 -28.094 1 96.31 347 THR B O 1
ATOM 8450 N N . LEU B 1 348 ? -25.281 -26.125 -27.062 1 97.12 348 LEU B N 1
ATOM 8451 C CA . LEU B 1 348 ? -25.766 -25.422 -25.891 1 97.12 348 LEU B CA 1
ATOM 8452 C C . LEU B 1 348 ? -25.188 -24 -25.812 1 97.12 348 LEU B C 1
ATOM 8454 O O . LEU B 1 348 ? -23.969 -23.828 -25.797 1 97.12 348 LEU B O 1
ATOM 8458 N N . ARG B 1 349 ? -26.047 -22.984 -25.844 1 98.06 349 ARG B N 1
ATOM 8459 C CA . ARG B 1 349 ? -25.641 -21.594 -25.656 1 98.06 349 ARG B CA 1
ATOM 8460 C C . ARG B 1 349 ? -26.031 -21.078 -24.281 1 98.06 349 ARG B C 1
ATOM 8462 O O . ARG B 1 349 ? -27.172 -21.281 -23.828 1 98.06 349 ARG B O 1
ATOM 8469 N N . LEU B 1 350 ? -25.062 -20.469 -23.625 1 98.25 350 LEU B N 1
ATOM 8470 C CA . LEU B 1 350 ? -25.297 -19.984 -22.266 1 98.25 350 LEU B CA 1
ATOM 8471 C C . LEU B 1 350 ? -25.047 -18.484 -22.156 1 98.25 350 LEU B C 1
ATOM 8473 O O . LEU B 1 350 ? -24.125 -17.953 -22.797 1 98.25 350 LEU B O 1
ATOM 8477 N N . ASP B 1 351 ? -25.891 -17.812 -21.438 1 98.25 351 ASP B N 1
ATOM 8478 C CA . ASP B 1 351 ? -25.734 -16.438 -21 1 98.25 351 ASP B CA 1
ATOM 8479 C C . ASP B 1 351 ? -25.75 -16.344 -19.469 1 98.25 351 ASP B C 1
ATOM 8481 O O . ASP B 1 351 ? -26.781 -16.562 -18.828 1 98.25 351 ASP B O 1
ATOM 8485 N N . VAL B 1 352 ? -24.609 -16.047 -18.891 1 98.62 352 VAL B N 1
ATOM 8486 C CA . VAL B 1 352 ? -24.453 -15.992 -17.438 1 98.62 352 VAL B CA 1
ATOM 8487 C C . VAL B 1 352 ? -24.422 -14.539 -16.969 1 98.62 352 VAL B C 1
ATOM 8489 O O . VAL B 1 352 ? -23.594 -13.75 -17.438 1 98.62 352 VAL B O 1
ATOM 8492 N N . ARG B 1 353 ? -25.297 -14.195 -16 1 98.12 353 ARG B N 1
ATOM 8493 C CA . ARG B 1 353 ? -25.406 -12.805 -15.586 1 98.12 353 ARG B CA 1
ATOM 8494 C C . ARG B 1 353 ? -25.594 -12.695 -14.07 1 98.12 353 ARG B C 1
ATOM 8496 O O . ARG B 1 353 ? -26.016 -13.656 -13.422 1 98.12 353 ARG B O 1
ATOM 8503 N N . ASP B 1 354 ? -25.234 -11.562 -13.562 1 97.81 354 ASP B N 1
ATOM 8504 C CA . ASP B 1 354 ? -25.516 -11.234 -12.172 1 97.81 354 ASP B CA 1
ATOM 8505 C C . ASP B 1 354 ? -27.016 -11.062 -11.945 1 97.81 354 ASP B C 1
ATOM 8507 O O . ASP B 1 354 ? -27.688 -10.383 -12.719 1 97.81 354 ASP B O 1
ATOM 8511 N N . ALA B 1 355 ? -27.5 -11.57 -10.914 1 97.62 355 ALA B N 1
ATOM 8512 C CA . ALA B 1 355 ? -28.938 -11.594 -10.672 1 97.62 355 ALA B CA 1
ATOM 8513 C C . ALA B 1 355 ? -29.469 -10.188 -10.391 1 97.62 355 ALA B C 1
ATOM 8515 O O . ALA B 1 355 ? -30.594 -9.867 -10.766 1 97.62 355 ALA B O 1
ATOM 8516 N N . LYS B 1 356 ? -28.734 -9.352 -9.75 1 95.75 356 LYS B N 1
ATOM 8517 C CA . LYS B 1 356 ? -29.188 -8.039 -9.312 1 95.75 356 LYS B CA 1
ATOM 8518 C C . LYS B 1 356 ? -28.953 -6.984 -10.391 1 95.75 356 LYS B C 1
ATOM 8520 O O . LYS B 1 356 ? -29.859 -6.195 -10.703 1 95.75 356 LYS B O 1
ATOM 8525 N N . THR B 1 357 ? -27.797 -6.984 -11.023 1 95.69 357 THR B N 1
ATOM 8526 C CA . THR B 1 357 ? -27.391 -5.883 -11.898 1 95.69 357 THR B CA 1
ATOM 8527 C C . THR B 1 357 ? -27.609 -6.254 -13.367 1 95.69 357 THR B C 1
ATOM 8529 O O . THR B 1 357 ? -27.656 -5.379 -14.234 1 95.69 357 THR B O 1
ATOM 8532 N N . GLY B 1 358 ? -27.594 -7.543 -13.648 1 96.88 358 GLY B N 1
ATOM 8533 C CA . GLY B 1 358 ? -27.688 -8 -15.023 1 96.88 358 GLY B CA 1
ATOM 8534 C C . GLY B 1 358 ? -26.344 -7.984 -15.75 1 96.88 358 GLY B C 1
ATOM 8535 O O . GLY B 1 358 ? -26.266 -8.375 -16.906 1 96.88 358 GLY B O 1
ATOM 8536 N N . ALA B 1 359 ? -25.359 -7.598 -15.047 1 96.75 359 ALA B N 1
ATOM 8537 C CA . ALA B 1 359 ? -24.031 -7.547 -15.664 1 96.75 359 ALA B CA 1
ATOM 8538 C C . ALA B 1 359 ? -23.531 -8.945 -15.984 1 96.75 359 ALA B C 1
ATOM 8540 O O . ALA B 1 359 ? -23.766 -9.891 -15.219 1 96.75 359 ALA B O 1
ATOM 8541 N N . PRO B 1 360 ? -22.812 -9.141 -17.141 1 98.12 360 PRO B N 1
ATOM 8542 C CA . PRO B 1 360 ? -22.266 -10.461 -17.469 1 98.12 360 PRO B CA 1
ATOM 8543 C C . PRO B 1 360 ? -21.312 -10.992 -16.406 1 98.12 360 PRO B C 1
ATOM 8545 O O . PRO B 1 360 ? -20.578 -10.219 -15.789 1 98.12 360 PRO B O 1
ATOM 8548 N N . ARG B 1 361 ? -21.344 -12.344 -16.188 1 98.5 361 ARG B N 1
ATOM 8549 C CA . ARG B 1 361 ? -20.438 -12.992 -15.242 1 98.5 361 ARG B CA 1
ATOM 8550 C C . ARG B 1 361 ? -19.641 -14.094 -15.93 1 98.5 361 ARG B C 1
ATOM 8552 O O . ARG B 1 361 ? -20.188 -14.883 -16.703 1 98.5 361 ARG B O 1
ATOM 8559 N N . ASP B 1 362 ? -18.328 -14.133 -15.703 1 98.75 362 ASP B N 1
ATOM 8560 C CA . ASP B 1 362 ? -17.5 -15.242 -16.172 1 98.75 362 ASP B CA 1
ATOM 8561 C C . ASP B 1 362 ? -17.797 -16.516 -15.375 1 98.75 362 ASP B C 1
ATOM 8563 O O . ASP B 1 362 ? -18.078 -16.453 -14.18 1 98.75 362 ASP B O 1
ATOM 8567 N N . ALA B 1 363 ? -17.672 -17.656 -16.078 1 98.81 363 ALA B N 1
ATOM 8568 C CA . ALA B 1 363 ? -18.031 -18.891 -15.383 1 98.81 363 ALA B CA 1
ATOM 8569 C C . ALA B 1 363 ? -17.25 -20.078 -15.938 1 98.81 363 ALA B C 1
ATOM 8571 O O . ALA B 1 363 ? -16.906 -20.109 -17.125 1 98.81 363 ALA B O 1
ATOM 8572 N N . ARG B 1 364 ? -16.906 -21 -15.078 1 98.69 364 ARG B N 1
ATOM 8573 C CA . ARG B 1 364 ? -16.453 -22.344 -15.391 1 98.69 364 ARG B CA 1
ATOM 8574 C C . ARG B 1 364 ? -17.625 -23.312 -15.492 1 98.69 364 ARG B C 1
ATOM 8576 O O . ARG B 1 364 ? -18.484 -23.344 -14.617 1 98.69 364 ARG B O 1
ATOM 8583 N N . LEU B 1 365 ? -17.719 -24.031 -16.562 1 98.31 365 LEU B N 1
ATOM 8584 C CA . LEU B 1 365 ? -18.797 -24.969 -16.859 1 98.31 365 LEU B CA 1
ATOM 8585 C C . LEU B 1 365 ? -18.25 -26.391 -16.938 1 98.31 365 LEU B C 1
ATOM 8587 O O . LEU B 1 365 ? -17.484 -26.719 -17.844 1 98.31 365 LEU B O 1
ATOM 8591 N N . ALA B 1 366 ? -18.641 -27.203 -16.016 1 97.56 366 ALA B N 1
ATOM 8592 C CA . ALA B 1 366 ? -18.094 -28.562 -15.992 1 97.56 366 ALA B CA 1
ATOM 8593 C C . ALA B 1 366 ? -19.203 -29.609 -16.078 1 97.56 366 ALA B C 1
ATOM 8595 O O . ALA B 1 366 ? -20.234 -29.469 -15.414 1 97.56 366 ALA B O 1
ATOM 8596 N N . ILE B 1 367 ? -19.062 -30.594 -16.828 1 95.94 367 ILE B N 1
ATOM 8597 C CA . ILE B 1 367 ? -20 -31.703 -16.938 1 95.94 367 ILE B CA 1
ATOM 8598 C C . ILE B 1 367 ? -19.891 -32.594 -15.695 1 95.94 367 ILE B C 1
ATOM 8600 O O . ILE B 1 367 ? -18.812 -33.125 -15.406 1 95.94 367 ILE B O 1
ATOM 8604 N N . LEU B 1 368 ? -20.938 -32.719 -14.992 1 95.94 368 LEU B N 1
ATOM 8605 C CA . LEU B 1 368 ? -21 -33.594 -13.836 1 95.94 368 LEU B CA 1
ATOM 8606 C C . LEU B 1 368 ? -21.531 -34.969 -14.227 1 95.94 368 LEU B C 1
ATOM 8608 O O . LEU B 1 368 ? -21.016 -36 -13.758 1 95.94 368 LEU B O 1
ATOM 8612 N N . GLU B 1 369 ? -22.547 -34.875 -14.977 1 95.62 369 GLU B N 1
ATOM 8613 C CA . GLU B 1 369 ? -23.188 -36.062 -15.547 1 95.62 369 GLU B CA 1
ATOM 8614 C C . GLU B 1 369 ? -23.438 -35.875 -17.047 1 95.62 369 GLU B C 1
ATOM 8616 O O . GLU B 1 369 ? -23.812 -34.781 -17.5 1 95.62 369 GLU B O 1
ATOM 8621 N N . GLY B 1 370 ? -23.203 -37 -17.719 1 93.69 370 GLY B N 1
ATOM 8622 C CA . GLY B 1 370 ? -23.297 -37 -19.172 1 93.69 370 GLY B CA 1
ATOM 8623 C C . GLY B 1 370 ? -22.078 -37.594 -19.859 1 93.69 370 GLY B C 1
ATOM 8624 O O . GLY B 1 370 ? -21.109 -37.938 -19.188 1 93.69 370 GLY B O 1
ATOM 8625 N N . GLN B 1 371 ? -22.219 -37.719 -21.109 1 91.94 371 GLN B N 1
ATOM 8626 C CA . GLN B 1 371 ? -21.109 -38.312 -21.859 1 91.94 371 GLN B CA 1
ATOM 8627 C C . GLN B 1 371 ? -19.875 -37.438 -21.797 1 91.94 371 GLN B C 1
ATOM 8629 O O . GLN B 1 371 ? -19.953 -36.219 -22.062 1 91.94 371 GLN B O 1
ATOM 8634 N N . GLN B 1 372 ? -18.797 -38.031 -21.406 1 88.56 372 GLN B N 1
ATOM 8635 C CA . GLN B 1 372 ? -17.484 -37.406 -21.453 1 88.56 372 GLN B CA 1
ATOM 8636 C C . GLN B 1 372 ? -16.594 -38.062 -22.516 1 88.56 372 GLN B C 1
ATOM 8638 O O . GLN B 1 372 ? -16.641 -39.281 -22.703 1 88.56 372 GLN B O 1
ATOM 8643 N N . PRO B 1 373 ? -15.906 -37.188 -23.156 1 88.94 373 PRO B N 1
ATOM 8644 C CA . PRO B 1 373 ? -15.031 -37.781 -24.156 1 88.94 373 PRO B CA 1
ATOM 8645 C C . PRO B 1 373 ? -14 -38.75 -23.547 1 88.94 373 PRO B C 1
ATOM 8647 O O . PRO B 1 373 ? -13.297 -38.375 -22.594 1 88.94 373 PRO B O 1
ATOM 8650 N N . PRO B 1 374 ? -13.898 -39.906 -24.109 1 88.88 374 PRO B N 1
ATOM 8651 C CA . PRO B 1 374 ? -12.914 -40.844 -23.562 1 88.88 374 PRO B CA 1
ATOM 8652 C C . PRO B 1 374 ? -11.477 -40.5 -23.938 1 88.88 374 PRO B C 1
ATOM 8654 O O . PRO B 1 374 ? -10.539 -40.938 -23.281 1 88.88 374 PRO B O 1
ATOM 8657 N N . VAL B 1 375 ? -11.305 -39.781 -25.016 1 92.19 375 VAL B N 1
ATOM 8658 C CA . VAL B 1 375 ? -10.039 -39.25 -25.484 1 92.19 375 VAL B CA 1
ATOM 8659 C C . VAL B 1 375 ? -10.109 -37.719 -25.531 1 92.19 375 VAL B C 1
ATOM 8661 O O . VAL B 1 375 ? -11.109 -37.156 -25.969 1 92.19 375 VAL B O 1
ATOM 8664 N N . GLU B 1 376 ? -9.07 -37.094 -25.172 1 89.31 376 GLU B N 1
ATOM 8665 C CA . GLU B 1 376 ? -9.195 -35.688 -24.828 1 89.31 376 GLU B CA 1
ATOM 8666 C C . GLU B 1 376 ? -9.227 -34.812 -26.062 1 89.31 376 GLU B C 1
ATOM 8668 O O . GLU B 1 376 ? -9.727 -33.688 -26.031 1 89.31 376 GLU B O 1
ATOM 8673 N N . PHE B 1 377 ? -8.625 -35.281 -27.219 1 89.94 377 PHE B N 1
ATOM 8674 C CA . PHE B 1 377 ? -8.695 -34.438 -28.406 1 89.94 377 PHE B CA 1
ATOM 8675 C C . PHE B 1 377 ? -10.094 -34.469 -29.016 1 89.94 377 PHE B C 1
ATOM 8677 O O . PHE B 1 377 ? -10.398 -33.719 -29.938 1 89.94 377 PHE B O 1
ATOM 8684 N N . LEU B 1 378 ? -11.016 -35.312 -28.484 1 91.5 378 LEU B N 1
ATOM 8685 C CA . LEU B 1 378 ? -12.391 -35.375 -28.953 1 91.5 378 LEU B CA 1
ATOM 8686 C C . LEU B 1 378 ? -13.242 -34.312 -28.234 1 91.5 378 LEU B C 1
ATOM 8688 O O . LEU B 1 378 ? -14.398 -34.094 -28.609 1 91.5 378 LEU B O 1
ATOM 8692 N N . GLY B 1 379 ? -12.703 -33.75 -27.266 1 85.44 379 GLY B N 1
ATOM 8693 C CA . GLY B 1 379 ? -13.445 -32.719 -26.547 1 85.44 379 GLY B CA 1
ATOM 8694 C C . GLY B 1 379 ? -13.031 -32.594 -25.109 1 85.44 379 GLY B C 1
ATOM 8695 O O . GLY B 1 379 ? -12.195 -33.344 -24.609 1 85.44 379 GLY B O 1
ATOM 8696 N N . LYS B 1 380 ? -13.625 -31.562 -24.438 1 86.62 380 LYS B N 1
ATOM 8697 C CA . LYS B 1 380 ? -13.344 -31.266 -23.031 1 86.62 380 LYS B CA 1
ATOM 8698 C C . LYS B 1 380 ? -14.547 -31.578 -22.156 1 86.62 380 LYS B C 1
ATOM 8700 O O . LYS B 1 380 ? -15.656 -31.766 -22.656 1 86.62 380 LYS B O 1
ATOM 8705 N N . GLN B 1 381 ? -14.227 -31.719 -20.891 1 91.75 381 GLN B N 1
ATOM 8706 C CA . GLN B 1 381 ? -15.305 -31.891 -19.922 1 91.75 381 GLN B CA 1
ATOM 8707 C C . GLN B 1 381 ? -15.602 -30.578 -19.203 1 91.75 381 GLN B C 1
ATOM 8709 O O . GLN B 1 381 ? -16.609 -30.453 -18.516 1 91.75 381 GLN B O 1
ATOM 8714 N N . THR B 1 382 ? -14.719 -29.656 -19.344 1 96.25 382 THR B N 1
ATOM 8715 C CA . THR B 1 382 ? -14.812 -28.344 -18.703 1 96.25 382 THR B CA 1
ATOM 8716 C C . THR B 1 382 ? -14.711 -27.234 -19.734 1 96.25 382 THR B C 1
ATOM 8718 O O . THR B 1 382 ? -13.914 -27.312 -20.672 1 96.25 382 THR B O 1
ATOM 8721 N N . PHE B 1 383 ? -15.578 -26.25 -19.578 1 96.94 383 PHE B N 1
ATOM 8722 C CA . PHE B 1 383 ? -15.648 -25.109 -20.469 1 96.94 383 PHE B CA 1
ATOM 8723 C C . PHE B 1 383 ? -15.648 -23.812 -19.672 1 96.94 383 PHE B C 1
ATOM 8725 O O . PHE B 1 383 ? -15.742 -23.828 -18.438 1 96.94 383 PHE B O 1
ATOM 8732 N N . PHE B 1 384 ? -15.453 -22.734 -20.406 1 98.44 384 PHE B N 1
ATOM 8733 C CA . PHE B 1 384 ? -15.492 -21.422 -19.797 1 98.44 384 PHE B CA 1
ATOM 8734 C C . PHE B 1 384 ? -16.281 -20.453 -20.672 1 98.44 384 PHE B C 1
ATOM 8736 O O . PHE B 1 384 ? -16.375 -20.625 -21.891 1 98.44 384 PHE B O 1
ATOM 8743 N N . THR B 1 385 ? -16.891 -19.422 -20.094 1 98.69 385 THR B N 1
ATOM 8744 C CA . THR B 1 385 ? -17.422 -18.328 -20.891 1 98.69 385 THR B CA 1
ATOM 8745 C C . THR B 1 385 ? -16.312 -17.641 -21.672 1 98.69 385 THR B C 1
ATOM 8747 O O . THR B 1 385 ? -15.141 -17.734 -21.312 1 98.69 385 THR B O 1
ATOM 8750 N N . GLU B 1 386 ? -16.719 -16.969 -22.672 1 98.19 386 GLU B N 1
ATOM 8751 C CA . GLU B 1 386 ? -15.766 -16.281 -23.547 1 98.19 386 GLU B CA 1
ATOM 8752 C C . GLU B 1 386 ? -15.094 -15.117 -22.828 1 98.19 386 GLU B C 1
ATOM 8754 O O . GLU B 1 386 ? -15.664 -14.547 -21.906 1 98.19 386 GLU B O 1
ATOM 8759 N N . LEU B 1 387 ? -13.875 -14.844 -23.312 1 98.31 387 LEU B N 1
ATOM 8760 C CA . LEU B 1 387 ? -13.211 -13.664 -22.781 1 98.31 387 LEU B CA 1
ATOM 8761 C C . LEU B 1 387 ? -13.961 -12.398 -23.172 1 98.31 387 LEU B C 1
ATOM 8763 O O . LEU B 1 387 ? -14.164 -11.508 -22.344 1 98.31 387 LEU B O 1
ATOM 8767 N N . THR B 1 388 ? -14.312 -12.289 -24.422 1 96.38 388 THR B N 1
ATOM 8768 C CA . THR B 1 388 ? -15.172 -11.25 -24.969 1 96.38 388 THR B CA 1
ATOM 8769 C C . THR B 1 388 ? -16.141 -11.836 -25.984 1 96.38 388 THR B C 1
ATOM 8771 O O . THR B 1 388 ? -15.727 -12.453 -26.969 1 96.38 388 THR B O 1
ATOM 8774 N N . PRO B 1 389 ? -17.406 -11.68 -25.859 1 96.44 389 PRO B N 1
ATOM 8775 C CA . PRO B 1 389 ? -18.078 -10.969 -24.766 1 96.44 389 PRO B CA 1
ATOM 8776 C C . PRO B 1 389 ? -18.109 -11.773 -23.469 1 96.44 389 PRO B C 1
ATOM 8778 O O . PRO B 1 389 ? -18.281 -13 -23.5 1 96.44 389 PRO B O 1
ATOM 8781 N N . ALA B 1 390 ? -18.094 -11.102 -22.469 1 97.25 390 ALA B N 1
ATOM 8782 C CA . ALA B 1 390 ? -18.156 -11.742 -21.156 1 97.25 390 ALA B CA 1
ATOM 8783 C C . ALA B 1 390 ? -19.531 -12.375 -20.922 1 97.25 390 ALA B C 1
ATOM 8785 O O . ALA B 1 390 ? -20.547 -11.875 -21.391 1 97.25 390 ALA B O 1
ATOM 8786 N N . GLY B 1 391 ? -19.5 -13.547 -20.25 1 98.44 391 GLY B N 1
ATOM 8787 C CA . GLY B 1 391 ? -20.734 -14.148 -19.766 1 98.44 391 GLY B CA 1
ATOM 8788 C C . GLY B 1 391 ? -21.375 -15.086 -20.766 1 98.44 391 GLY B C 1
ATOM 8789 O O . GLY B 1 391 ? -22.359 -15.773 -20.438 1 98.44 391 GLY B O 1
ATOM 8790 N N . GLN B 1 392 ? -20.844 -15.211 -21.938 1 98.38 392 GLN B N 1
ATOM 8791 C CA . GLN B 1 392 ? -21.422 -16.062 -22.969 1 98.38 392 GLN B CA 1
ATOM 8792 C C . GLN B 1 392 ? -20.562 -17.297 -23.234 1 98.38 392 GLN B C 1
ATOM 8794 O O . GLN B 1 392 ? -19.344 -17.234 -23.094 1 98.38 392 GLN B O 1
ATOM 8799 N N . ALA B 1 393 ? -21.219 -18.406 -23.547 1 98.19 393 ALA B N 1
ATOM 8800 C CA . ALA B 1 393 ? -20.531 -19.641 -23.938 1 98.19 393 ALA B CA 1
ATOM 8801 C C . ALA B 1 393 ? -21.359 -20.438 -24.953 1 98.19 393 ALA B C 1
ATOM 8803 O O . ALA B 1 393 ? -22.594 -20.375 -24.922 1 98.19 393 ALA B O 1
ATOM 8804 N N . GLU B 1 394 ? -20.75 -21.016 -25.828 1 96.69 394 GLU B N 1
ATOM 8805 C CA . GLU B 1 394 ? -21.344 -21.969 -26.766 1 96.69 394 GLU B CA 1
ATOM 8806 C C . GLU B 1 394 ? -20.625 -23.312 -26.719 1 96.69 394 GLU B C 1
ATOM 8808 O O . GLU B 1 394 ? -19.422 -23.391 -26.938 1 96.69 394 GLU B O 1
ATOM 8813 N N . LEU B 1 395 ? -21.328 -24.406 -26.422 1 95.38 395 LEU B N 1
ATOM 8814 C CA . LEU B 1 395 ? -20.781 -25.766 -26.297 1 95.38 395 LEU B CA 1
ATOM 8815 C C . LEU B 1 395 ? -21.391 -26.703 -27.328 1 95.38 395 LEU B C 1
ATOM 8817 O O . LEU B 1 395 ? -22.609 -26.719 -27.516 1 95.38 395 LEU B O 1
ATOM 8821 N N . ASN B 1 396 ? -20.594 -27.391 -28 1 93 396 ASN B N 1
ATOM 8822 C CA . ASN B 1 396 ? -21.016 -28.5 -28.844 1 93 396 ASN B CA 1
ATOM 8823 C C . ASN B 1 396 ? -20.797 -29.844 -28.141 1 93 396 ASN B C 1
ATOM 8825 O O . ASN B 1 396 ? -19.656 -30.266 -27.938 1 93 396 ASN B O 1
ATOM 8829 N N . LEU B 1 397 ? -21.891 -30.531 -27.797 1 94 397 LEU B N 1
ATOM 8830 C CA . LEU B 1 397 ? -21.844 -31.75 -26.984 1 94 397 LEU B CA 1
ATOM 8831 C C . LEU B 1 397 ? -22.547 -32.906 -27.688 1 94 397 LEU B C 1
ATOM 8833 O O . LEU B 1 397 ? -23.422 -32.688 -28.516 1 94 397 LEU B O 1
ATOM 8837 N N . ALA B 1 398 ? -22.078 -34.094 -27.344 1 94 398 ALA B N 1
ATOM 8838 C CA . ALA B 1 398 ? -22.828 -35.25 -27.797 1 94 398 ALA B CA 1
ATOM 8839 C C . ALA B 1 398 ? -24.281 -35.188 -27.328 1 94 398 ALA B C 1
ATOM 8841 O O . ALA B 1 398 ? -24.562 -34.688 -26.25 1 94 398 ALA B O 1
ATOM 8842 N N . PRO B 1 399 ? -25.203 -35.656 -28.203 1 94.38 399 PRO B N 1
ATOM 8843 C CA . PRO B 1 399 ? -26.594 -35.688 -27.75 1 94.38 399 PRO B CA 1
ATOM 8844 C C . PRO B 1 399 ? -26.797 -36.5 -26.484 1 94.38 399 PRO B C 1
ATOM 8846 O O . PRO B 1 399 ? -26.172 -37.562 -26.328 1 94.38 399 PRO B O 1
ATOM 8849 N N . GLY B 1 400 ? -27.578 -36 -25.578 1 94.94 400 GLY B N 1
ATOM 8850 C CA . GLY B 1 400 ? -27.828 -36.688 -24.328 1 94.94 400 GLY B CA 1
ATOM 8851 C C . GLY B 1 400 ? -28.266 -35.719 -23.219 1 94.94 400 GLY B C 1
ATOM 8852 O O . GLY B 1 400 ? -28.562 -34.562 -23.469 1 94.94 400 GLY B O 1
ATOM 8853 N N . ASP B 1 401 ? -28.438 -36.312 -22.047 1 96.25 401 ASP B N 1
ATOM 8854 C CA . ASP B 1 401 ? -28.781 -35.562 -20.859 1 96.25 401 ASP B CA 1
ATOM 8855 C C . ASP B 1 401 ? -27.531 -35.156 -20.078 1 96.25 401 ASP B C 1
ATOM 8857 O O . ASP B 1 401 ? -26.625 -36 -19.891 1 96.25 401 ASP B O 1
ATOM 8861 N N . TYR B 1 402 ? -27.531 -33.906 -19.703 1 97 402 TYR B N 1
ATOM 8862 C CA . TYR B 1 402 ? -26.359 -33.406 -18.984 1 97 402 TYR B CA 1
ATOM 8863 C C . TYR B 1 402 ? -26.766 -32.719 -17.688 1 97 402 TYR B C 1
ATOM 8865 O O . TYR B 1 402 ? -27.828 -32.094 -17.609 1 97 402 TYR B O 1
ATOM 8873 N N . ARG B 1 403 ? -26.031 -32.938 -16.719 1 97.81 403 ARG B N 1
ATOM 8874 C CA . ARG B 1 403 ? -25.953 -32.094 -15.531 1 97.81 403 ARG B CA 1
ATOM 8875 C C . ARG B 1 403 ? -24.594 -31.391 -15.43 1 97.81 403 ARG B C 1
ATOM 8877 O O . ARG B 1 403 ? -23.547 -32.062 -15.445 1 97.81 403 ARG B O 1
ATOM 8884 N N . MET B 1 404 ? -24.609 -30.094 -15.391 1 97.62 404 MET B N 1
ATOM 8885 C CA . MET B 1 404 ? -23.375 -29.328 -15.406 1 97.62 404 MET B CA 1
ATOM 8886 C C . MET B 1 404 ? -23.25 -28.453 -14.164 1 97.62 404 MET B C 1
ATOM 8888 O O . MET B 1 404 ? -24.25 -27.969 -13.641 1 97.62 404 MET B O 1
ATOM 8892 N N . SER B 1 405 ? -22.094 -28.312 -13.703 1 97.88 405 SER B N 1
ATOM 8893 C CA . SER B 1 405 ? -21.828 -27.344 -12.648 1 97.88 405 SER B CA 1
ATOM 8894 C C . SER B 1 405 ? -21.438 -25.984 -13.227 1 97.88 405 SER B C 1
ATOM 8896 O O . SER B 1 405 ? -20.719 -25.922 -14.219 1 97.88 405 SER B O 1
ATOM 8898 N N . ILE B 1 406 ? -22 -24.922 -12.664 1 98.06 406 ILE B N 1
ATOM 8899 C CA . ILE B 1 406 ? -21.703 -23.547 -13.031 1 98.06 406 ILE B CA 1
ATOM 8900 C C . ILE B 1 406 ? -20.969 -22.859 -11.891 1 98.06 406 ILE B C 1
ATOM 8902 O O . ILE B 1 406 ? -21.531 -22.625 -10.82 1 98.06 406 ILE B O 1
ATOM 8906 N N . ASN B 1 407 ? -19.719 -22.516 -12.125 1 98.25 407 ASN B N 1
ATOM 8907 C CA . ASN B 1 407 ? -18.875 -21.828 -11.141 1 98.25 407 ASN B CA 1
ATOM 8908 C C . ASN B 1 407 ? -18.562 -20.406 -11.578 1 98.25 407 ASN B C 1
ATOM 8910 O O . ASN B 1 407 ? -17.688 -20.172 -12.414 1 98.25 407 ASN B O 1
ATOM 8914 N N . ALA B 1 408 ? -19.25 -19.453 -11.086 1 98 408 ALA B N 1
ATOM 8915 C CA . ALA B 1 408 ? -19.016 -18.031 -11.25 1 98 408 ALA B CA 1
ATOM 8916 C C . ALA B 1 408 ? -18.656 -17.375 -9.914 1 98 408 ALA B C 1
ATOM 8918 O O . ALA B 1 408 ? -19.391 -16.5 -9.43 1 98 408 ALA B O 1
ATOM 8919 N N . GLY B 1 409 ? -17.484 -17.812 -9.383 1 98.12 409 GLY B N 1
ATOM 8920 C CA . GLY B 1 409 ? -17.078 -17.359 -8.062 1 98.12 409 GLY B CA 1
ATOM 8921 C C . GLY B 1 409 ? -17.531 -18.281 -6.945 1 98.12 409 GLY B C 1
ATOM 8922 O O . GLY B 1 409 ? -17.641 -17.859 -5.789 1 98.12 409 GLY B O 1
ATOM 8923 N N . ALA B 1 410 ? -17.797 -19.531 -7.312 1 97.62 410 ALA B N 1
ATOM 8924 C CA . ALA B 1 410 ? -18.359 -20.5 -6.375 1 97.62 410 ALA B CA 1
ATOM 8925 C C . ALA B 1 410 ? -17.422 -20.734 -5.195 1 97.62 410 ALA B C 1
ATOM 8927 O O . ALA B 1 410 ? -16.219 -20.891 -5.379 1 97.62 410 ALA B O 1
ATOM 8928 N N . GLY B 1 411 ? -18 -20.703 -3.965 1 97.44 411 GLY B N 1
ATOM 8929 C CA . GLY B 1 411 ? -17.25 -20.969 -2.75 1 97.44 411 GLY B CA 1
ATOM 8930 C C . GLY B 1 411 ? -16.672 -19.703 -2.127 1 97.44 411 GLY B C 1
ATOM 8931 O O . GLY B 1 411 ? -16.25 -19.719 -0.966 1 97.44 411 GLY B O 1
ATOM 8932 N N . PHE B 1 412 ? -16.703 -18.578 -2.861 1 98.25 412 PHE B N 1
ATOM 8933 C CA . PHE B 1 412 ? -16.109 -17.344 -2.367 1 98.25 412 PHE B CA 1
ATOM 8934 C C . PHE B 1 412 ? -17.141 -16.219 -2.385 1 98.25 412 PHE B C 1
ATOM 8936 O O . PHE B 1 412 ? -17.453 -15.641 -1.341 1 98.25 412 PHE B O 1
ATOM 8943 N N . THR B 1 413 ? -17.734 -15.93 -3.598 1 98.31 413 THR B N 1
ATOM 8944 C CA . THR B 1 413 ? -18.641 -14.789 -3.699 1 98.31 413 THR B CA 1
ATOM 8945 C C . THR B 1 413 ? -20.031 -15.258 -4.094 1 98.31 413 THR B C 1
ATOM 8947 O O . THR B 1 413 ? -21 -14.508 -3.973 1 98.31 413 THR B O 1
ATOM 8950 N N . ALA B 1 414 ? -20.125 -16.469 -4.617 1 98.19 414 ALA B N 1
ATOM 8951 C CA . ALA B 1 414 ? -21.406 -17.062 -5.031 1 98.19 414 ALA B CA 1
ATOM 8952 C C . ALA B 1 414 ? -21.422 -18.562 -4.746 1 98.19 414 ALA B C 1
ATOM 8954 O O . ALA B 1 414 ? -20.391 -19.156 -4.457 1 98.19 414 ALA B O 1
ATOM 8955 N N . GLU B 1 415 ? -22.594 -19.156 -4.801 1 97 415 GLU B N 1
ATOM 8956 C CA . GLU B 1 415 ? -22.734 -20.609 -4.711 1 97 415 GLU B CA 1
ATOM 8957 C C . GLU B 1 415 ? -22.578 -21.266 -6.082 1 97 415 GLU B C 1
ATOM 8959 O O . GLU B 1 415 ? -22.844 -20.625 -7.109 1 97 415 GLU B O 1
ATOM 8964 N N . GLN B 1 416 ? -22.047 -22.469 -6.023 1 96.81 416 GLN B N 1
ATOM 8965 C CA . GLN B 1 416 ? -22.078 -23.25 -7.258 1 96.81 416 GLN B CA 1
ATOM 8966 C C . GLN B 1 416 ? -23.516 -23.562 -7.68 1 96.81 416 GLN B C 1
ATOM 8968 O O . GLN B 1 416 ? -24.359 -23.891 -6.848 1 96.81 416 GLN B O 1
ATOM 8973 N N . GLN B 1 417 ? -23.812 -23.406 -8.961 1 97.38 417 GLN B N 1
ATOM 8974 C CA . GLN B 1 417 ? -25.109 -23.781 -9.508 1 97.38 417 GLN B CA 1
ATOM 8975 C C . GLN B 1 417 ? -25 -25 -10.406 1 97.38 417 GLN B C 1
ATOM 8977 O O . GLN B 1 417 ? -23.906 -25.359 -10.844 1 97.38 417 GLN B O 1
ATOM 8982 N N . GLU B 1 418 ? -26.109 -25.641 -10.539 1 97.62 418 GLU B N 1
ATOM 8983 C CA . GLU B 1 418 ? -26.188 -26.766 -11.461 1 97.62 418 GLU B CA 1
ATOM 8984 C C . GLU B 1 418 ? -27.219 -26.516 -12.562 1 97.62 418 GLU B C 1
ATOM 8986 O O . GLU B 1 418 ? -28.25 -25.891 -12.312 1 97.62 418 GLU B O 1
ATOM 8991 N N . LEU B 1 419 ? -26.891 -26.922 -13.68 1 97.69 419 LEU B N 1
ATOM 8992 C CA . LEU B 1 419 ? -27.766 -26.812 -14.844 1 97.69 419 LEU B CA 1
ATOM 8993 C C . LEU B 1 419 ? -28.078 -28.188 -15.422 1 97.69 419 LEU B C 1
ATOM 8995 O O . LEU B 1 419 ? -27.172 -28.984 -15.688 1 97.69 419 LEU B O 1
ATOM 8999 N N . GLU B 1 420 ? -29.297 -28.469 -15.531 1 97.75 420 GLU B N 1
ATOM 9000 C CA . GLU B 1 420 ? -29.734 -29.656 -16.25 1 97.75 420 GLU B CA 1
ATOM 9001 C C . GLU B 1 420 ? -30.219 -29.312 -17.656 1 97.75 420 GLU B C 1
ATOM 9003 O O . GLU B 1 420 ? -30.984 -28.359 -17.844 1 97.75 420 GLU B O 1
ATOM 9008 N N . VAL B 1 421 ? -29.703 -30.062 -18.609 1 96.94 421 VAL B N 1
ATOM 9009 C CA . VAL B 1 421 ? -30.094 -29.781 -20 1 96.94 421 VAL B CA 1
ATOM 9010 C C . VAL B 1 421 ? -30.078 -31.078 -20.812 1 96.94 421 VAL B C 1
ATOM 9012 O O . VAL B 1 421 ? -29.266 -31.969 -20.547 1 96.94 421 VAL B O 1
ATOM 9015 N N . SER B 1 422 ? -30.953 -31.156 -21.703 1 96.5 422 SER B N 1
ATOM 9016 C CA . SER B 1 422 ? -30.984 -32.25 -22.688 1 96.5 422 SER B CA 1
ATOM 9017 C C . SER B 1 422 ? -30.734 -31.703 -24.094 1 96.5 422 SER B C 1
ATOM 9019 O O . SER B 1 422 ? -31.297 -30.688 -24.484 1 96.5 422 SER B O 1
ATOM 9021 N N . LEU B 1 423 ? -29.906 -32.469 -24.797 1 96.06 423 LEU B N 1
ATOM 9022 C CA . LEU B 1 423 ? -29.562 -32.062 -26.156 1 96.06 423 LEU B CA 1
ATOM 9023 C C . LEU B 1 423 ? -29.859 -33.188 -27.156 1 96.06 423 LEU B C 1
ATOM 9025 O O . LEU B 1 423 ? -29.516 -34.344 -26.922 1 96.06 423 LEU B O 1
ATOM 9029 N N . ALA B 1 424 ? -30.516 -32.812 -28.203 1 94.44 424 ALA B N 1
ATOM 9030 C CA . ALA B 1 424 ? -30.703 -33.719 -29.328 1 94.44 424 ALA B CA 1
ATOM 9031 C C . ALA B 1 424 ? -29.719 -33.406 -30.453 1 94.44 424 ALA B C 1
ATOM 9033 O O . ALA B 1 424 ? -29.125 -32.344 -30.484 1 94.44 424 ALA B O 1
ATOM 9034 N N . SER B 1 425 ? -29.547 -34.469 -31.266 1 92.94 425 SER B N 1
ATOM 9035 C CA . SER B 1 425 ? -28.672 -34.281 -32.406 1 92.94 425 SER B CA 1
ATOM 9036 C C . SER B 1 425 ? -29.109 -33.062 -33.25 1 92.94 425 SER B C 1
ATOM 9038 O O . SER B 1 425 ? -30.281 -32.969 -33.625 1 92.94 425 SER B O 1
ATOM 9040 N N . GLY B 1 426 ? -28.219 -32.125 -33.438 1 91.94 426 GLY B N 1
ATOM 9041 C CA . GLY B 1 426 ? -28.453 -30.953 -34.281 1 91.94 426 GLY B CA 1
ATOM 9042 C C . GLY B 1 426 ? -29.25 -29.859 -33.594 1 91.94 426 GLY B C 1
ATOM 9043 O O . GLY B 1 426 ? -29.438 -28.781 -34.156 1 91.94 426 GLY B O 1
ATOM 9044 N N . GLU B 1 427 ? -29.688 -30.078 -32.406 1 94.88 427 GLU B N 1
ATOM 9045 C CA . GLU B 1 427 ? -30.484 -29.109 -31.656 1 94.88 427 GLU B CA 1
ATOM 9046 C C . GLU B 1 427 ? -29.609 -28.016 -31.062 1 94.88 427 GLU B C 1
ATOM 9048 O O . GLU B 1 427 ? -28.438 -28.25 -30.75 1 94.88 427 GLU B O 1
ATOM 9053 N N . SER B 1 428 ? -30.172 -26.812 -31.047 1 96.25 428 SER B N 1
ATOM 9054 C CA . SER B 1 428 ? -29.562 -25.703 -30.312 1 96.25 428 SER B CA 1
ATOM 9055 C C . SER B 1 428 ? -30.422 -25.266 -29.141 1 96.25 428 SER B C 1
ATOM 9057 O O . SER B 1 428 ? -31.578 -24.906 -29.328 1 96.25 428 SER B O 1
ATOM 9059 N N . VAL B 1 429 ? -29.922 -25.297 -27.969 1 97.5 429 VAL B N 1
ATOM 9060 C CA . VAL B 1 429 ? -30.609 -24.906 -26.75 1 97.5 429 VAL B CA 1
ATOM 9061 C C . VAL B 1 429 ? -29.953 -23.672 -26.141 1 97.5 429 VAL B C 1
ATOM 9063 O O . VAL B 1 429 ? -28.719 -23.594 -26.062 1 97.5 429 VAL B O 1
ATOM 9066 N N . GLN B 1 430 ? -30.75 -22.672 -25.812 1 97.25 430 GLN B N 1
ATOM 9067 C CA . GLN B 1 430 ? -30.266 -21.469 -25.141 1 97.25 430 GLN B CA 1
ATOM 9068 C C . GLN B 1 430 ? -30.719 -21.406 -23.688 1 97.25 430 GLN B C 1
ATOM 9070 O O . GLN B 1 430 ? -31.891 -21.641 -23.391 1 97.25 430 GLN B O 1
ATOM 9075 N N . LYS B 1 431 ? -29.797 -21.156 -22.781 1 97.62 431 LYS B N 1
ATOM 9076 C CA . LYS B 1 431 ? -30.094 -21.016 -21.359 1 97.62 431 LYS B CA 1
ATOM 9077 C C . LYS B 1 431 ? -29.484 -19.734 -20.797 1 97.62 431 LYS B C 1
ATOM 9079 O O . LYS B 1 431 ? -28.375 -19.359 -21.172 1 97.62 431 LYS B O 1
ATOM 9084 N N . THR B 1 432 ? -30.203 -19.031 -19.969 1 97.75 432 THR B N 1
ATOM 9085 C CA . THR B 1 432 ? -29.703 -17.906 -19.188 1 97.75 432 THR B CA 1
ATOM 9086 C C . THR B 1 432 ? -29.578 -18.266 -17.719 1 97.75 432 THR B C 1
ATOM 9088 O O . THR B 1 432 ? -30.547 -18.781 -17.125 1 97.75 432 THR B O 1
ATOM 9091 N N . LEU B 1 433 ? -28.438 -18.016 -17.172 1 98 433 LEU B N 1
ATOM 9092 C CA . LEU B 1 433 ? -28.172 -18.328 -15.766 1 98 433 LEU B CA 1
ATOM 9093 C C . LEU B 1 433 ? -27.984 -17.047 -14.961 1 98 433 LEU B C 1
ATOM 9095 O O . LEU B 1 433 ? -27.234 -16.156 -15.375 1 98 433 LEU B O 1
ATOM 9099 N N . GLU B 1 434 ? -28.688 -16.938 -13.867 1 98 434 GLU B N 1
ATOM 9100 C CA . GLU B 1 434 ? -28.562 -15.789 -12.969 1 98 434 GLU B CA 1
ATOM 9101 C C . GLU B 1 434 ? -27.766 -16.172 -11.719 1 98 434 GLU B C 1
ATOM 9103 O O . GLU B 1 434 ? -28.156 -17.078 -10.977 1 98 434 GLU B O 1
ATOM 9108 N N . ILE B 1 435 ? -26.719 -15.453 -11.516 1 98.19 435 ILE B N 1
ATOM 9109 C CA . ILE B 1 435 ? -25.828 -15.719 -10.391 1 98.19 435 ILE B CA 1
ATOM 9110 C C . ILE B 1 435 ? -26.078 -14.703 -9.281 1 98.19 435 ILE B C 1
ATOM 9112 O O . ILE B 1 435 ? -25.938 -13.5 -9.484 1 98.19 435 ILE B O 1
ATOM 9116 N N . GLU B 1 436 ? -26.453 -15.117 -8.117 1 97.56 436 GLU B N 1
ATOM 9117 C CA . GLU B 1 436 ? -26.578 -14.25 -6.941 1 97.56 436 GLU B CA 1
ATOM 9118 C C . GLU B 1 436 ? -25.234 -14.102 -6.23 1 97.56 436 GLU B C 1
ATOM 9120 O O . GLU B 1 436 ? -24.641 -15.086 -5.793 1 97.56 436 GLU B O 1
ATOM 9125 N N . ARG B 1 437 ? -24.75 -12.93 -6.121 1 96.88 437 ARG B N 1
ATOM 9126 C CA . ARG B 1 437 ? -23.531 -12.664 -5.352 1 96.88 437 ARG B CA 1
ATOM 9127 C C . ARG B 1 437 ? -23.859 -12.531 -3.865 1 96.88 437 ARG B C 1
ATOM 9129 O O . ARG B 1 437 ? -24.719 -11.742 -3.477 1 96.88 437 ARG B O 1
ATOM 9136 N N . LEU B 1 438 ? -23.188 -13.211 -3.104 1 97.75 438 LEU B N 1
ATOM 9137 C CA . LEU B 1 438 ? -23.5 -13.32 -1.683 1 97.75 438 LEU B CA 1
ATOM 9138 C C . LEU B 1 438 ? -22.438 -12.633 -0.837 1 97.75 438 LEU B C 1
ATOM 9140 O O . LEU B 1 438 ? -22.625 -12.414 0.359 1 97.75 438 LEU B O 1
ATOM 9144 N N . ALA B 1 439 ? -21.281 -12.281 -1.35 1 97.56 439 ALA B N 1
ATOM 9145 C CA . ALA B 1 439 ? -20.203 -11.547 -0.694 1 97.56 439 ALA B CA 1
ATOM 9146 C C . ALA B 1 439 ? -19.516 -10.594 -1.667 1 97.56 439 ALA B C 1
ATOM 9148 O O . ALA B 1 439 ? -19.391 -10.898 -2.855 1 97.56 439 ALA B O 1
ATOM 9149 N N . GLU B 1 440 ? -19.109 -9.469 -1.188 1 96.94 440 GLU B N 1
ATOM 9150 C CA . GLU B 1 440 ? -18.422 -8.453 -1.981 1 96.94 440 GLU B CA 1
ATOM 9151 C C . GLU B 1 440 ? -17.188 -7.941 -1.264 1 96.94 440 GLU B C 1
ATOM 9153 O O . GLU B 1 440 ? -17.125 -6.777 -0.862 1 96.94 440 GLU B O 1
ATOM 9158 N N . PRO B 1 441 ? -16.094 -8.75 -1.192 1 97.25 441 PRO B N 1
ATOM 9159 C CA . PRO B 1 441 ? -14.906 -8.336 -0.454 1 97.25 441 PRO B CA 1
ATOM 9160 C C . PRO B 1 441 ? -14.273 -7.062 -1.021 1 97.25 441 PRO B C 1
ATOM 9162 O O . PRO B 1 441 ? -13.633 -6.309 -0.285 1 97.25 441 PRO B O 1
ATOM 9165 N N . ASN B 1 442 ? -14.5 -6.758 -2.309 1 96.31 442 ASN B N 1
ATOM 9166 C CA . ASN B 1 442 ? -13.898 -5.586 -2.938 1 96.31 442 ASN B CA 1
ATOM 9167 C C . ASN B 1 442 ? -14.445 -4.289 -2.352 1 96.31 442 ASN B C 1
ATOM 9169 O O . ASN B 1 442 ? -13.805 -3.244 -2.428 1 96.31 442 ASN B O 1
ATOM 9173 N N . ASN B 1 443 ? -15.664 -4.332 -1.789 1 94.31 443 ASN B N 1
ATOM 9174 C CA . ASN B 1 443 ? -16.234 -3.156 -1.145 1 94.31 443 ASN B CA 1
ATOM 9175 C C . ASN B 1 443 ? -15.398 -2.701 0.045 1 94.31 443 ASN B C 1
ATOM 9177 O O . ASN B 1 443 ? -15.461 -1.539 0.448 1 94.31 443 ASN B O 1
ATOM 9181 N N . ASP B 1 444 ? -14.625 -3.641 0.554 1 93.44 444 ASP B N 1
ATOM 9182 C CA . ASP B 1 444 ? -13.773 -3.336 1.702 1 93.44 444 ASP B CA 1
ATOM 9183 C C . ASP B 1 444 ? -12.297 -3.375 1.318 1 93.44 444 ASP B C 1
ATOM 9185 O O . ASP B 1 444 ? -11.43 -3.566 2.176 1 93.44 444 ASP B O 1
ATOM 9189 N N . SER B 1 445 ? -11.977 -3.314 0.023 1 93.81 445 SER B N 1
ATOM 9190 C CA . SER B 1 445 ? -10.641 -3.178 -0.543 1 93.81 445 SER B CA 1
ATOM 9191 C C . SER B 1 445 ? -9.828 -4.457 -0.364 1 93.81 445 SER B C 1
ATOM 9193 O O . SER B 1 445 ? -8.617 -4.41 -0.17 1 93.81 445 SER B O 1
ATOM 9195 N N . TRP B 1 446 ? -10.555 -5.645 -0.255 1 97.69 446 TRP B N 1
ATOM 9196 C CA . TRP B 1 446 ? -9.898 -6.949 -0.296 1 97.69 446 TRP B CA 1
ATOM 9197 C C . TRP B 1 446 ? -9.93 -7.527 -1.707 1 97.69 446 TRP B C 1
ATOM 9199 O O . TRP B 1 446 ? -10.984 -7.57 -2.344 1 97.69 446 TRP B O 1
ATOM 9209 N N . TYR B 1 447 ? -8.805 -8.008 -2.215 1 98.31 447 TYR B N 1
ATOM 9210 C CA . TYR B 1 447 ? -8.688 -8.531 -3.57 1 98.31 447 TYR B CA 1
ATOM 9211 C C . TYR B 1 447 ? -7.973 -9.875 -3.578 1 98.31 447 TYR B C 1
ATOM 9213 O O . TYR B 1 447 ? -7.086 -10.117 -2.756 1 98.31 447 TYR B O 1
ATOM 9221 N N . GLY B 1 448 ? -8.359 -10.734 -4.445 1 98.69 448 GLY B N 1
ATOM 9222 C CA . GLY B 1 448 ? -7.828 -12.086 -4.449 1 98.69 448 GLY B CA 1
ATOM 9223 C C . GLY B 1 448 ? -7.129 -12.453 -5.742 1 98.69 448 GLY B C 1
ATOM 9224 O O . GLY B 1 448 ? -7.531 -12.008 -6.82 1 98.69 448 GLY B O 1
ATOM 9225 N N . ALA B 1 449 ? -6.082 -13.32 -5.656 1 98.81 449 ALA B N 1
ATOM 9226 C CA . ALA B 1 449 ? -5.352 -13.859 -6.801 1 98.81 449 ALA B CA 1
ATOM 9227 C C . ALA B 1 449 ? -4.852 -15.273 -6.52 1 98.81 449 ALA B C 1
ATOM 9229 O O . ALA B 1 449 ? -4.578 -15.625 -5.371 1 98.81 449 ALA B O 1
ATOM 9230 N N . ASP B 1 450 ? -4.848 -16.094 -7.523 1 98.88 450 ASP B N 1
ATOM 9231 C CA . ASP B 1 450 ? -4.137 -17.359 -7.523 1 98.88 450 ASP B CA 1
ATOM 9232 C C . ASP B 1 450 ? -2.67 -17.172 -7.91 1 98.88 450 ASP B C 1
ATOM 9234 O O . ASP B 1 450 ? -2.35 -17 -9.086 1 98.88 450 ASP B O 1
ATOM 9238 N N . LEU B 1 451 ? -1.78 -17.312 -6.914 1 98.88 451 LEU B N 1
ATOM 9239 C CA . LEU B 1 451 ? -0.429 -16.812 -7.133 1 98.88 451 LEU B CA 1
ATOM 9240 C C . LEU B 1 451 ? 0.524 -17.953 -7.488 1 98.88 451 LEU B C 1
ATOM 9242 O O . LEU B 1 451 ? 1.731 -17.844 -7.258 1 98.88 451 LEU B O 1
ATOM 9246 N N . HIS B 1 452 ? 0.018 -19.031 -8.016 1 98.81 452 HIS B N 1
ATOM 9247 C CA . HIS B 1 452 ? 0.775 -20.141 -8.578 1 98.81 452 HIS B CA 1
ATOM 9248 C C . HIS B 1 452 ? -0.012 -20.844 -9.68 1 98.81 452 HIS B C 1
ATOM 9250 O O . HIS B 1 452 ? -0.811 -21.734 -9.406 1 98.81 452 HIS B O 1
ATOM 9256 N N . HIS B 1 453 ? 0.282 -20.453 -10.883 1 98.19 453 HIS B N 1
ATOM 9257 C CA . HIS B 1 453 ? -0.498 -20.922 -12.023 1 98.19 453 HIS B CA 1
ATOM 9258 C C . HIS B 1 453 ? 0.372 -21.062 -13.273 1 98.19 453 HIS B C 1
ATOM 9260 O O . HIS B 1 453 ? 1.294 -20.266 -13.477 1 98.19 453 HIS B O 1
ATOM 9266 N N . HIS B 1 454 ? 0.076 -22.062 -14.078 1 97.19 454 HIS B N 1
ATOM 9267 C CA . HIS B 1 454 ? 0.812 -22.297 -15.32 1 97.19 454 HIS B CA 1
ATOM 9268 C C . HIS B 1 454 ? -0.113 -22.25 -16.531 1 97.19 454 HIS B C 1
ATOM 9270 O O . HIS B 1 454 ? -1.331 -22.391 -16.391 1 97.19 454 HIS B O 1
ATOM 9276 N N . ALA B 1 455 ? 0.509 -22 -17.641 1 96.19 455 ALA B N 1
ATOM 9277 C CA . ALA B 1 455 ? -0.21 -22.031 -18.906 1 96.19 455 ALA B CA 1
ATOM 9278 C C . ALA B 1 455 ? 0.302 -23.156 -19.797 1 96.19 455 ALA B C 1
ATOM 9280 O O . ALA B 1 455 ? 0.297 -24.328 -19.406 1 96.19 455 ALA B O 1
ATOM 9281 N N . ASN B 1 456 ? 0.727 -22.812 -21.031 1 92.81 456 ASN B N 1
ATOM 9282 C CA . ASN B 1 456 ? 1.033 -23.859 -22 1 92.81 456 ASN B CA 1
ATOM 9283 C C . ASN B 1 456 ? 2.533 -23.953 -22.266 1 92.81 456 ASN B C 1
ATOM 9285 O O . ASN B 1 456 ? 2.959 -24.047 -23.422 1 92.81 456 ASN B O 1
ATOM 9289 N N . VAL B 1 457 ? 3.293 -23.828 -21.188 1 90.88 457 VAL B N 1
ATOM 9290 C CA . VAL B 1 457 ? 4.738 -24.031 -21.266 1 90.88 457 VAL B CA 1
ATOM 9291 C C . VAL B 1 457 ? 5.121 -25.328 -20.562 1 90.88 457 VAL B C 1
ATOM 9293 O O . VAL B 1 457 ? 4.637 -25.609 -19.453 1 90.88 457 VAL B O 1
ATOM 9296 N N . LEU B 1 458 ? 5.941 -26.094 -21.266 1 87.94 458 LEU B N 1
ATOM 9297 C CA . LEU B 1 458 ? 6.371 -27.406 -20.781 1 87.94 458 LEU B CA 1
ATOM 9298 C C . LEU B 1 458 ? 5.172 -28.297 -20.516 1 87.94 458 LEU B C 1
ATOM 9300 O O . LEU B 1 458 ? 4.355 -28.531 -21.406 1 87.94 458 LEU B O 1
ATOM 9304 N N . GLU B 1 459 ? 4.965 -28.656 -19.266 1 83.12 459 GLU B N 1
ATOM 9305 C CA . GLU B 1 459 ? 3.906 -29.641 -19.016 1 83.12 459 GLU B CA 1
ATOM 9306 C C . GLU B 1 459 ? 2.549 -28.953 -18.891 1 83.12 459 GLU B C 1
ATOM 9308 O O . GLU B 1 459 ? 1.513 -29.609 -18.844 1 83.12 459 GLU B O 1
ATOM 9313 N N . GLY B 1 460 ? 2.598 -27.688 -18.859 1 88.5 460 GLY B N 1
ATOM 9314 C CA . GLY B 1 460 ? 1.323 -26.984 -18.875 1 88.5 460 GLY B CA 1
ATOM 9315 C C . GLY B 1 460 ? 0.55 -27.203 -20.156 1 88.5 460 GLY B C 1
ATOM 9316 O O . GLY B 1 460 ? 1.138 -27.234 -21.25 1 88.5 460 GLY B O 1
ATOM 9317 N N . THR B 1 461 ? -0.797 -27.266 -20.062 1 86.81 461 THR B N 1
ATOM 9318 C CA . THR B 1 461 ? -1.548 -27.703 -21.234 1 86.81 461 THR B CA 1
ATOM 9319 C C . THR B 1 461 ? -2.545 -26.625 -21.656 1 86.81 461 THR B C 1
ATOM 9321 O O . THR B 1 461 ? -3.113 -26.688 -22.75 1 86.81 461 THR B O 1
ATOM 9324 N N . THR B 1 462 ? -2.701 -25.656 -20.844 1 93.38 462 THR B N 1
ATOM 9325 C CA . THR B 1 462 ? -3.793 -24.719 -21.078 1 93.38 462 THR B CA 1
ATOM 9326 C C . THR B 1 462 ? -3.281 -23.453 -21.781 1 93.38 462 THR B C 1
ATOM 9328 O O . THR B 1 462 ? -2.363 -22.797 -21.281 1 93.38 462 THR B O 1
ATOM 9331 N N . PRO B 1 463 ? -3.887 -23.078 -22.906 1 93.94 463 PRO B N 1
ATOM 9332 C CA . PRO B 1 463 ? -3.479 -21.828 -23.562 1 93.94 463 PRO B CA 1
ATOM 9333 C C . PRO B 1 463 ? -3.748 -20.594 -22.719 1 93.94 463 PRO B C 1
ATOM 9335 O O . PRO B 1 463 ? -4.688 -20.578 -21.922 1 93.94 463 PRO B O 1
ATOM 9338 N N . PRO B 1 464 ? -2.994 -19.531 -22.938 1 97.62 464 PRO B N 1
ATOM 9339 C CA . PRO B 1 464 ? -3.088 -18.328 -22.125 1 97.62 464 PRO B CA 1
ATOM 9340 C C . PRO B 1 464 ? -4.516 -17.781 -22.016 1 97.62 464 PRO B C 1
ATOM 9342 O O . PRO B 1 464 ? -4.965 -17.406 -20.938 1 97.62 464 PRO B O 1
ATOM 9345 N N . GLU B 1 465 ? -5.23 -17.719 -23.109 1 98.25 465 GLU B N 1
ATOM 9346 C CA . GLU B 1 465 ? -6.574 -17.156 -23.078 1 98.25 465 GLU B CA 1
ATOM 9347 C C . GLU B 1 465 ? -7.484 -17.969 -22.156 1 98.25 465 GLU B C 1
ATOM 9349 O O . GLU B 1 465 ? -8.266 -17.406 -21.391 1 98.25 465 GLU B O 1
ATOM 9354 N N . THR B 1 466 ? -7.34 -19.281 -22.266 1 97.5 466 THR B N 1
ATOM 9355 C CA . THR B 1 466 ? -8.156 -20.156 -21.422 1 97.5 466 THR B CA 1
ATOM 9356 C C . THR B 1 466 ? -7.797 -19.969 -19.953 1 97.5 466 THR B C 1
ATOM 9358 O O . THR B 1 466 ? -8.672 -20 -19.078 1 97.5 466 THR B O 1
ATOM 9361 N N . VAL B 1 467 ? -6.551 -19.781 -19.672 1 98.56 467 VAL B N 1
ATOM 9362 C CA . VAL B 1 467 ? -6.121 -19.547 -18.297 1 98.56 467 VAL B CA 1
ATOM 9363 C C . VAL B 1 467 ? -6.738 -18.266 -17.75 1 98.56 467 VAL B C 1
ATOM 9365 O O . VAL B 1 467 ? -7.242 -18.234 -16.625 1 98.56 467 VAL B O 1
ATOM 9368 N N . VAL B 1 468 ? -6.699 -17.203 -18.562 1 98.81 468 VAL B N 1
ATOM 9369 C CA . VAL B 1 468 ? -7.281 -15.922 -18.156 1 98.81 468 VAL B CA 1
ATOM 9370 C C . VAL B 1 468 ? -8.773 -16.109 -17.891 1 98.81 468 VAL B C 1
ATOM 9372 O O . VAL B 1 468 ? -9.289 -15.633 -16.875 1 98.81 468 VAL B O 1
ATOM 9375 N N . ARG B 1 469 ? -9.453 -16.844 -18.766 1 98.75 469 ARG B N 1
ATOM 9376 C CA . ARG B 1 469 ? -10.875 -17.109 -18.578 1 98.75 469 ARG B CA 1
ATOM 9377 C C . ARG B 1 469 ? -11.125 -17.875 -17.297 1 98.75 469 ARG B C 1
ATOM 9379 O O . ARG B 1 469 ? -12.078 -17.594 -16.562 1 98.75 469 ARG B O 1
ATOM 9386 N N . ALA B 1 470 ? -10.312 -18.859 -17.047 1 98.75 470 ALA B N 1
ATOM 9387 C CA . ALA B 1 470 ? -10.453 -19.672 -15.852 1 98.75 470 ALA B CA 1
ATOM 9388 C C . ALA B 1 470 ? -10.297 -18.828 -14.594 1 98.75 470 ALA B C 1
ATOM 9390 O O . ALA B 1 470 ? -11.039 -19 -13.625 1 98.75 470 ALA B O 1
ATOM 9391 N N . GLN B 1 471 ? -9.312 -17.969 -14.57 1 98.81 471 GLN B N 1
ATOM 9392 C CA . GLN B 1 471 ? -9.055 -17.109 -13.406 1 98.81 471 GLN B CA 1
ATOM 9393 C C . GLN B 1 471 ? -10.188 -16.109 -13.203 1 98.81 471 GLN B C 1
ATOM 9395 O O . GLN B 1 471 ? -10.594 -15.844 -12.07 1 98.81 471 GLN B O 1
ATOM 9400 N N . LEU B 1 472 ? -10.742 -15.57 -14.281 1 98.69 472 LEU B N 1
ATOM 9401 C CA . LEU B 1 472 ? -11.867 -14.648 -14.172 1 98.69 472 LEU B CA 1
ATOM 9402 C C . LEU B 1 472 ? -13.125 -15.383 -13.711 1 98.69 472 LEU B C 1
ATOM 9404 O O . LEU B 1 472 ? -13.93 -14.828 -12.953 1 98.69 472 LEU B O 1
ATOM 9408 N N . ALA B 1 473 ? -13.273 -16.625 -14.125 1 98.62 473 ALA B N 1
ATOM 9409 C CA . ALA B 1 473 ? -14.461 -17.422 -13.797 1 98.62 473 ALA B CA 1
ATOM 9410 C C . ALA B 1 473 ? -14.578 -17.641 -12.289 1 98.62 473 ALA B C 1
ATOM 9412 O O . ALA B 1 473 ? -15.68 -17.703 -11.75 1 98.62 473 ALA B O 1
ATOM 9413 N N . THR B 1 474 ? -13.469 -17.734 -11.633 1 98.06 474 THR B N 1
ATOM 9414 C CA . THR B 1 474 ? -13.492 -17.969 -10.195 1 98.06 474 THR B CA 1
ATOM 9415 C C . THR B 1 474 ? -13.461 -16.641 -9.43 1 98.06 474 THR B C 1
ATOM 9417 O O . THR B 1 474 ? -13.25 -16.625 -8.219 1 98.06 474 THR B O 1
ATOM 9420 N N . ASP B 1 475 ? -13.625 -15.555 -10.141 1 97.94 475 ASP B N 1
ATOM 9421 C CA . ASP B 1 475 ? -13.797 -14.211 -9.594 1 97.94 475 ASP B CA 1
ATOM 9422 C C . ASP B 1 475 ? -12.508 -13.703 -8.953 1 97.94 475 ASP B C 1
ATOM 9424 O O . ASP B 1 475 ? -12.539 -13.094 -7.883 1 97.94 475 ASP B O 1
ATOM 9428 N N . LEU B 1 476 ? -11.367 -14.008 -9.5 1 98.62 476 LEU B N 1
ATOM 9429 C CA . LEU B 1 476 ? -10.102 -13.414 -9.086 1 98.62 476 LEU B CA 1
ATOM 9430 C C . LEU B 1 476 ? -9.992 -11.977 -9.594 1 98.62 476 LEU B C 1
ATOM 9432 O O . LEU B 1 476 ? -10.547 -11.633 -10.641 1 98.62 476 LEU B O 1
ATOM 9436 N N . ASP B 1 477 ? -9.328 -11.18 -8.852 1 98.44 477 ASP B N 1
ATOM 9437 C CA . ASP B 1 477 ? -9.281 -9.75 -9.148 1 98.44 477 ASP B CA 1
ATOM 9438 C C . ASP B 1 477 ? -8.055 -9.406 -9.992 1 98.44 477 ASP B C 1
ATOM 9440 O O . ASP B 1 477 ? -7.988 -8.328 -10.586 1 98.44 477 ASP B O 1
ATOM 9444 N N . LEU B 1 478 ? -7.055 -10.281 -9.977 1 98.69 478 LEU B N 1
ATOM 9445 C CA . LEU B 1 478 ? -5.84 -10.18 -10.781 1 98.69 478 LEU B CA 1
ATOM 9446 C C . LEU B 1 478 ? -5.551 -11.508 -11.484 1 98.69 478 LEU B C 1
ATOM 9448 O O . LEU B 1 478 ? -5.781 -12.578 -10.914 1 98.69 478 LEU B O 1
ATOM 9452 N N . THR B 1 479 ? -5.047 -11.383 -12.688 1 98.81 479 THR B N 1
ATOM 9453 C CA . THR B 1 479 ? -4.547 -12.586 -13.336 1 98.81 479 THR B CA 1
ATOM 9454 C C . THR B 1 479 ? -3.057 -12.766 -13.062 1 98.81 479 THR B C 1
ATOM 9456 O O . THR B 1 479 ? -2.359 -11.805 -12.727 1 98.81 479 THR B O 1
ATOM 9459 N N . PHE B 1 480 ? -2.627 -13.984 -13.094 1 98.75 480 PHE B N 1
ATOM 9460 C CA . PHE B 1 480 ? -1.274 -14.344 -12.688 1 98.75 480 PHE B CA 1
ATOM 9461 C C . PHE B 1 480 ? -0.744 -15.492 -13.539 1 98.75 480 PHE B C 1
ATOM 9463 O O . PHE B 1 480 ? -1.485 -16.422 -13.867 1 98.75 480 PHE B O 1
ATOM 9470 N N . ILE B 1 481 ? 0.516 -15.422 -13.938 1 98.69 481 ILE B N 1
ATOM 9471 C CA . ILE B 1 481 ? 1.111 -16.578 -14.609 1 98.69 481 ILE B CA 1
ATOM 9472 C C . ILE B 1 481 ? 2.549 -16.766 -14.133 1 98.69 481 ILE B C 1
ATOM 9474 O O . ILE B 1 481 ? 3.275 -15.781 -13.93 1 98.69 481 ILE B O 1
ATOM 9478 N N . SER B 1 482 ? 2.926 -18 -13.844 1 98.5 482 SER B N 1
ATOM 9479 C CA . SER B 1 482 ? 4.262 -18.391 -13.398 1 98.5 482 SER B CA 1
ATOM 9480 C C . SER B 1 482 ? 4.734 -19.641 -14.125 1 98.5 482 SER B C 1
ATOM 9482 O O . SER B 1 482 ? 5.137 -20.625 -13.492 1 98.5 482 SER B O 1
ATOM 9484 N N . ASP B 1 483 ? 4.832 -19.547 -15.445 1 96.75 483 ASP B N 1
ATOM 9485 C CA . ASP B 1 483 ? 5.301 -20.688 -16.219 1 96.75 483 ASP B CA 1
ATOM 9486 C C . ASP B 1 483 ? 6.723 -21.078 -15.82 1 96.75 483 ASP B C 1
ATOM 9488 O O . ASP B 1 483 ? 7.543 -20.203 -15.5 1 96.75 483 ASP B O 1
ATOM 9492 N N . HIS B 1 484 ? 6.984 -22.359 -15.883 1 95.31 484 HIS B N 1
ATOM 9493 C CA . HIS B 1 484 ? 8.297 -22.859 -15.5 1 95.31 484 HIS B CA 1
ATOM 9494 C C . HIS B 1 484 ? 9.398 -22.219 -16.344 1 95.31 484 HIS B C 1
ATOM 9496 O O . HIS B 1 484 ? 9.453 -22.438 -17.562 1 95.31 484 HIS B O 1
ATOM 9502 N N . ASP B 1 485 ? 10.25 -21.453 -15.703 1 93.94 485 ASP B N 1
ATOM 9503 C CA . ASP B 1 485 ? 11.492 -20.906 -16.234 1 93.94 485 ASP B CA 1
ATOM 9504 C C . ASP B 1 485 ? 11.242 -20.109 -17.516 1 93.94 485 ASP B C 1
ATOM 9506 O O . ASP B 1 485 ? 12.094 -20.078 -18.406 1 93.94 485 ASP B O 1
ATOM 9510 N N . SER B 1 486 ? 10.016 -19.547 -17.656 1 93.31 486 SER B N 1
ATOM 9511 C CA . SER B 1 486 ? 9.68 -18.859 -18.906 1 93.31 486 SER B CA 1
ATOM 9512 C C . SER B 1 486 ? 8.773 -17.656 -18.656 1 93.31 486 SER B C 1
ATOM 9514 O O . SER B 1 486 ? 7.918 -17.688 -17.766 1 93.31 486 SER B O 1
ATOM 9516 N N . THR B 1 487 ? 9.008 -16.609 -19.391 1 96.88 487 THR B N 1
ATOM 9517 C CA . THR B 1 487 ? 8.156 -15.422 -19.375 1 96.88 487 THR B CA 1
ATOM 9518 C C . THR B 1 487 ? 7.488 -15.211 -20.734 1 96.88 487 THR B C 1
ATOM 9520 O O . THR B 1 487 ? 7 -14.117 -21.031 1 96.88 487 THR B O 1
ATOM 9523 N N . ALA B 1 488 ? 7.438 -16.25 -21.562 1 94.06 488 ALA B N 1
ATOM 9524 C CA . ALA B 1 488 ? 7.027 -16.141 -22.953 1 94.06 488 ALA B CA 1
ATOM 9525 C C . ALA B 1 488 ? 5.574 -15.695 -23.062 1 94.06 488 ALA B C 1
ATOM 9527 O O . ALA B 1 488 ? 5.199 -15.016 -24.031 1 94.06 488 ALA B O 1
ATOM 9528 N N . ASN B 1 489 ? 4.773 -15.906 -22.078 1 97.62 489 ASN B N 1
ATOM 9529 C CA . ASN B 1 489 ? 3.34 -15.648 -22.172 1 97.62 489 ASN B CA 1
ATOM 9530 C C . ASN B 1 489 ? 2.977 -14.289 -21.578 1 97.62 489 ASN B C 1
ATOM 9532 O O . ASN B 1 489 ? 1.819 -13.875 -21.641 1 97.62 489 ASN B O 1
ATOM 9536 N N . HIS B 1 490 ? 3.947 -13.555 -21.094 1 98.31 490 HIS B N 1
ATOM 9537 C CA . HIS B 1 490 ? 3.67 -12.328 -20.328 1 98.31 490 HIS B CA 1
ATOM 9538 C C . HIS B 1 490 ? 2.891 -11.328 -21.188 1 98.31 490 HIS B C 1
ATOM 9540 O O . HIS B 1 490 ? 1.844 -10.836 -20.75 1 98.31 490 HIS B O 1
ATOM 9546 N N . GLU B 1 491 ? 3.387 -11.07 -22.359 1 98 491 GLU B N 1
ATOM 9547 C CA . GLU B 1 491 ? 2.76 -10.055 -23.203 1 98 491 GLU B CA 1
ATOM 9548 C C . GLU B 1 491 ? 1.342 -10.461 -23.594 1 98 491 GLU B C 1
ATOM 9550 O O . GLU B 1 491 ? 0.435 -9.625 -23.625 1 98 491 GLU B O 1
ATOM 9555 N N . ARG B 1 492 ? 1.226 -11.727 -23.875 1 97.94 492 ARG B N 1
ATOM 9556 C CA . ARG B 1 492 ? -0.098 -12.234 -24.219 1 97.94 492 ARG B CA 1
ATOM 9557 C C . ARG B 1 492 ? -1.059 -12.102 -23.031 1 97.94 492 ARG B C 1
ATOM 9559 O O . ARG B 1 492 ? -2.203 -11.68 -23.203 1 97.94 492 ARG B O 1
ATOM 9566 N N . PHE B 1 493 ? -0.646 -12.43 -21.859 1 98.62 493 PHE B N 1
ATOM 9567 C CA . PHE B 1 493 ? -1.474 -12.297 -20.672 1 98.62 493 PHE B CA 1
ATOM 9568 C C . PHE B 1 493 ? -1.837 -10.836 -20.422 1 98.62 493 PHE B C 1
ATOM 9570 O O . PHE B 1 493 ? -2.969 -10.531 -20.047 1 98.62 493 PHE B O 1
ATOM 9577 N N . GLN B 1 494 ? -0.842 -10 -20.531 1 98.25 494 GLN B N 1
ATOM 9578 C CA . GLN B 1 494 ? -1.086 -8.578 -20.359 1 98.25 494 GLN B CA 1
ATOM 9579 C C . GLN B 1 494 ? -2.184 -8.078 -21.297 1 98.25 494 GLN B C 1
ATOM 9581 O O . GLN B 1 494 ? -3.092 -7.363 -20.875 1 98.25 494 GLN B O 1
ATOM 9586 N N . ALA B 1 495 ? -2.084 -8.477 -22.531 1 98.25 495 ALA B N 1
ATOM 9587 C CA . ALA B 1 495 ? -3.061 -8.055 -23.531 1 98.25 495 ALA B CA 1
ATOM 9588 C C . ALA B 1 495 ? -4.445 -8.609 -23.219 1 98.25 495 ALA B C 1
ATOM 9590 O O . ALA B 1 495 ? -5.441 -7.887 -23.281 1 98.25 495 ALA B O 1
ATOM 9591 N N . LEU B 1 496 ? -4.48 -9.891 -22.891 1 98.62 496 LEU B N 1
ATOM 9592 C CA . LEU B 1 496 ? -5.75 -10.555 -22.609 1 98.62 496 LEU B CA 1
ATOM 9593 C C . LEU B 1 496 ? -6.41 -9.977 -21.375 1 98.62 496 LEU B C 1
ATOM 9595 O O . LEU B 1 496 ? -7.613 -9.711 -21.375 1 98.62 496 LEU B O 1
ATOM 9599 N N . SER B 1 497 ? -5.68 -9.781 -20.344 1 98.56 497 SER B N 1
ATOM 9600 C CA . SER B 1 497 ? -6.199 -9.195 -19.125 1 98.56 497 SER B CA 1
ATOM 9601 C C . SER B 1 497 ? -6.656 -7.758 -19.344 1 98.56 497 SER B C 1
ATOM 9603 O O . SER B 1 497 ? -7.664 -7.328 -18.766 1 98.56 497 SER B O 1
ATOM 9605 N N . GLY B 1 498 ? -5.883 -7.059 -20.156 1 97.62 498 GLY B N 1
ATOM 9606 C CA . GLY B 1 498 ? -6.219 -5.684 -20.484 1 97.62 498 GLY B CA 1
ATOM 9607 C C . GLY B 1 498 ? -7.57 -5.543 -21.156 1 97.62 498 GLY B C 1
ATOM 9608 O O . GLY B 1 498 ? -8.258 -4.531 -20.969 1 97.62 498 GLY B O 1
ATOM 9609 N N . GLN B 1 499 ? -7.969 -6.5 -21.891 1 97.38 499 GLN B N 1
ATOM 9610 C CA . GLN B 1 499 ? -9.273 -6.48 -22.562 1 97.38 499 GLN B CA 1
ATOM 9611 C C . GLN B 1 499 ? -10.406 -6.414 -21.531 1 97.38 499 GLN B C 1
ATOM 9613 O O . GLN B 1 499 ? -11.492 -5.91 -21.844 1 97.38 499 GLN B O 1
ATOM 9618 N N . ARG B 1 500 ? -10.109 -6.883 -20.328 1 97.69 500 ARG B N 1
ATOM 9619 C CA . ARG B 1 500 ? -11.125 -6.953 -19.281 1 97.69 500 ARG B CA 1
ATOM 9620 C C . ARG B 1 500 ? -10.852 -5.934 -18.188 1 97.69 500 ARG B C 1
ATOM 9622 O O . ARG B 1 500 ? -11.562 -5.887 -17.188 1 97.69 500 ARG B O 1
ATOM 9629 N N . GLY B 1 501 ? -9.812 -5.145 -18.359 1 96.38 501 GLY B N 1
ATOM 9630 C CA . GLY B 1 501 ? -9.445 -4.156 -17.359 1 96.38 501 GLY B CA 1
ATOM 9631 C C . GLY B 1 501 ? -8.977 -4.777 -16.062 1 96.38 501 GLY B C 1
ATOM 9632 O O . GLY B 1 501 ? -9.156 -4.195 -14.984 1 96.38 501 GLY B O 1
ATOM 9633 N N . VAL B 1 502 ? -8.484 -5.938 -16.047 1 97.44 502 VAL B N 1
ATOM 9634 C CA . VAL B 1 502 ? -7.98 -6.66 -14.875 1 97.44 502 VAL B CA 1
ATOM 9635 C C . VAL B 1 502 ? -6.457 -6.586 -14.844 1 97.44 502 VAL B C 1
ATOM 9637 O O . VAL B 1 502 ? -5.793 -6.875 -15.836 1 97.44 502 VAL B O 1
ATOM 9640 N N . PRO B 1 503 ? -5.863 -6.133 -13.75 1 97.56 503 PRO B N 1
ATOM 9641 C CA . PRO B 1 503 ? -4.402 -6.09 -13.695 1 97.56 503 PRO B CA 1
ATOM 9642 C C . PRO B 1 503 ? -3.768 -7.477 -13.805 1 97.56 503 PRO B C 1
ATOM 9644 O O . PRO B 1 503 ? -4.293 -8.445 -13.258 1 97.56 503 PRO B O 1
ATOM 9647 N N . PHE B 1 504 ? -2.658 -7.547 -14.523 1 98.56 504 PHE B N 1
ATOM 9648 C CA . PHE B 1 504 ? -1.907 -8.781 -14.734 1 98.56 504 PHE B CA 1
ATOM 9649 C C . PHE B 1 504 ? -0.623 -8.773 -13.914 1 98.56 504 PHE B C 1
ATOM 9651 O O . PHE B 1 504 ? 0.167 -7.832 -13.984 1 98.56 504 PHE B O 1
ATOM 9658 N N . ILE B 1 505 ? -0.389 -9.867 -13.094 1 98.75 505 ILE B N 1
ATOM 9659 C CA . ILE B 1 505 ? 0.839 -10.047 -12.328 1 98.75 505 ILE B CA 1
ATOM 9660 C C . ILE B 1 505 ? 1.809 -10.938 -13.102 1 98.75 505 ILE B C 1
ATOM 9662 O O . ILE B 1 505 ? 1.66 -12.164 -13.117 1 98.75 505 ILE B O 1
ATOM 9666 N N . PRO B 1 506 ? 2.838 -10.391 -13.695 1 98.75 506 PRO B N 1
ATOM 9667 C CA . PRO B 1 506 ? 3.869 -11.211 -14.336 1 98.75 506 PRO B CA 1
ATOM 9668 C C . PRO B 1 506 ? 4.773 -11.914 -13.328 1 98.75 506 PRO B C 1
ATOM 9670 O O . PRO B 1 506 ? 5.27 -11.281 -12.391 1 98.75 506 PRO B O 1
ATOM 9673 N N . SER B 1 507 ? 4.918 -13.172 -13.453 1 98.75 507 SER B N 1
ATOM 9674 C CA . SER B 1 507 ? 5.812 -13.984 -12.633 1 98.75 507 SER B CA 1
ATOM 9675 C C . SER B 1 507 ? 6.484 -15.078 -13.461 1 98.75 507 SER B C 1
ATOM 9677 O O . SER B 1 507 ? 6.328 -15.125 -14.68 1 98.75 507 SER B O 1
ATOM 9679 N N . ILE B 1 508 ? 7.355 -15.766 -12.922 1 98.19 508 ILE B N 1
ATOM 9680 C CA . ILE B 1 508 ? 8.07 -16.938 -13.43 1 98.19 508 ILE B CA 1
ATOM 9681 C C . ILE B 1 508 ? 8.289 -17.938 -12.297 1 98.19 508 ILE B C 1
ATOM 9683 O O . ILE B 1 508 ? 8.57 -17.531 -11.156 1 98.19 508 ILE B O 1
ATOM 9687 N N . GLU B 1 509 ? 8.031 -19.172 -12.586 1 98 509 GLU B N 1
ATOM 9688 C CA . GLU B 1 509 ? 8.461 -20.141 -11.586 1 98 509 GLU B CA 1
ATOM 9689 C C . GLU B 1 509 ? 9.867 -20.641 -11.875 1 98 509 GLU B C 1
ATOM 9691 O O . GLU B 1 509 ? 10.07 -21.438 -12.797 1 98 509 GLU B O 1
ATOM 9696 N N . VAL B 1 510 ? 10.773 -20.125 -11.133 1 96.94 510 VAL B N 1
ATOM 9697 C CA . VAL B 1 510 ? 12.125 -20.672 -11.227 1 96.94 510 VAL B CA 1
ATOM 9698 C C . VAL B 1 510 ? 12.148 -22.078 -10.633 1 96.94 510 VAL B C 1
ATOM 9700 O O . VAL B 1 510 ? 11.859 -22.266 -9.445 1 96.94 510 VAL B O 1
ATOM 9703 N N . SER B 1 511 ? 12.508 -23.031 -11.492 1 94.12 511 SER B N 1
ATOM 9704 C CA . SER B 1 511 ? 12.219 -24.406 -11.148 1 94.12 511 SER B CA 1
ATOM 9705 C C . SER B 1 511 ? 13.508 -25.234 -11.039 1 94.12 511 SER B C 1
ATOM 9707 O O . SER B 1 511 ? 13.727 -26.156 -11.828 1 94.12 511 SER B O 1
ATOM 9709 N N . ALA B 1 512 ? 14.234 -24.984 -10.031 1 88.5 512 ALA B N 1
ATOM 9710 C CA . ALA B 1 512 ? 15.359 -25.859 -9.719 1 88.5 512 ALA B CA 1
ATOM 9711 C C . ALA B 1 512 ? 14.875 -27.188 -9.156 1 88.5 512 ALA B C 1
ATOM 9713 O O . ALA B 1 512 ? 13.781 -27.281 -8.602 1 88.5 512 ALA B O 1
ATOM 9714 N N . SER B 1 513 ? 15.656 -28.203 -9.297 1 82.94 513 SER B N 1
ATOM 9715 C CA . SER B 1 513 ? 15.273 -29.531 -8.797 1 82.94 513 SER B CA 1
ATOM 9716 C C . SER B 1 513 ? 15.18 -29.531 -7.277 1 82.94 513 SER B C 1
ATOM 9718 O O . SER B 1 513 ? 14.586 -30.438 -6.688 1 82.94 513 SER B O 1
ATOM 9720 N N . TRP B 1 514 ? 15.734 -28.484 -6.633 1 86.5 514 TRP B N 1
ATOM 9721 C CA . TRP B 1 514 ? 15.859 -28.469 -5.176 1 86.5 514 TRP B CA 1
ATOM 9722 C C . TRP B 1 514 ? 14.93 -27.422 -4.566 1 86.5 514 TRP B C 1
ATOM 9724 O O . TRP B 1 514 ? 14.852 -27.297 -3.342 1 86.5 514 TRP B O 1
ATOM 9734 N N . GLY B 1 515 ? 14.258 -26.734 -5.367 1 93.06 515 GLY B N 1
ATOM 9735 C CA . GLY B 1 515 ? 13.359 -25.703 -4.859 1 93.06 515 GLY B CA 1
ATOM 9736 C C . GLY B 1 515 ? 12.781 -24.828 -5.949 1 93.06 515 GLY B C 1
ATOM 9737 O O . GLY B 1 515 ? 13.484 -24.453 -6.891 1 93.06 515 GLY B O 1
ATOM 9738 N N . HIS B 1 516 ? 11.469 -24.5 -5.84 1 96.38 516 HIS B N 1
ATOM 9739 C CA . HIS B 1 516 ? 10.797 -23.609 -6.777 1 96.38 516 HIS B CA 1
ATOM 9740 C C . HIS B 1 516 ? 10.438 -22.281 -6.109 1 96.38 516 HIS B C 1
ATOM 9742 O O . HIS B 1 516 ? 10.234 -22.234 -4.898 1 96.38 516 HIS B O 1
ATOM 9748 N N . MET B 1 517 ? 10.469 -21.203 -6.824 1 97.44 517 MET B N 1
ATOM 9749 C CA . MET B 1 517 ? 10.078 -19.891 -6.344 1 97.44 517 MET B CA 1
ATOM 9750 C C . MET B 1 517 ? 9.367 -19.094 -7.434 1 97.44 517 MET B C 1
ATOM 9752 O O . MET B 1 517 ? 9.711 -19.203 -8.609 1 97.44 517 MET B O 1
ATOM 9756 N N . ASN B 1 518 ? 8.367 -18.266 -7.012 1 98 518 ASN B N 1
ATOM 9757 C CA . ASN B 1 518 ? 7.578 -17.422 -7.91 1 98 518 ASN B CA 1
ATOM 9758 C C . ASN B 1 518 ? 7.766 -15.945 -7.605 1 98 518 ASN B C 1
ATOM 9760 O O . ASN B 1 518 ? 6.859 -15.289 -7.09 1 98 518 ASN B O 1
ATOM 9764 N N . PRO B 1 519 ? 8.945 -15.336 -7.984 1 98.69 519 PRO B N 1
ATOM 9765 C CA . PRO B 1 519 ? 9.039 -13.891 -7.781 1 98.69 519 PRO B CA 1
ATOM 9766 C C . PRO B 1 519 ? 7.98 -13.109 -8.555 1 98.69 519 PRO B C 1
ATOM 9768 O O . PRO B 1 519 ? 7.668 -13.453 -9.703 1 98.69 519 PRO B O 1
ATOM 9771 N N . PHE B 1 520 ? 7.309 -12.117 -7.875 1 98.62 520 PHE B N 1
ATOM 9772 C CA . PHE B 1 520 ? 6.305 -11.328 -8.578 1 98.62 520 PHE B CA 1
ATOM 9773 C C . PHE B 1 520 ? 6.086 -9.984 -7.891 1 98.62 520 PHE B C 1
ATOM 9775 O O . PHE B 1 520 ? 6.398 -9.836 -6.707 1 98.62 520 PHE B O 1
ATOM 9782 N N . PRO B 1 521 ? 5.535 -9.023 -8.617 1 97.81 521 PRO B N 1
ATOM 9783 C CA . PRO B 1 521 ? 5.645 -9.039 -10.078 1 97.81 521 PRO B CA 1
ATOM 9784 C C . PRO B 1 521 ? 7.086 -8.875 -10.562 1 97.81 521 PRO B C 1
ATOM 9786 O O . PRO B 1 521 ? 7.938 -8.383 -9.82 1 97.81 521 PRO B O 1
ATOM 9789 N N . ILE B 1 522 ? 7.379 -9.312 -11.672 1 98.31 522 ILE B N 1
ATOM 9790 C CA . ILE B 1 522 ? 8.664 -9.062 -12.312 1 98.31 522 ILE B CA 1
ATOM 9791 C C . ILE B 1 522 ? 8.453 -8.266 -13.594 1 98.31 522 ILE B C 1
ATOM 9793 O O . ILE B 1 522 ? 7.316 -7.996 -13.992 1 98.31 522 ILE B O 1
ATOM 9797 N N . ASP B 1 523 ? 9.539 -7.871 -14.195 1 97.56 523 ASP B N 1
ATOM 9798 C CA . ASP B 1 523 ? 9.453 -7.125 -15.445 1 97.56 523 ASP B CA 1
ATOM 9799 C C . ASP B 1 523 ? 8.781 -7.957 -16.531 1 97.56 523 ASP B C 1
ATOM 9801 O O . ASP B 1 523 ? 9.102 -9.133 -16.719 1 97.56 523 ASP B O 1
ATOM 9805 N N . ILE B 1 524 ? 7.84 -7.34 -17.203 1 97.81 524 ILE B N 1
ATOM 9806 C CA . ILE B 1 524 ? 7.152 -8.008 -18.312 1 97.81 524 ILE B CA 1
ATOM 9807 C C . ILE B 1 524 ? 8.18 -8.539 -19.312 1 97.81 524 ILE B C 1
ATOM 9809 O O . ILE B 1 524 ? 9.055 -7.797 -19.75 1 97.81 524 ILE B O 1
ATOM 9813 N N . ALA B 1 525 ? 8.125 -9.773 -19.562 1 96.5 525 ALA B N 1
ATOM 9814 C CA . ALA B 1 525 ? 8.977 -10.461 -20.531 1 96.5 525 ALA B CA 1
ATOM 9815 C C . ALA B 1 525 ? 10.445 -10.375 -20.125 1 96.5 525 ALA B C 1
ATOM 9817 O O . ALA B 1 525 ? 11.336 -10.406 -20.969 1 96.5 525 ALA B O 1
ATOM 9818 N N . GLY B 1 526 ? 10.648 -10.203 -18.812 1 96.06 526 GLY B N 1
ATOM 9819 C CA . GLY B 1 526 ? 12.031 -10.219 -18.359 1 96.06 526 GLY B CA 1
ATOM 9820 C C . GLY B 1 526 ? 12.719 -11.555 -18.562 1 96.06 526 GLY B C 1
ATOM 9821 O O . GLY B 1 526 ? 12.117 -12.609 -18.344 1 96.06 526 GLY B O 1
ATOM 9822 N N . GLU B 1 527 ? 13.953 -11.531 -18.969 1 94.12 527 GLU B N 1
ATOM 9823 C CA . GLU B 1 527 ? 14.688 -12.758 -19.25 1 94.12 527 GLU B CA 1
ATOM 9824 C C . GLU B 1 527 ? 15.438 -13.25 -18.016 1 94.12 527 GLU B C 1
ATOM 9826 O O . GLU B 1 527 ? 16.203 -12.5 -17.406 1 94.12 527 GLU B O 1
ATOM 9831 N N . MET B 1 528 ? 15.133 -14.469 -17.688 1 94 528 MET B N 1
ATOM 9832 C CA . MET B 1 528 ? 15.914 -15.102 -16.625 1 94 528 MET B CA 1
ATOM 9833 C C . MET B 1 528 ? 17.375 -15.25 -17.047 1 94 528 MET B C 1
ATOM 9835 O O . MET B 1 528 ? 17.656 -15.703 -18.156 1 94 528 MET B O 1
ATOM 9839 N N . GLN B 1 529 ? 18.359 -14.914 -16.188 1 95.19 529 GLN B N 1
ATOM 9840 C CA . GLN B 1 529 ? 19.781 -14.938 -16.531 1 95.19 529 GLN B CA 1
ATOM 9841 C C . GLN B 1 529 ? 20.531 -15.992 -15.727 1 95.19 529 GLN B C 1
ATOM 9843 O O . GLN B 1 529 ? 21.75 -16.094 -15.82 1 95.19 529 GLN B O 1
ATOM 9848 N N . VAL B 1 530 ? 19.766 -16.781 -14.961 1 93.88 530 VAL B N 1
ATOM 9849 C CA . VAL B 1 530 ? 20.391 -17.828 -14.148 1 93.88 530 VAL B CA 1
ATOM 9850 C C . VAL B 1 530 ? 19.984 -19.203 -14.688 1 93.88 530 VAL B C 1
ATOM 9852 O O . VAL B 1 530 ? 19.016 -19.312 -15.445 1 93.88 530 VAL B O 1
ATOM 9855 N N . ASP B 1 531 ? 20.781 -20.188 -14.344 1 89 531 ASP B N 1
ATOM 9856 C CA . ASP B 1 531 ? 20.5 -21.594 -14.633 1 89 531 ASP B CA 1
ATOM 9857 C C . ASP B 1 531 ? 20.047 -22.328 -13.367 1 89 531 ASP B C 1
ATOM 9859 O O . ASP B 1 531 ? 20.875 -22.672 -12.523 1 89 531 ASP B O 1
ATOM 9863 N N . PRO B 1 532 ? 18.766 -22.625 -13.297 1 88 532 PRO B N 1
ATOM 9864 C CA . PRO B 1 532 ? 18.25 -23.281 -12.094 1 88 532 PRO B CA 1
ATOM 9865 C C . PRO B 1 532 ? 18.891 -24.656 -11.859 1 88 532 PRO B C 1
ATOM 9867 O O . PRO B 1 532 ? 18.828 -25.172 -10.742 1 88 532 PRO B O 1
ATOM 9870 N N . GLY B 1 533 ? 19.469 -25.25 -12.789 1 80.88 533 GLY B N 1
ATOM 9871 C CA . GLY B 1 533 ? 20.078 -26.562 -12.641 1 80.88 533 GLY B CA 1
ATOM 9872 C C . GLY B 1 533 ? 21.453 -26.516 -11.977 1 80.88 533 GLY B C 1
ATOM 9873 O O . GLY B 1 533 ? 21.922 -27.531 -11.453 1 80.88 533 GLY B O 1
ATOM 9874 N N . THR B 1 534 ? 22.078 -25.281 -12.008 1 83.81 534 THR B N 1
ATOM 9875 C CA . THR B 1 534 ? 23.453 -25.25 -11.539 1 83.81 534 THR B CA 1
ATOM 9876 C C . THR B 1 534 ? 23.672 -24.094 -10.57 1 83.81 534 THR B C 1
ATOM 9878 O O . THR B 1 534 ? 24.547 -24.156 -9.711 1 83.81 534 THR B O 1
ATOM 9881 N N . ASP B 1 535 ? 22.984 -23.047 -10.695 1 90.69 535 ASP B N 1
ATOM 9882 C CA . ASP B 1 535 ? 23.266 -21.828 -9.953 1 90.69 535 ASP B CA 1
ATOM 9883 C C . ASP B 1 535 ? 22.812 -21.953 -8.5 1 90.69 535 ASP B C 1
ATOM 9885 O O . ASP B 1 535 ? 21.906 -22.734 -8.195 1 90.69 535 ASP B O 1
ATOM 9889 N N . SER B 1 536 ? 23.469 -21.203 -7.637 1 93.94 536 SER B N 1
ATOM 9890 C CA . SER B 1 536 ? 23.141 -21.219 -6.215 1 93.94 536 SER B CA 1
ATOM 9891 C C . SER B 1 536 ? 21.828 -20.5 -5.945 1 93.94 536 SER B C 1
ATOM 9893 O O . SER B 1 536 ? 21.359 -19.734 -6.789 1 93.94 536 SER B O 1
ATOM 9895 N N . VAL B 1 537 ? 21.281 -20.75 -4.773 1 96 537 VAL B N 1
ATOM 9896 C CA . VAL B 1 537 ? 20.047 -20.078 -4.375 1 96 537 VAL B CA 1
ATOM 9897 C C . VAL B 1 537 ? 20.281 -18.578 -4.297 1 96 537 VAL B C 1
ATOM 9899 O O . VAL B 1 537 ? 19.391 -17.781 -4.629 1 96 537 VAL B O 1
ATOM 9902 N N . GLN B 1 538 ? 21.484 -18.078 -3.893 1 95.94 538 GLN B N 1
ATOM 9903 C CA . GLN B 1 538 ? 21.781 -16.641 -3.822 1 95.94 538 GLN B CA 1
ATOM 9904 C C . GLN B 1 538 ? 21.75 -16.016 -5.207 1 95.94 538 GLN B C 1
ATOM 9906 O O . GLN B 1 538 ? 21.234 -14.898 -5.371 1 95.94 538 GLN B O 1
ATOM 9911 N N . GLU B 1 539 ? 22.266 -16.734 -6.152 1 96.31 539 GLU B N 1
ATOM 9912 C CA . GLU B 1 539 ? 22.281 -16.234 -7.52 1 96.31 539 GLU B CA 1
ATOM 9913 C C . GLU B 1 539 ? 20.859 -16.141 -8.078 1 96.31 539 GLU B C 1
ATOM 9915 O O . GLU B 1 539 ? 20.531 -15.18 -8.781 1 96.31 539 GLU B O 1
ATOM 9920 N N . ILE B 1 540 ? 20.047 -17.125 -7.785 1 96.75 540 ILE B N 1
ATOM 9921 C CA . ILE B 1 540 ? 18.656 -17.141 -8.258 1 96.75 540 ILE B CA 1
ATOM 9922 C C . ILE B 1 540 ? 17.891 -15.977 -7.641 1 96.75 540 ILE B C 1
ATOM 9924 O O . ILE B 1 540 ? 17.156 -15.266 -8.336 1 96.75 540 ILE B O 1
ATOM 9928 N N . LEU B 1 541 ? 18.094 -15.75 -6.34 1 96.94 541 LEU B N 1
ATOM 9929 C CA . LEU B 1 541 ? 17.438 -14.648 -5.648 1 96.94 541 LEU B CA 1
ATOM 9930 C C . LEU B 1 541 ? 17.891 -13.305 -6.215 1 96.94 541 LEU B C 1
ATOM 9932 O O . LEU B 1 541 ? 17.078 -12.391 -6.391 1 96.94 541 LEU B O 1
ATOM 9936 N N . ALA B 1 542 ? 19.156 -13.172 -6.496 1 96.06 542 ALA B N 1
ATOM 9937 C CA . ALA B 1 542 ? 19.688 -11.938 -7.07 1 96.06 542 ALA B CA 1
ATOM 9938 C C . ALA B 1 542 ? 19.078 -11.664 -8.445 1 96.06 542 ALA B C 1
ATOM 9940 O O . ALA B 1 542 ? 18.797 -10.508 -8.781 1 96.06 542 ALA B O 1
ATOM 9941 N N . ASP B 1 543 ? 18.938 -12.695 -9.234 1 97.75 543 ASP B N 1
ATOM 9942 C CA . ASP B 1 543 ? 18.344 -12.531 -10.555 1 97.75 543 ASP B CA 1
ATOM 9943 C C . ASP B 1 543 ? 16.891 -12.102 -10.461 1 97.75 543 ASP B C 1
ATOM 9945 O O . ASP B 1 543 ? 16.406 -11.297 -11.266 1 97.75 543 ASP B O 1
ATOM 9949 N N . ALA B 1 544 ? 16.141 -12.695 -9.492 1 97.5 544 ALA B N 1
ATOM 9950 C CA . ALA B 1 544 ? 14.766 -12.273 -9.273 1 97.5 544 ALA B CA 1
ATOM 9951 C C . ALA B 1 544 ? 14.688 -10.773 -8.977 1 97.5 544 ALA B C 1
ATOM 9953 O O . ALA B 1 544 ? 13.812 -10.078 -9.5 1 97.5 544 ALA B O 1
ATOM 9954 N N . ARG B 1 545 ? 15.594 -10.312 -8.148 1 95.75 545 ARG B N 1
ATOM 9955 C CA . ARG B 1 545 ? 15.625 -8.898 -7.805 1 95.75 545 ARG B CA 1
ATOM 9956 C C . ARG B 1 545 ? 16.031 -8.047 -9.008 1 95.75 545 ARG B C 1
ATOM 9958 O O . ARG B 1 545 ? 15.516 -6.941 -9.188 1 95.75 545 ARG B O 1
ATOM 9965 N N . ARG B 1 546 ? 16.984 -8.578 -9.781 1 95.81 546 ARG B N 1
ATOM 9966 C CA . ARG B 1 546 ? 17.359 -7.898 -11.023 1 95.81 546 ARG B CA 1
ATOM 9967 C C . ARG B 1 546 ? 16.141 -7.691 -11.914 1 95.81 546 ARG B C 1
ATOM 9969 O O . ARG B 1 546 ? 16.031 -6.664 -12.594 1 95.81 546 ARG B O 1
ATOM 9976 N N . LEU B 1 547 ? 15.203 -8.617 -11.852 1 97.44 547 LEU B N 1
ATOM 9977 C CA . LEU B 1 547 ? 13.977 -8.555 -12.641 1 97.44 547 LEU B CA 1
ATOM 9978 C C . LEU B 1 547 ? 12.93 -7.695 -11.945 1 97.44 547 LEU B C 1
ATOM 9980 O O . LEU B 1 547 ? 11.766 -7.66 -12.359 1 97.44 547 LEU B O 1
ATOM 9984 N N . ASN B 1 548 ? 13.289 -7.074 -10.867 1 95.12 548 ASN B N 1
ATOM 9985 C CA . ASN B 1 548 ? 12.484 -6.09 -10.141 1 95.12 548 ASN B CA 1
ATOM 9986 C C . ASN B 1 548 ? 11.359 -6.754 -9.359 1 95.12 548 ASN B C 1
ATOM 9988 O O . ASN B 1 548 ? 10.273 -6.184 -9.227 1 95.12 548 ASN B O 1
ATOM 9992 N N . ALA B 1 549 ? 11.594 -7.945 -8.883 1 97.5 549 ALA B N 1
ATOM 9993 C CA . ALA B 1 549 ? 10.594 -8.617 -8.062 1 97.5 549 ALA B CA 1
ATOM 9994 C C . ALA B 1 549 ? 10.305 -7.832 -6.789 1 97.5 549 ALA B C 1
ATOM 9996 O O . ALA B 1 549 ? 11.234 -7.391 -6.105 1 97.5 549 ALA B O 1
ATOM 9997 N N . GLU B 1 550 ? 9.023 -7.676 -6.516 1 95.81 550 GLU B N 1
ATOM 9998 C CA . GLU B 1 550 ? 8.633 -7.074 -5.242 1 95.81 550 GLU B CA 1
ATOM 9999 C C . GLU B 1 550 ? 8.719 -8.086 -4.105 1 95.81 550 GLU B C 1
ATOM 10001 O O . GLU B 1 550 ? 9.117 -7.742 -2.988 1 95.81 550 GLU B O 1
ATOM 10006 N N . VAL B 1 551 ? 8.32 -9.305 -4.414 1 97.75 551 VAL B N 1
ATOM 10007 C CA . VAL B 1 551 ? 8.398 -10.391 -3.441 1 97.75 551 VAL B CA 1
ATOM 10008 C C . VAL B 1 551 ? 8.953 -11.648 -4.109 1 97.75 551 VAL B C 1
ATOM 10010 O O . VAL B 1 551 ? 8.805 -11.828 -5.32 1 97.75 551 VAL B O 1
ATOM 10013 N N . ILE B 1 552 ? 9.547 -12.484 -3.35 1 98.12 552 ILE B N 1
ATOM 10014 C CA . ILE B 1 552 ? 10.031 -13.797 -3.775 1 98.12 552 ILE B CA 1
ATOM 10015 C C . ILE B 1 552 ? 9.484 -14.875 -2.85 1 98.12 552 ILE B C 1
ATOM 10017 O O . ILE B 1 552 ? 10.078 -15.172 -1.812 1 98.12 552 ILE B O 1
ATOM 10021 N N . PRO B 1 553 ? 8.406 -15.531 -3.273 1 98.06 553 PRO B N 1
ATOM 10022 C CA . PRO B 1 553 ? 7.816 -16.609 -2.482 1 98.06 553 PRO B CA 1
ATOM 10023 C C . PRO B 1 553 ? 8.594 -17.922 -2.602 1 98.06 553 PRO B C 1
ATOM 10025 O O . PRO B 1 553 ? 9.109 -18.234 -3.676 1 98.06 553 PRO B O 1
ATOM 10028 N N . LEU B 1 554 ? 8.578 -18.688 -1.536 1 97.19 554 LEU B N 1
ATOM 10029 C CA . LEU B 1 554 ? 8.992 -20.078 -1.541 1 97.19 554 LEU B CA 1
ATOM 10030 C C . LEU B 1 554 ? 7.812 -21 -1.866 1 97.19 554 LEU B C 1
ATOM 10032 O O . LEU B 1 554 ? 6.895 -21.156 -1.057 1 97.19 554 LEU B O 1
ATOM 10036 N N . ASN B 1 555 ? 7.957 -21.609 -3.014 1 97.81 555 ASN B N 1
ATOM 10037 C CA . ASN B 1 555 ? 6.848 -22.469 -3.434 1 97.81 555 ASN B CA 1
ATOM 10038 C C . ASN B 1 555 ? 6.887 -23.828 -2.742 1 97.81 555 ASN B C 1
ATOM 10040 O O . ASN B 1 555 ? 7.961 -24.406 -2.561 1 97.81 555 ASN B O 1
ATOM 10044 N N . HIS B 1 556 ? 5.734 -24.391 -2.338 1 96.06 556 HIS B N 1
ATOM 10045 C CA . HIS B 1 556 ? 5.582 -25.719 -1.755 1 96.06 556 HIS B CA 1
ATOM 10046 C C . HIS B 1 556 ? 6.879 -26.188 -1.106 1 96.06 556 HIS B C 1
ATOM 10048 O O . HIS B 1 556 ? 7.488 -27.156 -1.557 1 96.06 556 HIS B O 1
ATOM 10054 N N . PRO B 1 557 ? 7.219 -25.578 -0.015 1 96.5 557 PRO B N 1
ATOM 10055 C CA . PRO B 1 557 ? 8.57 -25.656 0.549 1 96.5 557 PRO B CA 1
ATOM 10056 C C . PRO B 1 557 ? 8.945 -27.062 0.988 1 96.5 557 PRO B C 1
ATOM 10058 O O . PRO B 1 557 ? 10.133 -27.375 1.146 1 96.5 557 PRO B O 1
ATOM 10061 N N . PHE B 1 558 ? 8.008 -27.984 1.102 1 94.81 558 PHE B N 1
ATOM 10062 C CA . PHE B 1 558 ? 8.359 -29.234 1.767 1 94.81 558 PHE B CA 1
ATOM 10063 C C . PHE B 1 558 ? 8.078 -30.438 0.857 1 94.81 558 PHE B C 1
ATOM 10065 O O . PHE B 1 558 ? 8.164 -31.578 1.29 1 94.81 558 PHE B O 1
ATOM 10072 N N . ASN B 1 559 ? 7.594 -30.203 -0.346 1 89.12 559 ASN B N 1
ATOM 10073 C CA . ASN B 1 559 ? 7.516 -31.344 -1.257 1 89.12 559 ASN B CA 1
ATOM 10074 C C . ASN B 1 559 ? 8.898 -31.766 -1.757 1 89.12 559 ASN B C 1
ATOM 10076 O O . ASN B 1 559 ? 9.914 -31.266 -1.264 1 89.12 559 ASN B O 1
ATOM 10080 N N . ASP B 1 560 ? 8.953 -32.625 -2.615 1 80.62 560 ASP B N 1
ATOM 10081 C CA . ASP B 1 560 ? 10.211 -33.25 -2.994 1 80.62 560 ASP B CA 1
ATOM 10082 C C . ASP B 1 560 ? 11.141 -32.25 -3.67 1 80.62 560 ASP B C 1
ATOM 10084 O O . ASP B 1 560 ? 12.367 -32.375 -3.586 1 80.62 560 ASP B O 1
ATOM 10088 N N . TYR B 1 561 ? 10.648 -31.328 -4.332 1 86.06 561 TYR B N 1
ATOM 10089 C CA . TYR B 1 561 ? 11.43 -30.266 -4.961 1 86.06 561 TYR B CA 1
ATOM 10090 C C . TYR B 1 561 ? 11.188 -28.938 -4.266 1 86.06 561 TYR B C 1
ATOM 10092 O O . TYR B 1 561 ? 11.156 -27.891 -4.914 1 86.06 561 TYR B O 1
ATOM 10100 N N . GLY B 1 562 ? 10.938 -29 -2.977 1 92.44 562 GLY B N 1
ATOM 10101 C CA . GLY B 1 562 ? 10.805 -27.812 -2.139 1 92.44 562 GLY B CA 1
ATOM 10102 C C . GLY B 1 562 ? 12.109 -27.406 -1.476 1 92.44 562 GLY B C 1
ATOM 10103 O O . GLY B 1 562 ? 12.898 -28.266 -1.059 1 92.44 562 GLY B O 1
ATOM 10104 N N . TYR B 1 563 ? 12.367 -26.188 -1.352 1 95.12 563 TYR B N 1
ATOM 10105 C CA . TYR B 1 563 ? 13.617 -25.625 -0.862 1 95.12 563 TYR B CA 1
ATOM 10106 C C . TYR B 1 563 ? 13.914 -26.094 0.554 1 95.12 563 TYR B C 1
ATOM 10108 O O . TYR B 1 563 ? 15.031 -26.531 0.849 1 95.12 563 TYR B O 1
ATOM 10116 N N . LEU B 1 564 ? 12.953 -26.078 1.433 1 96.12 564 LEU B N 1
ATOM 10117 C CA . LEU B 1 564 ? 13.211 -26.328 2.846 1 96.12 564 LEU B CA 1
ATOM 10118 C C . LEU B 1 564 ? 13.453 -27.812 3.092 1 96.12 564 LEU B C 1
ATOM 10120 O O . LEU B 1 564 ? 14.25 -28.172 3.963 1 96.12 564 LEU B O 1
ATOM 10124 N N . ARG B 1 565 ? 12.734 -28.656 2.375 1 91.12 565 ARG B N 1
ATOM 10125 C CA . ARG B 1 565 ? 13.039 -30.094 2.439 1 91.12 565 ARG B CA 1
ATOM 10126 C C . ARG B 1 565 ? 14.469 -30.359 1.991 1 91.12 565 ARG B C 1
ATOM 10128 O O . ARG B 1 565 ? 15.211 -31.078 2.666 1 91.12 565 ARG B O 1
ATOM 10135 N N . ASN B 1 566 ? 14.828 -29.797 0.864 1 88.69 566 ASN B N 1
ATOM 10136 C CA . ASN B 1 566 ? 16.141 -30.047 0.301 1 88.69 566 ASN B CA 1
ATOM 10137 C C . ASN B 1 566 ? 17.25 -29.344 1.099 1 88.69 566 ASN B C 1
ATOM 10139 O O . ASN B 1 566 ? 18.375 -29.828 1.154 1 88.69 566 ASN B O 1
ATOM 10143 N N . LEU B 1 567 ? 16.938 -28.203 1.715 1 93.12 567 LEU B N 1
ATOM 10144 C CA . LEU B 1 567 ? 17.875 -27.562 2.629 1 93.12 567 LEU B CA 1
ATOM 10145 C C . LEU B 1 567 ? 18.203 -28.469 3.809 1 93.12 567 LEU B C 1
ATOM 10147 O O . LEU B 1 567 ? 19.359 -28.609 4.199 1 93.12 567 LEU B O 1
ATOM 10151 N N . ALA B 1 568 ? 17.156 -29.062 4.363 1 90.62 568 ALA B N 1
ATOM 10152 C CA . ALA B 1 568 ? 17.344 -29.969 5.492 1 90.62 568 ALA B CA 1
ATOM 10153 C C . ALA B 1 568 ? 18.219 -31.156 5.109 1 90.62 568 ALA B C 1
ATOM 10155 O O . ALA B 1 568 ? 18.938 -31.703 5.957 1 90.62 568 ALA B O 1
ATOM 10156 N N . ASN B 1 569 ? 18.25 -31.5 3.846 1 83.38 569 ASN B N 1
ATOM 10157 C CA . ASN B 1 569 ? 19.016 -32.625 3.359 1 83.38 569 ASN B CA 1
ATOM 10158 C C . ASN B 1 569 ? 20.359 -32.188 2.787 1 83.38 569 ASN B C 1
ATOM 10160 O O . ASN B 1 569 ? 21.062 -32.969 2.141 1 83.38 569 ASN B O 1
ATOM 10164 N N . ASP B 1 570 ? 20.688 -30.953 2.857 1 84.81 570 ASP B N 1
ATOM 10165 C CA . ASP B 1 570 ? 21.938 -30.359 2.4 1 84.81 570 ASP B CA 1
ATOM 10166 C C . ASP B 1 570 ? 22.109 -30.547 0.895 1 84.81 570 ASP B C 1
ATOM 10168 O O . ASP B 1 570 ? 23.203 -30.891 0.429 1 84.81 570 ASP B O 1
ATOM 10172 N N . SER B 1 571 ? 21.031 -30.438 0.123 1 81.19 571 SER B N 1
ATOM 10173 C CA . SER B 1 571 ? 21.047 -30.688 -1.312 1 81.19 571 SER B CA 1
ATOM 10174 C C . SER B 1 571 ? 20.859 -29.406 -2.111 1 81.19 571 SER B C 1
ATOM 10176 O O . SER B 1 571 ? 20.641 -29.453 -3.324 1 81.19 571 SER B O 1
ATOM 10178 N N . VAL B 1 572 ? 20.906 -28.234 -1.468 1 90.06 572 VAL B N 1
ATOM 10179 C CA . VAL B 1 572 ? 20.672 -26.969 -2.137 1 90.06 572 VAL B CA 1
ATOM 10180 C C . VAL B 1 572 ? 22.016 -26.312 -2.475 1 90.06 572 VAL B C 1
ATOM 10182 O O . VAL B 1 572 ? 22.797 -25.984 -1.58 1 90.06 572 VAL B O 1
ATOM 10185 N N . PRO B 1 573 ? 22.312 -26.062 -3.787 1 89.06 573 PRO B N 1
ATOM 10186 C CA . PRO B 1 573 ? 23.5 -25.266 -4.105 1 89.06 573 PRO B CA 1
ATOM 10187 C C . PRO B 1 573 ? 23.484 -23.891 -3.445 1 89.06 573 PRO B C 1
ATOM 10189 O O . PRO B 1 573 ? 22.531 -23.125 -3.641 1 89.06 573 PRO B O 1
ATOM 10192 N N . GLY B 1 574 ? 24.469 -23.547 -2.664 1 92.25 574 GLY B N 1
ATOM 10193 C CA . GLY B 1 574 ? 24.547 -22.297 -1.938 1 92.25 574 GLY B CA 1
ATOM 10194 C C . GLY B 1 574 ? 24 -22.375 -0.529 1 92.25 574 GLY B C 1
ATOM 10195 O O . GLY B 1 574 ? 24.203 -21.469 0.281 1 92.25 574 GLY B O 1
ATOM 10196 N N . GLY B 1 575 ? 23.203 -23.453 -0.25 1 93.69 575 GLY B N 1
ATOM 10197 C CA . GLY B 1 575 ? 22.719 -23.734 1.098 1 93.69 575 GLY B CA 1
ATOM 10198 C C . GLY B 1 575 ? 21.609 -22.797 1.539 1 93.69 575 GLY B C 1
ATOM 10199 O O . GLY B 1 575 ? 20.625 -22.609 0.815 1 93.69 575 GLY B O 1
ATOM 10200 N N . PHE B 1 576 ? 21.719 -22.297 2.828 1 95.25 576 PHE B N 1
ATOM 10201 C CA . PHE B 1 576 ? 20.688 -21.5 3.473 1 95.25 576 PHE B CA 1
ATOM 10202 C C . PHE B 1 576 ? 20.688 -20.078 2.914 1 95.25 576 PHE B C 1
ATOM 10204 O O . PHE B 1 576 ? 21.734 -19.469 2.756 1 95.25 576 PHE B O 1
ATOM 10211 N N . ALA B 1 577 ? 19.547 -19.594 2.625 1 94.75 577 ALA B N 1
ATOM 10212 C CA . ALA B 1 577 ? 19.344 -18.219 2.166 1 94.75 577 ALA B CA 1
ATOM 10213 C C . ALA B 1 577 ? 18.141 -17.578 2.861 1 94.75 577 ALA B C 1
ATOM 10215 O O . ALA B 1 577 ? 17.203 -18.281 3.252 1 94.75 577 ALA B O 1
ATOM 10216 N N . THR B 1 578 ? 18.094 -16.219 3.053 1 92.44 578 THR B N 1
ATOM 10217 C CA . THR B 1 578 ? 17.031 -15.5 3.748 1 92.44 578 THR B CA 1
ATOM 10218 C C . THR B 1 578 ? 16.312 -14.555 2.791 1 92.44 578 THR B C 1
ATOM 10220 O O . THR B 1 578 ? 15.492 -13.742 3.221 1 92.44 578 THR B O 1
ATOM 10223 N N . GLY B 1 579 ? 16.531 -14.594 1.586 1 90.88 579 GLY B N 1
ATOM 10224 C CA . GLY B 1 579 ? 16.016 -13.617 0.643 1 90.88 579 GLY B CA 1
ATOM 10225 C C . GLY B 1 579 ? 14.578 -13.906 0.23 1 90.88 579 GLY B C 1
ATOM 10226 O O . GLY B 1 579 ? 14.016 -13.203 -0.616 1 90.88 579 GLY B O 1
ATOM 10227 N N . PHE B 1 580 ? 13.898 -14.875 0.866 1 95.06 580 PHE B N 1
ATOM 10228 C CA . PHE B 1 580 ? 12.508 -15.195 0.575 1 95.06 580 PHE B CA 1
ATOM 10229 C C . PHE B 1 580 ? 11.57 -14.305 1.381 1 95.06 580 PHE B C 1
ATOM 10231 O O . PHE B 1 580 ? 11.828 -14.008 2.549 1 95.06 580 PHE B O 1
ATOM 10238 N N . ASP B 1 581 ? 10.484 -13.953 0.746 1 96.44 581 ASP B N 1
ATOM 10239 C CA . ASP B 1 581 ? 9.594 -12.977 1.368 1 96.44 581 ASP B CA 1
ATOM 10240 C C . ASP B 1 581 ? 8.32 -13.641 1.887 1 96.44 581 ASP B C 1
ATOM 10242 O O . ASP B 1 581 ? 7.672 -13.125 2.797 1 96.44 581 ASP B O 1
ATOM 10246 N N . LEU B 1 582 ? 7.898 -14.719 1.271 1 98.31 582 LEU B N 1
ATOM 10247 C CA . LEU B 1 582 ? 6.621 -15.359 1.577 1 98.31 582 LEU B CA 1
ATOM 10248 C C . LEU B 1 582 ? 6.762 -16.875 1.564 1 98.31 582 LEU B C 1
ATOM 10250 O O . LEU B 1 582 ? 7.648 -17.422 0.902 1 98.31 582 LEU B O 1
ATOM 10254 N N . LEU B 1 583 ? 5.871 -17.547 2.262 1 98.31 583 LEU B N 1
ATOM 10255 C CA . LEU B 1 583 ? 5.742 -19 2.281 1 98.31 583 LEU B CA 1
ATOM 10256 C C . LEU B 1 583 ? 4.434 -19.438 1.637 1 98.31 583 LEU B C 1
ATOM 10258 O O . LEU B 1 583 ? 3.357 -18.969 2.023 1 98.31 583 LEU B O 1
ATOM 10262 N N . GLU B 1 584 ? 4.527 -20.375 0.753 1 98.62 584 GLU B N 1
ATOM 10263 C CA . GLU B 1 584 ? 3.342 -20.719 -0.029 1 98.62 584 GLU B CA 1
ATOM 10264 C C . GLU B 1 584 ? 2.525 -21.812 0.658 1 98.62 584 GLU B C 1
ATOM 10266 O O . GLU B 1 584 ? 3.068 -22.844 1.055 1 98.62 584 GLU B O 1
ATOM 10271 N N . LEU B 1 585 ? 1.247 -21.531 0.804 1 98.69 585 LEU B N 1
ATOM 10272 C CA . LEU B 1 585 ? 0.242 -22.578 0.958 1 98.69 585 LEU B CA 1
ATOM 10273 C C . LEU B 1 585 ? -0.302 -23 -0.398 1 98.69 585 LEU B C 1
ATOM 10275 O O . LEU B 1 585 ? -0.854 -22.188 -1.142 1 98.69 585 LEU B O 1
ATOM 10279 N N . ASN B 1 586 ? -0.112 -24.234 -0.661 1 96.88 586 ASN B N 1
ATOM 10280 C CA . ASN B 1 586 ? -0.394 -24.766 -1.988 1 96.88 586 ASN B CA 1
ATOM 10281 C C . ASN B 1 586 ? -1.57 -25.734 -1.962 1 96.88 586 ASN B C 1
ATOM 10283 O O . ASN B 1 586 ? -1.769 -26.453 -0.977 1 96.88 586 ASN B O 1
ATOM 10287 N N . ALA B 1 587 ? -2.303 -25.828 -3.02 1 93.25 587 ALA B N 1
ATOM 10288 C CA . ALA B 1 587 ? -3.52 -26.641 -3.076 1 93.25 587 ALA B CA 1
ATOM 10289 C C . ALA B 1 587 ? -3.188 -28.125 -3.17 1 93.25 587 ALA B C 1
ATOM 10291 O O . ALA B 1 587 ? -4.031 -28.984 -2.873 1 93.25 587 ALA B O 1
ATOM 10292 N N . GLU B 1 588 ? -2.018 -28.438 -3.543 1 88.12 588 GLU B N 1
ATOM 10293 C CA . GLU B 1 588 ? -1.729 -29.812 -3.928 1 88.12 588 GLU B CA 1
ATOM 10294 C C . GLU B 1 588 ? -0.841 -30.5 -2.895 1 88.12 588 GLU B C 1
ATOM 10296 O O . GLU B 1 588 ? -0.43 -31.641 -3.086 1 88.12 588 GLU B O 1
ATOM 10301 N N . VAL B 1 589 ? -0.527 -29.781 -1.849 1 91.94 589 VAL B N 1
ATOM 10302 C CA . VAL B 1 589 ? 0.407 -30.375 -0.894 1 91.94 589 VAL B CA 1
ATOM 10303 C C . VAL B 1 589 ? -0.156 -30.25 0.521 1 91.94 589 VAL B C 1
ATOM 10305 O O . VAL B 1 589 ? -1.163 -29.578 0.739 1 91.94 589 VAL B O 1
ATOM 10308 N N . ASP B 1 590 ? 0.476 -31.047 1.422 1 93.81 590 ASP B N 1
ATOM 10309 C CA . ASP B 1 590 ? 0.207 -30.859 2.844 1 93.81 590 ASP B CA 1
ATOM 10310 C C . ASP B 1 590 ? 0.819 -29.547 3.348 1 93.81 590 ASP B C 1
ATOM 10312 O O . ASP B 1 590 ? 2.039 -29.375 3.322 1 93.81 590 ASP B O 1
ATOM 10316 N N . ASN B 1 591 ? 0.042 -28.656 3.826 1 97.19 591 ASN B N 1
ATOM 10317 C CA . ASN B 1 591 ? 0.506 -27.328 4.203 1 97.19 591 ASN B CA 1
ATOM 10318 C C . ASN B 1 591 ? 0.874 -27.266 5.684 1 97.19 591 ASN B C 1
ATOM 10320 O O . ASN B 1 591 ? 1.301 -26.219 6.172 1 97.19 591 ASN B O 1
ATOM 10324 N N . VAL B 1 592 ? 0.722 -28.359 6.434 1 96.62 592 VAL B N 1
ATOM 10325 C CA . VAL B 1 592 ? 0.941 -28.344 7.875 1 96.62 592 VAL B CA 1
ATOM 10326 C C . VAL B 1 592 ? 2.383 -27.938 8.172 1 96.62 592 VAL B C 1
ATOM 10328 O O . VAL B 1 592 ? 2.625 -27.031 8.977 1 96.62 592 VAL B O 1
ATOM 10331 N N . PRO B 1 593 ? 3.367 -28.562 7.473 1 97 593 PRO B N 1
ATOM 10332 C CA . PRO B 1 593 ? 4.734 -28.141 7.793 1 97 593 PRO B CA 1
ATOM 10333 C C . PRO B 1 593 ? 5 -26.672 7.465 1 97 593 PRO B C 1
ATOM 10335 O O . PRO B 1 593 ? 5.766 -26 8.164 1 97 593 PRO B O 1
ATOM 10338 N N . THR B 1 594 ? 4.445 -26.188 6.422 1 97.94 594 THR B N 1
ATOM 10339 C CA . THR B 1 594 ? 4.625 -24.797 6.047 1 97.94 594 THR B CA 1
ATOM 10340 C C . THR B 1 594 ? 4.031 -23.875 7.109 1 97.94 594 THR B C 1
ATOM 10342 O O . THR B 1 594 ? 4.656 -22.875 7.488 1 97.94 594 THR B O 1
ATOM 10345 N N . ARG B 1 595 ? 2.846 -24.188 7.625 1 97.88 595 ARG B N 1
ATOM 10346 C CA . ARG B 1 595 ? 2.225 -23.391 8.68 1 97.88 595 ARG B CA 1
ATOM 10347 C C . ARG B 1 595 ? 3.061 -23.406 9.953 1 97.88 595 ARG B C 1
ATOM 10349 O O . ARG B 1 595 ? 3.23 -22.391 10.617 1 97.88 595 ARG B O 1
ATOM 10356 N N . GLN B 1 596 ? 3.527 -24.578 10.266 1 97.31 596 GLN B N 1
ATOM 10357 C CA . GLN B 1 596 ? 4.375 -24.703 11.445 1 97.31 596 GLN B CA 1
ATOM 10358 C C . GLN B 1 596 ? 5.637 -23.844 11.305 1 97.31 596 GLN B C 1
ATOM 10360 O O . GLN B 1 596 ? 6.062 -23.203 12.266 1 97.31 596 GLN B O 1
ATOM 10365 N N . THR B 1 597 ? 6.211 -23.891 10.148 1 97.44 597 THR B N 1
ATOM 10366 C CA . THR B 1 597 ? 7.402 -23.094 9.898 1 97.44 597 THR B CA 1
ATOM 10367 C C . THR B 1 597 ? 7.09 -21.609 10.047 1 97.44 597 THR B C 1
ATOM 10369 O O . THR B 1 597 ? 7.863 -20.859 10.656 1 97.44 597 THR B O 1
ATOM 10372 N N . ALA B 1 598 ? 5.977 -21.203 9.484 1 98 598 ALA B N 1
ATOM 10373 C CA . ALA B 1 598 ? 5.574 -19.812 9.648 1 98 598 ALA B CA 1
ATOM 10374 C C . ALA B 1 598 ? 5.441 -19.438 11.125 1 98 598 ALA B C 1
ATOM 10376 O O . ALA B 1 598 ? 5.938 -18.406 11.562 1 98 598 ALA B O 1
ATOM 10377 N N . HIS B 1 599 ? 4.797 -20.297 11.914 1 97.88 599 HIS B N 1
ATOM 10378 C CA . HIS B 1 599 ? 4.602 -20.047 13.336 1 97.88 599 HIS B CA 1
ATOM 10379 C C . HIS B 1 599 ? 5.934 -19.984 14.07 1 97.88 599 HIS B C 1
ATOM 10381 O O . HIS B 1 599 ? 6.117 -19.141 14.953 1 97.88 599 HIS B O 1
ATOM 10387 N N . ASN B 1 600 ? 6.852 -20.844 13.672 1 96.62 600 ASN B N 1
ATOM 10388 C CA . ASN B 1 600 ? 8.188 -20.812 14.258 1 96.62 600 ASN B CA 1
ATOM 10389 C C . ASN B 1 600 ? 8.875 -19.469 13.984 1 96.62 600 ASN B C 1
ATOM 10391 O O . ASN B 1 600 ? 9.5 -18.891 14.883 1 96.62 600 ASN B O 1
ATOM 10395 N N . LEU B 1 601 ? 8.805 -19.094 12.797 1 96.94 601 LEU B N 1
ATOM 10396 C CA . LEU B 1 601 ? 9.43 -17.828 12.414 1 96.94 601 LEU B CA 1
ATOM 10397 C C . LEU B 1 601 ? 8.781 -16.656 13.141 1 96.94 601 LEU B C 1
ATOM 10399 O O . LEU B 1 601 ? 9.477 -15.75 13.602 1 96.94 601 LEU B O 1
ATOM 10403 N N . TRP B 1 602 ? 7.43 -16.688 13.234 1 97.44 602 TRP B N 1
ATOM 10404 C CA . TRP B 1 602 ? 6.727 -15.633 13.953 1 97.44 602 TRP B CA 1
ATOM 10405 C C . TRP B 1 602 ? 7.09 -15.633 15.43 1 97.44 602 TRP B C 1
ATOM 10407 O O . TRP B 1 602 ? 7.188 -14.57 16.047 1 97.44 602 TRP B O 1
ATOM 10417 N N . ASP B 1 603 ? 7.273 -16.812 16.016 1 96.81 603 ASP B N 1
ATOM 10418 C CA . ASP B 1 603 ? 7.711 -16.922 17.406 1 96.81 603 ASP B CA 1
ATOM 10419 C C . ASP B 1 603 ? 9.047 -16.203 17.625 1 96.81 603 ASP B C 1
ATOM 10421 O O . ASP B 1 603 ? 9.297 -15.672 18.703 1 96.81 603 ASP B O 1
ATOM 10425 N N . GLU B 1 604 ? 9.828 -16.219 16.547 1 94.25 604 GLU B N 1
ATOM 10426 C CA . GLU B 1 604 ? 11.141 -15.586 16.625 1 94.25 604 GLU B CA 1
ATOM 10427 C C . GLU B 1 604 ? 11.07 -14.109 16.25 1 94.25 604 GLU B C 1
ATOM 10429 O O . GLU B 1 604 ? 12.086 -13.414 16.266 1 94.25 604 GLU B O 1
ATOM 10434 N N . GLY B 1 605 ? 9.891 -13.68 15.914 1 93.38 605 GLY B N 1
ATOM 10435 C CA . GLY B 1 605 ? 9.711 -12.281 15.562 1 93.38 605 GLY B CA 1
ATOM 10436 C C . GLY B 1 605 ? 9.945 -12 14.094 1 93.38 605 GLY B C 1
ATOM 10437 O O . GLY B 1 605 ? 9.852 -10.852 13.656 1 93.38 605 GLY B O 1
ATOM 10438 N N . SER B 1 606 ? 10.25 -13.07 13.281 1 94.25 606 SER B N 1
ATOM 10439 C CA . SER B 1 606 ? 10.492 -12.883 11.852 1 94.25 606 SER B CA 1
ATOM 10440 C C . SER B 1 606 ? 9.195 -12.68 11.086 1 94.25 606 SER B C 1
ATOM 10442 O O . SER B 1 606 ? 8.266 -13.484 11.211 1 94.25 606 SER B O 1
ATOM 10444 N N . ARG B 1 607 ? 9.125 -11.688 10.305 1 94.44 607 ARG B N 1
ATOM 10445 C CA . ARG B 1 607 ? 7.891 -11.297 9.625 1 94.44 607 ARG B CA 1
ATOM 10446 C C . ARG B 1 607 ? 7.859 -11.828 8.195 1 94.44 607 ARG B C 1
ATOM 10448 O O . ARG B 1 607 ? 7.812 -11.047 7.242 1 94.44 607 ARG B O 1
ATOM 10455 N N . VAL B 1 608 ? 7.891 -13.141 8.039 1 96.62 608 VAL B N 1
ATOM 10456 C CA . VAL B 1 608 ? 7.664 -13.859 6.789 1 96.62 608 VAL B CA 1
ATOM 10457 C C . VAL B 1 608 ? 6.223 -14.367 6.738 1 96.62 608 VAL B C 1
ATOM 10459 O O . VAL B 1 608 ? 5.773 -15.062 7.652 1 96.62 608 VAL B O 1
ATOM 10462 N N . TYR B 1 609 ? 5.492 -14.055 5.688 1 98.44 609 TYR B N 1
ATOM 10463 C CA . TYR B 1 609 ? 4.051 -14.258 5.672 1 98.44 609 TYR B CA 1
ATOM 10464 C C . TYR B 1 609 ? 3.656 -15.281 4.617 1 98.44 609 TYR B C 1
ATOM 10466 O O . TYR B 1 609 ? 4.516 -15.82 3.916 1 98.44 609 TYR B O 1
ATOM 10474 N N . PHE B 1 610 ? 2.377 -15.555 4.543 1 98.69 610 PHE B N 1
ATOM 10475 C CA . PHE B 1 610 ? 1.84 -16.547 3.619 1 98.69 610 PHE B CA 1
ATOM 10476 C C . PHE B 1 610 ? 1.65 -15.945 2.232 1 98.69 610 PHE B C 1
ATOM 10478 O O . PHE B 1 610 ? 1.438 -14.734 2.098 1 98.69 610 PHE B O 1
ATOM 10485 N N . THR B 1 611 ? 1.775 -16.75 1.264 1 98.44 611 THR B N 1
ATOM 10486 C CA . THR B 1 611 ? 1.128 -16.641 -0.039 1 98.44 611 THR B CA 1
ATOM 10487 C C . THR B 1 611 ? 0.381 -17.938 -0.375 1 98.44 611 THR B C 1
ATOM 10489 O O . THR B 1 611 ? 0.362 -18.875 0.424 1 98.44 611 THR B O 1
ATOM 10492 N N . ALA B 1 612 ? -0.388 -17.891 -1.487 1 98.81 612 ALA B N 1
ATOM 10493 C CA . ALA B 1 612 ? -1.155 -19.094 -1.81 1 98.81 612 ALA B CA 1
ATOM 10494 C C . ALA B 1 612 ? -1.415 -19.188 -3.311 1 98.81 612 ALA B C 1
ATOM 10496 O O . ALA B 1 612 ? -1.564 -18.172 -3.988 1 98.81 612 ALA B O 1
ATOM 10497 N N . GLY B 1 613 ? -1.484 -20.391 -3.766 1 98.5 613 GLY B N 1
ATOM 10498 C CA . GLY B 1 613 ? -1.798 -20.656 -5.16 1 98.5 613 GLY B CA 1
ATOM 10499 C C . GLY B 1 613 ? -2.088 -22.125 -5.438 1 98.5 613 GLY B C 1
ATOM 10500 O O . GLY B 1 613 ? -1.815 -22.984 -4.602 1 98.5 613 GLY B O 1
ATOM 10501 N N . THR B 1 614 ? -2.609 -22.359 -6.578 1 98.31 614 THR B N 1
ATOM 10502 C CA . THR B 1 614 ? -3.127 -23.688 -6.883 1 98.31 614 THR B CA 1
ATOM 10503 C C . THR B 1 614 ? -2.041 -24.562 -7.504 1 98.31 614 THR B C 1
ATOM 10505 O O . THR B 1 614 ? -2.102 -25.781 -7.422 1 98.31 614 THR B O 1
ATOM 10508 N N . ASP B 1 615 ? -1.081 -23.938 -8.172 1 97.31 615 ASP B N 1
ATOM 10509 C CA . ASP B 1 615 ? -0.113 -24.688 -8.969 1 97.31 615 ASP B CA 1
ATOM 10510 C C . ASP B 1 615 ? -0.802 -25.453 -10.094 1 97.31 615 ASP B C 1
ATOM 10512 O O . ASP B 1 615 ? -0.475 -26.609 -10.359 1 97.31 615 ASP B O 1
ATOM 10516 N N . THR B 1 616 ? -1.746 -24.781 -10.727 1 96.62 616 THR B N 1
ATOM 10517 C CA . THR B 1 616 ? -2.541 -25.375 -11.789 1 96.62 616 THR B CA 1
ATOM 10518 C C . THR B 1 616 ? -1.735 -25.469 -13.078 1 96.62 616 THR B C 1
ATOM 10520 O O . THR B 1 616 ? -1.18 -24.469 -13.539 1 96.62 616 THR B O 1
ATOM 10523 N N . HIS B 1 617 ? -1.719 -26.672 -13.656 1 93.25 617 HIS B N 1
ATOM 10524 C CA . HIS B 1 617 ? -1.048 -26.906 -14.93 1 93.25 617 HIS B CA 1
ATOM 10525 C C . HIS B 1 617 ? -2.055 -27.188 -16.047 1 93.25 617 HIS B C 1
ATOM 10527 O O . HIS B 1 617 ? -1.711 -27.141 -17.219 1 93.25 617 HIS B O 1
ATOM 10533 N N . ASP B 1 618 ? -3.232 -27.531 -15.625 1 91.81 618 ASP B N 1
ATOM 10534 C CA . ASP B 1 618 ? -4.352 -27.844 -16.5 1 91.81 618 ASP B CA 1
ATOM 10535 C C . ASP B 1 618 ? -5.652 -27.25 -15.969 1 91.81 618 ASP B C 1
ATOM 10537 O O . ASP B 1 618 ? -6.359 -27.891 -15.188 1 91.81 618 ASP B O 1
ATOM 10541 N N . ALA B 1 619 ? -6.004 -26.125 -16.484 1 95.75 619 ALA B N 1
ATOM 10542 C CA . ALA B 1 619 ? -7.133 -25.391 -15.938 1 95.75 619 ALA B CA 1
ATOM 10543 C C . ALA B 1 619 ? -8.453 -26.094 -16.234 1 95.75 619 ALA B C 1
ATOM 10545 O O . ALA B 1 619 ? -9.477 -25.797 -15.617 1 95.75 619 ALA B O 1
ATOM 10546 N N . TRP B 1 620 ? -8.492 -27.016 -17.141 1 93.12 620 TRP B N 1
ATOM 10547 C CA . TRP B 1 620 ? -9.711 -27.781 -17.422 1 93.12 620 TRP B CA 1
ATOM 10548 C C . TRP B 1 620 ? -9.961 -28.828 -16.344 1 93.12 620 TRP B C 1
ATOM 10550 O O . TRP B 1 620 ? -11.117 -29.156 -16.047 1 93.12 620 TRP B O 1
ATOM 10560 N N . ASN B 1 621 ? -8.906 -29.312 -15.789 1 89.38 621 ASN B N 1
ATOM 10561 C CA . ASN B 1 621 ? -9.062 -30.438 -14.859 1 89.38 621 ASN B CA 1
ATOM 10562 C C . ASN B 1 621 ? -8.758 -30.016 -13.422 1 89.38 621 ASN B C 1
ATOM 10564 O O . ASN B 1 621 ? -9.125 -30.719 -12.477 1 89.38 621 ASN B O 1
ATOM 10568 N N . ASP B 1 622 ? -8.023 -29.016 -13.258 1 92.5 622 ASP B N 1
ATOM 10569 C CA . ASP B 1 622 ? -7.746 -28.469 -11.938 1 92.5 622 ASP B CA 1
ATOM 10570 C C . ASP B 1 622 ? -8.523 -27.172 -11.711 1 92.5 622 ASP B C 1
ATOM 10572 O O . ASP B 1 622 ? -8.664 -26.359 -12.625 1 92.5 622 ASP B O 1
ATOM 10576 N N . LEU B 1 623 ? -8.953 -27.031 -10.539 1 96.75 623 LEU B N 1
ATOM 10577 C CA . LEU B 1 623 ? -9.781 -25.859 -10.258 1 96.75 623 LEU B CA 1
ATOM 10578 C C . LEU B 1 623 ? -8.914 -24.656 -9.938 1 96.75 623 LEU B C 1
ATOM 10580 O O . LEU B 1 623 ? -8.43 -24.5 -8.812 1 96.75 623 LEU B O 1
ATOM 10584 N N . THR B 1 624 ? -8.828 -23.75 -10.875 1 98 624 THR B N 1
ATOM 10585 C CA . THR B 1 624 ? -8.148 -22.469 -10.711 1 98 624 THR B CA 1
ATOM 10586 C C . THR B 1 624 ? -8.75 -21.688 -9.547 1 98 624 THR B C 1
ATOM 10588 O O . THR B 1 624 ? -9.969 -21.641 -9.391 1 98 624 THR B O 1
ATOM 10591 N N . GLY B 1 625 ? -7.926 -21.156 -8.672 1 98.44 625 GLY B N 1
ATOM 10592 C CA . GLY B 1 625 ? -8.367 -20.234 -7.648 1 98.44 625 GLY B CA 1
ATOM 10593 C C . GLY B 1 625 ? -8.953 -20.938 -6.43 1 98.44 625 GLY B C 1
ATOM 10594 O O . GLY B 1 625 ? -9.438 -20.266 -5.508 1 98.44 625 GLY B O 1
ATOM 10595 N N . ARG B 1 626 ? -8.906 -22.297 -6.379 1 97.88 626 ARG B N 1
ATOM 10596 C CA . ARG B 1 626 ? -9.523 -23 -5.258 1 97.88 626 ARG B CA 1
ATOM 10597 C C . ARG B 1 626 ? -8.828 -22.641 -3.947 1 97.88 626 ARG B C 1
ATOM 10599 O O . ARG B 1 626 ? -9.414 -22.812 -2.871 1 97.88 626 ARG B O 1
ATOM 10606 N N . ILE B 1 627 ? -7.586 -22.297 -3.99 1 98.62 627 ILE B N 1
ATOM 10607 C CA . ILE B 1 627 ? -6.879 -21.578 -2.938 1 98.62 627 ILE B CA 1
ATOM 10608 C C . ILE B 1 627 ? -6.309 -20.266 -3.494 1 98.62 627 ILE B C 1
ATOM 10610 O O . ILE B 1 627 ? -5.852 -20.219 -4.637 1 98.62 627 ILE B O 1
ATOM 10614 N N . ARG B 1 628 ? -6.453 -19.188 -2.742 1 98.75 628 ARG B N 1
ATOM 10615 C CA . ARG B 1 628 ? -6.031 -17.875 -3.219 1 98.75 628 ARG B CA 1
ATOM 10616 C C . ARG B 1 628 ? -5.527 -17.016 -2.066 1 98.75 628 ARG B C 1
ATOM 10618 O O . ARG B 1 628 ? -5.746 -17.344 -0.897 1 98.75 628 ARG B O 1
ATOM 10625 N N . MET B 1 629 ? -4.766 -16.047 -2.402 1 98.75 629 MET B N 1
ATOM 10626 C CA . MET B 1 629 ? -4.352 -15.039 -1.429 1 98.75 629 MET B CA 1
ATOM 10627 C C . MET B 1 629 ? -5.23 -13.797 -1.523 1 98.75 629 MET B C 1
ATOM 10629 O O . MET B 1 629 ? -5.48 -13.289 -2.617 1 98.75 629 MET B O 1
ATOM 10633 N N . MET B 1 630 ? -5.777 -13.43 -0.41 1 98.81 630 MET B N 1
ATOM 10634 C CA . MET B 1 630 ? -6.469 -12.141 -0.296 1 98.81 630 MET B CA 1
ATOM 10635 C C . MET B 1 630 ? -5.543 -11.078 0.29 1 98.81 630 MET B C 1
ATOM 10637 O O . MET B 1 630 ? -4.816 -11.344 1.249 1 98.81 630 MET B O 1
ATOM 10641 N N . ALA B 1 631 ? -5.52 -9.906 -0.302 1 98.38 631 ALA B N 1
ATOM 10642 C CA . ALA B 1 631 ? -4.715 -8.805 0.215 1 98.38 631 ALA B CA 1
ATOM 10643 C C . ALA B 1 631 ? -5.547 -7.531 0.351 1 98.38 631 ALA B C 1
ATOM 10645 O O . ALA B 1 631 ? -6.426 -7.27 -0.472 1 98.38 631 ALA B O 1
ATOM 10646 N N . LYS B 1 632 ? -5.336 -6.812 1.404 1 96.62 632 LYS B N 1
ATOM 10647 C CA . LYS B 1 632 ? -5.93 -5.492 1.595 1 96.62 632 LYS B CA 1
ATOM 10648 C C . LYS B 1 632 ? -5.137 -4.418 0.857 1 96.62 632 LYS B C 1
ATOM 10650 O O . LYS B 1 632 ? -3.969 -4.176 1.174 1 96.62 632 LYS B O 1
ATOM 10655 N N . VAL B 1 633 ? -5.617 -3.797 -0.159 1 93.44 633 VAL B N 1
ATOM 10656 C CA . VAL B 1 633 ? -4.941 -2.76 -0.932 1 93.44 633 VAL B CA 1
ATOM 10657 C C . VAL B 1 633 ? -5.719 -1.45 -0.834 1 93.44 633 VAL B C 1
ATOM 10659 O O . VAL B 1 633 ? -6.754 -1.287 -1.482 1 93.44 633 VAL B O 1
ATOM 10662 N N . PRO B 1 634 ? -4.984 -0.517 0.001 1 82.94 634 PRO B N 1
ATOM 10663 C CA . PRO B 1 634 ? -5.676 0.771 0.107 1 82.94 634 PRO B CA 1
ATOM 10664 C C . PRO B 1 634 ? -5.543 1.618 -1.157 1 82.94 634 PRO B C 1
ATOM 10666 O O . PRO B 1 634 ? -4.449 1.718 -1.725 1 82.94 634 PRO B O 1
ATOM 10669 N N . GLY B 1 635 ? -6.527 1.782 -2.033 1 77.69 635 GLY B N 1
ATOM 10670 C CA . GLY B 1 635 ? -6.496 2.582 -3.248 1 77.69 635 GLY B CA 1
ATOM 10671 C C . GLY B 1 635 ? -6.688 1.761 -4.508 1 77.69 635 GLY B C 1
ATOM 10672 O O . GLY B 1 635 ? -7.445 0.787 -4.512 1 77.69 635 GLY B O 1
ATOM 10673 N N . GLU B 1 636 ? -5.781 2.178 -5.488 1 85.19 636 GLU B N 1
ATOM 10674 C CA . GLU B 1 636 ? -5.949 1.483 -6.758 1 85.19 636 GLU B CA 1
ATOM 10675 C C . GLU B 1 636 ? -5.227 0.137 -6.754 1 85.19 636 GLU B C 1
ATOM 10677 O O . GLU B 1 636 ? -4.098 0.035 -6.273 1 85.19 636 GLU B O 1
ATOM 10682 N N . LEU B 1 637 ? -5.867 -0.797 -7.262 1 92.88 637 LEU B N 1
ATOM 10683 C CA . LEU B 1 637 ? -5.309 -2.143 -7.344 1 92.88 637 LEU B CA 1
ATOM 10684 C C . LEU B 1 637 ? -4.312 -2.246 -8.492 1 92.88 637 LEU B C 1
ATOM 10686 O O . LEU B 1 637 ? -4.672 -2.035 -9.656 1 92.88 637 LEU B O 1
ATOM 10690 N N . THR B 1 638 ? -3.053 -2.434 -8.211 1 93.75 638 THR B N 1
ATOM 10691 C CA . THR B 1 638 ? -1.996 -2.762 -9.164 1 93.75 638 THR B CA 1
ATOM 10692 C C . THR B 1 638 ? -1.232 -4.004 -8.719 1 93.75 638 THR B C 1
ATOM 10694 O O . THR B 1 638 ? -1.282 -4.379 -7.543 1 93.75 638 THR B O 1
ATOM 10697 N N . PRO B 1 639 ? -0.549 -4.633 -9.656 1 96.19 639 PRO B N 1
ATOM 10698 C CA . PRO B 1 639 ? 0.234 -5.809 -9.258 1 96.19 639 PRO B CA 1
ATOM 10699 C C . PRO B 1 639 ? 1.236 -5.5 -8.148 1 96.19 639 PRO B C 1
ATOM 10701 O O . PRO B 1 639 ? 1.38 -6.285 -7.207 1 96.19 639 PRO B O 1
ATOM 10704 N N . ARG B 1 640 ? 1.886 -4.43 -8.188 1 94.31 640 ARG B N 1
ATOM 10705 C CA . ARG B 1 640 ? 2.914 -4.094 -7.207 1 94.31 640 ARG B CA 1
ATOM 10706 C C . ARG B 1 640 ? 2.293 -3.729 -5.863 1 94.31 640 ARG B C 1
ATOM 10708 O O . ARG B 1 640 ? 2.842 -4.059 -4.809 1 94.31 640 ARG B O 1
ATOM 10715 N N . ALA B 1 641 ? 1.13 -2.936 -5.887 1 93.38 641 ALA B N 1
ATOM 10716 C CA . ALA B 1 641 ? 0.429 -2.631 -4.641 1 93.38 641 ALA B CA 1
ATOM 10717 C C . ALA B 1 641 ? -0.041 -3.906 -3.949 1 93.38 641 ALA B C 1
ATOM 10719 O O . ALA B 1 641 ? 0.02 -4.012 -2.723 1 93.38 641 ALA B O 1
ATOM 10720 N N . PHE B 1 642 ? -0.529 -4.859 -4.766 1 97.56 642 PHE B N 1
ATOM 10721 C CA . PHE B 1 642 ? -0.979 -6.145 -4.242 1 97.56 642 PHE B CA 1
ATOM 10722 C C . PHE B 1 642 ? 0.175 -6.898 -3.592 1 97.56 642 PHE B C 1
ATOM 10724 O O . PHE B 1 642 ? 0.06 -7.355 -2.453 1 97.56 642 PHE B O 1
ATOM 10731 N N . ALA B 1 643 ? 1.298 -6.969 -4.285 1 97.44 643 ALA B N 1
ATOM 10732 C CA . ALA B 1 643 ? 2.477 -7.672 -3.783 1 97.44 643 ALA B CA 1
ATOM 10733 C C . ALA B 1 643 ? 3.02 -7 -2.525 1 97.44 643 ALA B C 1
ATOM 10735 O O . ALA B 1 643 ? 3.438 -7.68 -1.584 1 97.44 643 ALA B O 1
ATOM 10736 N N . ARG B 1 644 ? 3.066 -5.691 -2.496 1 95.56 644 ARG B N 1
ATOM 10737 C CA . ARG B 1 644 ? 3.547 -4.938 -1.339 1 95.56 644 ARG B CA 1
ATOM 10738 C C . ARG B 1 644 ? 2.684 -5.215 -0.112 1 95.56 644 ARG B C 1
ATOM 10740 O O . ARG B 1 644 ? 3.201 -5.371 0.996 1 95.56 644 ARG B O 1
ATOM 10747 N N . ALA B 1 645 ? 1.345 -5.254 -0.335 1 96.56 645 ALA B N 1
ATOM 10748 C CA . ALA B 1 645 ? 0.433 -5.566 0.762 1 96.56 645 ALA B CA 1
ATOM 10749 C C . ALA B 1 645 ? 0.747 -6.934 1.364 1 96.56 645 ALA B C 1
ATOM 10751 O O . ALA B 1 645 ? 0.723 -7.102 2.586 1 96.56 645 ALA B O 1
ATOM 10752 N N . LEU B 1 646 ? 1.057 -7.863 0.485 1 97.94 646 LEU B N 1
ATOM 10753 C CA . LEU B 1 646 ? 1.392 -9.203 0.965 1 97.94 646 LEU B CA 1
ATOM 10754 C C . LEU B 1 646 ? 2.717 -9.188 1.72 1 97.94 646 LEU B C 1
ATOM 10756 O O . LEU B 1 646 ? 2.852 -9.852 2.754 1 97.94 646 LEU B O 1
ATOM 10760 N N . LYS B 1 647 ? 3.695 -8.469 1.16 1 96.88 647 LYS B N 1
ATOM 10761 C CA . LYS B 1 647 ? 4.996 -8.367 1.812 1 96.88 647 LYS B CA 1
ATOM 10762 C C . LYS B 1 647 ? 4.867 -7.766 3.207 1 96.88 647 LYS B C 1
ATOM 10764 O O . LYS B 1 647 ? 5.613 -8.133 4.117 1 96.88 647 LYS B O 1
ATOM 10769 N N . ASP B 1 648 ? 3.895 -6.844 3.379 1 96.31 648 ASP B N 1
ATOM 10770 C CA . ASP B 1 648 ? 3.68 -6.168 4.652 1 96.31 648 ASP B CA 1
ATOM 10771 C C . ASP B 1 648 ? 2.768 -6.984 5.562 1 96.31 648 ASP B C 1
ATOM 10773 O O . ASP B 1 648 ? 2.469 -6.574 6.688 1 96.31 648 ASP B O 1
ATOM 10777 N N . GLY B 1 649 ? 2.264 -8.117 5.102 1 98.12 649 GLY B N 1
ATOM 10778 C CA . GLY B 1 649 ? 1.501 -9.055 5.91 1 98.12 649 GLY B CA 1
ATOM 10779 C C . GLY B 1 649 ? 0.006 -8.797 5.871 1 98.12 649 GLY B C 1
ATOM 10780 O O . GLY B 1 649 ? -0.764 -9.477 6.551 1 98.12 649 GLY B O 1
ATOM 10781 N N . HIS B 1 650 ? -0.458 -7.887 5.004 1 98.19 650 HIS B N 1
ATOM 10782 C CA . HIS B 1 650 ? -1.856 -7.473 4.973 1 98.19 650 HIS B CA 1
ATOM 10783 C C . HIS B 1 650 ? -2.695 -8.422 4.129 1 98.19 650 HIS B C 1
ATOM 10785 O O . HIS B 1 650 ? -3.424 -7.988 3.232 1 98.19 650 HIS B O 1
ATOM 10791 N N . GLY B 1 651 ? -2.65 -9.688 4.496 1 98.62 651 GLY B N 1
ATOM 10792 C CA . GLY B 1 651 ? -3.393 -10.664 3.709 1 98.62 651 GLY B CA 1
ATOM 10793 C C . GLY B 1 651 ? -3.646 -11.961 4.449 1 98.62 651 GLY B C 1
ATOM 10794 O O . GLY B 1 651 ? -3.246 -12.109 5.605 1 98.62 651 GLY B O 1
ATOM 10795 N N . TYR B 1 652 ? -4.402 -12.844 3.814 1 98.88 652 TYR B N 1
ATOM 10796 C CA . TYR B 1 652 ? -4.684 -14.188 4.297 1 98.88 652 TYR B CA 1
ATOM 10797 C C . TYR B 1 652 ? -4.926 -15.148 3.139 1 98.88 652 TYR B C 1
ATOM 10799 O O . TYR B 1 652 ? -5.391 -14.734 2.072 1 98.88 652 TYR B O 1
ATOM 10807 N N . ALA B 1 653 ? -4.52 -16.375 3.322 1 98.88 653 ALA B N 1
ATOM 10808 C CA . ALA B 1 653 ? -4.84 -17.438 2.375 1 98.88 653 ALA B CA 1
ATOM 10809 C C . ALA B 1 653 ? -6.23 -18 2.645 1 98.88 653 ALA B C 1
ATOM 10811 O O . ALA B 1 653 ? -6.652 -18.109 3.799 1 98.88 653 ALA B O 1
ATOM 10812 N N . THR B 1 654 ? -6.949 -18.422 1.574 1 98.88 654 THR B N 1
ATOM 10813 C CA . THR B 1 654 ? -8.289 -18.938 1.83 1 98.88 654 THR B CA 1
ATOM 10814 C C . THR B 1 654 ? -8.711 -19.922 0.729 1 98.88 654 THR B C 1
ATOM 10816 O O . THR B 1 654 ? -8.297 -19.766 -0.423 1 98.88 654 THR B O 1
ATOM 10819 N N . GLN B 1 655 ? -9.508 -20.828 1.144 1 98.62 655 GLN B N 1
ATOM 10820 C CA . GLN B 1 655 ? -10.172 -21.75 0.245 1 98.62 655 GLN B CA 1
ATOM 10821 C C . GLN B 1 655 ? -11.672 -21.484 0.182 1 98.62 655 GLN B C 1
ATOM 10823 O O . GLN B 1 655 ? -12.406 -22.188 -0.518 1 98.62 655 GLN B O 1
ATOM 10828 N N . GLY B 1 656 ? -12.094 -20.469 0.887 1 98.56 656 GLY B N 1
ATOM 10829 C CA . GLY B 1 656 ? -13.523 -20.188 0.893 1 98.56 656 GLY B CA 1
ATOM 10830 C C . GLY B 1 656 ? -13.906 -19.047 1.822 1 98.56 656 GLY B C 1
ATOM 10831 O O . GLY B 1 656 ? -14.406 -18.016 1.374 1 98.56 656 GLY B O 1
ATOM 10832 N N . PRO B 1 657 ? -13.625 -19.172 3.162 1 98.88 657 PRO B N 1
ATOM 10833 C CA . PRO B 1 657 ? -14.008 -18.125 4.117 1 98.88 657 PRO B CA 1
ATOM 10834 C C . PRO B 1 657 ? -13.305 -16.797 3.84 1 98.88 657 PRO B C 1
ATOM 10836 O O . PRO B 1 657 ? -12.141 -16.781 3.443 1 98.88 657 PRO B O 1
ATOM 10839 N N . LEU B 1 658 ? -14.023 -15.75 4.008 1 98.88 658 LEU B N 1
ATOM 10840 C CA . LEU B 1 658 ? -13.5 -14.398 3.848 1 98.88 658 LEU B CA 1
ATOM 10841 C C . LEU B 1 658 ? -13.391 -13.695 5.195 1 98.88 658 LEU B C 1
ATOM 10843 O O . LEU B 1 658 ? -14.312 -13.758 6.008 1 98.88 658 LEU B O 1
ATOM 10847 N N . LEU B 1 659 ? -12.234 -13.078 5.449 1 98.81 659 LEU B N 1
ATOM 10848 C CA . LEU B 1 659 ? -11.938 -12.445 6.727 1 98.81 659 LEU B CA 1
ATOM 10849 C C . LEU B 1 659 ? -11.82 -10.93 6.566 1 98.81 659 LEU B C 1
ATOM 10851 O O . LEU B 1 659 ? -11.188 -10.453 5.621 1 98.81 659 LEU B O 1
ATOM 10855 N N . HIS B 1 660 ? -12.461 -10.195 7.469 1 98 660 HIS B N 1
ATOM 10856 C CA . HIS B 1 660 ? -12.414 -8.734 7.477 1 98 660 HIS B CA 1
ATOM 10857 C C . HIS B 1 660 ? -12.148 -8.203 8.875 1 98 660 HIS B C 1
ATOM 10859 O O . HIS B 1 660 ? -13.086 -7.855 9.602 1 98 660 HIS B O 1
ATOM 10865 N N . PRO B 1 661 ? -10.922 -8.016 9.242 1 97.62 661 PRO B N 1
ATOM 10866 C CA . PRO B 1 661 ? -10.641 -7.395 10.539 1 97.62 661 PRO B CA 1
ATOM 10867 C C . PRO B 1 661 ? -11.18 -5.965 10.625 1 97.62 661 PRO B C 1
ATOM 10869 O O . PRO B 1 661 ? -10.984 -5.172 9.703 1 97.62 661 PRO B O 1
ATOM 10872 N N . ARG B 1 662 ? -11.82 -5.645 11.75 1 94.12 662 ARG B N 1
ATOM 10873 C CA . ARG B 1 662 ? -12.375 -4.316 11.984 1 94.12 662 ARG B CA 1
ATOM 10874 C C . ARG B 1 662 ? -11.383 -3.438 12.742 1 94.12 662 ARG B C 1
ATOM 10876 O O . ARG B 1 662 ? -11.43 -2.211 12.633 1 94.12 662 ARG B O 1
ATOM 10883 N N . ASN B 1 663 ? -10.68 -4.094 13.602 1 92.44 663 ASN B N 1
ATOM 10884 C CA . ASN B 1 663 ? -9.57 -3.449 14.305 1 92.44 663 ASN B CA 1
ATOM 10885 C C . ASN B 1 663 ? -8.336 -4.344 14.352 1 92.44 663 ASN B C 1
ATOM 10887 O O . ASN B 1 663 ? -8.453 -5.566 14.445 1 92.44 663 ASN B O 1
ATOM 10891 N N . GLY B 1 664 ? -7.211 -3.875 14 1 94.19 664 GLY B N 1
ATOM 10892 C CA . GLY B 1 664 ? -6 -4.68 13.984 1 94.19 664 GLY B CA 1
ATOM 10893 C C . GLY B 1 664 ? -5.824 -5.461 12.695 1 94.19 664 GLY B C 1
ATOM 10894 O O . GLY B 1 664 ? -6.066 -6.672 12.664 1 94.19 664 GLY B O 1
ATOM 10895 N N . LEU B 1 665 ? -5.445 -4.914 11.68 1 96.5 665 LEU B N 1
ATOM 10896 C CA . LEU B 1 665 ? -5.238 -5.531 10.375 1 96.5 665 LEU B CA 1
ATOM 10897 C C . LEU B 1 665 ? -4.102 -6.547 10.422 1 96.5 665 LEU B C 1
ATOM 10899 O O . LEU B 1 665 ? -3.119 -6.348 11.141 1 96.5 665 LEU B O 1
ATOM 10903 N N . PHE B 1 666 ? -4.195 -7.625 9.68 1 98.44 666 PHE B N 1
ATOM 10904 C CA . PHE B 1 666 ? -3.104 -8.586 9.547 1 98.44 666 PHE B CA 1
ATOM 10905 C C . PHE B 1 666 ? -1.809 -7.879 9.164 1 98.44 666 PHE B C 1
ATOM 10907 O O . PHE B 1 666 ? -1.813 -6.973 8.328 1 98.44 666 PHE B O 1
ATOM 10914 N N . GLY B 1 667 ? -0.728 -8.305 9.773 1 97.5 667 GLY B N 1
ATOM 10915 C CA . GLY B 1 667 ? 0.572 -7.719 9.492 1 97.5 667 GLY B CA 1
ATOM 10916 C C . GLY B 1 667 ? 0.878 -6.508 10.352 1 97.5 667 GLY B C 1
ATOM 10917 O O . GLY B 1 667 ? 2.041 -6.129 10.508 1 97.5 667 GLY B O 1
ATOM 10918 N N . ASP B 1 668 ? -0.198 -5.855 10.961 1 96.06 668 ASP B N 1
ATOM 10919 C CA . ASP B 1 668 ? 0.004 -4.68 11.805 1 96.06 668 ASP B CA 1
ATOM 10920 C C . ASP B 1 668 ? 0.554 -5.07 13.172 1 96.06 668 ASP B C 1
ATOM 10922 O O . ASP B 1 668 ? 0.434 -6.227 13.586 1 96.06 668 ASP B O 1
ATOM 10926 N N . ALA B 1 669 ? 1.181 -4.105 13.812 1 94.5 669 ALA B N 1
ATOM 10927 C CA . ALA B 1 669 ? 1.562 -4.227 15.211 1 94.5 669 ALA B CA 1
ATOM 10928 C C . ALA B 1 669 ? 0.534 -3.561 16.125 1 94.5 669 ALA B C 1
ATOM 10930 O O . ALA B 1 669 ? 0.362 -2.34 16.078 1 94.5 669 ALA B O 1
ATOM 10931 N N . LEU B 1 670 ? -0.209 -4.352 16.828 1 95.06 670 LEU B N 1
ATOM 10932 C CA . LEU B 1 670 ? -1.085 -3.859 17.875 1 95.06 670 LEU B CA 1
ATOM 10933 C C . LEU B 1 670 ? -0.29 -3.549 19.141 1 95.06 670 LEU B C 1
ATOM 10935 O O . LEU B 1 670 ? 0.238 -4.457 19.781 1 95.06 670 LEU B O 1
ATOM 10939 N N . ARG B 1 671 ? -0.151 -2.326 19.453 1 93.69 671 ARG B N 1
ATOM 10940 C CA . ARG B 1 671 ? 0.574 -1.892 20.641 1 93.69 671 ARG B CA 1
ATOM 10941 C C . ARG B 1 671 ? -0.38 -1.655 21.812 1 93.69 671 ARG B C 1
ATOM 10943 O O . ARG B 1 671 ? -1.326 -0.874 21.703 1 93.69 671 ARG B O 1
ATOM 10950 N N . LEU B 1 672 ? -0.147 -2.35 22.906 1 94.69 672 LEU B N 1
ATOM 10951 C CA . LEU B 1 672 ? -0.981 -2.275 24.109 1 94.69 672 LEU B CA 1
ATOM 10952 C C . LEU B 1 672 ? -0.144 -1.931 25.328 1 94.69 672 LEU B C 1
ATOM 10954 O O . LEU B 1 672 ? 0.995 -2.387 25.453 1 94.69 672 LEU B O 1
ATOM 10958 N N . PRO B 1 673 ? -0.737 -1.057 26.203 1 93.38 673 PRO B N 1
ATOM 10959 C CA . PRO B 1 673 ? -0.064 -0.925 27.5 1 93.38 673 PRO B CA 1
ATOM 10960 C C . PRO B 1 673 ? 0.053 -2.254 28.25 1 93.38 673 PRO B C 1
ATOM 10962 O O . PRO B 1 673 ? -0.858 -3.084 28.172 1 93.38 673 PRO B O 1
ATOM 10965 N N . GLU B 1 674 ? 1.162 -2.383 28.953 1 92.56 674 GLU B N 1
ATOM 10966 C CA . GLU B 1 674 ? 1.325 -3.588 29.766 1 92.56 674 GLU B CA 1
ATOM 10967 C C . GLU B 1 674 ? 0.151 -3.775 30.719 1 92.56 674 GLU B C 1
ATOM 10969 O O . GLU B 1 674 ? -0.307 -2.818 31.344 1 92.56 674 GLU B O 1
ATOM 10974 N N . GLY B 1 675 ? -0.421 -4.973 30.734 1 90.38 675 GLY B N 1
ATOM 10975 C CA . GLY B 1 675 ? -1.471 -5.316 31.672 1 90.38 675 GLY B CA 1
ATOM 10976 C C . GLY B 1 675 ? -2.865 -5.051 31.141 1 90.38 675 GLY B C 1
ATOM 10977 O O . GLY B 1 675 ? -3.859 -5.355 31.812 1 90.38 675 GLY B O 1
ATOM 10978 N N . GLU B 1 676 ? -2.977 -4.566 29.938 1 91.75 676 GLU B N 1
ATOM 10979 C CA . GLU B 1 676 ? -4.297 -4.25 29.391 1 91.75 676 GLU B CA 1
ATOM 10980 C C . GLU B 1 676 ? -4.762 -5.32 28.406 1 91.75 676 GLU B C 1
ATOM 10982 O O . GLU B 1 676 ? -3.965 -5.832 27.625 1 91.75 676 GLU B O 1
ATOM 10987 N N . ALA B 1 677 ? -6.008 -5.664 28.531 1 94.62 677 ALA B N 1
ATOM 10988 C CA . ALA B 1 677 ? -6.617 -6.594 27.578 1 94.62 677 ALA B CA 1
ATOM 10989 C C . ALA B 1 677 ? -7.125 -5.859 26.344 1 94.62 677 ALA B C 1
ATOM 10991 O O . ALA B 1 677 ? -7.254 -4.633 26.359 1 94.62 677 ALA B O 1
ATOM 10992 N N . PHE B 1 678 ? -7.336 -6.598 25.281 1 95.19 678 PHE B N 1
ATOM 10993 C CA . PHE B 1 678 ? -7.824 -6.055 24.031 1 95.19 678 PHE B CA 1
ATOM 10994 C C . PHE B 1 678 ? -8.812 -7.012 23.375 1 95.19 678 PHE B C 1
ATOM 10996 O O . PHE B 1 678 ? -8.672 -8.234 23.484 1 95.19 678 PHE B O 1
ATOM 11003 N N . THR B 1 679 ? -9.82 -6.453 22.766 1 96.44 679 THR B N 1
ATOM 11004 C CA . THR B 1 679 ? -10.758 -7.262 22 1 96.44 679 THR B CA 1
ATOM 11005 C C . THR B 1 679 ? -10.531 -7.078 20.5 1 96.44 679 THR B C 1
ATOM 11007 O O . THR B 1 679 ? -10.727 -5.984 19.969 1 96.44 679 THR B O 1
ATOM 11010 N N . TRP B 1 680 ? -10.07 -8.125 19.875 1 97.44 680 TRP B N 1
ATOM 11011 C CA . TRP B 1 680 ? -9.875 -8.141 18.422 1 97.44 680 TRP B CA 1
ATOM 11012 C C . TRP B 1 680 ? -11.172 -8.5 17.703 1 97.44 680 TRP B C 1
ATOM 11014 O O . TRP B 1 680 ? -11.742 -9.57 17.938 1 97.44 680 TRP B O 1
ATOM 11024 N N . GLN B 1 681 ? -11.648 -7.602 16.875 1 97.69 681 GLN B N 1
ATOM 11025 C CA . GLN B 1 681 ? -12.914 -7.801 16.156 1 97.69 681 GLN B CA 1
ATOM 11026 C C . GLN B 1 681 ? -12.68 -8.141 14.695 1 97.69 681 GLN B C 1
ATOM 11028 O O . GLN B 1 681 ? -12.016 -7.395 13.977 1 97.69 681 GLN B O 1
ATOM 11033 N N . VAL B 1 682 ? -13.211 -9.273 14.219 1 98.38 682 VAL B N 1
ATOM 11034 C CA . VAL B 1 682 ? -13.07 -9.711 12.836 1 98.38 682 VAL B CA 1
ATOM 11035 C C . VAL B 1 682 ? -14.422 -10.195 12.312 1 98.38 682 VAL B C 1
ATOM 11037 O O . VAL B 1 682 ? -15.047 -11.078 12.898 1 98.38 682 VAL B O 1
ATOM 11040 N N . ASP B 1 683 ? -14.883 -9.648 11.203 1 98.56 683 ASP B N 1
ATOM 11041 C CA . ASP B 1 683 ? -16.047 -10.188 10.5 1 98.56 683 ASP B CA 1
ATOM 11042 C C . ASP B 1 683 ? -15.633 -11.32 9.562 1 98.56 683 ASP B C 1
ATOM 11044 O O . ASP B 1 683 ? -14.609 -11.242 8.891 1 98.56 683 ASP B O 1
ATOM 11048 N N . VAL B 1 684 ? -16.406 -12.375 9.617 1 98.69 684 VAL B N 1
ATOM 11049 C CA . VAL B 1 684 ? -16.109 -13.531 8.773 1 98.69 684 VAL B CA 1
ATOM 11050 C C . VAL B 1 684 ? -17.328 -13.898 7.941 1 98.69 684 VAL B C 1
ATOM 11052 O O . VAL B 1 684 ? -18.469 -13.773 8.414 1 98.69 684 VAL B O 1
ATOM 11055 N N . THR B 1 685 ? -17.078 -14.242 6.699 1 98.69 685 THR B N 1
ATOM 11056 C CA . THR B 1 685 ? -18.125 -14.648 5.766 1 98.69 685 THR B CA 1
ATOM 11057 C C . THR B 1 685 ? -17.719 -15.922 5.023 1 98.69 685 THR B C 1
ATOM 11059 O O . THR B 1 685 ? -16.562 -16.078 4.637 1 98.69 685 THR B O 1
ATOM 11062 N N . ALA B 1 686 ? -18.625 -16.875 4.871 1 98.62 686 ALA B N 1
ATOM 11063 C CA . ALA B 1 686 ? -18.453 -18.047 4 1 98.62 686 ALA B CA 1
ATOM 11064 C C . ALA B 1 686 ? -19.75 -18.344 3.238 1 98.62 686 ALA B C 1
ATOM 11066 O O . ALA B 1 686 ? -20.781 -18.609 3.846 1 98.62 686 ALA B O 1
ATOM 11067 N N . VAL B 1 687 ? -19.625 -18.297 1.972 1 97.81 687 VAL B N 1
ATOM 11068 C CA . VAL B 1 687 ? -20.781 -18.5 1.111 1 97.81 687 VAL B CA 1
ATOM 11069 C C . VAL B 1 687 ? -21.375 -19.891 1.357 1 97.81 687 VAL B C 1
ATOM 11071 O O . VAL B 1 687 ? -22.594 -20.062 1.304 1 97.81 687 VAL B O 1
ATOM 11074 N N . ASP B 1 688 ? -20.578 -20.859 1.695 1 97.19 688 ASP B N 1
ATOM 11075 C CA . ASP B 1 688 ? -21.047 -22.234 1.872 1 97.19 688 ASP B CA 1
ATOM 11076 C C . ASP B 1 688 ? -21.328 -22.516 3.342 1 97.19 688 ASP B C 1
ATOM 11078 O O . ASP B 1 688 ? -21.469 -23.688 3.732 1 97.19 688 ASP B O 1
ATOM 11082 N N . GLY B 1 689 ? -21.328 -21.484 4.152 1 98.5 689 GLY B N 1
ATOM 11083 C CA . GLY B 1 689 ? -21.672 -21.625 5.555 1 98.5 689 GLY B CA 1
ATOM 11084 C C . GLY B 1 689 ? -20.469 -21.734 6.465 1 98.5 689 GLY B C 1
ATOM 11085 O O . GLY B 1 689 ? -19.531 -22.469 6.176 1 98.5 689 GLY B O 1
ATOM 11086 N N . LEU B 1 690 ? -20.5 -21 7.57 1 98.69 690 LEU B N 1
ATOM 11087 C CA . LEU B 1 690 ? -19.391 -21 8.531 1 98.69 690 LEU B CA 1
ATOM 11088 C C . LEU B 1 690 ? -19.469 -22.203 9.453 1 98.69 690 LEU B C 1
ATOM 11090 O O . LEU B 1 690 ? -20.562 -22.703 9.742 1 98.69 690 LEU B O 1
ATOM 11094 N N . LYS B 1 691 ? -18.328 -22.688 9.984 1 98.69 691 LYS B N 1
ATOM 11095 C CA . LYS B 1 691 ? -18.281 -23.844 10.875 1 98.69 691 LYS B CA 1
ATOM 11096 C C . LYS B 1 691 ? -17.578 -23.5 12.18 1 98.69 691 LYS B C 1
ATOM 11098 O O . LYS B 1 691 ? -18.156 -23.656 13.258 1 98.69 691 LYS B O 1
ATOM 11103 N N . GLU B 1 692 ? -16.359 -23.016 12.016 1 98.75 692 GLU B N 1
ATOM 11104 C CA . GLU B 1 692 ? -15.562 -22.797 13.219 1 98.75 692 GLU B CA 1
ATOM 11105 C C . GLU B 1 692 ? -14.438 -21.797 12.969 1 98.75 692 GLU B C 1
ATOM 11107 O O . GLU B 1 692 ? -13.922 -21.703 11.852 1 98.75 692 GLU B O 1
ATOM 11112 N N . ALA B 1 693 ? -14.133 -21 14.023 1 98.81 693 ALA B N 1
ATOM 11113 C CA . ALA B 1 693 ? -12.961 -20.125 14.016 1 98.81 693 ALA B CA 1
ATOM 11114 C C . ALA B 1 693 ? -12.008 -20.469 15.156 1 98.81 693 ALA B C 1
ATOM 11116 O O . ALA B 1 693 ? -12.453 -20.828 16.25 1 98.81 693 ALA B O 1
ATOM 11117 N N . ARG B 1 694 ? -10.75 -20.406 14.93 1 98.81 694 ARG B N 1
ATOM 11118 C CA . ARG B 1 694 ? -9.719 -20.672 15.93 1 98.81 694 ARG B CA 1
ATOM 11119 C C . ARG B 1 694 ? -8.719 -19.516 15.992 1 98.81 694 ARG B C 1
ATOM 11121 O O . ARG B 1 694 ? -8.164 -19.109 14.969 1 98.81 694 ARG B O 1
ATOM 11128 N N . LEU B 1 695 ? -8.586 -18.953 17.203 1 98.62 695 LEU B N 1
ATOM 11129 C CA . LEU B 1 695 ? -7.52 -18 17.469 1 98.62 695 LEU B CA 1
ATOM 11130 C C . LEU B 1 695 ? -6.207 -18.703 17.781 1 98.62 695 LEU B C 1
ATOM 11132 O O . LEU B 1 695 ? -6.129 -19.5 18.719 1 98.62 695 LEU B O 1
ATOM 11136 N N . ILE B 1 696 ? -5.215 -18.422 16.922 1 98.56 696 ILE B N 1
ATOM 11137 C CA . ILE B 1 696 ? -3.924 -19.094 17.047 1 98.56 696 ILE B CA 1
ATOM 11138 C C . ILE B 1 696 ? -2.906 -18.141 17.672 1 98.56 696 ILE B C 1
ATOM 11140 O O . ILE B 1 696 ? -2.887 -16.953 17.359 1 98.56 696 ILE B O 1
ATOM 11144 N N . GLY B 1 697 ? -2.08 -18.656 18.562 1 97.75 697 GLY B N 1
ATOM 11145 C CA . GLY B 1 697 ? -1.035 -17.844 19.172 1 97.75 697 GLY B CA 1
ATOM 11146 C C . GLY B 1 697 ? 0.328 -18.516 19.141 1 97.75 697 GLY B C 1
ATOM 11147 O O . GLY B 1 697 ? 0.59 -19.359 18.281 1 97.75 697 GLY B O 1
ATOM 11148 N N . LYS B 1 698 ? 1.157 -18.094 20 1 96.25 698 LYS B N 1
ATOM 11149 C CA . LYS B 1 698 ? 2.539 -18.562 20.078 1 96.25 698 LYS B CA 1
ATOM 11150 C C . LYS B 1 698 ? 2.611 -20.078 20.078 1 96.25 698 LYS B C 1
ATOM 11152 O O . LYS B 1 698 ? 1.794 -20.75 20.703 1 96.25 698 LYS B O 1
ATOM 11157 N N . GLY B 1 699 ? 3.58 -20.594 19.312 1 94 699 GLY B N 1
ATOM 11158 C CA . GLY B 1 699 ? 3.773 -22.031 19.203 1 94 699 GLY B CA 1
ATOM 11159 C C . GLY B 1 699 ? 2.734 -22.719 18.344 1 94 699 GLY B C 1
ATOM 11160 O O . GLY B 1 699 ? 2.764 -23.938 18.172 1 94 699 GLY B O 1
ATOM 11161 N N . GLY B 1 700 ? 1.846 -21.938 17.797 1 95.88 700 GLY B N 1
ATOM 11162 C CA . GLY B 1 700 ? 0.763 -22.516 17.016 1 95.88 700 GLY B CA 1
ATOM 11163 C C . GLY B 1 700 ? -0.382 -23.031 17.875 1 95.88 700 GLY B C 1
ATOM 11164 O O . GLY B 1 700 ? -1.218 -23.797 17.391 1 95.88 700 GLY B O 1
ATOM 11165 N N . GLU B 1 701 ? -0.433 -22.594 19.062 1 96.81 701 GLU B N 1
ATOM 11166 C CA . GLU B 1 701 ? -1.458 -23.062 19.984 1 96.81 701 GLU B CA 1
ATOM 11167 C C . GLU B 1 701 ? -2.799 -22.375 19.719 1 96.81 701 GLU B C 1
ATOM 11169 O O . GLU B 1 701 ? -2.85 -21.188 19.422 1 96.81 701 GLU B O 1
ATOM 11174 N N . VAL B 1 702 ? -3.848 -23.125 19.922 1 97.75 702 VAL B N 1
ATOM 11175 C CA . VAL B 1 702 ? -5.188 -22.562 19.828 1 97.75 702 VAL B CA 1
ATOM 11176 C C . VAL B 1 702 ? -5.566 -21.891 21.141 1 97.75 702 VAL B C 1
ATOM 11178 O O . VAL B 1 702 ? -5.699 -22.562 22.172 1 97.75 702 VAL B O 1
ATOM 11181 N N . LEU B 1 703 ? -5.738 -20.625 21.141 1 97.44 703 LEU B N 1
ATOM 11182 C CA . LEU B 1 703 ? -6.043 -19.859 22.328 1 97.44 703 LEU B CA 1
ATOM 11183 C C . LEU B 1 703 ? -7.543 -19.828 22.594 1 97.44 703 LEU B C 1
ATOM 11185 O O . LEU B 1 703 ? -7.977 -19.719 23.75 1 97.44 703 LEU B O 1
ATOM 11189 N N . GLU B 1 704 ? -8.305 -19.828 21.562 1 97.44 704 GLU B N 1
ATOM 11190 C CA . GLU B 1 704 ? -9.758 -19.766 21.641 1 97.44 704 GLU B CA 1
ATOM 11191 C C . GLU B 1 704 ? -10.398 -20.422 20.422 1 97.44 704 GLU B C 1
ATOM 11193 O O . GLU B 1 704 ? -9.883 -20.312 19.297 1 97.44 704 GLU B O 1
ATOM 11198 N N . THR B 1 705 ? -11.422 -21.203 20.609 1 98.25 705 THR B N 1
ATOM 11199 C CA . THR B 1 705 ? -12.234 -21.766 19.531 1 98.25 705 THR B CA 1
ATOM 11200 C C . THR B 1 705 ? -13.672 -21.25 19.609 1 98.25 705 THR B C 1
ATOM 11202 O O . THR B 1 705 ? -14.281 -21.25 20.672 1 98.25 705 THR B O 1
ATOM 11205 N N . VAL B 1 706 ? -14.164 -20.797 18.516 1 98.5 706 VAL B N 1
ATOM 11206 C CA . VAL B 1 706 ? -15.523 -20.266 18.438 1 98.5 706 VAL B CA 1
ATOM 11207 C C . VAL B 1 706 ? -16.344 -21.078 17.438 1 98.5 706 VAL B C 1
ATOM 11209 O O . VAL B 1 706 ? -15.984 -21.141 16.25 1 98.5 706 VAL B O 1
ATOM 11212 N N . ALA B 1 707 ? -17.422 -21.703 17.875 1 98.38 707 ALA B N 1
ATOM 11213 C CA . ALA B 1 707 ? -18.344 -22.359 16.953 1 98.38 707 ALA B CA 1
ATOM 11214 C C . ALA B 1 707 ? -19.172 -21.328 16.188 1 98.38 707 ALA B C 1
ATOM 11216 O O . ALA B 1 707 ? -19.641 -20.344 16.75 1 98.38 707 ALA B O 1
ATOM 11217 N N . LEU B 1 708 ? -19.25 -21.547 14.883 1 98.31 708 LEU B N 1
ATOM 11218 C CA . LEU B 1 708 ? -19.953 -20.594 14.031 1 98.31 708 LEU B CA 1
ATOM 11219 C C . LEU B 1 708 ? -21.094 -21.281 13.281 1 98.31 708 LEU B C 1
ATOM 11221 O O . LEU B 1 708 ? -21.141 -22.516 13.219 1 98.31 708 LEU B O 1
ATOM 11225 N N . ASP B 1 709 ? -22.016 -20.469 12.828 1 96.75 709 ASP B N 1
ATOM 11226 C CA . ASP B 1 709 ? -23.109 -20.906 11.969 1 96.75 709 ASP B CA 1
ATOM 11227 C C . ASP B 1 709 ? -23.547 -19.797 11.031 1 96.75 709 ASP B C 1
ATOM 11229 O O . ASP B 1 709 ? -23.078 -18.656 11.141 1 96.75 709 ASP B O 1
ATOM 11233 N N . GLY B 1 710 ? -24.281 -20.172 10.031 1 97.69 710 GLY B N 1
ATOM 11234 C CA . GLY B 1 710 ? -24.719 -19.188 9.062 1 97.69 710 GLY B CA 1
ATOM 11235 C C . GLY B 1 710 ? -23.641 -18.781 8.086 1 97.69 710 GLY B C 1
ATOM 11236 O O . GLY B 1 710 ? -22.578 -19.422 8.023 1 97.69 710 GLY B O 1
ATOM 11237 N N . ARG B 1 711 ? -23.844 -17.719 7.281 1 98 711 ARG B N 1
ATOM 11238 C CA . ARG B 1 711 ? -22.906 -17.266 6.258 1 98 711 ARG B CA 1
ATOM 11239 C C . ARG B 1 711 ? -22.016 -16.141 6.777 1 98 711 ARG B C 1
ATOM 11241 O O . ARG B 1 711 ? -20.938 -15.883 6.238 1 98 711 ARG B O 1
ATOM 11248 N N . GLU B 1 712 ? -22.531 -15.406 7.785 1 98.25 712 GLU B N 1
ATOM 11249 C CA . GLU B 1 712 ? -21.797 -14.266 8.328 1 98.25 712 GLU B CA 1
ATOM 11250 C C . GLU B 1 712 ? -21.734 -14.32 9.852 1 98.25 712 GLU B C 1
ATOM 11252 O O . GLU B 1 712 ? -22.672 -14.789 10.5 1 98.25 712 GLU B O 1
ATOM 11257 N N . ALA B 1 713 ? -20.688 -13.867 10.406 1 98.44 713 ALA B N 1
ATOM 11258 C CA . ALA B 1 713 ? -20.5 -13.75 11.852 1 98.44 713 ALA B CA 1
ATOM 11259 C C . ALA B 1 713 ? -19.5 -12.648 12.188 1 98.44 713 ALA B C 1
ATOM 11261 O O . ALA B 1 713 ? -18.625 -12.32 11.375 1 98.44 713 ALA B O 1
ATOM 11262 N N . SER B 1 714 ? -19.688 -12 13.336 1 98.12 714 SER B N 1
ATOM 11263 C CA . SER B 1 714 ? -18.734 -11.055 13.898 1 98.12 714 SER B CA 1
ATOM 11264 C C . SER B 1 714 ? -18.016 -11.641 15.109 1 98.12 714 SER B C 1
ATOM 11266 O O . SER B 1 714 ? -18.641 -11.922 16.125 1 98.12 714 SER B O 1
ATOM 11268 N N . LEU B 1 715 ? -16.781 -11.789 15 1 98.31 715 LEU B N 1
ATOM 11269 C CA . LEU B 1 715 ? -15.969 -12.367 16.062 1 98.31 715 LEU B CA 1
ATOM 11270 C C . LEU B 1 715 ? -15.477 -11.281 17.016 1 98.31 715 LEU B C 1
ATOM 11272 O O . LEU B 1 715 ? -15.117 -10.188 16.578 1 98.31 715 LEU B O 1
ATOM 11276 N N . SER B 1 716 ? -15.562 -11.523 18.266 1 97.88 716 SER B N 1
ATOM 11277 C CA . SER B 1 716 ? -14.945 -10.75 19.344 1 97.88 716 SER B CA 1
ATOM 11278 C C . SER B 1 716 ? -13.953 -11.594 20.141 1 97.88 716 SER B C 1
ATOM 11280 O O . SER B 1 716 ? -14.336 -12.273 21.094 1 97.88 716 SER B O 1
ATOM 11282 N N . LEU B 1 717 ? -12.734 -11.5 19.781 1 97.5 717 LEU B N 1
ATOM 11283 C CA . LEU B 1 717 ? -11.688 -12.352 20.344 1 97.5 717 LEU B CA 1
ATOM 11284 C C . LEU B 1 717 ? -10.898 -11.602 21.406 1 97.5 717 LEU B C 1
ATOM 11286 O O . LEU B 1 717 ? -10.32 -10.547 21.141 1 97.5 717 LEU B O 1
ATOM 11290 N N . THR B 1 718 ? -10.797 -12.109 22.547 1 95.19 718 THR B N 1
ATOM 11291 C CA . THR B 1 718 ? -10.148 -11.43 23.656 1 95.19 718 THR B CA 1
ATOM 11292 C C . THR B 1 718 ? -8.656 -11.766 23.703 1 95.19 718 THR B C 1
ATOM 11294 O O . THR B 1 718 ? -8.289 -12.938 23.766 1 95.19 718 THR B O 1
ATOM 11297 N N . LEU B 1 719 ? -7.859 -10.812 23.672 1 96.81 719 LEU B N 1
ATOM 11298 C CA . LEU B 1 719 ? -6.434 -10.906 23.969 1 96.81 719 LEU B CA 1
ATOM 11299 C C . LEU B 1 719 ? -6.145 -10.461 25.391 1 96.81 719 LEU B C 1
ATOM 11301 O O . LEU B 1 719 ? -5.984 -9.273 25.656 1 96.81 719 LEU B O 1
ATOM 11305 N N . ASP B 1 720 ? -6.039 -11.422 26.281 1 95 720 ASP B N 1
ATOM 11306 C CA . ASP B 1 720 ? -5.824 -11.07 27.672 1 95 720 ASP B CA 1
ATOM 11307 C C . ASP B 1 720 ? -4.422 -10.516 27.906 1 95 720 ASP B C 1
ATOM 11309 O O . ASP B 1 720 ? -3.67 -10.312 26.938 1 95 720 ASP B O 1
ATOM 11313 N N . GLU B 1 721 ? -4.055 -10.203 29.109 1 93.25 721 GLU B N 1
ATOM 11314 C CA . GLU B 1 721 ? -2.84 -9.469 29.453 1 93.25 721 GLU B CA 1
ATOM 11315 C C . GLU B 1 721 ? -1.595 -10.305 29.172 1 93.25 721 GLU B C 1
ATOM 11317 O O . GLU B 1 721 ? -0.487 -9.773 29.094 1 93.25 721 GLU B O 1
ATOM 11322 N N . THR B 1 722 ? -1.789 -11.555 28.875 1 92.44 722 THR B N 1
ATOM 11323 C CA . THR B 1 722 ? -0.631 -12.43 28.719 1 92.44 722 THR B CA 1
ATOM 11324 C C . THR B 1 722 ? -0.318 -12.656 27.234 1 92.44 722 THR B C 1
ATOM 11326 O O . THR B 1 722 ? 0.758 -13.148 26.891 1 92.44 722 THR B O 1
ATOM 11329 N N . VAL B 1 723 ? -1.26 -12.297 26.406 1 95.69 723 VAL B N 1
ATOM 11330 C CA . VAL B 1 723 ? -1.063 -12.531 24.984 1 95.69 723 VAL B CA 1
ATOM 11331 C C . VAL B 1 723 ? -0.077 -11.516 24.422 1 95.69 723 VAL B C 1
ATOM 11333 O O . VAL B 1 723 ? -0.314 -10.305 24.484 1 95.69 723 VAL B O 1
ATOM 11336 N N . GLU B 1 724 ? 1.025 -11.945 23.906 1 95.19 724 GLU B N 1
ATOM 11337 C CA . GLU B 1 724 ? 2.057 -11.125 23.281 1 95.19 724 GLU B CA 1
ATOM 11338 C C . GLU B 1 724 ? 2.713 -11.859 22.109 1 95.19 724 GLU B C 1
ATOM 11340 O O . GLU B 1 724 ? 2.576 -13.078 21.984 1 95.19 724 GLU B O 1
ATOM 11345 N N . GLY B 1 725 ? 3.447 -11.141 21.297 1 96.19 725 GLY B N 1
ATOM 11346 C CA . GLY B 1 725 ? 4.062 -11.711 20.109 1 96.19 725 GLY B CA 1
ATOM 11347 C C . GLY B 1 725 ? 3.188 -11.609 18.875 1 96.19 725 GLY B C 1
ATOM 11348 O O . GLY B 1 725 ? 3.266 -10.625 18.141 1 96.19 725 GLY B O 1
ATOM 11349 N N . TRP B 1 726 ? 2.289 -12.617 18.719 1 98.12 726 TRP B N 1
ATOM 11350 C CA . TRP B 1 726 ? 1.414 -12.586 17.547 1 98.12 726 TRP B CA 1
ATOM 11351 C C . TRP B 1 726 ? 0.162 -13.43 17.781 1 98.12 726 TRP B C 1
ATOM 11353 O O . TRP B 1 726 ? 0.151 -14.305 18.656 1 98.12 726 TRP B O 1
ATOM 11363 N N . VAL B 1 727 ? -0.876 -13.117 17.125 1 98.69 727 VAL B N 1
ATOM 11364 C CA . VAL B 1 727 ? -2.057 -13.961 17 1 98.69 727 VAL B CA 1
ATOM 11365 C C . VAL B 1 727 ? -2.469 -14.062 15.523 1 98.69 727 VAL B C 1
ATOM 11367 O O . VAL B 1 727 ? -2.146 -13.18 14.727 1 98.69 727 VAL B O 1
ATOM 11370 N N . ALA B 1 728 ? -3.074 -15.141 15.172 1 98.75 728 ALA B N 1
ATOM 11371 C CA . ALA B 1 728 ? -3.617 -15.367 13.836 1 98.75 728 ALA B CA 1
ATOM 11372 C C . ALA B 1 728 ? -4.965 -16.078 13.898 1 98.75 728 ALA B C 1
ATOM 11374 O O . ALA B 1 728 ? -5.398 -16.5 14.977 1 98.75 728 ALA B O 1
ATOM 11375 N N . LEU B 1 729 ? -5.637 -16.078 12.82 1 98.75 729 LEU B N 1
ATOM 11376 C CA . LEU B 1 729 ? -6.992 -16.609 12.789 1 98.75 729 LEU B CA 1
ATOM 11377 C C . LEU B 1 729 ? -7.121 -17.688 11.711 1 98.75 729 LEU B C 1
ATOM 11379 O O . LEU B 1 729 ? -6.625 -17.531 10.602 1 98.75 729 LEU B O 1
ATOM 11383 N N . GLU B 1 730 ? -7.664 -18.812 12.023 1 98.81 730 GLU B N 1
ATOM 11384 C CA . GLU B 1 730 ? -8.109 -19.828 11.086 1 98.81 730 GLU B CA 1
ATOM 11385 C C . GLU B 1 730 ? -9.625 -20.016 11.141 1 98.81 730 GLU B C 1
ATOM 11387 O O . GLU B 1 730 ? -10.219 -20.047 12.227 1 98.81 730 GLU B O 1
ATOM 11392 N N . VAL B 1 731 ? -10.25 -20.031 10.023 1 98.88 731 VAL B N 1
ATOM 11393 C CA . VAL B 1 731 ? -11.703 -20.172 9.953 1 98.88 731 VAL B CA 1
ATOM 11394 C C . VAL B 1 731 ? -12.07 -21.281 8.969 1 98.88 731 VAL B C 1
ATOM 11396 O O . VAL B 1 731 ? -11.594 -21.281 7.832 1 98.88 731 VAL B O 1
ATOM 11399 N N . ASP B 1 732 ? -12.93 -22.203 9.375 1 98.75 732 ASP B N 1
ATOM 11400 C CA . ASP B 1 732 ? -13.43 -23.281 8.531 1 98.75 732 ASP B CA 1
ATOM 11401 C C . ASP B 1 732 ? -14.883 -23.031 8.117 1 98.75 732 ASP B C 1
ATOM 11403 O O . ASP B 1 732 ? -15.656 -22.453 8.891 1 98.75 732 ASP B O 1
ATOM 11407 N N . ASP B 1 733 ? -15.117 -23.453 6.941 1 98.44 733 ASP B N 1
ATOM 11408 C CA . ASP B 1 733 ? -16.531 -23.453 6.562 1 98.44 733 ASP B CA 1
ATOM 11409 C C . ASP B 1 733 ? -17.109 -24.859 6.617 1 98.44 733 ASP B C 1
ATOM 11411 O O . ASP B 1 733 ? -16.453 -25.797 7.094 1 98.44 733 ASP B O 1
ATOM 11415 N N . GLN B 1 734 ? -18.344 -25.031 6.227 1 97.88 734 GLN B N 1
ATOM 11416 C CA . GLN B 1 734 ? -19.078 -26.281 6.371 1 97.88 734 GLN B CA 1
ATOM 11417 C C . GLN B 1 734 ? -18.562 -27.344 5.398 1 97.88 734 GLN B C 1
ATOM 11419 O O . GLN B 1 734 ? -18.812 -28.531 5.574 1 97.88 734 GLN B O 1
ATOM 11424 N N . ASP B 1 735 ? -17.812 -26.953 4.352 1 96.56 735 ASP B N 1
ATOM 11425 C CA . ASP B 1 735 ? -17.219 -27.891 3.404 1 96.56 735 ASP B CA 1
ATOM 11426 C C . ASP B 1 735 ? -15.789 -28.234 3.809 1 96.56 735 ASP B C 1
ATOM 11428 O O . ASP B 1 735 ? -15.039 -28.812 3.02 1 96.56 735 ASP B O 1
ATOM 11432 N N . ASP B 1 736 ? -15.359 -27.719 4.938 1 96.31 736 ASP B N 1
ATOM 11433 C CA . ASP B 1 736 ? -14.031 -27.938 5.504 1 96.31 736 ASP B CA 1
ATOM 11434 C C . ASP B 1 736 ? -12.961 -27.203 4.707 1 96.31 736 ASP B C 1
ATOM 11436 O O . ASP B 1 736 ? -11.828 -27.672 4.578 1 96.31 736 ASP B O 1
ATOM 11440 N N . GLU B 1 737 ? -13.391 -26.203 4.016 1 97.81 737 GLU B N 1
ATOM 11441 C CA . GLU B 1 737 ? -12.445 -25.234 3.457 1 97.81 737 GLU B CA 1
ATOM 11442 C C . GLU B 1 737 ? -11.984 -24.234 4.512 1 97.81 737 GLU B C 1
ATOM 11444 O O . GLU B 1 737 ? -12.766 -23.844 5.383 1 97.81 737 GLU B O 1
ATOM 11449 N N . THR B 1 738 ? -10.727 -23.844 4.453 1 98.62 738 THR B N 1
ATOM 11450 C CA . THR B 1 738 ? -10.148 -23.078 5.555 1 98.62 738 THR B CA 1
ATOM 11451 C C . THR B 1 738 ? -9.555 -21.781 5.047 1 98.62 738 THR B C 1
ATOM 11453 O O . THR B 1 738 ? -9.07 -21.703 3.914 1 98.62 738 THR B O 1
ATOM 11456 N N . ALA B 1 739 ? -9.656 -20.75 5.828 1 98.88 739 ALA B N 1
ATOM 11457 C CA . ALA B 1 739 ? -8.859 -19.531 5.68 1 98.88 739 ALA B CA 1
ATOM 11458 C C . ALA B 1 739 ? -7.781 -19.453 6.754 1 98.88 739 ALA B C 1
ATOM 11460 O O . ALA B 1 739 ? -8.016 -19.812 7.91 1 98.88 739 ALA B O 1
ATOM 11461 N N . TRP B 1 740 ? -6.551 -19.047 6.422 1 98.88 740 TRP B N 1
ATOM 11462 C CA . TRP B 1 740 ? -5.41 -18.828 7.312 1 98.88 740 TRP B CA 1
ATOM 11463 C C . TRP B 1 740 ? -4.922 -17.391 7.234 1 98.88 740 TRP B C 1
ATOM 11465 O O . TRP B 1 740 ? -4.398 -16.969 6.203 1 98.88 740 TRP B O 1
ATOM 11475 N N . SER B 1 741 ? -5.047 -16.656 8.32 1 98.88 741 SER B N 1
ATOM 11476 C CA . SER B 1 741 ? -4.617 -15.266 8.266 1 98.88 741 SER B CA 1
ATOM 11477 C C . SER B 1 741 ? -3.119 -15.133 8.531 1 98.88 741 SER B C 1
ATOM 11479 O O . SER B 1 741 ? -2.531 -15.977 9.219 1 98.88 741 SER B O 1
ATOM 11481 N N . ASN B 1 742 ? -2.473 -14.125 7.926 1 98.75 742 ASN B N 1
ATOM 11482 C CA . ASN B 1 742 ? -1.224 -13.625 8.5 1 98.75 742 ASN B CA 1
ATOM 11483 C C . ASN B 1 742 ? -1.421 -13.125 9.922 1 98.75 742 ASN B C 1
ATOM 11485 O O . ASN B 1 742 ? -2.555 -12.977 10.383 1 98.75 742 ASN B O 1
ATOM 11489 N N . PRO B 1 743 ? -0.401 -12.883 10.688 1 98.56 743 PRO B N 1
ATOM 11490 C CA . PRO B 1 743 ? -0.572 -12.562 12.102 1 98.56 743 PRO B CA 1
ATOM 11491 C C . PRO B 1 743 ? -0.917 -11.094 12.336 1 98.56 743 PRO B C 1
ATOM 11493 O O . PRO B 1 743 ? -0.655 -10.25 11.477 1 98.56 743 PRO B O 1
ATOM 11496 N N . LEU B 1 744 ? -1.63 -10.797 13.359 1 98.44 744 LEU B N 1
ATOM 11497 C CA . LEU B 1 744 ? -1.597 -9.531 14.078 1 98.44 744 LEU B CA 1
ATOM 11498 C C . LEU B 1 744 ? -0.526 -9.555 15.164 1 98.44 744 LEU B C 1
ATOM 11500 O O . LEU B 1 744 ? -0.597 -10.352 16.094 1 98.44 744 LEU B O 1
ATOM 11504 N N . TRP B 1 745 ? 0.485 -8.734 15.008 1 97.62 745 TRP B N 1
ATOM 11505 C CA . TRP B 1 745 ? 1.534 -8.68 16.016 1 97.62 745 TRP B CA 1
ATOM 11506 C C . TRP B 1 745 ? 1.043 -7.961 17.266 1 97.62 745 TRP B C 1
ATOM 11508 O O . TRP B 1 745 ? 0.327 -6.961 17.188 1 97.62 745 TRP B O 1
ATOM 11518 N N . VAL B 1 746 ? 1.346 -8.461 18.438 1 97.25 746 VAL B N 1
ATOM 11519 C CA . VAL B 1 746 ? 0.92 -7.891 19.703 1 97.25 746 VAL B CA 1
ATOM 11520 C C . VAL B 1 746 ? 2.143 -7.488 20.531 1 97.25 746 VAL B C 1
ATOM 11522 O O . VAL B 1 746 ? 2.914 -8.344 20.969 1 97.25 746 VAL B O 1
ATOM 11525 N N . GLU B 1 747 ? 2.289 -6.176 20.734 1 94.31 747 GLU B N 1
ATOM 11526 C CA . GLU B 1 747 ? 3.398 -5.613 21.5 1 94.31 747 GLU B CA 1
ATOM 11527 C C . GLU B 1 747 ? 2.902 -4.918 22.75 1 94.31 747 GLU B C 1
ATOM 11529 O O . GLU B 1 747 ? 1.944 -4.141 22.703 1 94.31 747 GLU B O 1
ATOM 11534 N N . ARG B 1 748 ? 3.453 -5.199 23.812 1 94.25 748 ARG B N 1
ATOM 11535 C CA . ARG B 1 748 ? 3.102 -4.551 25.078 1 94.25 748 ARG B CA 1
ATOM 11536 C C . ARG B 1 748 ? 4.168 -3.543 25.5 1 94.25 748 ARG B C 1
ATOM 11538 O O . ARG B 1 748 ? 5.359 -3.861 25.5 1 94.25 748 ARG B O 1
ATOM 11545 N N . GLU B 1 749 ? 3.717 -2.361 25.812 1 93.19 749 GLU B N 1
ATOM 11546 C CA . GLU B 1 749 ? 4.645 -1.247 25.984 1 93.19 749 GLU B CA 1
ATOM 11547 C C . GLU B 1 749 ? 4.523 -0.629 27.375 1 93.19 749 GLU B C 1
ATOM 11549 O O . GLU B 1 749 ? 3.5 -0.791 28.047 1 93.19 749 GLU B O 1
ATOM 11554 N N . GLN B 1 750 ? 5.645 -0.027 27.75 1 91.75 750 GLN B N 1
ATOM 11555 C CA . GLN B 1 750 ? 5.742 0.761 28.969 1 91.75 750 GLN B CA 1
ATOM 11556 C C . GLN B 1 750 ? 6.035 2.227 28.656 1 91.75 750 GLN B C 1
ATOM 11558 O O . GLN B 1 750 ? 6.539 2.549 27.578 1 91.75 750 GLN B O 1
ATOM 11563 N N . PRO B 1 751 ? 5.676 3.15 29.531 1 90.19 751 PRO B N 1
ATOM 11564 C CA . PRO B 1 751 ? 5.832 4.582 29.281 1 90.19 751 PRO B CA 1
ATOM 11565 C C . PRO B 1 751 ? 7.297 5.008 29.188 1 90.19 751 PRO B C 1
ATOM 11567 O O . PRO B 1 751 ? 7.617 6 28.531 1 90.19 751 PRO B O 1
ATOM 11570 N N . THR B 1 752 ? 8.172 4.324 29.656 1 89.12 752 THR B N 1
ATOM 11571 C CA . THR B 1 752 ? 9.547 4.766 29.891 1 89.12 752 THR B CA 1
ATOM 11572 C C . THR B 1 752 ? 10.219 5.133 28.562 1 89.12 752 THR B C 1
ATOM 11574 O O . THR B 1 752 ? 10.836 6.199 28.453 1 89.12 752 THR B O 1
ATOM 11577 N N . PRO B 1 753 ? 10.117 4.324 27.578 1 87.38 753 PRO B N 1
ATOM 11578 C CA . PRO B 1 753 ? 10.789 4.691 26.328 1 87.38 753 PRO B CA 1
ATOM 11579 C C . PRO B 1 753 ? 10.219 5.965 25.703 1 87.38 753 PRO B C 1
ATOM 11581 O O . PRO B 1 753 ? 10.914 6.652 24.953 1 87.38 753 PRO B O 1
ATOM 11584 N N . TYR B 1 754 ? 9.023 6.309 25.984 1 91.69 754 TYR B N 1
ATOM 11585 C CA . TYR B 1 754 ? 8.352 7.48 25.438 1 91.69 754 TYR B CA 1
ATOM 11586 C C . TYR B 1 754 ? 8.805 8.75 26.141 1 91.69 754 TYR B C 1
ATOM 11588 O O . TYR B 1 754 ? 8.836 9.828 25.531 1 91.69 754 TYR B O 1
ATOM 11596 N N . THR B 1 755 ? 9.148 8.656 27.391 1 90.62 755 THR B N 1
ATOM 11597 C CA . THR B 1 755 ? 9.336 9.867 28.188 1 90.62 755 THR B CA 1
ATOM 11598 C C . THR B 1 755 ? 10.812 10.062 28.516 1 90.62 755 THR B C 1
ATOM 11600 O O . THR B 1 755 ? 11.188 11.062 29.125 1 90.62 755 THR B O 1
ATOM 11603 N N . ALA B 1 756 ? 11.633 9.148 28.141 1 85.88 756 ALA B N 1
ATOM 11604 C CA . ALA B 1 756 ? 13.039 9.203 28.516 1 85.88 756 ALA B CA 1
ATOM 11605 C C . ALA B 1 756 ? 13.688 10.5 28.031 1 85.88 756 ALA B C 1
ATOM 11607 O O . ALA B 1 756 ? 14.602 11.023 28.672 1 85.88 756 ALA B O 1
ATOM 11608 N N . ALA B 1 757 ? 13.234 11.047 27.016 1 82.56 757 ALA B N 1
ATOM 11609 C CA . ALA B 1 757 ? 13.852 12.227 26.406 1 82.56 757 ALA B CA 1
ATOM 11610 C C . ALA B 1 757 ? 13.266 13.508 26.969 1 82.56 757 ALA B C 1
ATOM 11612 O O . ALA B 1 757 ? 13.672 14.609 26.594 1 82.56 757 ALA B O 1
ATOM 11613 N N . ALA B 1 758 ? 12.258 13.453 27.797 1 80.69 758 ALA B N 1
ATOM 11614 C CA . ALA B 1 758 ? 11.609 14.641 28.344 1 80.69 758 ALA B CA 1
ATOM 11615 C C . ALA B 1 758 ? 12.523 15.352 29.344 1 80.69 758 ALA B C 1
ATOM 11617 O O . ALA B 1 758 ? 12.391 16.562 29.562 1 80.69 758 ALA B O 1
ATOM 11618 N N . GLU B 1 759 ? 13.492 14.711 30.172 1 65.56 759 GLU B N 1
ATOM 11619 C CA . GLU B 1 759 ? 14.297 15.266 31.266 1 65.56 759 GLU B CA 1
ATOM 11620 C C . GLU B 1 759 ? 15.359 16.219 30.734 1 65.56 759 GLU B C 1
ATOM 11622 O O . GLU B 1 759 ? 15.883 17.047 31.469 1 65.56 759 GLU B O 1
ATOM 11627 N N . GLY B 1 760 ? 15.703 16.375 29.516 1 48.66 760 GLY B N 1
ATOM 11628 C CA . GLY B 1 760 ? 16.766 17.312 29.172 1 48.66 760 GLY B CA 1
ATOM 11629 C C . GLY B 1 760 ? 16.234 18.656 28.703 1 48.66 760 GLY B C 1
ATOM 11630 O O . GLY B 1 760 ? 15.078 18.766 28.297 1 48.66 760 GLY B O 1
#

Radius of gyration: 44.43 Å; Cα contacts (8 Å, |Δi|>4): 4369; chains: 2; bounding box: 92×158×153 Å

Organism: NCBI:txid3151122

Foldseek 3Di:
DDDPPDPPPPPPPPPPPPPPPFKFKAKDAAQDPAAPFQQHGRGKMWIDIQFKIWIFNQPGQQFLLADGRFTQFIFTHDPNRTHHGWASGKFKDFFDLQQDDWDHKDKDFPDGDRFKTKIWMWIDRVQKIKIKIWMDGGPAQKIKIKIKIAAQDQAKDAFGWIDIFTFTLEADWDAFWQPPQDQKDFCPRGPAQWIWGFDQFKIKIKGWPQAGMAHGRHRTGTDTDMAHNGGMDMTIIMIGMDRGRACQVVQVVRCVVVVFFKAKEKEFAEAQVRFHAAQKKKFKADPRITDGIGTQVRGITMHIHGFDKIKMWMDAQLWDIDDIDIDGIDGHYYHYDYHYHTFHWEKEKEAEAAQPPRHAFKKKKAWPDDDDDPHPNSHFRIDIAALPPGRIDMDIHHFAWTKIWIFRQDQAFFNIDIDIDGGGRPYYHYDYHHTYTDDDCVVQQKFKEFAAEAASGRNFYHHLRRQLSLRRSSPGQEYEHAHEQFLPCQVVNCVSCVVVPGAYKGWHWDRASQFTKTFIRFARRDHQPDRSNDDAPVNNLVSSVVRVGLFIETEPQCPSNHNVVSLVVVRGHVHDDDSHQEYEDEQPDDCVVVVLVLLVCLLVVHQHYYFYHHNYRYVSVGRGPLKIKMFRADDDDHRNSRSVRVSLQQIKIWRRKDKAWPPFGGSEEDEAAQQDKDWTKMKMFGNQWWAKKFKAAHSRDTPDIDGGTDGIDIDTHMGGNPGARWIWMWTAGPVRIIMTGHIRHYHHDDCCVVCVPVPD/DPDDDPDDPPPPPPPPPPPPPFKFKAKDAAQDPAAPFQQHGRGKMWIDTQFKIWIFNQPGQQFLLADGRFTQFIFTHDPNRTHHGWASTKFKDFFDLQQDDWDHKDKDFPDGDRFKTKIWMWIDRVQKIKIKIWMDGGPAQKIKIKIKIAQQDQAKDAFGWIDIFTFTLEADKDAFWQPPQDQKDFCPRGPAQKIWGFDQFKIKIKGWPQAGMAHGRHRTGIDTDMAHNGGMDMTIIMIGMDRGRACQVVQVVRCVVVVFFKEKEKEFAAAQVRFHAAFKKKWKADPRITDGIGTQVRGITMHIHGFDKIKMWMDAQLWDIGDIDIDGIDGHYYHYDYHYHTFHWEKEKEAEAAQPPRHAFKKKKAWPDDDDDPHPNSHFRIDIAALPPGRIDMDIHHFAKTKIWIFRQDQAFFNIDIDIDGGGRHYYHYDYHHTYTDDDCVVQQKFKEFAAEAASGRNFYHHLRRQLSLRRSSPGQEYEHAHEQFLPCQVVNCVSCVVVPGAYKGWHWDRASQFTKTFIRFARRDHQPDRSNDDAPVVNLVSSVVRVGLFIETEPQCPRNHNVVSLVVVRGHVHDDDSHQEYEDEQPDDCVVVVLVLLVCLLVVHQHYYFYHHNYRYVSVGRGPLKIKMFRADDDDHRNSRSVRVSLQQIKIWRRKDKAWPPQGGSEEDEAAQQDKDWTKMKMFGNQWWAKKFKAAHSRDTPDIDGGTDGIDIDTHMGGNPGARWIWMWTAGPVRIIMTGHIRHYHHDDCCVVCVPVPD

Secondary structure (DSSP, 8-state):
-------------------------EEEESS--STT-S--STT-EEEE-SSEEEEEESSSPPGGGPPTTEEEEEEEEETTEE----EEE--EESBTTB------EEEEEEEE-SSEEEEEEEEEETTEEEEEEEEEETT-SEEEEEEEEEE-SSS-EEEEEEEEE-EESSSEEE--TTSTT-SEEEGGG-S-SEEEEEETTEEEEEE-TT-SEEETTTTEEEEEEEE-TT-EEEEEEEEEEESSS--HHHHHHHHHHHT--EEEEEEEEEETTSSPPTT-EEEEEETTEEEEEEE-GGGEEEEEEESEEEEEEEE-TTPPPPPPEEEEE-TT-EEEEEEEEE---EEEEEEEEETTT--B---EEEEEES---SSGGG--SEEE--SSSTTEEEEEE-SEEEEEEEESSBTTTB--EEEEEEE-TT-EEEEEEEEPP---GGGGTEEEE--SB--SSTT--S-HHHHHHHHHHTT-SSEEE--BT--TTHHHHHHHHHHTT--EEE--BEEETTEEE--BS--TTPPP-S-TTTS-HHHHHHHHHHTT-SB-EE-STTSTT-HHHHHHTT-STT-------EEEEETTS--HHHHHHHHHHHHTT---EEEEE--BS-TTTS-TTSSEEEEE-SSS--HHHHHHHHHTT-EEEESS-EEEESSS-TT-EEEEETT--EEEEEEEE-TT-EEEEEEE-GGG-EEEEEE--SSEEEEEEEE-TT--EEEEEEEEETT--EEEEPPEEEEEE-SHHHHGGGG-/-------------------------EEEESS--STT-S--STT-EEEE-SSEEEEEESSSPPGGGPPTTEEEEEEEEETTEE----EEE--EESBTTB------EEEEEEEESSSEEEEEEEEEETTEEEEEEEEEETT-SEEEEEEEEEE-SSS-EEEEEEEEE-EESSSEEE--TTSTT-SEEEGGG-S-SEEEEEETTEEEEEE-TT-SEEETTTTEEEEEEEE-TT-EEEEEEEEEEESSS--HHHHHHHHHHHT--EEEEEEEEEETTSSPPTT-EEEEEETTEEEEEEE-GGGEEEEEEESEEEEEEEE-TTPPPPPPEEEEE-TT-EEEEEEEEE---EEEEEEEEETTT--B---EEEEEES---SSGGG--SEEE--SSSTTEEEEEE-SEEEEEEEESSBTTTB--EEEEEEE-TT-EEEEEEEEPP---GGGGTEEEE--SB--SSTT--S-HHHHHHHHHHTT-SSEEE--BT--TTHHHHHHHHHTTT--EEE--BEEETTEEE--BS--TTPPP-S-TTTS-HHHHHHHHHHTT-SB-EE-STTSTT-HHHHHHTT-STT-------EEEEETTS--HHHHHHHHHHHHTT---EEEEE--BS-TTTS-TTSSEEEEE-SSS--HHHHHHHHHTT-EEEESS-EEEESSS-TT-EEEEETT--EEEEEEEE-TT-EEEEEEE-GGG-EEEEEE--SSEEEEEEEE-TT--EEEEEEEEETT--EEEEPPEEEEEE-SHHHHGGG--

Nearest PDB structures (foldseek):
  7uft-assembly1_A  TM=3.693E-01  e=1.891E-09  Bifidobacterium longum
  6phu-assembly1_A  TM=5.291E-01  e=8.318E-05  Streptococcus pneumoniae TIGR4
  7ufr-assembly1_D  TM=3.109E-01  e=8.610E-08  Bifidobacterium longum
  7ufu-assembly1_B  TM=3.108E-01  e=9.093E-08  Bifidobacterium longum
  8k7u-assembly1_C  TM=5.361E-01  e=3.831E-04  Blautia pseudococcoides

InterPro domains:
  IPR016195 Polymerase/histidinol phosphatase-like [SSF89550] (446-657)
  IPR052018 PHP domain-containing protein [PTHR42924] (439-635)

pLDDT: mean 93.14, std 12.48, range [15.12, 98.88]

Solvent-accessible surface area (backbone atoms only — not comparable to full-atom values): 74343 Å² total; per-residue (Å²): 138,73,82,80,74,78,77,78,79,79,79,76,80,77,78,76,74,74,74,76,78,74,58,38,20,49,75,46,75,17,49,44,83,44,43,88,44,63,26,59,25,73,67,3,36,29,40,35,35,59,30,31,36,38,24,28,12,52,65,18,79,45,68,58,26,44,56,59,56,37,32,28,26,39,25,33,25,54,95,82,37,71,37,56,38,42,32,44,33,46,43,76,33,69,28,77,72,43,55,69,55,57,91,56,70,47,79,42,78,78,38,86,38,50,58,33,34,29,41,37,40,39,31,38,44,63,56,23,39,39,35,38,36,44,34,38,40,34,64,38,44,41,36,42,38,39,33,39,42,31,29,68,30,90,61,65,44,71,73,33,33,28,35,47,32,52,39,40,28,50,66,46,76,44,39,29,27,53,53,62,83,43,49,62,46,66,46,84,55,43,76,53,48,40,25,35,39,32,40,74,59,27,26,40,34,42,38,36,80,70,42,47,27,29,34,67,39,31,32,31,35,20,30,74,44,69,34,48,55,71,32,69,50,76,48,58,37,34,45,34,47,36,68,34,47,40,40,33,68,58,47,43,49,51,28,57,77,68,68,48,53,37,12,38,39,33,38,38,40,24,20,65,86,68,42,51,45,60,78,19,28,38,41,33,25,42,93,88,23,68,62,48,40,31,49,17,66,90,14,37,36,66,38,54,39,58,52,44,67,35,36,35,29,40,37,29,50,26,28,28,66,45,79,71,40,83,40,78,37,39,70,74,35,77,45,80,49,78,46,70,52,33,41,43,35,11,37,41,35,40,40,30,21,32,59,88,79,58,47,63,34,40,26,36,37,31,63,75,40,56,95,62,59,91,48,67,84,43,40,72,58,40,46,56,24,38,80,78,60,58,10,30,35,78,44,72,36,40,37,43,60,36,33,28,38,39,28,53,10,43,40,49,26,11,66,66,42,74,46,76,50,75,36,45,61,72,37,75,47,79,48,76,45,70,45,60,73,77,49,64,57,61,84,74,34,36,44,36,28,34,69,28,26,39,26,56,49,44,71,12,57,26,49,61,68,57,43,52,31,44,39,43,3,46,58,38,57,38,45,50,42,27,24,70,73,37,35,84,55,35,64,59,46,43,53,57,30,50,75,72,72,33,46,54,31,36,27,28,19,43,36,19,43,36,26,31,31,45,29,24,30,34,47,77,59,46,77,83,86,68,48,54,59,72,50,29,54,64,56,50,52,50,47,39,47,73,35,55,30,74,35,30,31,34,36,49,35,69,46,88,40,1,38,39,37,24,45,68,66,73,60,33,52,73,53,84,80,49,81,58,41,26,41,34,43,40,64,81,54,84,44,63,47,54,52,51,25,41,33,43,31,41,66,72,66,43,82,55,27,65,38,17,10,34,63,34,37,34,61,67,81,35,69,54,52,53,23,18,26,34,24,48,38,62,60,48,86,33,43,58,23,46,37,48,22,34,60,56,18,25,28,31,32,25,41,25,34,43,80,46,60,75,48,70,47,34,40,36,74,46,53,34,49,67,75,47,63,45,72,44,32,33,37,37,36,14,63,69,22,30,35,34,38,35,36,28,31,65,84,63,37,74,77,46,77,44,86,45,56,56,43,58,49,77,45,78,43,75,38,51,58,82,65,53,57,39,35,28,45,35,34,30,23,65,83,70,29,44,19,45,43,27,40,30,29,31,42,69,45,69,67,60,52,65,35,66,50,56,84,113,126,100,70,71,88,73,80,80,86,77,78,73,77,74,74,74,72,74,70,74,75,76,57,38,20,49,74,48,77,16,50,44,82,44,44,88,43,64,26,59,25,71,68,2,38,27,41,34,34,61,30,30,35,37,24,30,12,52,64,18,79,44,67,57,25,44,57,59,56,36,31,27,24,39,22,34,25,56,96,82,38,72,37,56,37,42,32,43,33,46,42,76,33,67,29,77,74,41,54,69,55,58,90,55,70,46,81,42,77,78,40,85,38,51,58,34,34,29,40,36,38,37,31,38,43,61,56,22,40,40,35,38,35,44,35,37,38,36,64,39,46,42,35,42,37,40,34,40,43,31,28,69,32,89,60,64,46,69,73,33,32,28,33,48,31,52,38,42,27,48,67,45,77,45,37,29,26,54,53,64,84,43,48,62,47,67,45,83,54,45,76,54,48,40,23,35,39,32,40,73,58,25,27,39,33,44,37,36,78,70,41,48,27,31,35,68,40,32,32,31,36,21,29,75,43,69,34,50,56,72,32,69,49,78,48,58,36,34,45,34,46,36,69,34,48,39,40,34,67,58,48,43,49,52,26,58,77,68,68,48,52,37,12,38,40,32,40,39,40,23,22,65,86,68,42,52,46,61,78,18,28,37,41,32,25,41,94,90,25,68,62,49,39,31,47,19,66,92,14,37,36,66,38,52,40,58,52,44,66,36,36,34,29,39,37,29,51,24,26,28,65,47,78,72,41,84,39,78,38,39,70,75,36,78,45,81,48,79,46,68,53,31,40,45,35,11,36,43,34,38,40,29,22,32,57,86,79,58,47,63,34,39,25,36,38,32,64,74,39,56,94,63,58,91,47,66,84,43,40,72,57,41,47,56,26,38,80,78,62,58,10,28,35,77,46,72,36,40,37,41,59,35,33,28,40,38,28,55,10,43,40,50,28,11,65,67,41,75,46,77,50,74,36,44,61,72,35,76,46,80,46,76,45,69,43,60,74,76,52,64,57,58,82,74,35,36,44,34,30,33,72,28,27,38,27,57,49,44,73,11,57,25,49,61,69,58,44,52,31,44,40,42,4,46,59,35,57,37,45,50,44,28,23,69,72,38,35,84,56,34,64,58,44,44,55,58,28,50,76,71,72,33,44,54,31,35,28,28,18,43,36,19,42,34,25,31,30,46,30,24,29,33,48,77,58,46,79,84,86,68,49,56,58,71,49,29,53,65,54,49,52,49,47,39,46,72,34,56,31,74,35,31,31,35,34,49,35,69,47,87,41,1,38,39,36,23,44,68,65,71,61,34,52,73,53,84,80,50,81,59,41,27,41,32,42,39,63,80,54,83,44,63,46,52,51,52,25,40,33,43,30,43,68,70,67,44,83,56,29,66,38,17,12,34,64,31,36,35,63,68,82,35,69,54,51,54,23,18,25,34,24,49,38,63,59,47,84,33,44,58,25,45,36,50,21,34,61,55,18,25,27,29,33,25,40,26,36,43,80,44,61,77,48,69,48,35,40,37,74,46,54,35,49,66,77,49,64,46,74,43,32,34,38,38,36,14,62,69,22,31,36,34,36,34,36,29,32,65,85,62,37,74,77,45,76,43,85,45,55,57,44,59,50,76,45,76,44,74,38,50,59,78,64,53,57,39,35,29,46,36,33,30,23,66,81,71,29,45,19,44,43,27,38,30,29,33,43,69,45,69,66,59,50,65,34,66,48,57,84,113

Sequence (1520 aa):
MTKRLERLLLAGLLAGASAASHAEVSITRGATVIPDGEAQASEDLTIANERLAFSLAVESAPPWGVPRGTLVDLAAVKEGEIDLDRIAFADFIPNNWSAWPNDGKEVEIVEDSAERVVVRIRRNWGEAWVTTTYSLEAGSDRIQLNTELENAGEAPLEAIRSGYTLWPDTGFLFGVPGLGDAKETVAVDALTDRMVAYDRDWVFALHAPYFDRVNYEGQDMYLEHDLAPGESRTFEGWLQVVPEGDLAPVVAFEAERHGEPVGQIAGTLRNDGGEAPQDGLVMIEQDGHPYAWTLAEGGTFEMSLPVGEYSAYATGLGHANSEPVALTVTAGGEQTLDFAGLKGPGTLRLDVRDAKTGAPRDARLAILEGQQPPVEFLGKQTFFTELTPAGQAELNLAPGDYRMSINAGAGFTAEQQELEVSLASGESVQKTLEIERLAEPNNDSWYGADLHHHANVLEGTTPPETVVRAQLATDLDLTFISDHDSTANHERFQALSGQRGVPFIPSIEVSASWGHMNPFPIDIAGEMQVDPGTDSVQEILADARRLNAEVIPLNHPFNDYGYLRNLANDSVPGGFATGFDLLELNAEVDNVPTRQTAHNLWDEGSRVYFTAGTDTHDAWNDLTGRIRMMAKVPGELTPRAFARALKDGHGYATQGPLLHPRNGLFGDALRLPEGEAFTWQVDVTAVDGLKEARLIGKGGEVLETVALDGREASLSLTLDETVEGWVALEVDDQDDETAWSNPLWVEREQPTPYTAAAEGMTKRLERLLLAGLLAGASAASHAEVSITRGATVIPDGEAQASEDLTIANERLAFSLAVESAPPWGVPRGTLVDLAAVKEGEIDLDRIAFADFIPNNWSAWPNDGKEVEIVEDSAERVVVRIRRNWGEAWVTTTYSLEAGSDRIQLNTELENAGEAPLEAIRSGYTLWPDTGFLFGVPGLGDAKETVAVDALTDRMVAYDRDWVFALHAPYFDRVNYEGQDMYLEHDLAPGESRTFEGWLQVVPEGDLAPVVAFEAERHGEPVGQIAGTLRNDGGEAPQDGLVMIEQDGHPYAWTLAEGGTFEMSLPVGEYSAYATGLGHANSEPVALTVTAGGEQTLDFAGLKGPGTLRLDVRDAKTGAPRDARLAILEGQQPPVEFLGKQTFFTELTPAGQAELNLAPGDYRMSINAGAGFTAEQQELEVSLASGESVQKTLEIERLAEPNNDSWYGADLHHHANVLEGTTPPETVVRAQLATDLDLTFISDHDSTANHERFQALSGQRGVPFIPSIEVSASWGHMNPFPIDIAGEMQVDPGTDSVQEILADARRLNAEVIPLNHPFNDYGYLRNLANDSVPGGFATGFDLLELNAEVDNVPTRQTAHNLWDEGSRVYFTAGTDTHDAWNDLTGRIRMMAKVPGELTPRAFARALKDGHGYATQGPLLHPRNGLFGDALRLPEGEAFTWQVDVTAVDGLKEARLIGKGGEVLETVALDGREASLSLTLDETVEGWVALEVDDQDDETAWSNPLWVEREQPTPYTAAAEG